Protein 2KC6 (pdb70)

Structure (mmCIF, N/CA/C/O backbone):
data_2KC6
#
_entry.id   2KC6
#
loop_
_atom_site.group_PDB
_atom_site.id
_atom_site.type_symbol
_atom_site.label_atom_id
_atom_site.label_alt_id
_atom_site.label_comp_id
_atom_site.label_asym_id
_atom_site.label_entity_id
_atom_site.label_seq_id
_atom_site.pdbx_PDB_ins_code
_atom_site.Cartn_x
_atom_site.Cartn_y
_atom_site.Cartn_z
_atom_site.occupancy
_atom_site.B_iso_or_equiv
_atom_site.auth_seq_id
_atom_site.auth_comp_id
_atom_site.auth_asym_id
_atom_site.auth_atom_id
_atom_site.pdbx_PDB_model_num
ATOM 1 N N . ASN A 1 1 ? -9.146 7.478 -4.459 1.00 0.00 1 ASN A N 1
ATOM 2 C CA . ASN A 1 1 ? -8.075 7.361 -5.473 1.00 0.00 1 ASN A CA 1
ATOM 3 C C . ASN A 1 1 ? -6.720 7.297 -4.774 1.00 0.00 1 ASN A C 1
ATOM 4 O O . ASN A 1 1 ? -6.550 7.967 -3.766 1.00 0.00 1 ASN A O 1
ATOM 15 N N . PRO A 1 2 ? -5.740 6.504 -5.244 1.00 0.00 2 PRO A N 1
ATOM 16 C CA . PRO A 1 2 ? -4.560 6.151 -4.454 1.00 0.00 2 PRO A CA 1
ATOM 17 C C . PRO A 1 2 ? -3.441 7.206 -4.372 1.00 0.00 2 PRO A C 1
ATOM 18 O O . PRO A 1 2 ? -2.332 6.860 -3.956 1.00 0.00 2 PRO A O 1
ATOM 29 N N . GLU A 1 3 ? -3.667 8.474 -4.718 1.00 0.00 3 GLU A N 1
ATOM 30 C CA . GLU A 1 3 ? -2.862 9.528 -4.097 1.00 0.00 3 GLU A CA 1
ATOM 31 C C . GLU A 1 3 ? -3.456 9.895 -2.732 1.00 0.00 3 GLU A C 1
ATOM 32 O O . GLU A 1 3 ? -2.722 10.080 -1.765 1.00 0.00 3 GLU A O 1
ATOM 44 N N . ASP A 1 4 ? -4.783 9.952 -2.658 1.00 0.00 4 ASP A N 1
ATOM 45 C CA . ASP A 1 4 ? -5.591 10.535 -1.591 1.00 0.00 4 ASP A CA 1
ATOM 46 C C . ASP A 1 4 ? -5.527 9.771 -0.286 1.00 0.00 4 ASP A C 1
ATOM 47 O O . ASP A 1 4 ? -5.613 10.367 0.783 1.00 0.00 4 ASP A O 1
ATOM 56 N N . TRP A 1 5 ? -5.431 8.442 -0.369 1.00 0.00 5 TRP A N 1
ATOM 57 C CA . TRP A 1 5 ? -5.575 7.592 0.802 1.00 0.00 5 TRP A CA 1
ATOM 58 C C . TRP A 1 5 ? -4.222 7.342 1.488 1.00 0.00 5 TRP A C 1
ATOM 59 O O . TRP A 1 5 ? -4.115 6.459 2.335 1.00 0.00 5 TRP A O 1
ATOM 80 N N . PHE A 1 6 ? -3.160 7.998 1.012 1.00 0.00 6 PHE A N 1
ATOM 81 C CA . PHE A 1 6 ? -1.777 7.704 1.364 1.00 0.00 6 PHE A CA 1
ATOM 82 C C . PHE A 1 6 ? -1.504 8.227 2.777 1.00 0.00 6 PHE A C 1
ATOM 83 O O . PHE A 1 6 ? -1.815 9.390 3.057 1.00 0.00 6 PHE A O 1
ATOM 100 N N . THR A 1 7 ? -0.900 7.409 3.640 1.00 0.00 7 THR A N 1
ATOM 101 C CA . THR A 1 7 ? -0.549 7.795 5.001 1.00 0.00 7 THR A CA 1
ATOM 102 C C . THR A 1 7 ? 0.971 7.671 5.213 1.00 0.00 7 THR A C 1
ATOM 103 O O . THR A 1 7 ? 1.463 6.728 5.846 1.00 0.00 7 THR A O 1
ATOM 114 N N . PRO A 1 8 ? 1.751 8.637 4.693 1.00 0.00 8 PRO A N 1
ATOM 115 C CA . PRO A 1 8 ? 3.207 8.674 4.823 1.00 0.00 8 PRO A CA 1
ATOM 116 C C . PRO A 1 8 ? 3.697 8.746 6.278 1.00 0.00 8 PRO A C 1
ATOM 117 O O . PRO A 1 8 ? 4.862 8.447 6.540 1.00 0.00 8 PRO A O 1
ATOM 128 N N . ASP A 1 9 ? 2.843 9.076 7.252 1.00 0.00 9 ASP A N 1
ATOM 129 C CA . ASP A 1 9 ? 3.198 9.051 8.677 1.00 0.00 9 ASP A CA 1
ATOM 130 C C . ASP A 1 9 ? 3.705 7.687 9.135 1.00 0.00 9 ASP A C 1
ATOM 131 O O . ASP A 1 9 ? 4.409 7.582 10.146 1.00 0.00 9 ASP A O 1
ATOM 140 N N . THR A 1 10 ? 3.359 6.627 8.405 1.00 0.00 10 THR A N 1
ATOM 141 C CA . THR A 1 10 ? 3.767 5.283 8.757 1.00 0.00 10 THR A CA 1
ATOM 142 C C . THR A 1 10 ? 4.315 4.509 7.549 1.00 0.00 10 THR A C 1
ATOM 143 O O . THR A 1 10 ? 4.901 3.440 7.717 1.00 0.00 10 THR A O 1
ATOM 154 N N . CYS A 1 11 ? 4.187 5.037 6.330 1.00 0.00 11 CYS A N 1
ATOM 155 C CA . CYS A 1 11 ? 4.769 4.432 5.145 1.00 0.00 11 CYS A CA 1
ATOM 156 C C . CYS A 1 11 ? 6.176 5.004 4.958 1.00 0.00 11 CYS A C 1
ATOM 157 O O . CYS A 1 11 ? 6.336 6.223 4.877 1.00 0.00 11 CYS A O 1
ATOM 164 N N . ALA A 1 12 ? 7.190 4.142 4.840 1.00 0.00 12 ALA A N 1
ATOM 165 C CA . ALA A 1 12 ? 8.594 4.514 4.652 1.00 0.00 12 ALA A CA 1
ATOM 166 C C . ALA A 1 12 ? 8.875 4.888 3.186 1.00 0.00 12 ALA A C 1
ATOM 167 O O . ALA A 1 12 ? 9.934 4.563 2.643 1.00 0.00 12 ALA A O 1
ATOM 174 N N . TYR A 1 13 ? 7.890 5.481 2.513 1.00 0.00 13 TYR A N 1
ATOM 175 C CA . TYR A 1 13 ? 7.880 5.817 1.102 1.00 0.00 13 TYR A CA 1
ATOM 176 C C . TYR A 1 13 ? 7.414 7.260 1.001 1.00 0.00 13 TYR A C 1
ATOM 177 O O . TYR A 1 13 ? 6.580 7.678 1.809 1.00 0.00 13 TYR A O 1
ATOM 195 N N . GLY A 1 14 ? 7.895 7.998 0.001 1.00 0.00 14 GLY A N 1
ATOM 196 C CA . GLY A 1 14 ? 7.513 9.397 -0.181 1.00 0.00 14 GLY A CA 1
ATOM 197 C C . GLY A 1 14 ? 6.489 9.595 -1.295 1.00 0.00 14 GLY A C 1
ATOM 198 O O . GLY A 1 14 ? 5.921 10.677 -1.444 1.00 0.00 14 GLY A O 1
ATOM 202 N N . ASP A 1 15 ? 6.213 8.545 -2.066 1.00 0.00 15 ASP A N 1
ATOM 203 C CA . ASP A 1 15 ? 5.336 8.585 -3.223 1.00 0.00 15 ASP A CA 1
ATOM 204 C C . ASP A 1 15 ? 4.225 7.599 -2.946 1.00 0.00 15 ASP A C 1
ATOM 205 O O . ASP A 1 15 ? 4.497 6.421 -2.707 1.00 0.00 15 ASP A O 1
ATOM 214 N N . SER A 1 16 ? 2.980 8.050 -3.051 1.00 0.00 16 SER A N 1
ATOM 215 C CA . SER A 1 16 ? 1.799 7.203 -2.998 1.00 0.00 16 SER A CA 1
ATOM 216 C C . SER A 1 16 ? 1.825 6.158 -4.126 1.00 0.00 16 SER A C 1
ATOM 217 O O . SER A 1 16 ? 1.249 5.079 -4.002 1.00 0.00 16 SER A O 1
ATOM 225 N N . ASN A 1 17 ? 2.510 6.480 -5.232 1.00 0.00 17 ASN A N 1
ATOM 226 C CA . ASN A 1 17 ? 2.723 5.627 -6.388 1.00 0.00 17 ASN A CA 1
ATOM 227 C C . ASN A 1 17 ? 3.655 4.514 -5.975 1.00 0.00 17 ASN A C 1
ATOM 228 O O . ASN A 1 17 ? 3.242 3.358 -5.984 1.00 0.00 17 ASN A O 1
ATOM 239 N N . THR A 1 18 ? 4.889 4.841 -5.597 1.00 0.00 18 THR A N 1
ATOM 240 C CA . THR A 1 18 ? 5.870 3.859 -5.175 1.00 0.00 18 THR A CA 1
ATOM 241 C C . THR A 1 18 ? 5.328 3.019 -4.010 1.00 0.00 18 THR A C 1
ATOM 242 O O . THR A 1 18 ? 5.577 1.812 -3.968 1.00 0.00 18 THR A O 1
ATOM 253 N N . ALA A 1 19 ? 4.552 3.631 -3.105 1.00 0.00 19 ALA A N 1
ATOM 254 C CA . ALA A 1 19 ? 3.879 2.952 -2.014 1.00 0.00 19 ALA A CA 1
ATOM 255 C C . ALA A 1 19 ? 2.889 1.918 -2.554 1.00 0.00 19 ALA A C 1
ATOM 256 O O . ALA A 1 19 ? 3.123 0.723 -2.385 1.00 0.00 19 ALA A O 1
ATOM 263 N N . TRP A 1 20 ? 1.826 2.343 -3.260 1.00 0.00 20 TRP A N 1
ATOM 264 C CA . TRP A 1 20 ? 0.818 1.446 -3.818 1.00 0.00 20 TRP A CA 1
ATOM 265 C C . TRP A 1 20 ? 1.480 0.311 -4.594 1.00 0.00 20 TRP A C 1
ATOM 266 O O . TRP A 1 20 ? 1.133 -0.848 -4.413 1.00 0.00 20 TRP A O 1
ATOM 287 N N . THR A 1 21 ? 2.435 0.646 -5.458 1.00 0.00 21 THR A N 1
ATOM 288 C CA . THR A 1 21 ? 3.095 -0.292 -6.337 1.00 0.00 21 THR A CA 1
ATOM 289 C C . THR A 1 21 ? 3.928 -1.286 -5.523 1.00 0.00 21 THR A C 1
ATOM 290 O O . THR 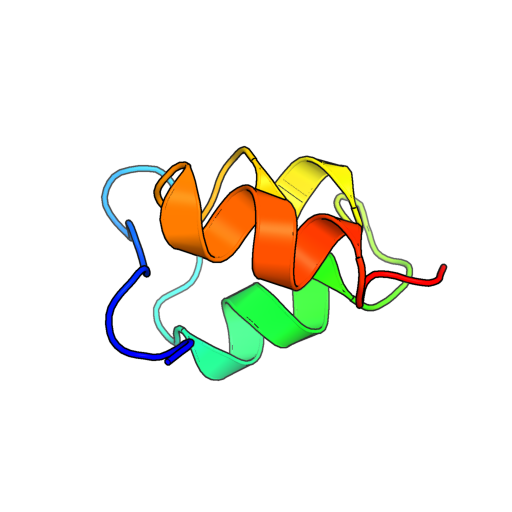A 1 21 ? 3.882 -2.472 -5.834 1.00 0.00 21 THR A O 1
ATOM 301 N N . THR A 1 22 ? 4.600 -0.872 -4.442 1.00 0.00 22 THR A N 1
ATOM 302 C CA . THR A 1 22 ? 5.194 -1.809 -3.491 1.00 0.00 22 THR A CA 1
ATOM 303 C C . THR A 1 22 ? 4.097 -2.740 -2.967 1.00 0.00 22 THR A C 1
ATOM 304 O O . THR A 1 22 ? 4.208 -3.954 -3.106 1.00 0.00 22 THR A O 1
ATOM 315 N N . CYS A 1 23 ? 3.007 -2.188 -2.435 1.00 0.00 23 CYS A N 1
ATOM 316 C CA . CYS A 1 23 ? 1.926 -2.981 -1.877 1.00 0.00 23 CYS A CA 1
ATOM 317 C C . CYS A 1 23 ? 1.245 -3.913 -2.888 1.00 0.00 23 CYS A C 1
ATOM 318 O O . CYS A 1 23 ? 0.586 -4.857 -2.455 1.00 0.00 23 CYS A O 1
ATOM 325 N N . THR A 1 24 ? 1.384 -3.697 -4.196 1.00 0.00 24 THR A N 1
ATOM 326 C CA . THR A 1 24 ? 0.792 -4.545 -5.221 1.00 0.00 24 THR A CA 1
ATOM 327 C C . THR A 1 24 ? 1.844 -5.370 -5.975 1.00 0.00 24 THR A C 1
ATOM 328 O O . THR A 1 24 ? 1.517 -5.965 -7.007 1.00 0.00 24 THR A O 1
ATOM 339 N N . THR A 1 25 ? 3.088 -5.443 -5.488 1.00 0.00 25 THR A N 1
ATOM 340 C CA . THR A 1 25 ? 4.135 -6.262 -6.086 1.00 0.00 25 THR A CA 1
ATOM 341 C C . THR A 1 25 ? 4.837 -7.083 -4.996 1.00 0.00 25 THR A C 1
ATOM 342 O O . THR A 1 25 ? 4.831 -6.685 -3.832 1.00 0.00 25 THR A O 1
ATOM 353 N N . PRO A 1 26 ? 5.469 -8.221 -5.326 1.00 0.00 26 PRO A N 1
ATOM 354 C CA . PRO A 1 26 ? 6.250 -8.973 -4.362 1.00 0.00 26 PRO A CA 1
ATOM 355 C C . PRO A 1 26 ? 7.476 -8.147 -3.960 1.00 0.00 26 PRO A C 1
ATOM 356 O O . PRO A 1 26 ? 8.299 -7.770 -4.800 1.00 0.00 26 PRO A O 1
ATOM 367 N N . GLY A 1 27 ? 7.612 -7.869 -2.671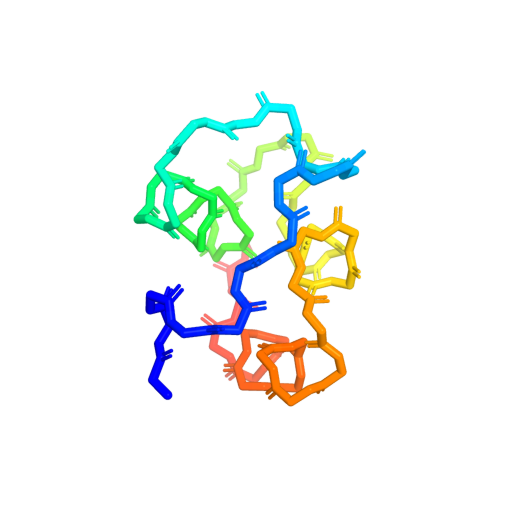 1.00 0.00 27 GLY A N 1
ATOM 368 C CA . GLY A 1 27 ? 8.746 -7.196 -2.066 1.00 0.00 27 GLY A CA 1
ATOM 369 C C . GLY A 1 27 ? 8.971 -7.825 -0.711 1.00 0.00 27 GLY A C 1
ATOM 370 O O . GLY A 1 27 ? 8.895 -9.048 -0.574 1.00 0.00 27 GLY A O 1
ATOM 374 N N . GLN A 1 28 ? 9.246 -6.988 0.283 1.00 0.00 28 GLN A N 1
ATOM 375 C CA . GLN A 1 28 ? 9.108 -7.379 1.678 1.00 0.00 28 GLN A CA 1
ATOM 376 C C . GLN A 1 28 ? 7.676 -7.165 2.194 1.00 0.00 28 GLN A C 1
ATOM 377 O O . GLN A 1 28 ? 7.333 -7.661 3.266 1.00 0.00 28 GLN A O 1
ATOM 391 N N . THR A 1 29 ? 6.851 -6.399 1.474 1.00 0.00 29 THR A N 1
ATOM 392 C CA . THR A 1 29 ? 5.585 -5.872 1.957 1.00 0.00 29 THR A CA 1
ATOM 393 C C . THR A 1 29 ? 4.666 -5.653 0.742 1.00 0.00 29 THR A C 1
ATOM 394 O O . THR A 1 29 ? 4.591 -4.535 0.240 1.00 0.00 29 THR A O 1
ATOM 405 N N . CYS A 1 30 ? 4.002 -6.702 0.251 1.00 0.00 30 CYS A N 1
ATOM 406 C CA . CYS A 1 30 ? 2.980 -6.617 -0.791 1.00 0.00 30 CYS A CA 1
ATOM 407 C C . CYS A 1 30 ? 1.659 -6.264 -0.105 1.00 0.00 30 CYS A C 1
ATOM 408 O O . CYS A 1 30 ? 1.598 -5.266 0.599 1.00 0.00 30 CYS A O 1
ATOM 415 N N . TYR A 1 31 ? 0.609 -7.056 -0.273 1.00 0.00 31 TYR A N 1
ATOM 416 C CA . TYR A 1 31 ? -0.715 -6.953 0.335 1.00 0.00 31 TYR A CA 1
ATOM 417 C C . TYR A 1 31 ? -0.730 -6.302 1.728 1.00 0.00 31 TYR A C 1
ATOM 418 O O . TYR A 1 31 ? -1.584 -5.471 2.019 1.00 0.00 31 TYR A O 1
ATOM 436 N N . THR A 1 32 ? 0.190 -6.662 2.616 1.00 0.00 32 THR A N 1
ATOM 437 C CA . THR A 1 32 ? 0.245 -6.094 3.958 1.00 0.00 32 THR A CA 1
ATOM 438 C C . THR A 1 32 ? 0.571 -4.589 3.957 1.00 0.00 32 THR A C 1
ATOM 439 O O . THR A 1 32 ? 0.015 -3.837 4.754 1.00 0.00 32 THR A O 1
ATOM 450 N N . CYS A 1 33 ? 1.422 -4.112 3.045 1.00 0.00 33 CYS A N 1
ATOM 451 C CA . CYS A 1 33 ? 1.716 -2.695 2.849 1.00 0.00 33 CYS A CA 1
ATOM 452 C C . CYS A 1 33 ? 0.431 -1.918 2.578 1.00 0.00 33 CYS A C 1
ATOM 453 O O . CYS A 1 33 ? 0.303 -0.815 3.095 1.00 0.00 33 CYS A O 1
ATOM 460 N N . CYS A 1 34 ? -0.566 -2.495 1.893 1.00 0.00 34 CYS A N 1
ATOM 461 C CA . CYS A 1 34 ? -1.875 -1.865 1.713 1.00 0.00 34 CYS A CA 1
ATOM 462 C C . CYS A 1 34 ? -2.446 -1.388 3.053 1.00 0.00 34 CYS A C 1
ATOM 463 O O . CYS A 1 34 ? -3.075 -0.341 3.133 1.00 0.00 34 CYS A O 1
ATOM 470 N N . SER A 1 35 ? -2.219 -2.167 4.108 1.00 0.00 35 SER A N 1
ATOM 471 C CA . SER A 1 35 ? -2.675 -1.903 5.456 1.00 0.00 35 SER A CA 1
ATOM 472 C C . SER A 1 35 ? -1.761 -0.869 6.113 1.00 0.00 35 SER A C 1
ATOM 473 O O . SER A 1 35 ? -2.241 0.043 6.784 1.00 0.00 35 SER A O 1
ATOM 481 N N . SER A 1 36 ? -0.448 -0.994 5.928 1.00 0.00 36 SER A N 1
ATOM 482 C CA . SER A 1 36 ? 0.569 -0.260 6.669 1.00 0.00 36 SER A CA 1
ATOM 483 C C . SER A 1 36 ? 1.080 0.993 5.923 1.00 0.00 36 SER A C 1
ATOM 484 O O . SER A 1 36 ? 2.151 1.493 6.268 1.00 0.00 36 SER A O 1
ATOM 492 N N . CYS A 1 37 ? 0.391 1.473 4.881 1.00 0.00 37 CYS A N 1
ATOM 493 C CA . CYS A 1 37 ? 0.791 2.631 4.069 1.00 0.00 37 CYS A CA 1
ATOM 494 C C . CYS A 1 37 ? -0.390 3.491 3.595 1.00 0.00 37 CYS A C 1
ATOM 495 O O . CYS A 1 37 ? -0.166 4.527 2.959 1.00 0.00 37 CYS A O 1
ATOM 502 N N . PHE A 1 38 ? -1.628 3.052 3.826 1.00 0.00 38 PHE A N 1
ATOM 503 C CA . PHE A 1 38 ? -2.834 3.702 3.335 1.00 0.00 38 PHE A CA 1
ATOM 504 C C . PHE A 1 38 ? -3.868 3.660 4.446 1.00 0.00 38 PHE A C 1
ATOM 505 O O . PHE A 1 38 ? -3.866 2.721 5.251 1.00 0.00 38 PHE A O 1
ATOM 522 N N . ASP A 1 39 ? -4.792 4.623 4.454 1.00 0.00 39 ASP A N 1
ATOM 523 C CA . ASP A 1 39 ? -5.998 4.503 5.266 1.00 0.00 39 ASP A CA 1
ATOM 524 C C . ASP A 1 39 ? -6.758 3.275 4.829 1.00 0.00 39 ASP A C 1
ATOM 525 O O . ASP A 1 39 ? -6.654 2.841 3.688 1.00 0.00 39 ASP A O 1
ATOM 534 N N . VAL A 1 40 ? -7.653 2.833 5.693 1.00 0.00 40 VAL A N 1
ATOM 535 C CA . VAL A 1 40 ? -8.623 1.778 5.490 1.00 0.00 40 VAL A CA 1
ATOM 536 C C . VAL A 1 40 ? -9.344 1.826 4.122 1.00 0.00 40 VAL A C 1
ATOM 537 O O . VAL A 1 40 ? -9.681 0.783 3.551 1.00 0.00 40 VAL A O 1
ATOM 550 N N . VAL A 1 41 ? -9.602 3.016 3.572 1.00 0.00 41 VAL A N 1
ATOM 551 C CA . VAL A 1 41 ? -10.244 3.165 2.269 1.00 0.00 41 VAL A CA 1
ATOM 552 C C . VAL A 1 41 ? -9.284 2.691 1.168 1.00 0.00 41 VAL A C 1
ATOM 553 O O . VAL A 1 41 ? -9.662 1.912 0.288 1.00 0.00 41 VAL A O 1
ATOM 566 N N . GLY A 1 42 ? -8.026 3.132 1.236 1.00 0.00 42 GLY A N 1
ATOM 567 C CA . GLY A 1 42 ? -6.984 2.723 0.316 1.00 0.00 42 GLY A CA 1
ATOM 568 C C . GLY A 1 42 ? -6.544 1.292 0.581 1.00 0.00 42 GLY A C 1
ATOM 569 O O . GLY A 1 42 ? -6.208 0.604 -0.379 1.00 0.00 42 GLY A O 1
ATOM 573 N N . GLU A 1 43 ? -6.583 0.827 1.835 1.00 0.00 43 GLU A N 1
ATOM 574 C CA . GLU A 1 43 ? -6.248 -0.532 2.223 1.00 0.00 43 GLU A CA 1
ATOM 575 C C . GLU A 1 43 ? -7.079 -1.499 1.407 1.00 0.00 43 GLU A C 1
ATOM 576 O O . GLU A 1 43 ? -6.490 -2.288 0.681 1.00 0.00 43 GLU A O 1
ATOM 588 N N . GLN A 1 44 ? -8.411 -1.467 1.501 1.00 0.00 44 GLN A N 1
ATOM 589 C CA . GLN A 1 44 ? -9.242 -2.445 0.838 1.00 0.00 44 GLN A CA 1
ATOM 590 C C . GLN A 1 44 ? -9.040 -2.339 -0.669 1.00 0.00 44 GLN A C 1
ATOM 591 O O . GLN A 1 44 ? -8.989 -3.350 -1.372 1.00 0.00 44 GLN A O 1
ATOM 605 N N . ALA A 1 45 ? -8.929 -1.114 -1.186 1.00 0.00 45 ALA A N 1
ATOM 606 C CA . ALA A 1 45 ? -8.760 -0.917 -2.609 1.00 0.00 45 ALA A CA 1
ATOM 607 C C . ALA A 1 45 ? -7.422 -1.481 -3.107 1.00 0.00 45 ALA A C 1
ATOM 608 O O . ALA A 1 45 ? -7.326 -1.945 -4.243 1.00 0.00 45 ALA A O 1
ATOM 615 N N . CYS A 1 46 ? -6.391 -1.450 -2.270 1.00 0.00 46 CYS A N 1
ATOM 616 C CA . CYS A 1 46 ? -5.077 -1.993 -2.542 1.00 0.00 46 CYS A CA 1
ATOM 617 C C . CYS A 1 46 ? -5.095 -3.504 -2.325 1.00 0.00 46 CYS A C 1
ATOM 618 O O . CYS A 1 46 ? -4.743 -4.235 -3.240 1.00 0.00 46 CYS A O 1
ATOM 625 N N . GLN A 1 47 ? -5.548 -4.006 -1.173 1.00 0.00 47 GLN A N 1
ATOM 626 C CA . GLN A 1 47 ? -5.692 -5.428 -0.860 1.00 0.00 47 GLN A CA 1
ATOM 627 C C . GLN A 1 47 ? -6.571 -6.176 -1.872 1.00 0.00 47 GLN A C 1
ATOM 628 O O . GLN A 1 47 ? -6.456 -7.398 -1.963 1.00 0.00 47 GLN A O 1
ATOM 642 N N . MET A 1 48 ? -7.432 -5.511 -2.652 1.00 0.00 48 MET A N 1
ATOM 643 C CA . MET A 1 48 ? -8.176 -6.148 -3.752 1.00 0.00 48 MET A CA 1
ATOM 644 C C . MET A 1 48 ? -7.444 -6.084 -5.097 1.00 0.00 48 MET A C 1
ATOM 645 O O . MET A 1 48 ? -7.808 -6.771 -6.050 1.00 0.00 48 MET A O 1
ATOM 659 N N . SER A 1 49 ? -6.384 -5.290 -5.160 1.00 0.00 49 SER A N 1
ATOM 660 C CA . SER A 1 49 ? -5.526 -5.040 -6.312 1.00 0.00 49 SER A CA 1
ATOM 661 C C . SER A 1 49 ? -4.100 -5.611 -6.124 1.00 0.00 49 SER A C 1
ATOM 662 O O . SER A 1 49 ? -3.261 -5.439 -7.015 1.00 0.00 49 SER A O 1
ATOM 670 N N . ALA A 1 50 ? -3.790 -6.245 -4.988 1.00 0.00 50 ALA A N 1
ATOM 671 C CA . ALA A 1 50 ? -2.441 -6.590 -4.558 1.00 0.00 50 ALA A CA 1
ATOM 672 C C . ALA A 1 50 ? -2.165 -8.066 -4.819 1.00 0.00 50 ALA A C 1
ATOM 673 O O . ALA A 1 50 ? -2.702 -8.923 -4.116 1.00 0.00 50 ALA A O 1
ATOM 680 N N . GLN A 1 51 ? -1.321 -8.359 -5.812 1.00 0.00 51 GLN A N 1
ATOM 681 C CA . GLN A 1 51 ? -1.037 -9.707 -6.282 1.00 0.00 51 GLN A CA 1
ATOM 682 C C . GLN A 1 51 ? 0.478 -9.878 -6.388 1.00 0.00 51 GLN A C 1
ATOM 683 O O . GLN A 1 51 ? 1.087 -9.493 -7.388 1.00 0.00 51 GLN A O 1
ATOM 697 N N . CYS A 1 52 ? 1.089 -10.403 -5.328 1.00 0.00 52 CYS A N 1
ATOM 698 C CA . CYS A 1 52 ? 2.327 -11.144 -5.389 1.00 0.00 52 CYS A CA 1
ATOM 699 C C . CYS A 1 52 ? 1.978 -12.594 -5.719 1.00 0.00 52 CYS A C 1
ATOM 700 O O . CYS A 1 52 ? 0.841 -13.029 -5.427 1.00 0.00 52 CYS A O 1
ATOM 707 N N . ASN A 1 1 ? -9.239 7.364 -4.302 1.00 0.00 1 ASN A N 2
ATOM 708 C CA . ASN A 1 1 ? -8.205 7.133 -5.331 1.00 0.00 1 ASN A CA 2
ATOM 709 C C . ASN A 1 1 ? -6.842 7.126 -4.648 1.00 0.00 1 ASN A C 2
ATOM 710 O O . ASN A 1 1 ? -6.694 7.765 -3.609 1.00 0.00 1 ASN A O 2
ATOM 721 N N . PRO A 1 2 ? -5.839 6.395 -5.162 1.00 0.00 2 PRO A N 2
ATOM 722 C CA . PRO A 1 2 ? -4.692 5.992 -4.352 1.00 0.00 2 PRO A CA 2
ATOM 723 C C . PRO A 1 2 ? -3.736 7.114 -3.950 1.00 0.00 2 PRO A C 2
ATOM 724 O O . PRO A 1 2 ? -2.964 6.919 -3.019 1.00 0.00 2 PRO A O 2
ATOM 735 N N . GLU A 1 3 ? -3.783 8.281 -4.586 1.00 0.00 3 GLU A N 2
ATOM 736 C CA . GLU A 1 3 ? -2.947 9.392 -4.150 1.00 0.00 3 GLU A CA 2
ATOM 737 C C . GLU A 1 3 ? -3.583 10.092 -2.940 1.00 0.00 3 GLU A C 2
ATOM 738 O O . GLU A 1 3 ? -2.871 10.671 -2.122 1.00 0.00 3 GLU A O 2
ATOM 750 N N . ASP A 1 4 ? -4.906 9.980 -2.788 1.00 0.00 4 ASP A N 2
ATOM 751 C CA . ASP A 1 4 ? -5.696 10.571 -1.705 1.00 0.00 4 ASP A CA 2
ATOM 752 C C . ASP A 1 4 ? -5.572 9.759 -0.422 1.00 0.00 4 ASP A C 2
ATOM 753 O O . ASP A 1 4 ? -5.668 10.301 0.676 1.00 0.00 4 ASP A O 2
ATOM 762 N N . TRP A 1 5 ? -5.389 8.442 -0.559 1.00 0.00 5 TRP A N 2
ATOM 763 C CA . TRP A 1 5 ? -5.334 7.510 0.564 1.00 0.00 5 TRP A CA 2
ATOM 764 C C . TRP A 1 5 ? -3.930 7.401 1.171 1.00 0.00 5 TRP A C 2
ATOM 765 O O . TRP A 1 5 ? -3.683 6.539 2.016 1.00 0.00 5 TRP A O 2
ATOM 786 N N . PHE A 1 6 ? -2.990 8.203 0.666 1.00 0.00 6 PHE A N 2
ATOM 787 C CA . PHE A 1 6 ? -1.591 8.171 1.041 1.00 0.00 6 PHE A CA 2
ATOM 788 C C . PHE A 1 6 ? -1.444 8.563 2.511 1.00 0.00 6 PHE A C 2
ATOM 789 O O . PHE A 1 6 ? -2.018 9.571 2.937 1.00 0.00 6 PHE A O 2
ATOM 806 N N . THR A 1 7 ? -0.625 7.831 3.267 1.00 0.00 7 THR A N 2
ATOM 807 C CA . THR A 1 7 ? -0.270 8.195 4.633 1.00 0.00 7 THR A CA 2
ATOM 808 C C . THR A 1 7 ? 1.253 8.033 4.777 1.00 0.00 7 THR A C 2
ATOM 809 O O . THR A 1 7 ? 1.761 6.934 4.533 1.00 0.00 7 THR A O 2
ATOM 820 N N . PRO A 1 8 ? 2.023 9.103 5.049 1.00 0.00 8 PRO A N 2
ATOM 821 C CA . PRO A 1 8 ? 3.469 9.002 5.214 1.00 0.00 8 PRO A CA 2
ATOM 822 C C . PRO A 1 8 ? 3.862 8.542 6.623 1.00 0.00 8 PRO A C 2
ATOM 823 O O . PRO A 1 8 ? 4.947 7.995 6.806 1.00 0.00 8 PRO A O 2
ATOM 834 N N . ASP A 1 9 ? 2.992 8.735 7.622 1.00 0.00 9 ASP A N 2
ATOM 835 C CA . ASP A 1 9 ? 3.313 8.579 9.047 1.00 0.00 9 ASP A CA 2
ATOM 836 C C . ASP A 1 9 ? 3.760 7.167 9.397 1.00 0.00 9 ASP A C 2
ATOM 837 O O . ASP A 1 9 ? 4.463 6.952 10.386 1.00 0.00 9 ASP A O 2
ATOM 846 N N . THR A 1 10 ? 3.347 6.192 8.595 1.00 0.00 10 THR A N 2
ATOM 847 C CA . THR A 1 10 ? 3.567 4.774 8.798 1.00 0.00 10 THR A CA 2
ATOM 848 C C . THR A 1 10 ? 4.393 4.169 7.649 1.00 0.00 10 THR A C 2
ATOM 849 O O . THR A 1 10 ? 4.754 2.991 7.706 1.00 0.00 10 THR A O 2
ATOM 860 N N . CYS A 1 11 ? 4.673 4.942 6.594 1.00 0.00 11 CYS A N 2
ATOM 861 C CA . CYS A 1 11 ? 5.099 4.452 5.292 1.00 0.00 11 CYS A CA 2
ATOM 862 C C . CYS A 1 11 ? 6.363 5.208 4.912 1.00 0.00 11 CYS A C 2
ATOM 863 O O . CYS A 1 11 ? 6.306 6.414 4.688 1.00 0.00 11 CYS A O 2
ATOM 870 N N . ALA A 1 12 ? 7.508 4.530 4.818 1.00 0.00 12 ALA A N 2
ATOM 871 C CA . ALA A 1 12 ? 8.756 5.189 4.452 1.00 0.00 12 ALA A CA 2
ATOM 872 C C . ALA A 1 12 ? 8.679 5.735 3.022 1.00 0.00 12 ALA A C 2
ATOM 873 O O . ALA A 1 12 ? 9.366 6.699 2.690 1.00 0.00 12 ALA A O 2
ATOM 880 N N . TYR A 1 13 ? 7.852 5.125 2.169 1.00 0.00 13 TYR A N 2
ATOM 881 C CA . TYR A 1 13 ? 7.701 5.541 0.789 1.00 0.00 13 TYR A CA 2
ATOM 882 C C . TYR A 1 13 ? 7.094 6.932 0.744 1.00 0.00 13 TYR A C 2
ATOM 883 O O . TYR A 1 13 ? 5.931 7.117 1.100 1.00 0.00 13 TYR A O 2
ATOM 901 N N . GLY A 1 14 ? 7.889 7.913 0.326 1.00 0.00 14 GLY A N 2
ATOM 902 C CA . GLY A 1 14 ? 7.476 9.297 0.178 1.00 0.00 14 GLY A CA 2
ATOM 903 C C . GLY A 1 14 ? 6.824 9.523 -1.180 1.00 0.00 14 GLY A C 2
ATOM 904 O O . GLY A 1 14 ? 7.087 10.544 -1.809 1.00 0.00 14 GLY A O 2
ATOM 908 N N . ASP A 1 15 ? 6.118 8.530 -1.720 1.00 0.00 15 ASP A N 2
ATOM 909 C CA . ASP A 1 15 ? 5.360 8.671 -2.952 1.00 0.00 15 ASP A CA 2
ATOM 910 C C . ASP A 1 15 ? 4.223 7.668 -2.906 1.00 0.00 15 ASP A C 2
ATOM 911 O O . ASP A 1 15 ? 4.446 6.488 -2.631 1.00 0.00 15 ASP A O 2
ATOM 920 N N . SER A 1 16 ? 3.017 8.135 -3.194 1.00 0.00 16 SER A N 2
ATOM 921 C CA . SER A 1 16 ? 1.793 7.355 -3.174 1.00 0.00 16 SER A CA 2
ATOM 922 C C . SER A 1 16 ? 1.808 6.236 -4.219 1.00 0.00 16 SER A C 2
ATOM 923 O O . SER A 1 16 ? 1.332 5.131 -3.955 1.00 0.00 16 SER A O 2
ATOM 931 N N . ASN A 1 17 ? 2.381 6.499 -5.398 1.00 0.00 17 ASN A N 2
ATOM 932 C CA . ASN A 1 17 ? 2.498 5.514 -6.463 1.00 0.00 17 ASN A CA 2
ATOM 933 C C . ASN A 1 17 ? 3.546 4.506 -6.052 1.00 0.00 17 ASN A C 2
ATOM 934 O O . ASN A 1 17 ? 3.250 3.319 -6.122 1.00 0.00 17 ASN A O 2
ATOM 945 N N . THR A 1 18 ? 4.715 4.922 -5.565 1.00 0.00 18 THR A N 2
ATOM 946 C CA . THR A 1 18 ? 5.743 4.000 -5.097 1.00 0.00 18 THR A CA 2
ATOM 947 C C . THR A 1 18 ? 5.189 3.088 -3.988 1.00 0.00 18 THR A C 2
ATOM 948 O O . THR A 1 18 ? 5.416 1.873 -4.014 1.00 0.00 18 THR A O 2
ATOM 959 N N . ALA A 1 19 ? 4.408 3.655 -3.059 1.00 0.00 19 ALA A N 2
ATOM 960 C CA . ALA A 1 19 ? 3.692 2.924 -2.028 1.00 0.00 19 ALA A CA 2
ATOM 961 C C . ALA A 1 19 ? 2.752 1.893 -2.658 1.00 0.00 19 ALA A C 2
ATOM 962 O O . ALA A 1 19 ? 3.013 0.702 -2.507 1.00 0.00 19 ALA A O 2
ATOM 969 N N . TRP A 1 20 ? 1.711 2.319 -3.388 1.00 0.00 20 TRP A N 2
ATOM 970 C CA . TRP A 1 20 ? 0.736 1.429 -4.024 1.00 0.00 20 TRP A CA 2
ATOM 971 C C . TRP A 1 20 ? 1.433 0.339 -4.831 1.00 0.00 20 TRP A C 2
ATOM 972 O O . TRP A 1 20 ? 1.109 -0.839 -4.697 1.00 0.00 20 TRP A O 2
ATOM 993 N N . THR A 1 21 ? 2.391 0.715 -5.674 1.00 0.00 21 THR A N 2
ATOM 994 C CA . THR A 1 21 ? 3.133 -0.182 -6.529 1.00 0.00 21 THR A CA 2
ATOM 995 C C . THR A 1 21 ? 3.825 -1.235 -5.658 1.00 0.00 21 THR A C 2
ATOM 996 O O . THR A 1 21 ? 3.625 -2.421 -5.907 1.00 0.00 21 THR A O 2
ATOM 1007 N N . THR A 1 22 ? 4.563 -0.862 -4.605 1.00 0.00 22 THR A N 2
ATOM 1008 C CA . THR A 1 22 ? 5.153 -1.843 -3.696 1.00 0.00 22 THR A CA 2
ATOM 1009 C C . THR A 1 22 ? 4.068 -2.706 -3.043 1.00 0.00 22 THR A C 2
ATOM 1010 O O . THR A 1 22 ? 4.175 -3.929 -3.086 1.00 0.00 22 THR A O 2
ATOM 1021 N N . CYS A 1 23 ? 2.994 -2.111 -2.515 1.00 0.00 23 CYS A N 2
ATOM 1022 C CA . CYS A 1 23 ? 1.893 -2.855 -1.917 1.00 0.00 23 CYS A CA 2
ATOM 1023 C C . CYS A 1 23 ? 1.174 -3.781 -2.915 1.00 0.00 23 CYS A C 2
ATOM 1024 O O . CYS A 1 23 ? 0.364 -4.600 -2.487 1.00 0.00 23 CYS A O 2
ATOM 1031 N N . THR A 1 24 ? 1.457 -3.704 -4.219 1.00 0.00 24 THR A N 2
ATOM 1032 C CA . THR A 1 24 ? 0.814 -4.512 -5.249 1.00 0.00 24 THR A CA 2
ATOM 1033 C C . THR A 1 24 ? 1.819 -5.327 -6.079 1.00 0.00 24 THR A C 2
ATOM 1034 O O . THR A 1 24 ? 1.435 -5.913 -7.091 1.00 0.00 24 THR A O 2
ATOM 1045 N N . THR A 1 25 ? 3.089 -5.410 -5.669 1.00 0.00 25 THR A N 2
ATOM 1046 C CA . THR A 1 25 ? 4.112 -6.190 -6.364 1.00 0.00 25 THR A CA 2
ATOM 1047 C C . THR A 1 25 ? 4.881 -7.042 -5.336 1.00 0.00 25 THR A C 2
ATOM 1048 O O . THR A 1 25 ? 4.875 -6.722 -4.145 1.00 0.00 25 THR A O 2
ATOM 1059 N N . PRO A 1 26 ? 5.520 -8.155 -5.735 1.00 0.00 26 PRO A N 2
ATOM 1060 C CA . PRO A 1 26 ? 6.154 -9.059 -4.786 1.00 0.00 26 PRO A CA 2
ATOM 1061 C C . PRO A 1 26 ? 7.422 -8.463 -4.169 1.00 0.00 26 PRO A C 2
ATOM 1062 O O . PRO A 1 26 ? 8.495 -8.459 -4.777 1.00 0.00 26 PRO A O 2
ATOM 1073 N N . GLY A 1 27 ? 7.308 -8.049 -2.915 1.00 0.00 27 GLY A N 2
ATOM 1074 C CA . GLY A 1 27 ? 8.396 -7.672 -2.030 1.00 0.00 27 GLY A CA 2
ATOM 1075 C C . GLY A 1 27 ? 7.961 -7.883 -0.584 1.00 0.00 27 GLY A C 2
ATOM 1076 O O . GLY A 1 27 ? 6.882 -8.418 -0.300 1.00 0.00 27 GLY A O 2
ATOM 1080 N N . GLN A 1 28 ? 8.813 -7.413 0.320 1.00 0.00 28 GLN A N 2
ATOM 1081 C CA . GLN A 1 28 ? 8.687 -7.293 1.770 1.00 0.00 28 GLN A CA 2
ATOM 1082 C C . GLN A 1 28 ? 7.259 -7.041 2.278 1.00 0.00 28 GLN A C 2
ATOM 1083 O O . GLN A 1 28 ? 6.832 -7.648 3.264 1.00 0.00 28 GLN A O 2
ATOM 1097 N N . THR A 1 29 ? 6.527 -6.140 1.628 1.00 0.00 29 THR A N 2
ATOM 1098 C CA . THR A 1 29 ? 5.270 -5.588 2.088 1.00 0.00 29 THR A CA 2
ATOM 1099 C C . THR A 1 29 ? 4.450 -5.354 0.806 1.00 0.00 29 THR A C 2
ATOM 1100 O O . THR A 1 29 ? 4.480 -4.251 0.263 1.00 0.00 29 THR A O 2
ATOM 1111 N N . CYS A 1 30 ? 3.810 -6.399 0.277 1.00 0.00 30 CYS A N 2
ATOM 1112 C CA . CYS A 1 30 ? 2.825 -6.347 -0.803 1.00 0.00 30 CYS A CA 2
ATOM 1113 C C . CYS A 1 30 ? 1.467 -6.089 -0.146 1.00 0.00 30 CYS A C 2
ATOM 1114 O O . CYS A 1 30 ? 1.329 -5.112 0.566 1.00 0.00 30 CYS A O 2
ATOM 1121 N N . TYR A 1 31 ? 0.461 -6.929 -0.348 1.00 0.00 31 TYR A N 2
ATOM 1122 C CA . TYR A 1 31 ? -0.861 -6.909 0.285 1.00 0.00 31 TYR A CA 2
ATOM 1123 C C . TYR A 1 31 ? -0.890 -6.358 1.709 1.00 0.00 31 TYR A C 2
ATOM 1124 O O . TYR A 1 31 ? -1.781 -5.595 2.073 1.00 0.00 31 TYR A O 2
ATOM 1142 N N . THR A 1 32 ? 0.065 -6.737 2.545 1.00 0.00 32 THR A N 2
ATOM 1143 C CA . THR A 1 32 ? 0.104 -6.245 3.907 1.00 0.00 32 THR A CA 2
ATOM 1144 C C . THR A 1 32 ? 0.435 -4.731 3.979 1.00 0.00 32 THR A C 2
ATOM 1145 O O . THR A 1 32 ? -0.162 -4.025 4.790 1.00 0.00 32 THR A O 2
ATOM 1156 N N . CYS A 1 33 ? 1.273 -4.189 3.085 1.00 0.00 33 CYS A N 2
ATOM 1157 C CA . CYS A 1 33 ? 1.544 -2.756 2.903 1.00 0.00 33 CYS A CA 2
ATOM 1158 C C . CYS A 1 33 ? 0.272 -1.967 2.665 1.00 0.00 33 CYS A C 2
ATOM 1159 O O . CYS A 1 33 ? 0.175 -0.861 3.178 1.00 0.00 33 CYS A O 2
ATOM 1166 N N . CYS A 1 34 ? -0.738 -2.534 1.999 1.00 0.00 34 CYS A N 2
ATOM 1167 C CA . CYS A 1 34 ? -2.053 -1.914 1.867 1.00 0.00 34 CYS A CA 2
ATOM 1168 C C . CYS A 1 34 ? -2.545 -1.380 3.228 1.00 0.00 34 CYS A C 2
ATOM 1169 O O . CYS A 1 34 ? -3.066 -0.273 3.306 1.00 0.00 34 CYS A O 2
ATOM 1176 N N . SER A 1 35 ? -2.303 -2.141 4.299 1.00 0.00 35 SER A N 2
ATOM 1177 C CA . SER A 1 35 ? -2.747 -1.880 5.674 1.00 0.00 35 SER A CA 2
ATOM 1178 C C . SER A 1 35 ? -1.695 -1.177 6.536 1.00 0.00 35 SER A C 2
ATOM 1179 O O . SER A 1 35 ? -1.915 -0.906 7.714 1.00 0.00 35 SER A O 2
ATOM 1187 N N . SER A 1 36 ? -0.535 -0.906 5.958 1.00 0.00 36 SER A N 2
ATOM 1188 C CA . SER A 1 36 ? 0.663 -0.428 6.636 1.00 0.00 36 SER A CA 2
ATOM 1189 C C . SER A 1 36 ? 1.290 0.721 5.843 1.00 0.00 36 SER A C 2
ATOM 1190 O O . SER A 1 36 ? 2.511 0.903 5.881 1.00 0.00 36 SER A O 2
ATOM 1198 N N . CYS A 1 37 ? 0.471 1.431 5.064 1.00 0.00 37 CYS A N 2
ATOM 1199 C CA . CYS A 1 37 ? 0.831 2.557 4.225 1.00 0.00 37 CYS A CA 2
ATOM 1200 C C . CYS A 1 37 ? -0.393 3.415 3.898 1.00 0.00 37 CYS A C 2
ATOM 1201 O O . CYS A 1 37 ? -0.237 4.633 3.829 1.00 0.00 37 CYS A O 2
ATOM 1208 N N . PHE A 1 38 ? -1.576 2.843 3.644 1.00 0.00 38 PHE A N 2
ATOM 1209 C CA . PHE A 1 38 ? -2.760 3.606 3.234 1.00 0.00 38 PHE A CA 2
ATOM 1210 C C . PHE A 1 38 ? -3.825 3.546 4.323 1.00 0.00 38 PHE A C 2
ATOM 1211 O O . PHE A 1 38 ? -3.859 2.594 5.112 1.00 0.00 38 PHE A O 2
ATOM 1228 N N . ASP A 1 39 ? -4.722 4.535 4.338 1.00 0.00 39 ASP A N 2
ATOM 1229 C CA . ASP A 1 39 ? -5.904 4.518 5.202 1.00 0.00 39 ASP A CA 2
ATOM 1230 C C . ASP A 1 39 ? -6.745 3.309 4.861 1.00 0.00 39 ASP A C 2
ATOM 1231 O O . ASP A 1 39 ? -6.657 2.786 3.753 1.00 0.00 39 ASP A O 2
ATOM 1240 N N . VAL A 1 40 ? -7.668 2.958 5.747 1.00 0.00 40 VAL A N 2
ATOM 1241 C CA . VAL A 1 40 ? -8.671 1.930 5.551 1.00 0.00 40 VAL A CA 2
ATOM 1242 C C . VAL A 1 40 ? -9.318 1.980 4.146 1.00 0.00 40 VAL A C 2
ATOM 1243 O O . VAL A 1 40 ? -9.499 0.948 3.499 1.00 0.00 40 VAL A O 2
ATOM 1256 N N . VAL A 1 41 ? -9.638 3.176 3.641 1.00 0.00 41 VAL A N 2
ATOM 1257 C CA . VAL A 1 41 ? -10.326 3.362 2.363 1.00 0.00 41 VAL A CA 2
ATOM 1258 C C . VAL A 1 41 ? -9.435 2.940 1.183 1.00 0.00 41 VAL A C 2
ATOM 1259 O O . VAL A 1 41 ? -9.944 2.467 0.163 1.00 0.00 41 VAL A O 2
ATOM 1272 N N . GLY A 1 42 ? -8.114 3.073 1.313 1.00 0.00 42 GLY A N 2
ATOM 1273 C CA . GLY A 1 42 ? -7.166 2.710 0.275 1.00 0.00 42 GLY A CA 2
ATOM 1274 C C . GLY A 1 42 ? -6.544 1.348 0.512 1.00 0.00 42 GLY A C 2
ATOM 1275 O O . GLY A 1 42 ? -6.174 0.688 -0.454 1.00 0.00 42 GLY A O 2
ATOM 1279 N N . GLU A 1 43 ? -6.475 0.906 1.763 1.00 0.00 43 GLU A N 2
ATOM 1280 C CA . GLU A 1 43 ? -6.103 -0.428 2.187 1.00 0.00 43 GLU A CA 2
ATOM 1281 C C . GLU A 1 43 ? -6.990 -1.427 1.469 1.00 0.00 43 GLU A C 2
ATOM 1282 O O . GLU A 1 43 ? -6.482 -2.281 0.744 1.00 0.00 43 GLU A O 2
ATOM 1294 N N . GLN A 1 44 ? -8.308 -1.297 1.626 1.00 0.00 44 GLN A N 2
ATOM 1295 C CA . GLN A 1 44 ? -9.222 -2.319 1.162 1.00 0.00 44 GLN A CA 2
ATOM 1296 C C . GLN A 1 44 ? -9.243 -2.350 -0.365 1.00 0.00 44 GLN A C 2
ATOM 1297 O O . GLN A 1 44 ? -9.526 -3.394 -0.959 1.00 0.00 44 GLN A O 2
ATOM 1311 N N . ALA A 1 45 ? -8.942 -1.212 -1.000 1.00 0.00 45 ALA A N 2
ATOM 1312 C CA . ALA A 1 45 ? -8.797 -1.124 -2.435 1.00 0.00 45 ALA A CA 2
ATOM 1313 C C . ALA A 1 45 ? -7.513 -1.835 -2.874 1.00 0.00 45 ALA A C 2
ATOM 1314 O O . ALA A 1 45 ? -7.535 -2.716 -3.730 1.00 0.00 45 ALA A O 2
ATOM 1321 N N . CYS A 1 46 ? -6.385 -1.457 -2.275 1.00 0.00 46 CYS A N 2
ATOM 1322 C CA . CYS A 1 46 ? -5.062 -1.993 -2.546 1.00 0.00 46 CYS A CA 2
ATOM 1323 C C . CYS A 1 46 ? -5.045 -3.504 -2.380 1.00 0.00 46 CYS A C 2
ATOM 1324 O O . CYS A 1 46 ? -4.552 -4.188 -3.266 1.00 0.00 46 CYS A O 2
ATOM 1331 N N . GLN A 1 47 ? -5.606 -4.048 -1.299 1.00 0.00 47 GLN A N 2
ATOM 1332 C CA . GLN A 1 47 ? -5.675 -5.494 -1.092 1.00 0.00 47 GLN A CA 2
ATOM 1333 C C . GLN A 1 47 ? -6.358 -6.241 -2.261 1.00 0.00 47 GLN A C 2
ATOM 1334 O O . GLN A 1 47 ? -5.986 -7.376 -2.552 1.00 0.00 47 GLN A O 2
ATOM 1348 N N . MET A 1 48 ? -7.288 -5.612 -2.990 1.00 0.00 48 MET A N 2
ATOM 1349 C CA . MET A 1 48 ? -7.946 -6.154 -4.197 1.00 0.00 48 MET A CA 2
ATOM 1350 C C . MET A 1 48 ? -7.132 -5.949 -5.478 1.00 0.00 48 MET A C 2
ATOM 1351 O O . MET A 1 48 ? -7.569 -6.342 -6.564 1.00 0.00 48 MET A O 2
ATOM 1365 N N . SER A 1 49 ? -5.988 -5.288 -5.378 1.00 0.00 49 SER A N 2
ATOM 1366 C CA . SER A 1 49 ? -4.983 -5.097 -6.406 1.00 0.00 49 SER A CA 2
ATOM 1367 C C . SER A 1 49 ? -3.681 -5.806 -6.015 1.00 0.00 49 SER A C 2
ATOM 1368 O O . SER A 1 49 ? -2.726 -5.785 -6.792 1.00 0.00 49 SER A O 2
ATOM 1376 N N . ALA A 1 50 ? -3.598 -6.378 -4.807 1.00 0.00 50 ALA A N 2
ATOM 1377 C CA . ALA A 1 50 ? -2.314 -6.791 -4.267 1.00 0.00 50 ALA A CA 2
ATOM 1378 C C . ALA A 1 50 ? -2.015 -8.247 -4.624 1.00 0.00 50 ALA A C 2
ATOM 1379 O O . ALA A 1 50 ? -2.721 -9.160 -4.175 1.00 0.00 50 ALA A O 2
ATOM 1386 N N . GLN A 1 51 ? -0.972 -8.454 -5.436 1.00 0.00 51 GLN A N 2
ATOM 1387 C CA . GLN A 1 51 ? -0.630 -9.704 -6.106 1.00 0.00 51 GLN A CA 2
ATOM 1388 C C . GLN A 1 51 ? 0.898 -9.909 -6.084 1.00 0.00 51 GLN A C 2
ATOM 1389 O O . GLN A 1 51 ? 1.653 -9.415 -6.924 1.00 0.00 51 GLN A O 2
ATOM 1403 N N . CYS A 1 52 ? 1.383 -10.613 -5.071 1.00 0.00 52 CYS A N 2
ATOM 1404 C CA . CYS A 1 52 ? 2.775 -10.957 -4.866 1.00 0.00 52 CYS A CA 2
ATOM 1405 C C . CYS A 1 52 ? 3.013 -12.378 -5.342 1.00 0.00 52 CYS A C 2
ATOM 1406 O O . CYS A 1 52 ? 3.700 -12.559 -6.369 1.00 0.00 52 CYS A O 2
ATOM 1413 N N . ASN A 1 1 ? -8.998 7.169 -4.627 1.00 0.00 1 ASN A N 3
ATOM 1414 C CA . ASN A 1 1 ? -7.869 7.205 -5.575 1.00 0.00 1 ASN A CA 3
ATOM 1415 C C . ASN A 1 1 ? -6.578 7.247 -4.771 1.00 0.00 1 ASN A C 3
ATOM 1416 O O . ASN A 1 1 ? -6.554 7.864 -3.709 1.00 0.00 1 ASN A O 3
ATOM 1427 N N . PRO A 1 2 ? -5.504 6.570 -5.208 1.00 0.00 2 PRO A N 3
ATOM 1428 C CA . PRO A 1 2 ? -4.427 6.193 -4.303 1.00 0.00 2 PRO A CA 3
ATOM 1429 C C . PRO A 1 2 ? -3.509 7.338 -3.854 1.00 0.00 2 PRO A C 3
ATOM 1430 O O . PRO A 1 2 ? -2.685 7.109 -2.971 1.00 0.00 2 PRO A O 3
ATOM 1441 N N . GLU A 1 3 ? -3.627 8.560 -4.387 1.00 0.00 3 GLU A N 3
ATOM 1442 C CA . GLU A 1 3 ? -2.911 9.704 -3.816 1.00 0.00 3 GLU A CA 3
ATOM 1443 C C . GLU A 1 3 ? -3.618 10.233 -2.571 1.00 0.00 3 GLU A C 3
ATOM 1444 O O . GLU A 1 3 ? -2.942 10.763 -1.691 1.00 0.00 3 GLU A O 3
ATOM 1456 N N . ASP A 1 4 ? -4.937 10.049 -2.477 1.00 0.00 4 ASP A N 3
ATOM 1457 C CA . ASP A 1 4 ? -5.776 10.580 -1.399 1.00 0.00 4 ASP A CA 3
ATOM 1458 C C . ASP A 1 4 ? -5.694 9.702 -0.157 1.00 0.00 4 ASP A C 3
ATOM 1459 O O . ASP A 1 4 ? -5.973 10.164 0.945 1.00 0.00 4 ASP A O 3
ATOM 1468 N N . TRP A 1 5 ? -5.370 8.419 -0.340 1.00 0.00 5 TRP A N 3
ATOM 1469 C CA . TRP A 1 5 ? -5.399 7.421 0.722 1.00 0.00 5 TRP A CA 3
ATOM 1470 C C . TRP A 1 5 ? -4.022 7.179 1.339 1.00 0.00 5 TRP A C 3
ATOM 1471 O O . TRP A 1 5 ? -3.920 6.455 2.326 1.00 0.00 5 TRP A O 3
ATOM 1492 N N . PHE A 1 6 ? -2.977 7.729 0.724 1.00 0.00 6 PHE A N 3
ATOM 1493 C CA . PHE A 1 6 ? -1.594 7.639 1.163 1.00 0.00 6 PHE A CA 3
ATOM 1494 C C . PHE A 1 6 ? -1.445 8.374 2.496 1.00 0.00 6 PHE A C 3
ATOM 1495 O O . PHE A 1 6 ? -1.972 9.478 2.639 1.00 0.00 6 PHE A O 3
ATOM 1512 N N . THR A 1 7 ? -0.699 7.797 3.440 1.00 0.00 7 THR A N 3
ATOM 1513 C CA . THR A 1 7 ? -0.324 8.458 4.683 1.00 0.00 7 THR A CA 3
ATOM 1514 C C . THR A 1 7 ? 1.193 8.292 4.837 1.00 0.00 7 THR A C 3
ATOM 1515 O O . THR A 1 7 ? 1.670 7.165 5.016 1.00 0.00 7 THR A O 3
ATOM 1526 N N . PRO A 1 8 ? 1.986 9.378 4.750 1.00 0.00 8 PRO A N 3
ATOM 1527 C CA . PRO A 1 8 ? 3.426 9.304 4.960 1.00 0.00 8 PRO A CA 3
ATOM 1528 C C . PRO A 1 8 ? 3.759 8.961 6.421 1.00 0.00 8 PRO A C 3
ATOM 1529 O O . PRO A 1 8 ? 4.871 8.527 6.717 1.00 0.00 8 PRO A O 3
ATOM 1540 N N . ASP A 1 9 ? 2.792 9.114 7.334 1.00 0.00 9 ASP A N 3
ATOM 1541 C CA . ASP A 1 9 ? 2.939 8.819 8.753 1.00 0.00 9 ASP A CA 3
ATOM 1542 C C . ASP A 1 9 ? 3.270 7.354 8.964 1.00 0.00 9 ASP A C 3
ATOM 1543 O O . ASP A 1 9 ? 4.146 7.013 9.764 1.00 0.00 9 ASP A O 3
ATOM 1552 N N . THR A 1 10 ? 2.562 6.482 8.245 1.00 0.00 10 THR A N 3
ATOM 1553 C CA . THR A 1 10 ? 2.679 5.043 8.401 1.00 0.00 10 THR A CA 3
ATOM 1554 C C . THR A 1 10 ? 3.555 4.444 7.286 1.00 0.00 10 THR A C 3
ATOM 1555 O O . THR A 1 10 ? 4.163 3.389 7.490 1.00 0.00 10 THR A O 3
ATOM 1566 N N . CYS A 1 11 ? 3.661 5.097 6.122 1.00 0.00 11 CYS A N 3
ATOM 1567 C CA . CYS A 1 11 ? 4.319 4.544 4.944 1.00 0.00 11 CYS A CA 3
ATOM 1568 C C . CYS A 1 11 ? 5.807 4.897 4.922 1.00 0.00 11 CYS A C 3
ATOM 1569 O O . CYS A 1 11 ? 6.163 6.063 5.080 1.00 0.00 11 CYS A O 3
ATOM 1576 N N . ALA A 1 12 ? 6.684 3.923 4.640 1.00 0.00 12 ALA A N 3
ATOM 1577 C CA . ALA A 1 12 ? 8.123 4.144 4.456 1.00 0.00 12 ALA A CA 3
ATOM 1578 C C . ALA A 1 12 ? 8.441 4.453 2.986 1.00 0.00 12 ALA A C 3
ATOM 1579 O O . ALA A 1 12 ? 9.482 4.048 2.461 1.00 0.00 12 ALA A O 3
ATOM 1586 N N . TYR A 1 13 ? 7.521 5.140 2.314 1.00 0.00 13 TYR A N 3
ATOM 1587 C CA . TYR A 1 13 ? 7.721 5.756 1.018 1.00 0.00 13 TYR A CA 3
ATOM 1588 C C . TYR A 1 13 ? 7.132 7.148 1.111 1.00 0.00 13 TYR A C 3
ATOM 1589 O O . TYR A 1 13 ? 6.149 7.365 1.825 1.00 0.00 13 TYR A O 3
ATOM 1607 N N . GLY A 1 14 ? 7.711 8.075 0.361 1.00 0.00 14 GLY A N 3
ATOM 1608 C CA . GLY A 1 14 ? 7.264 9.449 0.257 1.00 0.00 14 GLY A CA 3
ATOM 1609 C C . GLY A 1 14 ? 6.478 9.679 -1.034 1.00 0.00 14 GLY A C 3
ATOM 1610 O O . GLY A 1 14 ? 6.282 10.828 -1.411 1.00 0.00 14 GLY A O 3
ATOM 1614 N N . ASP A 1 15 ? 6.093 8.621 -1.757 1.00 0.00 15 ASP A N 3
ATOM 1615 C CA . ASP A 1 15 ? 5.395 8.695 -3.034 1.00 0.00 15 ASP A CA 3
ATOM 1616 C C . ASP A 1 15 ? 4.268 7.680 -3.014 1.00 0.00 15 ASP A C 3
ATOM 1617 O O . ASP A 1 15 ? 4.513 6.502 -2.757 1.00 0.00 15 ASP A O 3
ATOM 1626 N N . SER A 1 16 ? 3.047 8.123 -3.311 1.00 0.00 16 SER A N 3
ATOM 1627 C CA . SER A 1 16 ? 1.861 7.277 -3.316 1.00 0.00 16 SER A CA 3
ATOM 1628 C C . SER A 1 16 ? 1.946 6.172 -4.377 1.00 0.00 16 SER A C 3
ATOM 1629 O O . SER A 1 16 ? 1.548 5.042 -4.096 1.00 0.00 16 SER A O 3
ATOM 1637 N N . ASN A 1 17 ? 2.472 6.469 -5.574 1.00 0.00 17 ASN A N 3
ATOM 1638 C CA . ASN A 1 17 ? 2.640 5.481 -6.638 1.00 0.00 17 ASN A CA 3
ATOM 1639 C C . ASN A 1 17 ? 3.643 4.469 -6.151 1.00 0.00 17 ASN A C 3
ATOM 1640 O O . ASN A 1 17 ? 3.300 3.300 -6.058 1.00 0.00 17 ASN A O 3
ATOM 1651 N N . THR A 1 18 ? 4.837 4.906 -5.755 1.00 0.00 18 THR A N 3
ATOM 1652 C CA . THR A 1 18 ? 5.879 4.006 -5.297 1.00 0.00 18 THR A CA 3
ATOM 1653 C C . THR A 1 18 ? 5.369 3.112 -4.154 1.00 0.00 18 THR A C 3
ATOM 1654 O O . THR A 1 18 ? 5.602 1.900 -4.180 1.00 0.00 18 THR A O 3
ATOM 1665 N N . ALA A 1 19 ? 4.610 3.689 -3.214 1.00 0.00 19 ALA A N 3
ATOM 1666 C CA . ALA A 1 19 ? 3.965 2.976 -2.127 1.00 0.00 19 ALA A CA 3
ATOM 1667 C C . ALA A 1 19 ? 3.026 1.889 -2.660 1.00 0.00 19 ALA A C 3
ATOM 1668 O O . ALA A 1 19 ? 3.274 0.712 -2.397 1.00 0.00 19 ALA A O 3
ATOM 1675 N N . TRP A 1 20 ? 1.971 2.272 -3.395 1.00 0.00 20 TRP A N 3
ATOM 1676 C CA . TRP A 1 20 ? 0.977 1.389 -4.001 1.00 0.00 20 TRP A CA 3
ATOM 1677 C C . TRP A 1 20 ? 1.658 0.287 -4.802 1.00 0.00 20 TRP A C 3
ATOM 1678 O O . TRP A 1 20 ? 1.359 -0.887 -4.604 1.00 0.00 20 TRP A O 3
ATOM 1699 N N . THR A 1 21 ? 2.571 0.638 -5.705 1.00 0.00 21 THR A N 3
ATOM 1700 C CA . THR A 1 21 ? 3.292 -0.292 -6.550 1.00 0.00 21 THR A CA 3
ATOM 1701 C C . THR A 1 21 ? 4.036 -1.322 -5.681 1.00 0.00 21 THR A C 3
ATOM 1702 O O . THR A 1 21 ? 3.886 -2.520 -5.925 1.00 0.00 21 THR A O 3
ATOM 1713 N N . THR A 1 22 ? 4.747 -0.916 -4.623 1.00 0.00 22 THR A N 3
ATOM 1714 C CA . THR A 1 22 ? 5.343 -1.859 -3.679 1.00 0.00 22 THR A CA 3
ATOM 1715 C C . THR A 1 22 ? 4.260 -2.713 -2.997 1.00 0.00 22 THR A C 3
ATOM 1716 O O . THR A 1 22 ? 4.383 -3.937 -2.992 1.00 0.00 22 THR A O 3
ATOM 1727 N N . CYS A 1 23 ? 3.163 -2.120 -2.506 1.00 0.00 23 CYS A N 3
ATOM 1728 C CA . CYS A 1 23 ? 2.044 -2.854 -1.914 1.00 0.00 23 CYS A CA 3
ATOM 1729 C C . CYS A 1 23 ? 1.329 -3.796 -2.890 1.00 0.00 23 CYS A C 3
ATOM 1730 O O . CYS A 1 23 ? 0.460 -4.547 -2.453 1.00 0.00 23 CYS A O 3
ATOM 1737 N N . THR A 1 24 ? 1.644 -3.789 -4.184 1.00 0.00 24 THR A N 3
ATOM 1738 C CA . THR A 1 24 ? 0.924 -4.570 -5.178 1.00 0.00 24 THR A CA 3
ATOM 1739 C C . THR A 1 24 ? 1.867 -5.468 -5.994 1.00 0.00 24 THR A C 3
ATOM 1740 O O . THR A 1 24 ? 1.392 -6.128 -6.920 1.00 0.00 24 THR A O 3
ATOM 1751 N N . THR A 1 25 ? 3.165 -5.538 -5.664 1.00 0.00 25 THR A N 3
ATOM 1752 C CA . THR A 1 25 ? 4.149 -6.351 -6.383 1.00 0.00 25 THR A CA 3
ATOM 1753 C C . THR A 1 25 ? 4.978 -7.176 -5.377 1.00 0.00 25 THR A C 3
ATOM 1754 O O . THR A 1 25 ? 4.998 -6.844 -4.188 1.00 0.00 25 THR A O 3
ATOM 1765 N N . PRO A 1 26 ? 5.630 -8.283 -5.784 1.00 0.00 26 PRO A N 3
ATOM 1766 C CA . PRO A 1 26 ? 6.173 -9.252 -4.841 1.00 0.00 26 PRO A CA 3
ATOM 1767 C C . PRO A 1 26 ? 7.419 -8.742 -4.124 1.00 0.00 26 PRO A C 3
ATOM 1768 O O . PRO A 1 26 ? 8.526 -8.741 -4.667 1.00 0.00 26 PRO A O 3
ATOM 1779 N N . GLY A 1 27 ? 7.245 -8.385 -2.861 1.00 0.00 27 GLY A N 3
ATOM 1780 C CA . GLY A 1 27 ? 8.288 -7.942 -1.960 1.00 0.00 27 GLY A CA 3
ATOM 1781 C C . GLY A 1 27 ? 7.838 -8.151 -0.522 1.00 0.00 27 GLY A C 3
ATOM 1782 O O . GLY A 1 27 ? 6.715 -8.599 -0.264 1.00 0.00 27 GLY A O 3
ATOM 1786 N N . GLN A 1 28 ? 8.717 -7.762 0.400 1.00 0.00 28 GLN A N 3
ATOM 1787 C CA . GLN A 1 28 ? 8.578 -7.759 1.853 1.00 0.00 28 GLN A CA 3
ATOM 1788 C C . GLN A 1 28 ? 7.148 -7.464 2.330 1.00 0.00 28 GLN A C 3
ATOM 1789 O O . GLN A 1 28 ? 6.596 -8.199 3.154 1.00 0.00 28 GLN A O 3
ATOM 1803 N N . THR A 1 29 ? 6.541 -6.406 1.799 1.00 0.00 29 THR A N 3
ATOM 1804 C CA . THR A 1 29 ? 5.266 -5.859 2.205 1.00 0.00 29 THR A CA 3
ATOM 1805 C C . THR A 1 29 ? 4.542 -5.501 0.905 1.00 0.00 29 THR A C 3
ATOM 1806 O O . THR A 1 29 ? 4.723 -4.397 0.393 1.00 0.00 29 THR A O 3
ATOM 1817 N N . CYS A 1 30 ? 3.804 -6.456 0.343 1.00 0.00 30 CYS A N 3
ATOM 1818 C CA . CYS A 1 30 ? 2.887 -6.259 -0.762 1.00 0.00 30 CYS A CA 3
ATOM 1819 C C . CYS A 1 30 ? 1.514 -5.971 -0.140 1.00 0.00 30 CYS A C 3
ATOM 1820 O O . CYS A 1 30 ? 1.313 -4.937 0.480 1.00 0.00 30 CYS A O 3
ATOM 1827 N N . TYR A 1 31 ? 0.593 -6.915 -0.207 1.00 0.00 31 TYR A N 3
ATOM 1828 C CA . TYR A 1 31 ? -0.727 -6.904 0.411 1.00 0.00 31 TYR A CA 3
ATOM 1829 C C . TYR A 1 31 ? -0.755 -6.298 1.816 1.00 0.00 31 TYR A C 3
ATOM 1830 O O . TYR A 1 31 ? -1.663 -5.542 2.152 1.00 0.00 31 TYR A O 3
ATOM 1848 N N . THR A 1 32 ? 0.217 -6.608 2.664 1.00 0.00 32 THR A N 3
ATOM 1849 C CA . THR A 1 32 ? 0.210 -6.084 4.021 1.00 0.00 32 THR A CA 3
ATOM 1850 C C . THR A 1 32 ? 0.576 -4.588 4.045 1.00 0.00 32 THR A C 3
ATOM 1851 O O . THR A 1 32 ? 0.028 -3.848 4.864 1.00 0.00 32 THR A O 3
ATOM 1862 N N . CYS A 1 33 ? 1.402 -4.113 3.103 1.00 0.00 33 CYS A N 3
ATOM 1863 C CA . CYS A 1 33 ? 1.690 -2.695 2.877 1.00 0.00 33 CYS A CA 3
ATOM 1864 C C . CYS A 1 33 ? 0.421 -1.907 2.607 1.00 0.00 33 CYS A C 3
ATOM 1865 O O . CYS A 1 33 ? 0.319 -0.783 3.081 1.00 0.00 33 CYS A O 3
ATOM 1872 N N . CYS A 1 34 ? -0.588 -2.496 1.962 1.00 0.00 34 CYS A N 3
ATOM 1873 C CA . CYS A 1 34 ? -1.898 -1.871 1.813 1.00 0.00 34 CYS A CA 3
ATOM 1874 C C . CYS A 1 34 ? -2.403 -1.307 3.149 1.00 0.00 34 CYS A C 3
ATOM 1875 O O . CYS A 1 34 ? -3.014 -0.243 3.160 1.00 0.00 34 CYS A O 3
ATOM 1882 N N . SER A 1 35 ? -2.111 -1.986 4.264 1.00 0.00 35 SER A N 3
ATOM 1883 C CA . SER A 1 35 ? -2.408 -1.468 5.600 1.00 0.00 35 SER A CA 3
ATOM 1884 C C . SER A 1 35 ? -1.321 -0.496 6.082 1.00 0.00 35 SER A C 3
ATOM 1885 O O . SER A 1 35 ? -1.618 0.627 6.482 1.00 0.00 35 SER A O 3
ATOM 1893 N N . SER A 1 36 ? -0.046 -0.886 6.040 1.00 0.00 36 SER A N 3
ATOM 1894 C CA . SER A 1 36 ? 1.079 -0.161 6.628 1.00 0.00 36 SER A CA 3
ATOM 1895 C C . SER A 1 36 ? 1.590 0.961 5.708 1.00 0.00 36 SER A C 3
ATOM 1896 O O . SER A 1 36 ? 2.788 1.252 5.694 1.00 0.00 36 SER A O 3
ATOM 1904 N N . CYS A 1 37 ? 0.712 1.566 4.904 1.00 0.00 37 CYS A N 3
ATOM 1905 C CA . CYS A 1 37 ? 1.015 2.695 4.033 1.00 0.00 37 CYS A CA 3
ATOM 1906 C C . CYS A 1 37 ? -0.202 3.590 3.769 1.00 0.00 37 CYS A C 3
ATOM 1907 O O . CYS A 1 37 ? -0.005 4.765 3.457 1.00 0.00 37 CYS A O 3
ATOM 1914 N N . PHE A 1 38 ? -1.434 3.068 3.824 1.00 0.00 38 PHE A N 3
ATOM 1915 C CA . PHE A 1 38 ? -2.645 3.766 3.397 1.00 0.00 38 PHE A CA 3
ATOM 1916 C C . PHE A 1 38 ? -3.727 3.617 4.471 1.00 0.00 38 PHE A C 3
ATOM 1917 O O . PHE A 1 38 ? -3.734 2.630 5.211 1.00 0.00 38 PHE A O 3
ATOM 1934 N N . ASP A 1 39 ? -4.683 4.555 4.481 1.00 0.00 39 ASP A N 3
ATOM 1935 C CA . ASP A 1 39 ? -5.897 4.497 5.303 1.00 0.00 39 ASP A CA 3
ATOM 1936 C C . ASP A 1 39 ? -6.652 3.215 5.005 1.00 0.00 39 ASP A C 3
ATOM 1937 O O . ASP A 1 39 ? -6.531 2.658 3.916 1.00 0.00 39 ASP A O 3
ATOM 1946 N N . VAL A 1 40 ? -7.589 2.864 5.876 1.00 0.00 40 VAL A N 3
ATOM 1947 C CA . VAL A 1 40 ? -8.536 1.780 5.703 1.00 0.00 40 VAL A CA 3
ATOM 1948 C C . VAL A 1 40 ? -9.234 1.779 4.324 1.00 0.00 40 VAL A C 3
ATOM 1949 O O . VAL A 1 40 ? -9.438 0.723 3.718 1.00 0.00 40 VAL A O 3
ATOM 1962 N N . VAL A 1 41 ? -9.612 2.955 3.807 1.00 0.00 41 VAL A N 3
ATOM 1963 C CA . VAL A 1 41 ? -10.285 3.094 2.516 1.00 0.00 41 VAL A CA 3
ATOM 1964 C C . VAL A 1 41 ? -9.327 2.650 1.408 1.00 0.00 41 VAL A C 3
ATOM 1965 O O . VAL A 1 41 ? -9.703 1.912 0.487 1.00 0.00 41 VAL A O 3
ATOM 1978 N N . GLY A 1 42 ? -8.076 3.090 1.545 1.00 0.00 42 GLY A N 3
ATOM 1979 C CA . GLY A 1 42 ? -6.934 2.706 0.771 1.00 0.00 42 GLY A CA 3
ATOM 1980 C C . GLY A 1 42 ? -6.711 1.203 0.812 1.00 0.00 42 GLY A C 3
ATOM 1981 O O . GLY A 1 42 ? -6.798 0.539 -0.219 1.00 0.00 42 GLY A O 3
ATOM 1985 N N . GLU A 1 43 ? -6.438 0.687 2.003 1.00 0.00 43 GLU A N 3
ATOM 1986 C CA . GLU A 1 43 ? -6.109 -0.684 2.338 1.00 0.00 43 GLU A CA 3
ATOM 1987 C C . GLU A 1 43 ? -6.964 -1.660 1.561 1.00 0.00 43 GLU A C 3
ATOM 1988 O O . GLU A 1 43 ? -6.412 -2.386 0.745 1.00 0.00 43 GLU A O 3
ATOM 2000 N N . GLN A 1 44 ? -8.284 -1.656 1.749 1.00 0.00 44 GLN A N 3
ATOM 2001 C CA . GLN A 1 44 ? -9.156 -2.649 1.164 1.00 0.00 44 GLN A CA 3
ATOM 2002 C C . GLN A 1 44 ? -9.058 -2.575 -0.360 1.00 0.00 44 GLN A C 3
ATOM 2003 O O . GLN A 1 44 ? -9.165 -3.596 -1.031 1.00 0.00 44 GLN A O 3
ATOM 2017 N N . ALA A 1 45 ? -8.882 -1.376 -0.934 1.00 0.00 45 ALA A N 3
ATOM 2018 C CA . ALA A 1 45 ? -8.771 -1.272 -2.380 1.00 0.00 45 ALA A CA 3
ATOM 2019 C C . ALA A 1 45 ? -7.447 -1.865 -2.861 1.00 0.00 45 ALA A C 3
ATOM 2020 O O . ALA A 1 45 ? -7.429 -2.653 -3.802 1.00 0.00 45 ALA A O 3
ATOM 2027 N N . CYS A 1 46 ? -6.345 -1.495 -2.211 1.00 0.00 46 CYS A N 3
ATOM 2028 C CA . CYS A 1 46 ? -5.020 -2.014 -2.504 1.00 0.00 46 CYS A CA 3
ATOM 2029 C C . CYS A 1 46 ? -5.015 -3.530 -2.351 1.00 0.00 46 CYS A C 3
ATOM 2030 O O . CYS A 1 46 ? -4.631 -4.208 -3.287 1.00 0.00 46 CYS A O 3
ATOM 2037 N N . GLN A 1 47 ? -5.501 -4.072 -1.235 1.00 0.00 47 GLN A N 3
ATOM 2038 C CA . GLN A 1 47 ? -5.653 -5.507 -0.975 1.00 0.00 47 GLN A CA 3
ATOM 2039 C C . GLN A 1 47 ? -6.478 -6.251 -2.043 1.00 0.00 47 GLN A C 3
ATOM 2040 O O . GLN A 1 47 ? -6.412 -7.478 -2.104 1.00 0.00 47 GLN A O 3
ATOM 2054 N N . MET A 1 48 ? -7.213 -5.549 -2.909 1.00 0.00 48 MET A N 3
ATOM 2055 C CA . MET A 1 48 ? -8.004 -6.108 -4.011 1.00 0.00 48 MET A CA 3
ATOM 2056 C C . MET A 1 48 ? -7.371 -5.823 -5.381 1.00 0.00 48 MET A C 3
ATOM 2057 O O . MET A 1 48 ? -7.889 -6.268 -6.411 1.00 0.00 48 MET A O 3
ATOM 2071 N N . SER A 1 49 ? -6.245 -5.112 -5.390 1.00 0.00 49 SER A N 3
ATOM 2072 C CA . SER A 1 49 ? -5.373 -4.839 -6.515 1.00 0.00 49 SER A CA 3
ATOM 2073 C C . SER A 1 49 ? -3.942 -5.362 -6.252 1.00 0.00 49 SER A C 3
ATOM 2074 O O . SER A 1 49 ? -3.051 -5.110 -7.073 1.00 0.00 49 SER A O 3
ATOM 2082 N N . ALA A 1 50 ? -3.698 -6.055 -5.131 1.00 0.00 50 ALA A N 3
ATOM 2083 C CA . ALA A 1 50 ? -2.386 -6.454 -4.628 1.00 0.00 50 ALA A CA 3
ATOM 2084 C C . ALA A 1 50 ? -2.159 -7.937 -4.871 1.00 0.00 50 ALA A C 3
ATOM 2085 O O . ALA A 1 50 ? -2.870 -8.776 -4.309 1.00 0.00 50 ALA A O 3
ATOM 2092 N N . GLN A 1 51 ? -1.183 -8.254 -5.720 1.00 0.00 51 GLN A N 3
ATOM 2093 C CA . GLN A 1 51 ? -0.881 -9.611 -6.135 1.00 0.00 51 GLN A CA 3
ATOM 2094 C C . GLN A 1 51 ? 0.631 -9.751 -6.203 1.00 0.00 51 GLN A C 3
ATOM 2095 O O . GLN A 1 51 ? 1.254 -9.431 -7.218 1.00 0.00 51 GLN A O 3
ATOM 2109 N N . CYS A 1 52 ? 1.231 -10.169 -5.091 1.00 0.00 52 CYS A N 3
ATOM 2110 C CA . CYS A 1 52 ? 2.592 -10.644 -5.071 1.00 0.00 52 CYS A CA 3
ATOM 2111 C C . CYS A 1 52 ? 2.586 -12.032 -5.683 1.00 0.00 52 CYS A C 3
ATOM 2112 O O . CYS A 1 52 ? 3.460 -12.330 -6.524 1.00 0.00 52 CYS A O 3
ATOM 2119 N N . ASN A 1 1 ? -9.169 7.294 -4.677 1.00 0.00 1 ASN A N 4
ATOM 2120 C CA . ASN A 1 1 ? -7.913 7.361 -5.439 1.00 0.00 1 ASN A CA 4
ATOM 2121 C C . ASN A 1 1 ? -6.725 7.163 -4.514 1.00 0.00 1 ASN A C 4
ATOM 2122 O O . ASN A 1 1 ? -6.737 7.705 -3.412 1.00 0.00 1 ASN A O 4
ATOM 2133 N N . PRO A 1 2 ? -5.674 6.438 -4.929 1.00 0.00 2 PRO A N 4
ATOM 2134 C CA . PRO A 1 2 ? -4.539 6.129 -4.062 1.00 0.00 2 PRO A CA 4
ATOM 2135 C C . PRO A 1 2 ? -3.726 7.363 -3.652 1.00 0.00 2 PRO A C 4
ATOM 2136 O O . PRO A 1 2 ? -3.189 7.364 -2.547 1.00 0.00 2 PRO A O 4
ATOM 2147 N N . GLU A 1 3 ? -3.732 8.454 -4.431 1.00 0.00 3 GLU A N 4
ATOM 2148 C CA . GLU A 1 3 ? -3.005 9.672 -4.067 1.00 0.00 3 GLU A CA 4
ATOM 2149 C C . GLU A 1 3 ? -3.647 10.353 -2.855 1.00 0.00 3 GLU A C 4
ATOM 2150 O O . GLU A 1 3 ? -3.043 11.217 -2.217 1.00 0.00 3 GLU A O 4
ATOM 2162 N N . ASP A 1 4 ? -4.894 9.978 -2.579 1.00 0.00 4 ASP A N 4
ATOM 2163 C CA . ASP A 1 4 ? -5.782 10.582 -1.607 1.00 0.00 4 ASP A CA 4
ATOM 2164 C C . ASP A 1 4 ? -5.710 9.839 -0.278 1.00 0.00 4 ASP A C 4
ATOM 2165 O O . ASP A 1 4 ? -5.895 10.431 0.780 1.00 0.00 4 ASP A O 4
ATOM 2174 N N . TRP A 1 5 ? -5.509 8.518 -0.346 1.00 0.00 5 TRP A N 4
ATOM 2175 C CA . TRP A 1 5 ? -5.636 7.611 0.787 1.00 0.00 5 TRP A CA 4
ATOM 2176 C C . TRP A 1 5 ? -4.292 7.328 1.470 1.00 0.00 5 TRP A C 4
ATOM 2177 O O . TRP A 1 5 ? -4.246 6.599 2.456 1.00 0.00 5 TRP A O 4
ATOM 2198 N N . PHE A 1 6 ? -3.198 7.818 0.894 1.00 0.00 6 PHE A N 4
ATOM 2199 C CA . PHE A 1 6 ? -1.823 7.569 1.309 1.00 0.00 6 PHE A CA 4
ATOM 2200 C C . PHE A 1 6 ? -1.597 8.062 2.743 1.00 0.00 6 PHE A C 4
ATOM 2201 O O . PHE A 1 6 ? -2.080 9.146 3.091 1.00 0.00 6 PHE A O 4
ATOM 2218 N N . THR A 1 7 ? -0.848 7.316 3.558 1.00 0.00 7 THR A N 4
ATOM 2219 C CA . THR A 1 7 ? -0.504 7.683 4.930 1.00 0.00 7 THR A CA 4
ATOM 2220 C C . THR A 1 7 ? 1.018 7.534 5.145 1.00 0.00 7 THR A C 4
ATOM 2221 O O . THR A 1 7 ? 1.512 6.482 5.561 1.00 0.00 7 THR A O 4
ATOM 2232 N N . PRO A 1 8 ? 1.807 8.587 4.863 1.00 0.00 8 PRO A N 4
ATOM 2233 C CA . PRO A 1 8 ? 3.267 8.551 4.948 1.00 0.00 8 PRO A CA 4
ATOM 2234 C C . PRO A 1 8 ? 3.783 8.423 6.389 1.00 0.00 8 PRO A C 4
ATOM 2235 O O . PRO A 1 8 ? 4.957 8.125 6.595 1.00 0.00 8 PRO A O 4
ATOM 2246 N N . ASP A 1 9 ? 2.936 8.646 7.400 1.00 0.00 9 ASP A N 4
ATOM 2247 C CA . ASP A 1 9 ? 3.202 8.281 8.799 1.00 0.00 9 ASP A CA 4
ATOM 2248 C C . ASP A 1 9 ? 3.709 6.851 8.900 1.00 0.00 9 ASP A C 4
ATOM 2249 O O . ASP A 1 9 ? 4.706 6.547 9.565 1.00 0.00 9 ASP A O 4
ATOM 2258 N N . THR A 1 10 ? 2.965 5.957 8.266 1.00 0.00 10 THR A N 4
ATOM 2259 C CA . THR A 1 10 ? 3.088 4.542 8.500 1.00 0.00 10 THR A CA 4
ATOM 2260 C C . THR A 1 10 ? 3.935 3.908 7.384 1.00 0.00 10 THR A C 4
ATOM 2261 O O . THR A 1 10 ? 4.552 2.860 7.579 1.00 0.00 10 THR A O 4
ATOM 2272 N N . CYS A 1 11 ? 4.025 4.566 6.226 1.00 0.00 11 CYS A N 4
ATOM 2273 C CA . CYS A 1 11 ? 4.711 4.078 5.043 1.00 0.00 11 CYS A CA 4
ATOM 2274 C C . CYS A 1 11 ? 6.182 4.518 5.030 1.00 0.00 11 CYS A C 4
ATOM 2275 O O . CYS A 1 11 ? 6.516 5.581 5.551 1.00 0.00 11 CYS A O 4
ATOM 2282 N N . ALA A 1 12 ? 7.060 3.748 4.377 1.00 0.00 12 ALA A N 4
ATOM 2283 C CA . ALA A 1 12 ? 8.477 4.070 4.164 1.00 0.00 12 ALA A CA 4
ATOM 2284 C C . ALA A 1 12 ? 8.707 4.752 2.801 1.00 0.00 12 ALA A C 4
ATOM 2285 O O . ALA A 1 12 ? 9.761 4.570 2.178 1.00 0.00 12 ALA A O 4
ATOM 2292 N N . TYR A 1 13 ? 7.707 5.476 2.296 1.00 0.00 13 TYR A N 4
ATOM 2293 C CA . TYR A 1 13 ? 7.714 6.114 0.987 1.00 0.00 13 TYR A CA 4
ATOM 2294 C C . TYR A 1 13 ? 7.136 7.512 1.095 1.00 0.00 13 TYR A C 4
ATOM 2295 O O . TYR A 1 13 ? 6.320 7.771 1.980 1.00 0.00 13 TYR A O 4
ATOM 2313 N N . GLY A 1 14 ? 7.512 8.367 0.143 1.00 0.00 14 GLY A N 4
ATOM 2314 C CA . GLY A 1 14 ? 7.015 9.721 0.002 1.00 0.00 14 GLY A CA 4
ATOM 2315 C C . GLY A 1 14 ? 6.159 9.906 -1.249 1.00 0.00 14 GLY A C 4
ATOM 2316 O O . GLY A 1 14 ? 5.713 11.024 -1.493 1.00 0.00 14 GLY A O 4
ATOM 2320 N N . ASP A 1 15 ? 5.899 8.851 -2.034 1.00 0.00 15 ASP A N 4
ATOM 2321 C CA . ASP A 1 15 ? 5.047 8.920 -3.219 1.00 0.00 15 ASP A CA 4
ATOM 2322 C C . ASP A 1 15 ? 3.995 7.830 -3.079 1.00 0.00 15 ASP A C 4
ATOM 2323 O O . ASP A 1 15 ? 4.345 6.672 -2.830 1.00 0.00 15 ASP A O 4
ATOM 2332 N N . SER A 1 16 ? 2.726 8.180 -3.296 1.00 0.00 16 SER A N 4
ATOM 2333 C CA . SER A 1 16 ? 1.609 7.244 -3.343 1.00 0.00 16 SER A CA 4
ATOM 2334 C C . SER A 1 16 ? 1.874 6.147 -4.381 1.00 0.00 16 SER A C 4
ATOM 2335 O O . SER A 1 16 ? 1.534 4.990 -4.144 1.00 0.00 16 SER A O 4
ATOM 2343 N N . ASN A 1 17 ? 2.508 6.484 -5.512 1.00 0.00 17 ASN A N 4
ATOM 2344 C CA . ASN A 1 17 ? 2.796 5.546 -6.589 1.00 0.00 17 ASN A CA 4
ATOM 2345 C C . ASN A 1 17 ? 3.754 4.493 -6.082 1.00 0.00 17 ASN A C 4
ATOM 2346 O O . ASN A 1 17 ? 3.483 3.300 -6.203 1.00 0.00 17 ASN A O 4
ATOM 2357 N N . THR A 1 18 ? 4.867 4.944 -5.508 1.00 0.00 18 THR A N 4
ATOM 2358 C CA . THR A 1 18 ? 5.916 4.072 -5.047 1.00 0.00 18 THR A CA 4
ATOM 2359 C C . THR A 1 18 ? 5.389 3.188 -3.912 1.00 0.00 18 THR A C 4
ATOM 2360 O O . THR A 1 18 ? 5.661 1.985 -3.899 1.00 0.00 18 THR A O 4
ATOM 2371 N N . ALA A 1 19 ? 4.593 3.762 -3.001 1.00 0.00 19 ALA A N 4
ATOM 2372 C CA . ALA A 1 19 ? 3.917 3.046 -1.933 1.00 0.00 19 ALA A CA 4
ATOM 2373 C C . ALA A 1 19 ? 3.010 1.961 -2.519 1.00 0.00 19 ALA A C 4
ATOM 2374 O O . ALA A 1 19 ? 3.284 0.775 -2.355 1.00 0.00 19 ALA A O 4
ATOM 2381 N N . TRP A 1 20 ? 1.958 2.365 -3.235 1.00 0.00 20 TRP A N 4
ATOM 2382 C CA . TRP A 1 20 ? 0.941 1.500 -3.814 1.00 0.00 20 TRP A CA 4
ATOM 2383 C C . TRP A 1 20 ? 1.585 0.384 -4.629 1.00 0.00 20 TRP A C 4
ATOM 2384 O O . TRP A 1 20 ? 1.312 -0.788 -4.385 1.00 0.00 20 TRP A O 4
ATOM 2405 N N . THR A 1 21 ? 2.446 0.731 -5.585 1.00 0.00 21 THR A N 4
ATOM 2406 C CA . THR A 1 21 ? 3.081 -0.235 -6.460 1.00 0.00 21 THR A CA 4
ATOM 2407 C C . THR A 1 21 ? 3.962 -1.197 -5.652 1.00 0.00 21 THR A C 4
ATOM 2408 O O . THR A 1 21 ? 3.982 -2.380 -5.977 1.00 0.00 21 THR A O 4
ATOM 2419 N N . THR A 1 22 ? 4.619 -0.775 -4.564 1.00 0.00 22 THR A N 4
ATOM 2420 C CA . THR A 1 22 ? 5.280 -1.721 -3.662 1.00 0.00 22 THR A CA 4
ATOM 2421 C C . THR A 1 22 ? 4.248 -2.700 -3.095 1.00 0.00 22 THR A C 4
ATOM 2422 O O . THR A 1 22 ? 4.434 -3.910 -3.197 1.00 0.00 22 THR A O 4
ATOM 2433 N N . CYS A 1 23 ? 3.144 -2.198 -2.540 1.00 0.00 23 CYS A N 4
ATOM 2434 C CA . CYS A 1 23 ? 2.124 -3.038 -1.938 1.00 0.00 23 CYS A CA 4
ATOM 2435 C C . CYS A 1 23 ? 1.486 -4.017 -2.925 1.00 0.00 23 CYS A C 4
ATOM 2436 O O . CYS A 1 23 ? 0.982 -5.052 -2.498 1.00 0.00 23 CYS A O 4
ATOM 2443 N N . THR A 1 24 ? 1.476 -3.726 -4.224 1.00 0.00 24 THR A N 4
ATOM 2444 C CA . THR A 1 24 ? 0.868 -4.615 -5.198 1.00 0.00 24 THR A CA 4
ATOM 2445 C C . THR A 1 24 ? 1.883 -5.586 -5.817 1.00 0.00 24 THR A C 4
ATOM 2446 O O . THR A 1 24 ? 1.500 -6.353 -6.709 1.00 0.00 24 THR A O 4
ATOM 2457 N N . THR A 1 25 ? 3.155 -5.577 -5.396 1.00 0.00 25 THR A N 4
ATOM 2458 C CA . THR A 1 25 ? 4.226 -6.335 -6.039 1.00 0.00 25 THR A CA 4
ATOM 2459 C C . THR A 1 25 ? 5.061 -7.100 -4.995 1.00 0.00 25 THR A C 4
ATOM 2460 O O . THR A 1 25 ? 5.101 -6.694 -3.830 1.00 0.00 25 THR A O 4
ATOM 2471 N N . PRO A 1 26 ? 5.750 -8.193 -5.373 1.00 0.00 26 PRO A N 4
ATOM 2472 C CA . PRO A 1 26 ? 6.552 -8.974 -4.441 1.00 0.00 26 PRO A CA 4
ATOM 2473 C C . PRO A 1 26 ? 7.687 -8.115 -3.877 1.00 0.00 26 PRO A C 4
ATOM 2474 O O . PRO A 1 26 ? 8.448 -7.482 -4.619 1.00 0.00 26 PRO A O 4
ATOM 2485 N N . GLY A 1 27 ? 7.800 -8.075 -2.556 1.00 0.00 27 GLY A N 4
ATOM 2486 C CA . GLY A 1 27 ? 8.678 -7.198 -1.812 1.00 0.00 27 GLY A CA 4
ATOM 2487 C C . GLY A 1 27 ? 8.681 -7.604 -0.352 1.00 0.00 27 GLY A C 4
ATOM 2488 O O . GLY A 1 27 ? 8.024 -8.567 0.038 1.00 0.00 27 GLY A O 4
ATOM 2492 N N . GLN A 1 28 ? 9.387 -6.831 0.472 1.00 0.00 28 GLN A N 4
ATOM 2493 C CA . GLN A 1 28 ? 9.323 -6.972 1.926 1.00 0.00 28 GLN A CA 4
ATOM 2494 C C . GLN A 1 28 ? 7.906 -6.762 2.482 1.00 0.00 28 GLN A C 4
ATOM 2495 O O . GLN A 1 28 ? 7.636 -7.142 3.621 1.00 0.00 28 GLN A O 4
ATOM 2509 N N . THR A 1 29 ? 7.024 -6.134 1.704 1.00 0.00 29 THR A N 4
ATOM 2510 C CA . THR A 1 29 ? 5.708 -5.672 2.092 1.00 0.00 29 THR A CA 4
ATOM 2511 C C . THR A 1 29 ? 4.904 -5.594 0.782 1.00 0.00 29 THR A C 4
ATOM 2512 O O . THR A 1 29 ? 4.873 -4.536 0.150 1.00 0.00 29 THR A O 4
ATOM 2523 N N . CYS A 1 30 ? 4.345 -6.709 0.312 1.00 0.00 30 CYS A N 4
ATOM 2524 C CA . CYS A 1 30 ? 3.352 -6.711 -0.760 1.00 0.00 30 CYS A CA 4
ATOM 2525 C C . CYS A 1 30 ? 2.011 -6.312 -0.134 1.00 0.00 30 CYS A C 4
ATOM 2526 O O . CYS A 1 30 ? 1.935 -5.284 0.522 1.00 0.00 30 CYS A O 4
ATOM 2533 N N . TYR A 1 31 ? 0.961 -7.107 -0.293 1.00 0.00 31 TYR A N 4
ATOM 2534 C CA . TYR A 1 31 ? -0.387 -6.946 0.244 1.00 0.00 31 TYR A CA 4
ATOM 2535 C C . TYR A 1 31 ? -0.464 -6.295 1.628 1.00 0.00 31 TYR A C 4
ATOM 2536 O O . TYR A 1 31 ? -1.342 -5.471 1.882 1.00 0.00 31 TYR A O 4
ATOM 2554 N N . THR A 1 32 ? 0.418 -6.648 2.557 1.00 0.00 32 THR A N 4
ATOM 2555 C CA . THR A 1 32 ? 0.383 -6.047 3.883 1.00 0.00 32 THR A CA 4
ATOM 2556 C C . THR A 1 32 ? 0.741 -4.549 3.854 1.00 0.00 32 THR A C 4
ATOM 2557 O O . THR A 1 32 ? 0.184 -3.786 4.638 1.00 0.00 32 THR A O 4
ATOM 2568 N N . CYS A 1 33 ? 1.588 -4.085 2.930 1.00 0.00 33 CYS A N 4
ATOM 2569 C CA . CYS A 1 33 ? 1.862 -2.664 2.718 1.00 0.00 33 CYS A CA 4
ATOM 2570 C C . CYS A 1 33 ? 0.569 -1.902 2.450 1.00 0.00 33 CYS A C 4
ATOM 2571 O O . CYS A 1 33 ? 0.449 -0.789 2.947 1.00 0.00 33 CYS A O 4
ATOM 2578 N N . CYS A 1 34 ? -0.437 -2.499 1.793 1.00 0.00 34 CYS A N 4
ATOM 2579 C CA . CYS A 1 34 ? -1.759 -1.886 1.635 1.00 0.00 34 CYS A CA 4
ATOM 2580 C C . CYS A 1 34 ? -2.302 -1.379 2.978 1.00 0.00 34 CYS A C 4
ATOM 2581 O O . CYS A 1 34 ? -2.911 -0.320 3.055 1.00 0.00 34 CYS A O 4
ATOM 2588 N N . SER A 1 35 ? -2.057 -2.158 4.029 1.00 0.00 35 SER A N 4
ATOM 2589 C CA . SER A 1 35 ? -2.540 -1.972 5.388 1.00 0.00 35 SER A CA 4
ATOM 2590 C C . SER A 1 35 ? -1.630 -1.031 6.182 1.00 0.00 35 SER A C 4
ATOM 2591 O O . SER A 1 35 ? -2.093 -0.408 7.136 1.00 0.00 35 SER A O 4
ATOM 2599 N N . SER A 1 36 ? -0.364 -0.878 5.777 1.00 0.00 36 SER A N 4
ATOM 2600 C CA . SER A 1 36 ? 0.676 -0.142 6.492 1.00 0.00 36 SER A CA 4
ATOM 2601 C C . SER A 1 36 ? 1.093 1.161 5.780 1.00 0.00 36 SER A C 4
ATOM 2602 O O . SER A 1 36 ? 2.023 1.822 6.240 1.00 0.00 36 SER A O 4
ATOM 2610 N N . CYS A 1 37 ? 0.461 1.534 4.663 1.00 0.00 37 CYS A N 4
ATOM 2611 C CA . CYS A 1 37 ? 0.816 2.687 3.829 1.00 0.00 37 CYS A CA 4
ATOM 2612 C C . CYS A 1 37 ? -0.390 3.536 3.416 1.00 0.00 37 CYS A C 4
ATOM 2613 O O . CYS A 1 37 ? -0.194 4.567 2.764 1.00 0.00 37 CYS A O 4
ATOM 2620 N N . PHE A 1 38 ? -1.613 3.102 3.725 1.00 0.00 38 PHE A N 4
ATOM 2621 C CA . PHE A 1 38 ? -2.832 3.772 3.307 1.00 0.00 38 PHE A CA 4
ATOM 2622 C C . PHE A 1 38 ? -3.852 3.674 4.432 1.00 0.00 38 PHE A C 4
ATOM 2623 O O . PHE A 1 38 ? -3.866 2.689 5.180 1.00 0.00 38 PHE A O 4
ATOM 2640 N N . ASP A 1 39 ? -4.752 4.657 4.509 1.00 0.00 39 ASP A N 4
ATOM 2641 C CA . ASP A 1 39 ? -5.946 4.545 5.338 1.00 0.00 39 ASP A CA 4
ATOM 2642 C C . ASP A 1 39 ? -6.746 3.349 4.862 1.00 0.00 39 ASP A C 4
ATOM 2643 O O . ASP A 1 39 ? -6.656 2.948 3.704 1.00 0.00 39 ASP A O 4
ATOM 2652 N N . VAL A 1 40 ? -7.657 2.894 5.708 1.00 0.00 40 VAL A N 4
ATOM 2653 C CA . VAL A 1 40 ? -8.605 1.820 5.479 1.00 0.00 40 VAL A CA 4
ATOM 2654 C C . VAL A 1 40 ? -9.232 1.816 4.071 1.00 0.00 40 VAL A C 4
ATOM 2655 O O . VAL A 1 40 ? -9.401 0.755 3.470 1.00 0.00 40 VAL A O 4
ATOM 2668 N N . VAL A 1 41 ? -9.597 2.979 3.521 1.00 0.00 41 VAL A N 4
ATOM 2669 C CA . VAL A 1 41 ? -10.200 3.060 2.195 1.00 0.00 41 VAL A CA 4
ATOM 2670 C C . VAL A 1 41 ? -9.176 2.627 1.131 1.00 0.00 41 VAL A C 4
ATOM 2671 O O . VAL A 1 41 ? -9.486 1.819 0.253 1.00 0.00 41 VAL A O 4
ATOM 2684 N N . GLY A 1 42 ? -7.943 3.128 1.227 1.00 0.00 42 GLY A N 4
ATOM 2685 C CA . GLY A 1 42 ? -6.868 2.777 0.320 1.00 0.00 42 GLY A CA 4
ATOM 2686 C C . GLY A 1 42 ? -6.326 1.387 0.605 1.00 0.00 42 GLY A C 4
ATOM 2687 O O . GLY A 1 42 ? -5.903 0.728 -0.342 1.00 0.00 42 GLY A O 4
ATOM 2691 N N . GLU A 1 43 ? -6.385 0.909 1.852 1.00 0.00 43 GLU A N 4
ATOM 2692 C CA . GLU A 1 43 ? -6.064 -0.464 2.198 1.00 0.00 43 GLU A CA 4
ATOM 2693 C C . GLU A 1 43 ? -6.948 -1.373 1.373 1.00 0.00 43 GLU A C 4
ATOM 2694 O O . GLU A 1 43 ? -6.417 -2.182 0.626 1.00 0.00 43 GLU A O 4
ATOM 2706 N N . GLN A 1 44 ? -8.271 -1.268 1.495 1.00 0.00 44 GLN A N 4
ATOM 2707 C CA . GLN A 1 44 ? -9.180 -2.238 0.919 1.00 0.00 44 GLN A CA 4
ATOM 2708 C C . GLN A 1 44 ? -9.089 -2.183 -0.606 1.00 0.00 44 GLN A C 4
ATOM 2709 O O . GLN A 1 44 ? -9.282 -3.191 -1.293 1.00 0.00 44 GLN A O 4
ATOM 2723 N N . ALA A 1 45 ? -8.808 -0.999 -1.157 1.00 0.00 45 ALA A N 4
ATOM 2724 C CA . ALA A 1 45 ? -8.608 -0.836 -2.581 1.00 0.00 45 ALA A CA 4
ATOM 2725 C C . ALA A 1 45 ? -7.283 -1.461 -3.034 1.00 0.00 45 ALA A C 4
ATOM 2726 O O . ALA A 1 45 ? -7.202 -2.062 -4.103 1.00 0.00 45 ALA A O 4
ATOM 2733 N N . CYS A 1 46 ? -6.226 -1.327 -2.243 1.00 0.00 46 CYS A N 4
ATOM 2734 C CA . CYS A 1 46 ? -4.938 -1.920 -2.538 1.00 0.00 46 CYS A CA 4
ATOM 2735 C C . CYS A 1 46 ? -5.021 -3.431 -2.348 1.00 0.00 46 CYS A C 4
ATOM 2736 O O . CYS A 1 46 ? -4.675 -4.162 -3.260 1.00 0.00 46 CYS A O 4
ATOM 2743 N N . GLN A 1 47 ? -5.531 -3.931 -1.224 1.00 0.00 47 GLN A N 4
ATOM 2744 C CA . GLN A 1 47 ? -5.731 -5.352 -0.954 1.00 0.00 47 GLN A CA 4
ATOM 2745 C C . GLN A 1 47 ? -6.652 -6.049 -1.974 1.00 0.00 47 GLN A C 4
ATOM 2746 O O . GLN A 1 47 ? -6.671 -7.279 -1.994 1.00 0.00 47 GLN A O 4
ATOM 2760 N N . MET A 1 48 ? -7.390 -5.337 -2.837 1.00 0.00 48 MET A N 4
ATOM 2761 C CA . MET A 1 48 ? -8.033 -5.943 -4.010 1.00 0.00 48 MET A CA 4
ATOM 2762 C C . MET A 1 48 ? -7.119 -5.907 -5.249 1.00 0.00 48 MET A C 4
ATOM 2763 O O . MET A 1 48 ? -7.116 -6.863 -6.022 1.00 0.00 48 MET A O 4
ATOM 2777 N N . SER A 1 49 ? -6.311 -4.858 -5.439 1.00 0.00 49 SER A N 4
ATOM 2778 C CA . SER A 1 49 ? -5.423 -4.698 -6.593 1.00 0.00 49 SER A CA 4
ATOM 2779 C C . SER A 1 49 ? -4.023 -5.304 -6.417 1.00 0.00 49 SER A C 4
ATOM 2780 O O . SER A 1 49 ? -3.264 -5.364 -7.388 1.00 0.00 49 SER A O 4
ATOM 2788 N N . ALA A 1 50 ? -3.666 -5.721 -5.204 1.00 0.00 50 ALA A N 4
ATOM 2789 C CA . ALA A 1 50 ? -2.421 -6.373 -4.857 1.00 0.00 50 ALA A CA 4
ATOM 2790 C C . ALA A 1 50 ? -2.567 -7.858 -5.150 1.00 0.00 50 ALA A C 4
ATOM 2791 O O . ALA A 1 50 ? -3.615 -8.443 -4.843 1.00 0.00 50 ALA A O 4
ATOM 2798 N N . GLN A 1 51 ? -1.525 -8.472 -5.712 1.00 0.00 51 GLN A N 4
ATOM 2799 C CA . GLN A 1 51 ? -1.524 -9.889 -6.036 1.00 0.00 51 GLN A CA 4
ATOM 2800 C C . GLN A 1 51 ? -0.151 -10.471 -5.708 1.00 0.00 51 GLN A C 4
ATOM 2801 O O . GLN A 1 51 ? 0.726 -10.550 -6.570 1.00 0.00 51 GLN A O 4
ATOM 2815 N N . CYS A 1 52 ? 0.037 -10.848 -4.449 1.00 0.00 52 CYS A N 4
ATOM 2816 C CA . CYS A 1 52 ? 1.140 -11.690 -4.013 1.00 0.00 52 CYS A CA 4
ATOM 2817 C C . CYS A 1 52 ? 0.753 -13.131 -4.306 1.00 0.00 52 CYS A C 4
ATOM 2818 O O . CYS A 1 52 ? 1.598 -13.921 -4.775 1.00 0.00 52 CYS A O 4
ATOM 2825 N N . ASN A 1 1 ? -9.174 7.598 -4.446 1.00 0.00 1 ASN A N 5
ATOM 2826 C CA . ASN A 1 1 ? -8.058 7.174 -5.319 1.00 0.00 1 ASN A CA 5
ATOM 2827 C C . ASN A 1 1 ? -6.800 7.013 -4.455 1.00 0.00 1 ASN A C 5
ATOM 2828 O O . ASN A 1 1 ? -6.791 7.522 -3.342 1.00 0.00 1 ASN A O 5
ATOM 2839 N N . PRO A 1 2 ? -5.739 6.315 -4.889 1.00 0.00 2 PRO A N 5
ATOM 2840 C CA . PRO A 1 2 ? -4.603 6.003 -4.022 1.00 0.00 2 PRO A CA 5
ATOM 2841 C C . PRO A 1 2 ? -3.874 7.222 -3.442 1.00 0.00 2 PRO A C 5
ATOM 2842 O O . PRO A 1 2 ? -3.447 7.154 -2.290 1.00 0.00 2 PRO A O 5
ATOM 2853 N N . GLU A 1 3 ? -3.781 8.343 -4.155 1.00 0.00 3 GLU A N 5
ATOM 2854 C CA . GLU A 1 3 ? -3.116 9.556 -3.681 1.00 0.00 3 GLU A CA 5
ATOM 2855 C C . GLU A 1 3 ? -3.954 10.190 -2.561 1.00 0.00 3 GLU A C 5
ATOM 2856 O O . GLU A 1 3 ? -3.416 10.736 -1.594 1.00 0.00 3 GLU A O 5
ATOM 2868 N N . ASP A 1 4 ? -5.277 10.021 -2.662 1.00 0.00 4 ASP A N 5
ATOM 2869 C CA . ASP A 1 4 ? -6.296 10.424 -1.690 1.00 0.00 4 ASP A CA 5
ATOM 2870 C C . ASP A 1 4 ? -6.206 9.629 -0.392 1.00 0.00 4 ASP A C 5
ATOM 2871 O O . ASP A 1 4 ? -6.812 10.012 0.609 1.00 0.00 4 ASP A O 5
ATOM 2880 N N . TRP A 1 5 ? -5.527 8.481 -0.432 1.00 0.00 5 TRP A N 5
ATOM 2881 C CA . TRP A 1 5 ? -5.454 7.538 0.671 1.00 0.00 5 TRP A CA 5
ATOM 2882 C C . TRP A 1 5 ? -4.028 7.410 1.214 1.00 0.00 5 TRP A C 5
ATOM 2883 O O . TRP A 1 5 ? -3.783 6.569 2.072 1.00 0.00 5 TRP A O 5
ATOM 2904 N N . PHE A 1 6 ? -3.080 8.173 0.668 1.00 0.00 6 PHE A N 5
ATOM 2905 C CA . PHE A 1 6 ? -1.667 8.155 1.022 1.00 0.00 6 PHE A CA 5
ATOM 2906 C C . PHE A 1 6 ? -1.500 8.558 2.491 1.00 0.00 6 PHE A C 5
ATOM 2907 O O . PHE A 1 6 ? -1.878 9.678 2.834 1.00 0.00 6 PHE A O 5
ATOM 2924 N N . THR A 1 7 ? -0.935 7.701 3.351 1.00 0.00 7 THR A N 5
ATOM 2925 C CA . THR A 1 7 ? -0.633 8.073 4.733 1.00 0.00 7 THR A CA 5
ATOM 2926 C C . THR A 1 7 ? 0.880 7.859 4.971 1.00 0.00 7 THR A C 5
ATOM 2927 O O . THR A 1 7 ? 1.343 6.718 5.065 1.00 0.00 7 THR A O 5
ATOM 2938 N N . PRO A 1 8 ? 1.718 8.915 4.913 1.00 0.00 8 PRO A N 5
ATOM 2939 C CA . PRO A 1 8 ? 3.172 8.771 4.932 1.00 0.00 8 PRO A CA 5
ATOM 2940 C C . PRO A 1 8 ? 3.697 8.383 6.312 1.00 0.00 8 PRO A C 5
ATOM 2941 O O . PRO A 1 8 ? 4.686 7.660 6.403 1.00 0.00 8 PRO A O 5
ATOM 2952 N N . ASP A 1 9 ? 3.019 8.806 7.383 1.00 0.00 9 ASP A N 5
ATOM 2953 C CA . ASP A 1 9 ? 3.479 8.697 8.772 1.00 0.00 9 ASP A CA 5
ATOM 2954 C C . ASP A 1 9 ? 3.756 7.256 9.185 1.00 0.00 9 ASP A C 5
ATOM 2955 O O . ASP A 1 9 ? 4.486 7.013 10.145 1.00 0.00 9 ASP A O 5
ATOM 2964 N N . THR A 1 10 ? 3.151 6.295 8.492 1.00 0.00 10 THR A N 5
ATOM 2965 C CA . THR A 1 10 ? 3.234 4.878 8.788 1.00 0.00 10 THR A CA 5
ATOM 2966 C C . THR A 1 10 ? 4.005 4.121 7.693 1.00 0.00 10 THR A C 5
ATOM 2967 O O . THR A 1 10 ? 4.325 2.941 7.875 1.00 0.00 10 THR A O 5
ATOM 2978 N N . CYS A 1 11 ? 4.366 4.769 6.577 1.00 0.00 11 CYS A N 5
ATOM 2979 C CA . CYS A 1 11 ? 4.840 4.113 5.363 1.00 0.00 11 CYS A CA 5
ATOM 2980 C C . CYS A 1 11 ? 6.263 4.555 5.032 1.00 0.00 11 CYS A C 5
ATOM 2981 O O . CYS A 1 11 ? 6.579 5.743 5.027 1.00 0.00 11 CYS A O 5
ATOM 2988 N N . ALA A 1 12 ? 7.126 3.592 4.707 1.00 0.00 12 ALA A N 5
ATOM 2989 C CA . ALA A 1 12 ? 8.523 3.828 4.377 1.00 0.00 12 ALA A CA 5
ATOM 2990 C C . ALA A 1 12 ? 8.647 3.977 2.854 1.00 0.00 12 ALA A C 5
ATOM 2991 O O . ALA A 1 12 ? 9.445 3.276 2.220 1.00 0.00 12 ALA A O 5
ATOM 2998 N N . TYR A 1 13 ? 7.815 4.849 2.283 1.00 0.00 13 TYR A N 5
ATOM 2999 C CA . TYR A 1 13 ? 7.882 5.340 0.920 1.00 0.00 13 TYR A CA 5
ATOM 3000 C C . TYR A 1 13 ? 7.665 6.842 0.939 1.00 0.00 13 TYR A C 5
ATOM 3001 O O . TYR A 1 13 ? 7.254 7.410 1.952 1.00 0.00 13 TYR A O 5
ATOM 3019 N N . GLY A 1 14 ? 7.920 7.487 -0.192 1.00 0.00 14 GLY A N 5
ATOM 3020 C CA . GLY A 1 14 ? 7.787 8.915 -0.356 1.00 0.00 14 GLY A CA 5
ATOM 3021 C C . GLY A 1 14 ? 7.085 9.312 -1.642 1.00 0.00 14 GLY A C 5
ATOM 3022 O O . GLY A 1 14 ? 7.321 10.419 -2.126 1.00 0.00 14 GLY A O 5
ATOM 3026 N N . ASP A 1 15 ? 6.295 8.412 -2.238 1.00 0.00 15 ASP A N 5
ATOM 3027 C CA . ASP A 1 15 ? 5.390 8.744 -3.333 1.00 0.00 15 ASP A CA 5
ATOM 3028 C C . ASP A 1 15 ? 4.232 7.766 -3.295 1.00 0.00 15 ASP A C 5
ATOM 3029 O O . ASP A 1 15 ? 4.457 6.582 -3.030 1.00 0.00 15 ASP A O 5
ATOM 3038 N N . SER A 1 16 ? 3.019 8.235 -3.598 1.00 0.00 16 SER A N 5
ATOM 3039 C CA . SER A 1 16 ? 1.827 7.399 -3.599 1.00 0.00 16 SER A CA 5
ATOM 3040 C C . SER A 1 16 ? 1.946 6.229 -4.581 1.00 0.00 16 SER A C 5
ATOM 3041 O O . SER A 1 16 ? 1.561 5.115 -4.224 1.00 0.00 16 SER A O 5
ATOM 3049 N N . ASN A 1 17 ? 2.524 6.431 -5.773 1.00 0.00 17 ASN A N 5
ATOM 3050 C CA . ASN A 1 17 ? 2.714 5.334 -6.712 1.00 0.00 17 ASN A CA 5
ATOM 3051 C C . ASN A 1 17 ? 3.728 4.373 -6.130 1.00 0.00 17 ASN A C 5
ATOM 3052 O O . ASN A 1 17 ? 3.404 3.207 -5.987 1.00 0.00 17 ASN A O 5
ATOM 3063 N N . THR A 1 18 ? 4.913 4.832 -5.727 1.00 0.00 18 THR A N 5
ATOM 3064 C CA . THR A 1 18 ? 5.949 3.929 -5.244 1.00 0.00 18 THR A CA 5
ATOM 3065 C C . THR A 1 18 ? 5.465 3.085 -4.046 1.00 0.00 18 THR A C 5
ATOM 3066 O O . THR A 1 18 ? 5.777 1.890 -3.972 1.00 0.00 18 THR A O 5
ATOM 3077 N N . ALA A 1 19 ? 4.659 3.677 -3.153 1.00 0.00 19 ALA A N 5
ATOM 3078 C CA . ALA A 1 19 ? 3.960 2.967 -2.093 1.00 0.00 19 ALA A CA 5
ATOM 3079 C C . ALA A 1 19 ? 3.012 1.927 -2.697 1.00 0.00 19 ALA A C 5
ATOM 3080 O O . ALA A 1 19 ? 3.241 0.733 -2.521 1.00 0.00 19 ALA A O 5
ATOM 3087 N N . TRP A 1 20 ? 1.964 2.357 -3.414 1.00 0.00 20 TRP A N 5
ATOM 3088 C CA . TRP A 1 20 ? 0.926 1.498 -3.979 1.00 0.00 20 TRP A CA 5
ATOM 3089 C C . TRP A 1 20 ? 1.527 0.355 -4.794 1.00 0.00 20 TRP A C 5
ATOM 3090 O O . TRP A 1 20 ? 1.171 -0.802 -4.570 1.00 0.00 20 TRP A O 5
ATOM 3111 N N . THR A 1 21 ? 2.439 0.655 -5.718 1.00 0.00 21 THR A N 5
ATOM 3112 C CA . THR A 1 21 ? 3.144 -0.320 -6.526 1.00 0.00 21 THR A CA 5
ATOM 3113 C C . THR A 1 21 ? 3.808 -1.346 -5.611 1.00 0.00 21 THR A C 5
ATOM 3114 O O . THR A 1 21 ? 3.535 -2.532 -5.769 1.00 0.00 21 THR A O 5
ATOM 3125 N N . THR A 1 22 ? 4.611 -0.936 -4.623 1.00 0.00 22 THR A N 5
ATOM 3126 C CA . THR A 1 22 ? 5.229 -1.889 -3.706 1.00 0.00 22 THR A CA 5
ATOM 3127 C C . THR A 1 22 ? 4.164 -2.734 -3.003 1.00 0.00 22 THR A C 5
ATOM 3128 O O . THR A 1 22 ? 4.255 -3.957 -3.010 1.00 0.00 22 THR A O 5
ATOM 3139 N N . CYS A 1 23 ? 3.111 -2.115 -2.467 1.00 0.00 23 CYS A N 5
ATOM 3140 C CA . CYS A 1 23 ? 2.036 -2.840 -1.809 1.00 0.00 23 CYS A CA 5
ATOM 3141 C C . CYS A 1 23 ? 1.274 -3.795 -2.744 1.00 0.00 23 CYS A C 5
ATOM 3142 O O . CYS A 1 23 ? 0.470 -4.591 -2.262 1.00 0.00 23 CYS A O 5
ATOM 3149 N N . THR A 1 24 ? 1.498 -3.746 -4.056 1.00 0.00 24 THR A N 5
ATOM 3150 C CA . THR A 1 24 ? 0.817 -4.567 -5.044 1.00 0.00 24 THR A CA 5
ATOM 3151 C C . THR A 1 24 ? 1.807 -5.427 -5.855 1.00 0.00 24 THR A C 5
ATOM 3152 O O . THR A 1 24 ? 1.391 -6.064 -6.825 1.00 0.00 24 THR A O 5
ATOM 3163 N N . THR A 1 25 ? 3.094 -5.479 -5.485 1.00 0.00 25 THR A N 5
ATOM 3164 C CA . THR A 1 25 ? 4.138 -6.227 -6.187 1.00 0.00 25 THR A CA 5
ATOM 3165 C C . THR A 1 25 ? 5.010 -6.979 -5.158 1.00 0.00 25 THR A C 5
ATOM 3166 O O . THR A 1 25 ? 5.001 -6.630 -3.977 1.00 0.00 25 THR A O 5
ATOM 3177 N N . PRO A 1 26 ? 5.750 -8.036 -5.539 1.00 0.00 26 PRO A N 5
ATOM 3178 C CA . PRO A 1 26 ? 6.511 -8.840 -4.589 1.00 0.00 26 PRO A CA 5
ATOM 3179 C C . PRO A 1 26 ? 7.674 -8.034 -3.999 1.00 0.00 26 PRO A C 5
ATOM 3180 O O . PRO A 1 26 ? 8.653 -7.745 -4.687 1.00 0.00 26 PRO A O 5
ATOM 3191 N N . GLY A 1 27 ? 7.584 -7.704 -2.715 1.00 0.00 27 GLY A N 5
ATOM 3192 C CA . GLY A 1 27 ? 8.593 -7.013 -1.925 1.00 0.00 27 GLY A CA 5
ATOM 3193 C C . GLY A 1 27 ? 8.334 -7.313 -0.450 1.00 0.00 27 GLY A C 5
ATOM 3194 O O . GLY A 1 27 ? 7.417 -8.071 -0.124 1.00 0.00 27 GLY A O 5
ATOM 3198 N N . GLN A 1 28 ? 9.128 -6.732 0.457 1.00 0.00 28 GLN A N 5
ATOM 3199 C CA . GLN A 1 28 ? 9.083 -7.076 1.883 1.00 0.00 28 GLN A CA 5
ATOM 3200 C C . GLN A 1 28 ? 7.715 -6.810 2.535 1.00 0.00 28 GLN A C 5
ATOM 3201 O O . GLN A 1 28 ? 7.414 -7.380 3.586 1.00 0.00 28 GLN A O 5
ATOM 3215 N N . THR A 1 29 ? 6.895 -5.951 1.926 1.00 0.00 29 THR A N 5
ATOM 3216 C CA . THR A 1 29 ? 5.536 -5.650 2.329 1.00 0.00 29 THR A CA 5
ATOM 3217 C C . THR A 1 29 ? 4.773 -5.450 1.008 1.00 0.00 29 THR A C 5
ATOM 3218 O O . THR A 1 29 ? 4.828 -4.368 0.429 1.00 0.00 29 THR A O 5
ATOM 3229 N N . CYS A 1 30 ? 4.155 -6.510 0.481 1.00 0.00 30 CYS A N 5
ATOM 3230 C CA . CYS A 1 30 ? 3.217 -6.454 -0.641 1.00 0.00 30 CYS A CA 5
ATOM 3231 C C . CYS A 1 30 ? 1.843 -6.148 -0.044 1.00 0.00 30 CYS A C 5
ATOM 3232 O O . CYS A 1 30 ? 1.724 -5.175 0.678 1.00 0.00 30 CYS A O 5
ATOM 3239 N N . TYR A 1 31 ? 0.817 -6.960 -0.282 1.00 0.00 31 TYR A N 5
ATOM 3240 C CA . TYR A 1 31 ? -0.535 -6.905 0.278 1.00 0.00 31 TYR A CA 5
ATOM 3241 C C . TYR A 1 31 ? -0.634 -6.272 1.680 1.00 0.00 31 TYR A C 5
ATOM 3242 O O . TYR A 1 31 ? -1.528 -5.477 1.959 1.00 0.00 31 TYR A O 5
ATOM 3260 N N . THR A 1 32 ? 0.261 -6.607 2.603 1.00 0.00 32 THR A N 5
ATOM 3261 C CA . THR A 1 32 ? 0.258 -6.048 3.950 1.00 0.00 32 THR A CA 5
ATOM 3262 C C . THR A 1 32 ? 0.583 -4.533 3.990 1.00 0.00 32 THR A C 5
ATOM 3263 O O . THR A 1 32 ? 0.001 -3.792 4.794 1.00 0.00 32 THR A O 5
ATOM 3274 N N . CYS A 1 33 ? 1.460 -4.044 3.105 1.00 0.00 33 CYS A N 5
ATOM 3275 C CA . CYS A 1 33 ? 1.774 -2.630 2.895 1.00 0.00 33 CYS A CA 5
ATOM 3276 C C . CYS A 1 33 ? 0.495 -1.858 2.616 1.00 0.00 33 CYS A C 5
ATOM 3277 O O . CYS A 1 33 ? 0.358 -0.771 3.158 1.00 0.00 33 CYS A O 5
ATOM 3284 N N . CYS A 1 34 ? -0.480 -2.433 1.900 1.00 0.00 34 CYS A N 5
ATOM 3285 C CA . CYS A 1 34 ? -1.758 -1.784 1.616 1.00 0.00 34 CYS A CA 5
ATOM 3286 C C . CYS A 1 34 ? -2.385 -1.188 2.884 1.00 0.00 34 CYS A C 5
ATOM 3287 O O . CYS A 1 34 ? -2.860 -0.059 2.893 1.00 0.00 34 CYS A O 5
ATOM 3294 N N . SER A 1 35 ? -2.384 -1.976 3.959 1.00 0.00 35 SER A N 5
ATOM 3295 C CA . SER A 1 35 ? -2.917 -1.610 5.266 1.00 0.00 35 SER A CA 5
ATOM 3296 C C . SER A 1 35 ? -1.928 -0.697 5.992 1.00 0.00 35 SER A C 5
ATOM 3297 O O . SER A 1 35 ? -2.314 0.267 6.645 1.00 0.00 35 SER A O 5
ATOM 3305 N N . SER A 1 36 ? -0.638 -0.982 5.853 1.00 0.00 36 SER A N 5
ATOM 3306 C CA . SER A 1 36 ? 0.446 -0.355 6.594 1.00 0.00 36 SER A CA 5
ATOM 3307 C C . SER A 1 36 ? 0.941 0.946 5.937 1.00 0.00 36 SER A C 5
ATOM 3308 O O . SER A 1 36 ? 2.050 1.384 6.243 1.00 0.00 36 SER A O 5
ATOM 3316 N N . CYS A 1 37 ? 0.187 1.522 4.994 1.00 0.00 37 CYS A N 5
ATOM 3317 C CA . CYS A 1 37 ? 0.574 2.691 4.204 1.00 0.00 37 CYS A CA 5
ATOM 3318 C C . CYS A 1 37 ? -0.605 3.580 3.811 1.00 0.00 37 CYS A C 5
ATOM 3319 O O . CYS A 1 37 ? -0.365 4.690 3.330 1.00 0.00 37 CYS A O 5
ATOM 3326 N N . PHE A 1 38 ? -1.845 3.112 3.965 1.00 0.00 38 PHE A N 5
ATOM 3327 C CA . PHE A 1 38 ? -3.050 3.827 3.580 1.00 0.00 38 PHE A CA 5
ATOM 3328 C C . PHE A 1 38 ? -4.034 3.738 4.734 1.00 0.00 38 PHE A C 5
ATOM 3329 O O . PHE A 1 38 ? -3.889 2.890 5.622 1.00 0.00 38 PHE A O 5
ATOM 3346 N N . ASP A 1 39 ? -5.050 4.598 4.721 1.00 0.00 39 ASP A N 5
ATOM 3347 C CA . ASP A 1 39 ? -6.186 4.405 5.613 1.00 0.00 39 ASP A CA 5
ATOM 3348 C C . ASP A 1 39 ? -6.950 3.184 5.143 1.00 0.00 39 ASP A C 5
ATOM 3349 O O . ASP A 1 39 ? -6.787 2.726 4.010 1.00 0.00 39 ASP A O 5
ATOM 3358 N N . VAL A 1 40 ? -7.900 2.746 5.956 1.00 0.00 40 VAL A N 5
ATOM 3359 C CA . VAL A 1 40 ? -8.844 1.689 5.659 1.00 0.00 40 VAL A CA 5
ATOM 3360 C C . VAL A 1 40 ? -9.489 1.781 4.253 1.00 0.00 40 VAL A C 5
ATOM 3361 O O . VAL A 1 40 ? -9.823 0.754 3.655 1.00 0.00 40 VAL A O 5
ATOM 3374 N N . VAL A 1 41 ? -9.678 2.987 3.703 1.00 0.00 41 VAL A N 5
ATOM 3375 C CA . VAL A 1 41 ? -10.298 3.188 2.397 1.00 0.00 41 VAL A CA 5
ATOM 3376 C C . VAL A 1 41 ? -9.322 2.816 1.271 1.00 0.00 41 VAL A C 5
ATOM 3377 O O . VAL A 1 41 ? -9.735 2.245 0.258 1.00 0.00 41 VAL A O 5
ATOM 3390 N N . GLY A 1 42 ? -8.031 3.112 1.432 1.00 0.00 42 GLY A N 5
ATOM 3391 C CA . GLY A 1 42 ? -7.017 2.748 0.454 1.00 0.00 42 GLY A CA 5
ATOM 3392 C C . GLY A 1 42 ? -6.481 1.349 0.693 1.00 0.00 42 GLY A C 5
ATOM 3393 O O . GLY A 1 42 ? -6.057 0.707 -0.263 1.00 0.00 42 GLY A O 5
ATOM 3397 N N . GLU A 1 43 ? -6.547 0.868 1.935 1.00 0.00 43 GLU A N 5
ATOM 3398 C CA . GLU A 1 43 ? -6.207 -0.480 2.343 1.00 0.00 43 GLU A CA 5
ATOM 3399 C C . GLU A 1 43 ? -6.930 -1.470 1.448 1.00 0.00 43 GLU A C 5
ATOM 3400 O O . GLU A 1 43 ? -6.250 -2.174 0.710 1.00 0.00 43 GLU A O 5
ATOM 3412 N N . GLN A 1 44 ? -8.266 -1.534 1.483 1.00 0.00 44 GLN A N 5
ATOM 3413 C CA . GLN A 1 44 ? -8.962 -2.610 0.800 1.00 0.00 44 GLN A CA 5
ATOM 3414 C C . GLN A 1 44 ? -8.795 -2.447 -0.702 1.00 0.00 44 GLN A C 5
ATOM 3415 O O . GLN A 1 44 ? -8.673 -3.438 -1.417 1.00 0.00 44 GLN A O 5
ATOM 3429 N N . ALA A 1 45 ? -8.780 -1.204 -1.195 1.00 0.00 45 ALA A N 5
ATOM 3430 C CA . ALA A 1 45 ? -8.621 -0.967 -2.614 1.00 0.00 45 ALA A CA 5
ATOM 3431 C C . ALA A 1 45 ? -7.268 -1.492 -3.088 1.00 0.00 45 ALA A C 5
ATOM 3432 O O . ALA A 1 45 ? -7.180 -2.127 -4.135 1.00 0.00 45 ALA A O 5
ATOM 3439 N N . CYS A 1 46 ? -6.218 -1.240 -2.309 1.00 0.00 46 CYS A N 5
ATOM 3440 C CA . CYS A 1 46 ? -4.899 -1.769 -2.566 1.00 0.00 46 CYS A CA 5
ATOM 3441 C C . CYS A 1 46 ? -4.916 -3.282 -2.424 1.00 0.00 46 CYS A C 5
ATOM 3442 O O . CYS A 1 46 ? -4.518 -3.942 -3.366 1.00 0.00 46 CYS A O 5
ATOM 3449 N N . GLN A 1 47 ? -5.376 -3.851 -1.307 1.00 0.00 47 GLN A N 5
ATOM 3450 C CA . GLN A 1 47 ? -5.390 -5.296 -1.079 1.00 0.00 47 GLN A CA 5
ATOM 3451 C C . GLN A 1 47 ? -6.128 -6.037 -2.199 1.00 0.00 47 GLN A C 5
ATOM 3452 O O . GLN A 1 47 ? -5.670 -7.092 -2.630 1.00 0.00 47 GLN A O 5
ATOM 3466 N N . MET A 1 48 ? -7.211 -5.470 -2.738 1.00 0.00 48 MET A N 5
ATOM 3467 C CA . MET A 1 48 ? -7.927 -6.066 -3.859 1.00 0.00 48 MET A CA 5
ATOM 3468 C C . MET A 1 48 ? -7.218 -5.864 -5.202 1.00 0.00 48 MET A C 5
ATOM 3469 O O . MET A 1 48 ? -7.503 -6.576 -6.164 1.00 0.00 48 MET A O 5
ATOM 3483 N N . SER A 1 49 ? -6.302 -4.905 -5.297 1.00 0.00 49 SER A N 5
ATOM 3484 C CA . SER A 1 49 ? -5.432 -4.687 -6.450 1.00 0.00 49 SER A CA 5
ATOM 3485 C C . SER A 1 49 ? -4.098 -5.439 -6.307 1.00 0.00 49 SER A C 5
ATOM 3486 O O . SER A 1 49 ? -3.410 -5.642 -7.313 1.00 0.00 49 SER A O 5
ATOM 3494 N N . ALA A 1 50 ? -3.729 -5.830 -5.086 1.00 0.00 50 ALA A N 5
ATOM 3495 C CA . ALA A 1 50 ? -2.469 -6.448 -4.732 1.00 0.00 50 ALA A CA 5
ATOM 3496 C C . ALA A 1 50 ? -2.482 -7.897 -5.198 1.00 0.00 50 ALA A C 5
ATOM 3497 O O . ALA A 1 50 ? -3.543 -8.520 -5.304 1.00 0.00 50 ALA A O 5
ATOM 3504 N N . GLN A 1 51 ? -1.295 -8.391 -5.537 1.00 0.00 51 GLN A N 5
ATOM 3505 C CA . GLN A 1 51 ? -1.046 -9.677 -6.146 1.00 0.00 51 GLN A CA 5
ATOM 3506 C C . GLN A 1 51 ? 0.452 -9.954 -6.001 1.00 0.00 51 GLN A C 5
ATOM 3507 O O . GLN A 1 51 ? 1.296 -9.218 -6.516 1.00 0.00 51 GLN A O 5
ATOM 3521 N N . CYS A 1 52 ? 0.781 -10.976 -5.223 1.00 0.00 52 CYS A N 5
ATOM 3522 C CA . CYS A 1 52 ? 2.111 -11.477 -4.944 1.00 0.00 52 CYS A CA 5
ATOM 3523 C C . CYS A 1 52 ? 2.135 -12.961 -5.288 1.00 0.00 52 CYS A C 5
ATOM 3524 O O . CYS A 1 52 ? 1.159 -13.462 -5.885 1.00 0.00 52 CYS A O 5
ATOM 3531 N N . ASN A 1 1 ? -8.827 7.741 -5.439 1.00 0.00 1 ASN A N 6
ATOM 3532 C CA . ASN A 1 1 ? -7.558 7.395 -6.102 1.00 0.00 1 ASN A CA 6
ATOM 3533 C C . ASN A 1 1 ? -6.507 7.145 -5.029 1.00 0.00 1 ASN A C 6
ATOM 3534 O O . ASN A 1 1 ? -6.690 7.603 -3.902 1.00 0.00 1 ASN A O 6
ATOM 3545 N N . PRO A 1 2 ? -5.415 6.428 -5.325 1.00 0.00 2 PRO A N 6
ATOM 3546 C CA . PRO A 1 2 ? -4.406 6.145 -4.321 1.00 0.00 2 PRO A CA 6
ATOM 3547 C C . PRO A 1 2 ? -3.493 7.323 -3.934 1.00 0.00 2 PRO A C 6
ATOM 3548 O O . PRO A 1 2 ? -2.563 7.112 -3.161 1.00 0.00 2 PRO A O 6
ATOM 3559 N N . GLU A 1 3 ? -3.740 8.553 -4.397 1.00 0.00 3 GLU A N 6
ATOM 3560 C CA . GLU A 1 3 ? -3.075 9.734 -3.840 1.00 0.00 3 GLU A CA 6
ATOM 3561 C C . GLU A 1 3 ? -3.857 10.148 -2.585 1.00 0.00 3 GLU A C 6
ATOM 3562 O O . GLU A 1 3 ? -3.292 10.336 -1.508 1.00 0.00 3 GLU A O 6
ATOM 3574 N N . ASP A 1 4 ? -5.186 10.193 -2.697 1.00 0.00 4 ASP A N 6
ATOM 3575 C CA . ASP A 1 4 ? -6.116 10.635 -1.660 1.00 0.00 4 ASP A CA 6
ATOM 3576 C C . ASP A 1 4 ? -6.037 9.807 -0.378 1.00 0.00 4 ASP A C 6
ATOM 3577 O O . ASP A 1 4 ? -6.417 10.291 0.687 1.00 0.00 4 ASP A O 6
ATOM 3586 N N . TRP A 1 5 ? -5.538 8.571 -0.446 1.00 0.00 5 TRP A N 6
ATOM 3587 C CA . TRP A 1 5 ? -5.566 7.624 0.671 1.00 0.00 5 TRP A CA 6
ATOM 3588 C C . TRP A 1 5 ? -4.177 7.376 1.278 1.00 0.00 5 TRP A C 6
ATOM 3589 O O . TRP A 1 5 ? -4.020 6.479 2.105 1.00 0.00 5 TRP A O 6
ATOM 3610 N N . PHE A 1 6 ? -3.166 8.107 0.813 1.00 0.00 6 PHE A N 6
ATOM 3611 C CA . PHE A 1 6 ? -1.771 7.984 1.202 1.00 0.00 6 PHE A CA 6
ATOM 3612 C C . PHE A 1 6 ? -1.548 8.497 2.638 1.00 0.00 6 PHE A C 6
ATOM 3613 O O . PHE A 1 6 ? -1.842 9.661 2.927 1.00 0.00 6 PHE A O 6
ATOM 3630 N N . THR A 1 7 ? -1.004 7.656 3.525 1.00 0.00 7 THR A N 6
ATOM 3631 C CA . THR A 1 7 ? -0.767 7.981 4.934 1.00 0.00 7 THR A CA 6
ATOM 3632 C C . THR A 1 7 ? 0.715 7.725 5.276 1.00 0.00 7 THR A C 6
ATOM 3633 O O . THR A 1 7 ? 1.102 6.560 5.453 1.00 0.00 7 THR A O 6
ATOM 3644 N N . PRO A 1 8 ? 1.594 8.742 5.262 1.00 0.00 8 PRO A N 6
ATOM 3645 C CA . PRO A 1 8 ? 3.046 8.562 5.335 1.00 0.00 8 PRO A CA 6
ATOM 3646 C C . PRO A 1 8 ? 3.565 8.157 6.715 1.00 0.00 8 PRO A C 6
ATOM 3647 O O . PRO A 1 8 ? 4.654 7.587 6.793 1.00 0.00 8 PRO A O 6
ATOM 3658 N N . ASP A 1 9 ? 2.816 8.373 7.801 1.00 0.00 9 ASP A N 6
ATOM 3659 C CA . ASP A 1 9 ? 3.266 8.073 9.160 1.00 0.00 9 ASP A CA 6
ATOM 3660 C C . ASP A 1 9 ? 3.690 6.616 9.310 1.00 0.00 9 ASP A C 6
ATOM 3661 O O . ASP A 1 9 ? 4.610 6.311 10.066 1.00 0.00 9 ASP A O 6
ATOM 3670 N N . THR A 1 10 ? 3.053 5.715 8.569 1.00 0.00 10 THR A N 6
ATOM 3671 C CA . THR A 1 10 ? 3.264 4.278 8.657 1.00 0.00 10 THR A CA 6
ATOM 3672 C C . THR A 1 10 ? 4.166 3.758 7.517 1.00 0.00 10 THR A C 6
ATOM 3673 O O . THR A 1 10 ? 4.617 2.608 7.558 1.00 0.00 10 THR A O 6
ATOM 3684 N N . CYS A 1 11 ? 4.480 4.582 6.512 1.00 0.00 11 CYS A N 6
ATOM 3685 C CA . CYS A 1 11 ? 4.997 4.112 5.235 1.00 0.00 11 CYS A CA 6
ATOM 3686 C C . CYS A 1 11 ? 6.415 4.623 4.975 1.00 0.00 11 CYS A C 6
ATOM 3687 O O . CYS A 1 11 ? 6.782 5.727 5.380 1.00 0.00 11 CYS A O 6
ATOM 3694 N N . ALA A 1 12 ? 7.223 3.825 4.271 1.00 0.00 12 ALA A N 6
ATOM 3695 C CA . ALA A 1 12 ? 8.649 4.085 4.087 1.00 0.00 12 ALA A CA 6
ATOM 3696 C C . ALA A 1 12 ? 8.949 4.928 2.841 1.00 0.00 12 ALA A C 6
ATOM 3697 O O . ALA A 1 12 ? 10.119 5.228 2.582 1.00 0.00 12 ALA A O 6
ATOM 3704 N N . TYR A 1 13 ? 7.933 5.295 2.061 1.00 0.00 13 TYR A N 6
ATOM 3705 C CA . TYR A 1 13 ? 8.067 6.039 0.815 1.00 0.00 13 TYR A CA 6
ATOM 3706 C C . TYR A 1 13 ? 7.241 7.308 0.915 1.00 0.00 13 TYR A C 6
ATOM 3707 O O . TYR A 1 13 ? 6.376 7.416 1.789 1.00 0.00 13 TYR A O 6
ATOM 3725 N N . GLY A 1 14 ? 7.526 8.263 0.036 1.00 0.00 14 GLY A N 6
ATOM 3726 C CA . GLY A 1 14 ? 6.857 9.549 -0.025 1.00 0.00 14 GLY A CA 6
ATOM 3727 C C . GLY A 1 14 ? 5.960 9.665 -1.254 1.00 0.00 14 GLY A C 6
ATOM 3728 O O . GLY A 1 14 ? 5.214 10.642 -1.338 1.00 0.00 14 GLY A O 6
ATOM 3732 N N . ASP A 1 15 ? 5.976 8.694 -2.183 1.00 0.00 15 ASP A N 6
ATOM 3733 C CA . ASP A 1 15 ? 5.108 8.721 -3.359 1.00 0.00 15 ASP A CA 6
ATOM 3734 C C . ASP A 1 15 ? 4.040 7.668 -3.195 1.00 0.00 15 ASP A C 6
ATOM 3735 O O . ASP A 1 15 ? 4.338 6.507 -2.908 1.00 0.00 15 ASP A O 6
ATOM 3744 N N . SER A 1 16 ? 2.805 8.070 -3.461 1.00 0.00 16 SER A N 6
ATOM 3745 C CA . SER A 1 16 ? 1.644 7.210 -3.559 1.00 0.00 16 SER A CA 6
ATOM 3746 C C . SER A 1 16 ? 1.830 6.129 -4.623 1.00 0.00 16 SER A C 6
ATOM 3747 O O . SER A 1 16 ? 1.442 4.984 -4.385 1.00 0.00 16 SER A O 6
ATOM 3755 N N . ASN A 1 17 ? 2.503 6.449 -5.739 1.00 0.00 17 ASN A N 6
ATOM 3756 C CA . ASN A 1 17 ? 2.777 5.492 -6.798 1.00 0.00 17 ASN A CA 6
ATOM 3757 C C . ASN A 1 17 ? 3.710 4.453 -6.211 1.00 0.00 17 ASN A C 6
ATOM 3758 O O . ASN A 1 17 ? 3.336 3.286 -6.142 1.00 0.00 17 ASN A O 6
ATOM 3769 N N . THR A 1 18 ? 4.894 4.860 -5.757 1.00 0.00 18 THR A N 6
ATOM 3770 C CA . THR A 1 18 ? 5.904 3.962 -5.222 1.00 0.00 18 THR A CA 6
ATOM 3771 C C . THR A 1 18 ? 5.331 3.079 -4.112 1.00 0.00 18 THR A C 6
ATOM 3772 O O . THR A 1 18 ? 5.476 1.854 -4.170 1.00 0.00 18 THR A O 6
ATOM 3783 N N . ALA A 1 19 ? 4.643 3.682 -3.139 1.00 0.00 19 ALA A N 6
ATOM 3784 C CA . ALA A 1 19 ? 4.103 2.968 -2.000 1.00 0.00 19 ALA A CA 6
ATOM 3785 C C . ALA A 1 19 ? 3.086 1.910 -2.460 1.00 0.00 19 ALA A C 6
ATOM 3786 O O . ALA A 1 19 ? 3.274 0.722 -2.200 1.00 0.00 19 ALA A O 6
ATOM 3793 N N . TRP A 1 20 ? 2.040 2.321 -3.193 1.00 0.00 20 TRP A N 6
ATOM 3794 C CA . TRP A 1 20 ? 1.012 1.430 -3.732 1.00 0.00 20 TRP A CA 6
ATOM 3795 C C . TRP A 1 20 ? 1.643 0.302 -4.543 1.00 0.00 20 TRP A C 6
ATOM 3796 O O . TRP A 1 20 ? 1.262 -0.857 -4.389 1.00 0.00 20 TRP A O 6
ATOM 3817 N N . THR A 1 21 ? 2.587 0.629 -5.427 1.00 0.00 21 THR A N 6
ATOM 3818 C CA . THR A 1 21 ? 3.253 -0.338 -6.291 1.00 0.00 21 THR A CA 6
ATOM 3819 C C . THR A 1 21 ? 3.963 -1.374 -5.419 1.00 0.00 21 THR A C 6
ATOM 3820 O O . THR A 1 21 ? 3.771 -2.573 -5.634 1.00 0.00 21 THR A O 6
ATOM 3831 N N . THR A 1 22 ? 4.684 -0.939 -4.381 1.00 0.00 22 THR A N 6
ATOM 3832 C CA . THR A 1 22 ? 5.297 -1.835 -3.414 1.00 0.00 22 THR A CA 6
ATOM 3833 C C . THR A 1 22 ? 4.217 -2.746 -2.812 1.00 0.00 22 THR A C 6
ATOM 3834 O O . THR A 1 22 ? 4.352 -3.969 -2.864 1.00 0.00 22 THR A O 6
ATOM 3845 N N . CYS A 1 23 ? 3.106 -2.191 -2.321 1.00 0.00 23 CYS A N 6
ATOM 3846 C CA . CYS A 1 23 ? 2.025 -2.969 -1.728 1.00 0.00 23 CYS A CA 6
ATOM 3847 C C . CYS A 1 23 ? 1.321 -3.924 -2.702 1.00 0.00 23 CYS A C 6
ATOM 3848 O O . CYS A 1 23 ? 0.640 -4.837 -2.241 1.00 0.00 23 CYS A O 6
ATOM 3855 N N . THR A 1 24 ? 1.452 -3.761 -4.019 1.00 0.00 24 THR A N 6
ATOM 3856 C CA . THR A 1 24 ? 0.663 -4.520 -4.990 1.00 0.00 24 THR A CA 6
ATOM 3857 C C . THR A 1 24 ? 1.510 -5.480 -5.831 1.00 0.00 24 THR A C 6
ATOM 3858 O O . THR A 1 24 ? 0.960 -6.169 -6.697 1.00 0.00 24 THR A O 6
ATOM 3869 N N . THR A 1 25 ? 2.817 -5.576 -5.560 1.00 0.00 25 THR A N 6
ATOM 3870 C CA . THR A 1 25 ? 3.768 -6.403 -6.297 1.00 0.00 25 THR A CA 6
ATOM 3871 C C . THR A 1 25 ? 4.638 -7.206 -5.309 1.00 0.00 25 THR A C 6
ATOM 3872 O O . THR A 1 25 ? 4.730 -6.819 -4.137 1.00 0.00 25 THR A O 6
ATOM 3883 N N . PRO A 1 26 ? 5.327 -8.285 -5.725 1.00 0.00 26 PRO A N 6
ATOM 3884 C CA . PRO A 1 26 ? 6.186 -9.050 -4.827 1.00 0.00 26 PRO A CA 6
ATOM 3885 C C . PRO A 1 26 ? 7.362 -8.193 -4.349 1.00 0.00 26 PRO A C 6
ATOM 3886 O O . PRO A 1 26 ? 8.001 -7.492 -5.142 1.00 0.00 26 PRO A O 6
ATOM 3897 N N . GLY A 1 27 ? 7.633 -8.252 -3.047 1.00 0.00 27 GLY A N 6
ATOM 3898 C CA . GLY A 1 27 ? 8.626 -7.453 -2.346 1.00 0.00 27 GLY A CA 6
ATOM 3899 C C . GLY A 1 27 ? 8.495 -7.663 -0.835 1.00 0.00 27 GLY A C 6
ATOM 3900 O O . GLY A 1 27 ? 7.813 -8.589 -0.380 1.00 0.00 27 GLY A O 6
ATOM 3904 N N . GLN A 1 28 ? 9.151 -6.825 -0.029 1.00 0.00 28 GLN A N 6
ATOM 3905 C CA . GLN A 1 28 ? 9.219 -7.010 1.420 1.00 0.00 28 GLN A CA 6
ATOM 3906 C C . GLN A 1 28 ? 7.875 -6.817 2.119 1.00 0.00 28 GLN A C 6
ATOM 3907 O O . GLN A 1 28 ? 7.686 -7.357 3.210 1.00 0.00 28 GLN A O 6
ATOM 3921 N N . THR A 1 29 ? 6.942 -6.088 1.517 1.00 0.00 29 THR A N 6
ATOM 3922 C CA . THR A 1 29 ? 5.618 -5.824 2.042 1.00 0.00 29 THR A CA 6
ATOM 3923 C C . THR A 1 29 ? 4.752 -5.615 0.800 1.00 0.00 29 THR A C 6
ATOM 3924 O O . THR A 1 29 ? 4.712 -4.498 0.279 1.00 0.00 29 THR A O 6
ATOM 3935 N N . CYS A 1 30 ? 4.147 -6.677 0.273 1.00 0.00 30 CYS A N 6
ATOM 3936 C CA . CYS A 1 30 ? 3.092 -6.577 -0.726 1.00 0.00 30 CYS A CA 6
ATOM 3937 C C . CYS A 1 30 ? 1.809 -6.255 0.040 1.00 0.00 30 CYS A C 6
ATOM 3938 O O . CYS A 1 30 ? 1.781 -5.293 0.787 1.00 0.00 30 CYS A O 6
ATOM 3945 N N . TYR A 1 31 ? 0.767 -7.057 -0.100 1.00 0.00 31 TYR A N 6
ATOM 3946 C CA . TYR A 1 31 ? -0.499 -7.045 0.623 1.00 0.00 31 TYR A CA 6
ATOM 3947 C C . TYR A 1 31 ? -0.417 -6.389 2.016 1.00 0.00 31 TYR A C 6
ATOM 3948 O O . TYR A 1 31 ? -1.165 -5.476 2.346 1.00 0.00 31 TYR A O 6
ATOM 3966 N N . THR A 1 32 ? 0.537 -6.766 2.859 1.00 0.00 32 THR A N 6
ATOM 3967 C CA . THR A 1 32 ? 0.595 -6.220 4.209 1.00 0.00 32 THR A CA 6
ATOM 3968 C C . THR A 1 32 ? 0.911 -4.704 4.244 1.00 0.00 32 THR A C 6
ATOM 3969 O O . THR A 1 32 ? 0.421 -3.981 5.120 1.00 0.00 32 THR A O 6
ATOM 3980 N N . CYS A 1 33 ? 1.660 -4.190 3.268 1.00 0.00 33 CYS A N 6
ATOM 3981 C CA . CYS A 1 33 ? 1.842 -2.766 3.021 1.00 0.00 33 CYS A CA 6
ATOM 3982 C C . CYS A 1 33 ? 0.498 -2.099 2.772 1.00 0.00 33 CYS A C 6
ATOM 3983 O O . CYS A 1 33 ? 0.314 -1.030 3.334 1.00 0.00 33 CYS A O 6
ATOM 3990 N N . CYS A 1 34 ? -0.469 -2.722 2.073 1.00 0.00 34 CYS A N 6
ATOM 3991 C CA . CYS A 1 34 ? -1.769 -2.093 1.803 1.00 0.00 34 CYS A CA 6
ATOM 3992 C C . CYS A 1 34 ? -2.392 -1.515 3.072 1.00 0.00 34 CYS A C 6
ATOM 3993 O O . CYS A 1 34 ? -2.954 -0.419 3.047 1.00 0.00 34 CYS A O 6
ATOM 4000 N N . SER A 1 35 ? -2.243 -2.240 4.178 1.00 0.00 35 SER A N 6
ATOM 4001 C CA . SER A 1 35 ? -2.679 -1.817 5.487 1.00 0.00 35 SER A CA 6
ATOM 4002 C C . SER A 1 35 ? -1.678 -0.819 6.084 1.00 0.00 35 SER A C 6
ATOM 4003 O O . SER A 1 35 ? -2.073 0.284 6.466 1.00 0.00 35 SER A O 6
ATOM 4011 N N . SER A 1 36 ? -0.385 -1.149 6.135 1.00 0.00 36 SER A N 6
ATOM 4012 C CA . SER A 1 36 ? 0.637 -0.351 6.812 1.00 0.00 36 SER A CA 6
ATOM 4013 C C . SER A 1 36 ? 1.262 0.721 5.893 1.00 0.00 36 SER A C 6
ATOM 4014 O O . SER A 1 36 ? 2.481 0.904 5.895 1.00 0.00 36 SER A O 6
ATOM 4022 N N . CYS A 1 37 ? 0.443 1.404 5.079 1.00 0.00 37 CYS A N 6
ATOM 4023 C CA . CYS A 1 37 ? 0.851 2.509 4.205 1.00 0.00 37 CYS A CA 6
ATOM 4024 C C . CYS A 1 37 ? -0.313 3.445 3.803 1.00 0.00 37 CYS A C 6
ATOM 4025 O O . CYS A 1 37 ? -0.017 4.560 3.361 1.00 0.00 37 CYS A O 6
ATOM 4032 N N . PHE A 1 38 ? -1.593 3.056 3.934 1.00 0.00 38 PHE A N 6
ATOM 4033 C CA . PHE A 1 38 ? -2.754 3.823 3.450 1.00 0.00 38 PHE A CA 6
ATOM 4034 C C . PHE A 1 38 ? -3.860 3.894 4.513 1.00 0.00 38 PHE A C 6
ATOM 4035 O O . PHE A 1 38 ? -3.876 3.081 5.446 1.00 0.00 38 PHE A O 6
ATOM 4052 N N . ASP A 1 39 ? -4.825 4.807 4.329 1.00 0.00 39 ASP A N 6
ATOM 4053 C CA . ASP A 1 39 ? -6.100 4.833 5.056 1.00 0.00 39 ASP A CA 6
ATOM 4054 C C . ASP A 1 39 ? -6.925 3.625 4.672 1.00 0.00 39 ASP A C 6
ATOM 4055 O O . ASP A 1 39 ? -6.757 3.084 3.586 1.00 0.00 39 ASP A O 6
ATOM 4064 N N . VAL A 1 40 ? -7.944 3.334 5.472 1.00 0.00 40 VAL A N 6
ATOM 4065 C CA . VAL A 1 40 ? -8.964 2.322 5.273 1.00 0.00 40 VAL A CA 6
ATOM 4066 C C . VAL A 1 40 ? -9.474 2.244 3.823 1.00 0.00 40 VAL A C 6
ATOM 4067 O O . VAL A 1 40 ? -9.494 1.165 3.225 1.00 0.00 40 VAL A O 6
ATOM 4080 N N . VAL A 1 41 ? -9.880 3.378 3.243 1.00 0.00 41 VAL A N 6
ATOM 4081 C CA . VAL A 1 41 ? -10.491 3.423 1.917 1.00 0.00 41 VAL A CA 6
ATOM 4082 C C . VAL A 1 41 ? -9.506 2.893 0.868 1.00 0.00 41 VAL A C 6
ATOM 4083 O O . VAL A 1 41 ? -9.897 2.164 -0.052 1.00 0.00 41 VAL A O 6
ATOM 4096 N N . GLY A 1 42 ? -8.223 3.209 1.032 1.00 0.00 42 GLY A N 6
ATOM 4097 C CA . GLY A 1 42 ? -7.184 2.828 0.103 1.00 0.00 42 GLY A CA 6
ATOM 4098 C C . GLY A 1 42 ? -6.568 1.482 0.447 1.00 0.00 42 GLY A C 6
ATOM 4099 O O . GLY A 1 42 ? -6.190 0.762 -0.467 1.00 0.00 42 GLY A O 6
ATOM 4103 N N . GLU A 1 43 ? -6.511 1.109 1.723 1.00 0.00 43 GLU A N 6
ATOM 4104 C CA . GLU A 1 43 ? -6.159 -0.213 2.216 1.00 0.00 43 GLU A CA 6
ATOM 4105 C C . GLU A 1 43 ? -7.022 -1.248 1.509 1.00 0.00 43 GLU A C 6
ATOM 4106 O O . GLU A 1 43 ? -6.484 -2.107 0.817 1.00 0.00 43 GLU A O 6
ATOM 4118 N N . GLN A 1 44 ? -8.347 -1.126 1.602 1.00 0.00 44 GLN A N 6
ATOM 4119 C CA . GLN A 1 44 ? -9.290 -2.065 1.024 1.00 0.00 44 GLN A CA 6
ATOM 4120 C C . GLN A 1 44 ? -9.118 -2.102 -0.495 1.00 0.00 44 GLN A C 6
ATOM 4121 O O . GLN A 1 44 ? -9.179 -3.176 -1.104 1.00 0.00 44 GLN A O 6
ATOM 4135 N N . ALA A 1 45 ? -8.912 -0.927 -1.103 1.00 0.00 45 ALA A N 6
ATOM 4136 C CA . ALA A 1 45 ? -8.705 -0.817 -2.533 1.00 0.00 45 ALA A CA 6
ATOM 4137 C C . ALA A 1 45 ? -7.357 -1.403 -2.968 1.00 0.00 45 ALA A C 6
ATOM 4138 O O . ALA A 1 45 ? -7.220 -1.812 -4.115 1.00 0.00 45 ALA A O 6
ATOM 4145 N N . CYS A 1 46 ? -6.366 -1.449 -2.085 1.00 0.00 46 CYS A N 6
ATOM 4146 C CA . CYS A 1 46 ? -5.046 -1.981 -2.349 1.00 0.00 46 CYS A CA 6
ATOM 4147 C C . CYS A 1 46 ? -5.073 -3.487 -2.152 1.00 0.00 46 CYS A C 6
ATOM 4148 O O . CYS A 1 46 ? -4.680 -4.194 -3.070 1.00 0.00 46 CYS A O 6
ATOM 4155 N N . GLN A 1 47 ? -5.571 -3.999 -1.019 1.00 0.00 47 GLN A N 6
ATOM 4156 C CA . GLN A 1 47 ? -5.697 -5.431 -0.759 1.00 0.00 47 GLN A CA 6
ATOM 4157 C C . GLN A 1 47 ? -6.357 -6.159 -1.941 1.00 0.00 47 GLN A C 6
ATOM 4158 O O . GLN A 1 47 ? -5.842 -7.163 -2.428 1.00 0.00 47 GLN A O 6
ATOM 4172 N N . MET A 1 48 ? -7.463 -5.619 -2.450 1.00 0.00 48 MET A N 6
ATOM 4173 C CA . MET A 1 48 ? -8.211 -6.132 -3.610 1.00 0.00 48 MET A CA 6
ATOM 4174 C C . MET A 1 48 ? -7.493 -6.002 -4.959 1.00 0.00 48 MET A C 6
ATOM 4175 O O . MET A 1 48 ? -8.009 -6.433 -5.991 1.00 0.00 48 MET A O 6
ATOM 4189 N N . SER A 1 49 ? -6.340 -5.356 -4.951 1.00 0.00 49 SER A N 6
ATOM 4190 C CA . SER A 1 49 ? -5.413 -5.158 -6.057 1.00 0.00 49 SER A CA 6
ATOM 4191 C C . SER A 1 49 ? -4.060 -5.846 -5.800 1.00 0.00 49 SER A C 6
ATOM 4192 O O . SER A 1 49 ? -3.182 -5.791 -6.657 1.00 0.00 49 SER A O 6
ATOM 4200 N N . ALA A 1 50 ? -3.835 -6.456 -4.635 1.00 0.00 50 ALA A N 6
ATOM 4201 C CA . ALA A 1 50 ? -2.498 -6.801 -4.178 1.00 0.00 50 ALA A CA 6
ATOM 4202 C C . ALA A 1 50 ? -2.105 -8.194 -4.659 1.00 0.00 50 ALA A C 6
ATOM 4203 O O . ALA A 1 50 ? -2.624 -9.190 -4.150 1.00 0.00 50 ALA A O 6
ATOM 4210 N N . GLN A 1 51 ? -1.181 -8.287 -5.616 1.00 0.00 51 GLN A N 6
ATOM 4211 C CA . GLN A 1 51 ? -0.739 -9.556 -6.184 1.00 0.00 51 GLN A CA 6
ATOM 4212 C C . GLN A 1 51 ? 0.784 -9.600 -6.202 1.00 0.00 51 GLN A C 6
ATOM 4213 O O . GLN A 1 51 ? 1.435 -9.145 -7.145 1.00 0.00 51 GLN A O 6
ATOM 4227 N N . CYS A 1 52 ? 1.348 -10.133 -5.123 1.00 0.00 52 CYS A N 6
ATOM 4228 C CA . CYS A 1 52 ? 2.660 -10.736 -5.101 1.00 0.00 52 CYS A CA 6
ATOM 4229 C C . CYS A 1 52 ? 2.586 -12.106 -5.763 1.00 0.00 52 CYS A C 6
ATOM 4230 O O . CYS A 1 52 ? 1.502 -12.515 -6.232 1.00 0.00 52 CYS A O 6
ATOM 4237 N N . ASN A 1 1 ? -8.900 7.897 -4.691 1.00 0.00 1 ASN A N 7
ATOM 4238 C CA . ASN A 1 1 ? -7.789 7.351 -5.501 1.00 0.00 1 ASN A CA 7
ATOM 4239 C C . ASN A 1 1 ? -6.535 7.223 -4.630 1.00 0.00 1 ASN A C 7
ATOM 4240 O O . ASN A 1 1 ? -6.522 7.784 -3.539 1.00 0.00 1 ASN A O 7
ATOM 4251 N N . PRO A 1 2 ? -5.487 6.480 -5.029 1.00 0.00 2 PRO A N 7
ATOM 4252 C CA . PRO A 1 2 ? -4.379 6.159 -4.128 1.00 0.00 2 PRO A CA 7
ATOM 4253 C C . PRO A 1 2 ? -3.480 7.329 -3.711 1.00 0.00 2 PRO A C 7
ATOM 4254 O O . PRO A 1 2 ? -2.804 7.202 -2.694 1.00 0.00 2 PRO A O 7
ATOM 4265 N N . GLU A 1 3 ? -3.463 8.468 -4.409 1.00 0.00 3 GLU A N 7
ATOM 4266 C CA . GLU A 1 3 ? -2.788 9.650 -3.865 1.00 0.00 3 GLU A CA 7
ATOM 4267 C C . GLU A 1 3 ? -3.586 10.197 -2.672 1.00 0.00 3 GLU A C 7
ATOM 4268 O O . GLU A 1 3 ? -3.001 10.754 -1.742 1.00 0.00 3 GLU A O 7
ATOM 4280 N N . ASP A 1 4 ? -4.907 10.014 -2.683 1.00 0.00 4 ASP A N 7
ATOM 4281 C CA . ASP A 1 4 ? -5.851 10.507 -1.680 1.00 0.00 4 ASP A CA 7
ATOM 4282 C C . ASP A 1 4 ? -5.801 9.699 -0.393 1.00 0.00 4 ASP A C 7
ATOM 4283 O O . ASP A 1 4 ? -6.208 10.186 0.660 1.00 0.00 4 ASP A O 7
ATOM 4292 N N . TRP A 1 5 ? -5.352 8.447 -0.476 1.00 0.00 5 TRP A N 7
ATOM 4293 C CA . TRP A 1 5 ? -5.380 7.532 0.654 1.00 0.00 5 TRP A CA 7
ATOM 4294 C C . TRP A 1 5 ? -4.014 7.419 1.341 1.00 0.00 5 TRP A C 7
ATOM 4295 O O . TRP A 1 5 ? -3.866 6.639 2.278 1.00 0.00 5 TRP A O 7
ATOM 4316 N N . PHE A 1 6 ? -3.006 8.113 0.808 1.00 0.00 6 PHE A N 7
ATOM 4317 C CA . PHE A 1 6 ? -1.596 8.003 1.151 1.00 0.00 6 PHE A CA 7
ATOM 4318 C C . PHE A 1 6 ? -1.338 8.554 2.557 1.00 0.00 6 PHE A C 7
ATOM 4319 O O . PHE A 1 6 ? -1.437 9.767 2.749 1.00 0.00 6 PHE A O 7
ATOM 4336 N N . THR A 1 7 ? -0.958 7.702 3.515 1.00 0.00 7 THR A N 7
ATOM 4337 C CA . THR A 1 7 ? -0.686 8.112 4.891 1.00 0.00 7 THR A CA 7
ATOM 4338 C C . THR A 1 7 ? 0.802 7.882 5.220 1.00 0.00 7 THR A C 7
ATOM 4339 O O . THR A 1 7 ? 1.195 6.813 5.695 1.00 0.00 7 THR A O 7
ATOM 4350 N N . PRO A 1 8 ? 1.678 8.866 4.950 1.00 0.00 8 PRO A N 7
ATOM 4351 C CA . PRO A 1 8 ? 3.116 8.708 5.132 1.00 0.00 8 PRO A CA 7
ATOM 4352 C C . PRO A 1 8 ? 3.498 8.556 6.609 1.00 0.00 8 PRO A C 7
ATOM 4353 O O . PRO A 1 8 ? 4.522 7.945 6.911 1.00 0.00 8 PRO A O 7
ATOM 4364 N N . ASP A 1 9 ? 2.660 9.019 7.544 1.00 0.00 9 ASP A N 7
ATOM 4365 C CA . ASP A 1 9 ? 2.906 8.906 8.987 1.00 0.00 9 ASP A CA 7
ATOM 4366 C C . ASP A 1 9 ? 3.044 7.450 9.441 1.00 0.00 9 ASP A C 7
ATOM 4367 O O . ASP A 1 9 ? 3.621 7.205 10.499 1.00 0.00 9 ASP A O 7
ATOM 4376 N N . THR A 1 10 ? 2.553 6.483 8.656 1.00 0.00 10 THR A N 7
ATOM 4377 C CA . THR A 1 10 ? 2.641 5.053 8.939 1.00 0.00 10 THR A CA 7
ATOM 4378 C C . THR A 1 10 ? 3.523 4.324 7.904 1.00 0.00 10 THR A C 7
ATOM 4379 O O . THR A 1 10 ? 3.853 3.149 8.093 1.00 0.00 10 THR A O 7
ATOM 4390 N N . CYS A 1 11 ? 3.950 4.984 6.824 1.00 0.00 11 CYS A N 7
ATOM 4391 C CA . CYS A 1 11 ? 4.606 4.358 5.680 1.00 0.00 11 CYS A CA 7
ATOM 4392 C C . CYS A 1 11 ? 6.083 4.774 5.605 1.00 0.00 11 CYS A C 7
ATOM 4393 O O . CYS A 1 11 ? 6.593 5.431 6.508 1.00 0.00 11 CYS A O 7
ATOM 4400 N N . ALA A 1 12 ? 6.782 4.323 4.560 1.00 0.00 12 ALA A N 7
ATOM 4401 C CA . ALA A 1 12 ? 8.210 4.515 4.335 1.00 0.00 12 ALA A CA 7
ATOM 4402 C C . ALA A 1 12 ? 8.517 4.700 2.835 1.00 0.00 12 ALA A C 7
ATOM 4403 O O . ALA A 1 12 ? 9.627 4.394 2.387 1.00 0.00 12 ALA A O 7
ATOM 4410 N N . TYR A 1 13 ? 7.533 5.129 2.031 1.00 0.00 13 TYR A N 7
ATOM 4411 C CA . TYR A 1 13 ? 7.675 5.324 0.591 1.00 0.00 13 TYR A CA 7
ATOM 4412 C C . TYR A 1 13 ? 7.236 6.720 0.196 1.00 0.00 13 TYR A C 7
ATOM 4413 O O . TYR A 1 13 ? 6.038 6.993 0.132 1.00 0.00 13 TYR A O 7
ATOM 4431 N N . GLY A 1 14 ? 8.183 7.598 -0.099 1.00 0.00 14 GLY A N 7
ATOM 4432 C CA . GLY A 1 14 ? 7.927 8.998 -0.377 1.00 0.00 14 GLY A CA 7
ATOM 4433 C C . GLY A 1 14 ? 7.195 9.277 -1.687 1.00 0.00 14 GLY A C 7
ATOM 4434 O O . GLY A 1 14 ? 7.217 10.428 -2.120 1.00 0.00 14 GLY A O 7
ATOM 4438 N N . ASP A 1 15 ? 6.557 8.285 -2.328 1.00 0.00 15 ASP A N 7
ATOM 4439 C CA . ASP A 1 15 ? 5.542 8.565 -3.337 1.00 0.00 15 ASP A CA 7
ATOM 4440 C C . ASP A 1 15 ? 4.372 7.624 -3.185 1.00 0.00 15 ASP A C 7
ATOM 4441 O O . ASP A 1 15 ? 4.558 6.445 -2.886 1.00 0.00 15 ASP A O 7
ATOM 4450 N N . SER A 1 16 ? 3.169 8.117 -3.478 1.00 0.00 16 SER A N 7
ATOM 4451 C CA . SER A 1 16 ? 1.957 7.325 -3.364 1.00 0.00 16 SER A CA 7
ATOM 4452 C C . SER A 1 16 ? 1.924 6.172 -4.370 1.00 0.00 16 SER A C 7
ATOM 4453 O O . SER A 1 16 ? 1.414 5.106 -4.032 1.00 0.00 16 SER A O 7
ATOM 4461 N N . ASN A 1 17 ? 2.497 6.335 -5.572 1.00 0.00 17 ASN A N 7
ATOM 4462 C CA . ASN A 1 17 ? 2.610 5.222 -6.515 1.00 0.00 17 ASN A CA 7
ATOM 4463 C C . ASN A 1 17 ? 3.721 4.276 -6.109 1.00 0.00 17 ASN A C 7
ATOM 4464 O O . ASN A 1 17 ? 3.511 3.073 -6.180 1.00 0.00 17 ASN A O 7
ATOM 4475 N N . THR A 1 18 ? 4.867 4.783 -5.650 1.00 0.00 18 THR A N 7
ATOM 4476 C CA . THR A 1 18 ? 5.940 3.938 -5.140 1.00 0.00 18 THR A CA 7
ATOM 4477 C C . THR A 1 18 ? 5.413 3.073 -3.982 1.00 0.00 18 THR A C 7
ATOM 4478 O O . THR A 1 18 ? 5.645 1.862 -3.976 1.00 0.00 18 THR A O 7
ATOM 4489 N N . ALA A 1 19 ? 4.637 3.657 -3.062 1.00 0.00 19 ALA A N 7
ATOM 4490 C CA . ALA A 1 19 ? 3.929 2.961 -1.998 1.00 0.00 19 ALA A CA 7
ATOM 4491 C C . ALA A 1 19 ? 2.986 1.915 -2.585 1.00 0.00 19 ALA A C 7
ATOM 4492 O O . ALA A 1 19 ? 3.238 0.726 -2.413 1.00 0.00 19 ALA A O 7
ATOM 4499 N N . TRP A 1 20 ? 1.932 2.348 -3.285 1.00 0.00 20 TRP A N 7
ATOM 4500 C CA . TRP A 1 20 ? 0.881 1.500 -3.834 1.00 0.00 20 TRP A CA 7
ATOM 4501 C C . TRP A 1 20 ? 1.475 0.325 -4.603 1.00 0.00 20 TRP A C 7
ATOM 4502 O O . TRP A 1 20 ? 1.214 -0.824 -4.267 1.00 0.00 20 TRP A O 7
ATOM 4523 N N . THR A 1 21 ? 2.308 0.601 -5.602 1.00 0.00 21 THR A N 7
ATOM 4524 C CA . THR A 1 21 ? 2.934 -0.415 -6.421 1.00 0.00 21 THR A CA 7
ATOM 4525 C C . THR A 1 21 ? 3.806 -1.352 -5.576 1.00 0.00 21 THR A C 7
ATOM 4526 O O . THR A 1 21 ? 3.789 -2.552 -5.842 1.00 0.00 21 THR A O 7
ATOM 4537 N N . THR A 1 22 ? 4.515 -0.881 -4.543 1.00 0.00 22 THR A N 7
ATOM 4538 C CA . THR A 1 22 ? 5.189 -1.799 -3.625 1.00 0.00 22 THR A CA 7
ATOM 4539 C C . THR A 1 22 ? 4.159 -2.719 -2.971 1.00 0.00 22 THR A C 7
ATOM 4540 O O . THR A 1 22 ? 4.310 -3.939 -3.006 1.00 0.00 22 THR A O 7
ATOM 4551 N N . CYS A 1 23 ? 3.069 -2.157 -2.453 1.00 0.00 23 CYS A N 7
ATOM 4552 C CA . CYS A 1 23 ? 2.012 -2.932 -1.841 1.00 0.00 23 CYS A CA 7
ATOM 4553 C C . CYS A 1 23 ? 1.307 -3.896 -2.811 1.00 0.00 23 CYS A C 7
ATOM 4554 O O . CYS A 1 23 ? 0.666 -4.839 -2.348 1.00 0.00 23 CYS A O 7
ATOM 4561 N N . THR A 1 24 ? 1.408 -3.711 -4.130 1.00 0.00 24 THR A N 7
ATOM 4562 C CA . THR A 1 24 ? 0.754 -4.568 -5.112 1.00 0.00 24 THR A CA 7
ATOM 4563 C C . THR A 1 24 ? 1.759 -5.371 -5.950 1.00 0.00 24 THR A C 7
ATOM 4564 O O . THR A 1 24 ? 1.358 -5.896 -6.991 1.00 0.00 24 THR A O 7
ATOM 4575 N N . THR A 1 25 ? 3.033 -5.484 -5.547 1.00 0.00 25 THR A N 7
ATOM 4576 C CA . THR A 1 25 ? 4.020 -6.300 -6.257 1.00 0.00 25 THR A CA 7
ATOM 4577 C C . THR A 1 25 ? 4.865 -7.113 -5.265 1.00 0.00 25 THR A C 7
ATOM 4578 O O . THR A 1 25 ? 4.978 -6.720 -4.104 1.00 0.00 25 THR A O 7
ATOM 4589 N N . PRO A 1 26 ? 5.484 -8.233 -5.680 1.00 0.00 26 PRO A N 7
ATOM 4590 C CA . PRO A 1 26 ? 6.205 -9.098 -4.758 1.00 0.00 26 PRO A CA 7
ATOM 4591 C C . PRO A 1 26 ? 7.458 -8.396 -4.212 1.00 0.00 26 PRO A C 7
ATOM 4592 O O . PRO A 1 26 ? 8.433 -8.165 -4.931 1.00 0.00 26 PRO A O 7
ATOM 4603 N N . GLY A 1 27 ? 7.425 -8.060 -2.926 1.00 0.00 27 GLY A N 7
ATOM 4604 C CA . GLY A 1 27 ? 8.462 -7.368 -2.182 1.00 0.00 27 GLY A CA 7
ATOM 4605 C C . GLY A 1 27 ? 8.274 -7.630 -0.689 1.00 0.00 27 GLY A C 7
ATOM 4606 O O . GLY A 1 27 ? 7.310 -8.292 -0.288 1.00 0.00 27 GLY A O 7
ATOM 4610 N N . GLN A 1 28 ? 9.176 -7.093 0.139 1.00 0.00 28 GLN A N 7
ATOM 4611 C CA . GLN A 1 28 ? 9.213 -7.335 1.589 1.00 0.00 28 GLN A CA 7
ATOM 4612 C C . GLN A 1 28 ? 7.936 -6.896 2.325 1.00 0.00 28 GLN A C 7
ATOM 4613 O O . GLN A 1 28 ? 7.675 -7.355 3.439 1.00 0.00 28 GLN A O 7
ATOM 4627 N N . THR A 1 29 ? 7.140 -6.018 1.716 1.00 0.00 29 THR A N 7
ATOM 4628 C CA . THR A 1 29 ? 5.833 -5.603 2.191 1.00 0.00 29 THR A CA 7
ATOM 4629 C C . THR A 1 29 ? 4.971 -5.434 0.930 1.00 0.00 29 THR A C 7
ATOM 4630 O O . THR A 1 29 ? 4.938 -4.336 0.377 1.00 0.00 29 THR A O 7
ATOM 4641 N N . CYS A 1 30 ? 4.354 -6.510 0.427 1.00 0.00 30 CYS A N 7
ATOM 4642 C CA . CYS A 1 30 ? 3.396 -6.452 -0.675 1.00 0.00 30 CYS A CA 7
ATOM 4643 C C . CYS A 1 30 ? 2.028 -6.142 -0.082 1.00 0.00 30 CYS A C 7
ATOM 4644 O O . CYS A 1 30 ? 1.878 -5.120 0.565 1.00 0.00 30 CYS A O 7
ATOM 4651 N N . TYR A 1 31 ? 1.061 -7.045 -0.189 1.00 0.00 31 TYR A N 7
ATOM 4652 C CA . TYR A 1 31 ? -0.297 -6.959 0.320 1.00 0.00 31 TYR A CA 7
ATOM 4653 C C . TYR A 1 31 ? -0.381 -6.238 1.665 1.00 0.00 31 TYR A C 7
ATOM 4654 O O . TYR A 1 31 ? -1.206 -5.353 1.860 1.00 0.00 31 TYR A O 7
ATOM 4672 N N . THR A 1 32 ? 0.484 -6.585 2.605 1.00 0.00 32 THR A N 7
ATOM 4673 C CA . THR A 1 32 ? 0.458 -6.050 3.959 1.00 0.00 32 THR A CA 7
ATOM 4674 C C . THR A 1 32 ? 0.774 -4.539 3.976 1.00 0.00 32 THR A C 7
ATOM 4675 O O . THR A 1 32 ? 0.192 -3.802 4.771 1.00 0.00 32 THR A O 7
ATOM 4686 N N . CYS A 1 33 ? 1.602 -4.033 3.054 1.00 0.00 33 CYS A N 7
ATOM 4687 C CA . CYS A 1 33 ? 1.851 -2.606 2.854 1.00 0.00 33 CYS A CA 7
ATOM 4688 C C . CYS A 1 33 ? 0.544 -1.870 2.567 1.00 0.00 33 CYS A C 7
ATOM 4689 O O . CYS A 1 33 ? 0.383 -0.770 3.080 1.00 0.00 33 CYS A O 7
ATOM 4696 N N . CYS A 1 34 ? -0.424 -2.472 1.861 1.00 0.00 34 CYS A N 7
ATOM 4697 C CA . CYS A 1 34 ? -1.728 -1.854 1.589 1.00 0.00 34 CYS A CA 7
ATOM 4698 C C . CYS A 1 34 ? -2.339 -1.291 2.874 1.00 0.00 34 CYS A C 7
ATOM 4699 O O . CYS A 1 34 ? -2.874 -0.184 2.896 1.00 0.00 34 CYS A O 7
ATOM 4706 N N . SER A 1 35 ? -2.224 -2.082 3.935 1.00 0.00 35 SER A N 7
ATOM 4707 C CA . SER A 1 35 ? -2.683 -1.805 5.275 1.00 0.00 35 SER A CA 7
ATOM 4708 C C . SER A 1 35 ? -1.706 -0.826 5.941 1.00 0.00 35 SER A C 7
ATOM 4709 O O . SER A 1 35 ? -2.129 0.179 6.504 1.00 0.00 35 SER A O 7
ATOM 4717 N N . SER A 1 36 ? -0.396 -1.077 5.883 1.00 0.00 36 SER A N 7
ATOM 4718 C CA . SER A 1 36 ? 0.585 -0.325 6.659 1.00 0.00 36 SER A CA 7
ATOM 4719 C C . SER A 1 36 ? 0.813 1.107 6.154 1.00 0.00 36 SER A C 7
ATOM 4720 O O . SER A 1 36 ? 1.436 1.891 6.869 1.00 0.00 36 SER A O 7
ATOM 4728 N N . CYS A 1 37 ? 0.340 1.453 4.952 1.00 0.00 37 CYS A N 7
ATOM 4729 C CA . CYS A 1 37 ? 0.748 2.651 4.221 1.00 0.00 37 CYS A CA 7
ATOM 4730 C C . CYS A 1 37 ? -0.396 3.588 3.822 1.00 0.00 37 CYS A C 7
ATOM 4731 O O . CYS A 1 37 ? -0.123 4.649 3.246 1.00 0.00 37 CYS A O 7
ATOM 4738 N N . PHE A 1 38 ? -1.648 3.187 4.054 1.00 0.00 38 PHE A N 7
ATOM 4739 C CA . PHE A 1 38 ? -2.832 3.920 3.625 1.00 0.00 38 PHE A CA 7
ATOM 4740 C C . PHE A 1 38 ? -3.909 3.811 4.699 1.00 0.00 38 PHE A C 7
ATOM 4741 O O . PHE A 1 38 ? -3.892 2.881 5.517 1.00 0.00 38 PHE A O 7
ATOM 4758 N N . ASP A 1 39 ? -4.880 4.730 4.670 1.00 0.00 39 ASP A N 7
ATOM 4759 C CA . ASP A 1 39 ? -6.101 4.561 5.459 1.00 0.00 39 ASP A CA 7
ATOM 4760 C C . ASP A 1 39 ? -6.839 3.334 4.956 1.00 0.00 39 ASP A C 7
ATOM 4761 O O . ASP A 1 39 ? -6.607 2.856 3.846 1.00 0.00 39 ASP A O 7
ATOM 4770 N N . VAL A 1 40 ? -7.844 2.923 5.714 1.00 0.00 40 VAL A N 7
ATOM 4771 C CA . VAL A 1 40 ? -8.764 1.853 5.403 1.00 0.00 40 VAL A CA 7
ATOM 4772 C C . VAL A 1 40 ? -9.332 1.900 3.966 1.00 0.00 40 VAL A C 7
ATOM 4773 O O . VAL A 1 40 ? -9.524 0.853 3.344 1.00 0.00 40 VAL A O 7
ATOM 4786 N N . VAL A 1 41 ? -9.624 3.087 3.417 1.00 0.00 41 VAL A N 7
ATOM 4787 C CA . VAL A 1 41 ? -10.194 3.204 2.074 1.00 0.00 41 VAL A CA 7
ATOM 4788 C C . VAL A 1 41 ? -9.146 2.827 1.023 1.00 0.00 41 VAL A C 7
ATOM 4789 O O . VAL A 1 41 ? -9.489 2.219 0.008 1.00 0.00 41 VAL A O 7
ATOM 4802 N N . GLY A 1 42 ? -7.874 3.146 1.280 1.00 0.00 42 GLY A N 7
ATOM 4803 C CA . GLY A 1 42 ? -6.770 2.692 0.466 1.00 0.00 42 GLY A CA 7
ATOM 4804 C C . GLY A 1 42 ? -6.570 1.204 0.685 1.00 0.00 42 GLY A C 7
ATOM 4805 O O . GLY A 1 42 ? -6.550 0.474 -0.301 1.00 0.00 42 GLY A O 7
ATOM 4809 N N . GLU A 1 43 ? -6.480 0.761 1.946 1.00 0.00 43 GLU A N 7
ATOM 4810 C CA . GLU A 1 43 ? -6.227 -0.627 2.335 1.00 0.00 43 GLU A CA 7
ATOM 4811 C C . GLU A 1 43 ? -7.060 -1.584 1.497 1.00 0.00 43 GLU A C 7
ATOM 4812 O O . GLU A 1 43 ? -6.489 -2.337 0.707 1.00 0.00 43 GLU A O 7
ATOM 4824 N N . GLN A 1 44 ? -8.390 -1.537 1.613 1.00 0.00 44 GLN A N 7
ATOM 4825 C CA . GLN A 1 44 ? -9.216 -2.569 1.020 1.00 0.00 44 GLN A CA 7
ATOM 4826 C C . GLN A 1 44 ? -9.278 -2.396 -0.498 1.00 0.00 44 GLN A C 7
ATOM 4827 O O . GLN A 1 44 ? -9.643 -3.331 -1.216 1.00 0.00 44 GLN A O 7
ATOM 4841 N N . ALA A 1 45 ? -8.951 -1.212 -1.023 1.00 0.00 45 ALA A N 7
ATOM 4842 C CA . ALA A 1 45 ? -8.822 -1.027 -2.454 1.00 0.00 45 ALA A CA 7
ATOM 4843 C C . ALA A 1 45 ? -7.487 -1.541 -2.979 1.00 0.00 45 ALA A C 7
ATOM 4844 O O . ALA A 1 45 ? -7.398 -1.879 -4.156 1.00 0.00 45 ALA A O 7
ATOM 4851 N N . CYS A 1 46 ? -6.458 -1.586 -2.142 1.00 0.00 46 CYS A N 7
ATOM 4852 C CA . CYS A 1 46 ? -5.138 -2.058 -2.486 1.00 0.00 46 CYS A CA 7
ATOM 4853 C C . CYS A 1 46 ? -5.080 -3.556 -2.289 1.00 0.00 46 CYS A C 7
ATOM 4854 O O . CYS A 1 46 ? -4.757 -4.231 -3.246 1.00 0.00 46 CYS A O 7
ATOM 4861 N N . GLN A 1 47 ? -5.410 -4.111 -1.121 1.00 0.00 47 GLN A N 7
ATOM 4862 C CA . GLN A 1 47 ? -5.385 -5.554 -0.870 1.00 0.00 47 GLN A CA 7
ATOM 4863 C C . GLN A 1 47 ? -6.173 -6.337 -1.930 1.00 0.00 47 GLN A C 7
ATOM 4864 O O . GLN A 1 47 ? -5.697 -7.362 -2.427 1.00 0.00 47 GLN A O 7
ATOM 4878 N N . MET A 1 48 ? -7.325 -5.815 -2.352 1.00 0.00 48 MET A N 7
ATOM 4879 C CA . MET A 1 48 ? -8.106 -6.416 -3.431 1.00 0.00 48 MET A CA 7
ATOM 4880 C C . MET A 1 48 ? -7.387 -6.348 -4.793 1.00 0.00 48 MET A C 7
ATOM 4881 O O . MET A 1 48 ? -7.577 -7.235 -5.628 1.00 0.00 48 MET A O 7
ATOM 4895 N N . SER A 1 49 ? -6.560 -5.327 -5.033 1.00 0.00 49 SER A N 7
ATOM 4896 C CA . SER A 1 49 ? -5.734 -5.123 -6.213 1.00 0.00 49 SER A CA 7
ATOM 4897 C C . SER A 1 49 ? -4.304 -5.676 -6.051 1.00 0.00 49 SER A C 7
ATOM 4898 O O . SER A 1 49 ? -3.525 -5.617 -7.000 1.00 0.00 49 SER A O 7
ATOM 4906 N N . ALA A 1 50 ? -3.926 -6.181 -4.872 1.00 0.00 50 ALA A N 7
ATOM 4907 C CA . ALA A 1 50 ? -2.554 -6.532 -4.550 1.00 0.00 50 ALA A CA 7
ATOM 4908 C C . ALA A 1 50 ? -2.258 -7.883 -5.187 1.00 0.00 50 ALA A C 7
ATOM 4909 O O . ALA A 1 50 ? -3.073 -8.805 -5.093 1.00 0.00 50 ALA A O 7
ATOM 4916 N N . GLN A 1 51 ? -1.127 -7.971 -5.879 1.00 0.00 51 GLN A N 7
ATOM 4917 C CA . GLN A 1 51 ? -0.799 -8.992 -6.852 1.00 0.00 51 GLN A CA 7
ATOM 4918 C C . GLN A 1 51 ? 0.603 -9.453 -6.471 1.00 0.00 51 GLN A C 7
ATOM 4919 O O . GLN A 1 51 ? 1.597 -8.773 -6.722 1.00 0.00 51 GLN A O 7
ATOM 4933 N N . CYS A 1 52 ? 0.636 -10.538 -5.706 1.00 0.00 52 CYS A N 7
ATOM 4934 C CA . CYS A 1 52 ? 1.806 -11.127 -5.069 1.00 0.00 52 CYS A CA 7
ATOM 4935 C C . CYS A 1 52 ? 1.978 -12.554 -5.597 1.00 0.00 52 CYS A C 7
ATOM 4936 O O . CYS A 1 52 ? 1.492 -12.880 -6.706 1.00 0.00 52 CYS A O 7
ATOM 4943 N N . ASN A 1 1 ? -8.947 7.606 -5.079 1.00 0.00 1 ASN A N 8
ATOM 4944 C CA . ASN A 1 1 ? -7.754 7.182 -5.843 1.00 0.00 1 ASN A CA 8
ATOM 4945 C C . ASN A 1 1 ? -6.560 7.107 -4.888 1.00 0.00 1 ASN A C 8
ATOM 4946 O O . ASN A 1 1 ? -6.616 7.722 -3.828 1.00 0.00 1 ASN A O 8
ATOM 4957 N N . PRO A 1 2 ? -5.488 6.361 -5.203 1.00 0.00 2 PRO A N 8
ATOM 4958 C CA . PRO A 1 2 ? -4.441 6.044 -4.235 1.00 0.00 2 PRO A CA 8
ATOM 4959 C C . PRO A 1 2 ? -3.600 7.221 -3.725 1.00 0.00 2 PRO A C 8
ATOM 4960 O O . PRO A 1 2 ? -3.006 7.083 -2.660 1.00 0.00 2 PRO A O 8
ATOM 4971 N N . GLU A 1 3 ? -3.558 8.379 -4.388 1.00 0.00 3 GLU A N 8
ATOM 4972 C CA . GLU A 1 3 ? -2.863 9.533 -3.814 1.00 0.00 3 GLU A CA 8
ATOM 4973 C C . GLU A 1 3 ? -3.715 10.171 -2.710 1.00 0.00 3 GLU A C 8
ATOM 4974 O O . GLU A 1 3 ? -3.178 10.804 -1.806 1.00 0.00 3 GLU A O 8
ATOM 4986 N N . ASP A 1 4 ? -5.032 9.969 -2.739 1.00 0.00 4 ASP A N 8
ATOM 4987 C CA . ASP A 1 4 ? -5.982 10.510 -1.759 1.00 0.00 4 ASP A CA 8
ATOM 4988 C C . ASP A 1 4 ? -5.958 9.757 -0.441 1.00 0.00 4 ASP A C 8
ATOM 4989 O O . ASP A 1 4 ? -6.554 10.209 0.537 1.00 0.00 4 ASP A O 8
ATOM 4998 N N . TRP A 1 5 ? -5.361 8.564 -0.452 1.00 0.00 5 TRP A N 8
ATOM 4999 C CA . TRP A 1 5 ? -5.380 7.632 0.658 1.00 0.00 5 TRP A CA 8
ATOM 5000 C C . TRP A 1 5 ? -4.008 7.542 1.340 1.00 0.00 5 TRP A C 8
ATOM 5001 O O . TRP A 1 5 ? -3.818 6.729 2.243 1.00 0.00 5 TRP A O 8
ATOM 5022 N N . PHE A 1 6 ? -3.046 8.326 0.852 1.00 0.00 6 PHE A N 8
ATOM 5023 C CA . PHE A 1 6 ? -1.631 8.259 1.179 1.00 0.00 6 PHE A CA 8
ATOM 5024 C C . PHE A 1 6 ? -1.375 8.693 2.633 1.00 0.00 6 PHE A C 8
ATOM 5025 O O . PHE A 1 6 ? -1.483 9.881 2.945 1.00 0.00 6 PHE A O 8
ATOM 5042 N N . THR A 1 7 ? -0.987 7.765 3.516 1.00 0.00 7 THR A N 8
ATOM 5043 C CA . THR A 1 7 ? -0.650 8.070 4.907 1.00 0.00 7 THR A CA 8
ATOM 5044 C C . THR A 1 7 ? 0.834 7.719 5.163 1.00 0.00 7 THR A C 8
ATOM 5045 O O . THR A 1 7 ? 1.161 6.558 5.417 1.00 0.00 7 THR A O 8
ATOM 5056 N N . PRO A 1 8 ? 1.774 8.672 5.027 1.00 0.00 8 PRO A N 8
ATOM 5057 C CA . PRO A 1 8 ? 3.204 8.377 4.999 1.00 0.00 8 PRO A CA 8
ATOM 5058 C C . PRO A 1 8 ? 3.760 7.945 6.359 1.00 0.00 8 PRO A C 8
ATOM 5059 O O . PRO A 1 8 ? 4.800 7.299 6.400 1.00 0.00 8 PRO A O 8
ATOM 5070 N N . ASP A 1 9 ? 3.074 8.226 7.472 1.00 0.00 9 ASP A N 8
ATOM 5071 C CA . ASP A 1 9 ? 3.567 7.978 8.827 1.00 0.00 9 ASP A CA 8
ATOM 5072 C C . ASP A 1 9 ? 3.964 6.524 9.048 1.00 0.00 9 ASP A C 8
ATOM 5073 O O . ASP A 1 9 ? 4.924 6.224 9.767 1.00 0.00 9 ASP A O 8
ATOM 5082 N N . THR A 1 10 ? 3.236 5.620 8.400 1.00 0.00 10 THR A N 8
ATOM 5083 C CA . THR A 1 10 ? 3.418 4.185 8.523 1.00 0.00 10 THR A CA 8
ATOM 5084 C C . THR A 1 10 ? 4.190 3.617 7.312 1.00 0.00 10 THR A C 8
ATOM 5085 O O . THR A 1 10 ? 4.651 2.474 7.339 1.00 0.00 10 THR A O 8
ATOM 5096 N N . CYS A 1 11 ? 4.426 4.416 6.267 1.00 0.00 11 CYS A N 8
ATOM 5097 C CA . CYS A 1 11 ? 4.898 3.968 4.965 1.00 0.00 11 CYS A CA 8
ATOM 5098 C C . CYS A 1 11 ? 6.306 4.517 4.735 1.00 0.00 11 CYS A C 8
ATOM 5099 O O . CYS A 1 11 ? 6.490 5.730 4.678 1.00 0.00 11 CYS A O 8
ATOM 5106 N N . ALA A 1 12 ? 7.314 3.660 4.562 1.00 0.00 12 ALA A N 8
ATOM 5107 C CA . ALA A 1 12 ? 8.689 4.056 4.271 1.00 0.00 12 ALA A CA 8
ATOM 5108 C C . ALA A 1 12 ? 8.832 4.408 2.781 1.00 0.00 12 ALA A C 8
ATOM 5109 O O . ALA A 1 12 ? 9.858 4.112 2.156 1.00 0.00 12 ALA A O 8
ATOM 5116 N N . TYR A 1 13 ? 7.782 4.992 2.198 1.00 0.00 13 TYR A N 8
ATOM 5117 C CA . TYR A 1 13 ? 7.749 5.517 0.853 1.00 0.00 13 TYR A CA 8
ATOM 5118 C C . TYR A 1 13 ? 7.179 6.922 0.919 1.00 0.00 13 TYR A C 8
ATOM 5119 O O . TYR A 1 13 ? 6.195 7.162 1.622 1.00 0.00 13 TYR A O 8
ATOM 5137 N N . GLY A 1 14 ? 7.788 7.841 0.180 1.00 0.00 14 GLY A N 8
ATOM 5138 C CA . GLY A 1 14 ? 7.394 9.235 0.122 1.00 0.00 14 GLY A CA 8
ATOM 5139 C C . GLY A 1 14 ? 6.611 9.533 -1.152 1.00 0.00 14 GLY A C 8
ATOM 5140 O O . GLY A 1 14 ? 6.641 10.668 -1.627 1.00 0.00 14 GLY A O 8
ATOM 5144 N N . ASP A 1 15 ? 6.009 8.520 -1.783 1.00 0.00 15 ASP A N 8
ATOM 5145 C CA . ASP A 1 15 ? 5.294 8.655 -3.042 1.00 0.00 15 ASP A CA 8
ATOM 5146 C C . ASP A 1 15 ? 4.167 7.637 -3.068 1.00 0.00 15 ASP A C 8
ATOM 5147 O O . ASP A 1 15 ? 4.403 6.454 -2.807 1.00 0.00 15 ASP A O 8
ATOM 5156 N N . SER A 1 16 ? 2.951 8.071 -3.398 1.00 0.00 16 SER A N 8
ATOM 5157 C CA . SER A 1 16 ? 1.774 7.209 -3.335 1.00 0.00 16 SER A CA 8
ATOM 5158 C C . SER A 1 16 ? 1.818 6.109 -4.400 1.00 0.00 16 SER A C 8
ATOM 5159 O O . SER A 1 16 ? 1.306 5.014 -4.180 1.00 0.00 16 SER A O 8
ATOM 5167 N N . ASN A 1 17 ? 2.449 6.398 -5.541 1.00 0.00 17 ASN A N 8
ATOM 5168 C CA . ASN A 1 17 ? 2.725 5.492 -6.646 1.00 0.00 17 ASN A CA 8
ATOM 5169 C C . ASN A 1 17 ? 3.667 4.416 -6.160 1.00 0.00 17 ASN A C 8
ATOM 5170 O O . ASN A 1 17 ? 3.302 3.245 -6.221 1.00 0.00 17 ASN A O 8
ATOM 5181 N N . THR A 1 18 ? 4.860 4.779 -5.692 1.00 0.00 18 THR A N 8
ATOM 5182 C CA . THR A 1 18 ? 5.842 3.804 -5.273 1.00 0.00 18 THR A CA 8
ATOM 5183 C C . THR A 1 18 ? 5.303 2.983 -4.088 1.00 0.00 18 THR A C 8
ATOM 5184 O O . THR A 1 18 ? 5.542 1.775 -4.045 1.00 0.00 18 THR A O 8
ATOM 5195 N N . ALA A 1 19 ? 4.530 3.592 -3.176 1.00 0.00 19 ALA A N 8
ATOM 5196 C CA . ALA A 1 19 ? 3.848 2.894 -2.094 1.00 0.00 19 ALA A CA 8
ATOM 5197 C C . ALA A 1 19 ? 2.881 1.849 -2.660 1.00 0.00 19 ALA A C 8
ATOM 5198 O O . ALA A 1 19 ? 3.148 0.660 -2.510 1.00 0.00 19 ALA A O 8
ATOM 5205 N N . TRP A 1 20 ? 1.806 2.267 -3.344 1.00 0.00 20 TRP A N 8
ATOM 5206 C CA . TRP A 1 20 ? 0.796 1.382 -3.935 1.00 0.00 20 TRP A CA 8
ATOM 5207 C C . TRP A 1 20 ? 1.449 0.275 -4.759 1.00 0.00 20 TRP A C 8
ATOM 5208 O O . TRP A 1 20 ? 1.136 -0.905 -4.607 1.00 0.00 20 TRP A O 8
ATOM 5229 N N . THR A 1 21 ? 2.371 0.649 -5.641 1.00 0.00 21 THR A N 8
ATOM 5230 C CA . THR A 1 21 ? 3.073 -0.284 -6.489 1.00 0.00 21 THR A CA 8
ATOM 5231 C C . THR A 1 21 ? 3.780 -1.321 -5.613 1.00 0.00 21 THR A C 8
ATOM 5232 O O . THR A 1 21 ? 3.523 -2.508 -5.800 1.00 0.00 21 THR A O 8
ATOM 5243 N N . THR A 1 22 ? 4.573 -0.919 -4.613 1.00 0.00 22 THR A N 8
ATOM 5244 C CA . THR A 1 22 ? 5.177 -1.853 -3.665 1.00 0.00 22 THR A CA 8
ATOM 5245 C C . THR A 1 22 ? 4.110 -2.744 -3.027 1.00 0.00 22 THR A C 8
ATOM 5246 O O . THR A 1 22 ? 4.269 -3.959 -3.038 1.00 0.00 22 THR A O 8
ATOM 5257 N N . CYS A 1 23 ? 2.996 -2.182 -2.552 1.00 0.00 23 CYS A N 8
ATOM 5258 C CA . CYS A 1 23 ? 1.931 -2.962 -1.939 1.00 0.00 23 CYS A CA 8
ATOM 5259 C C . CYS A 1 23 ? 1.274 -3.971 -2.897 1.00 0.00 23 CYS A C 8
ATOM 5260 O O . CYS A 1 23 ? 0.614 -4.899 -2.436 1.00 0.00 23 CYS A O 8
ATOM 5267 N N . THR A 1 24 ? 1.438 -3.817 -4.212 1.00 0.00 24 THR A N 8
ATOM 5268 C CA . THR A 1 24 ? 0.826 -4.671 -5.227 1.00 0.00 24 THR A CA 8
ATOM 5269 C C . THR A 1 24 ? 1.872 -5.463 -6.029 1.00 0.00 24 THR A C 8
ATOM 5270 O O . THR A 1 24 ? 1.539 -6.020 -7.082 1.00 0.00 24 THR A O 8
ATOM 5281 N N . THR A 1 25 ? 3.126 -5.518 -5.562 1.00 0.00 25 THR A N 8
ATOM 5282 C CA . THR A 1 25 ? 4.203 -6.251 -6.214 1.00 0.00 25 THR A CA 8
ATOM 5283 C C . THR A 1 25 ? 5.066 -6.959 -5.150 1.00 0.00 25 THR A C 8
ATOM 5284 O O . THR A 1 25 ? 5.062 -6.562 -3.984 1.00 0.00 25 THR A O 8
ATOM 5295 N N . PRO A 1 26 ? 5.825 -8.010 -5.503 1.00 0.00 26 PRO A N 8
ATOM 5296 C CA . PRO A 1 26 ? 6.648 -8.728 -4.539 1.00 0.00 26 PRO A CA 8
ATOM 5297 C C 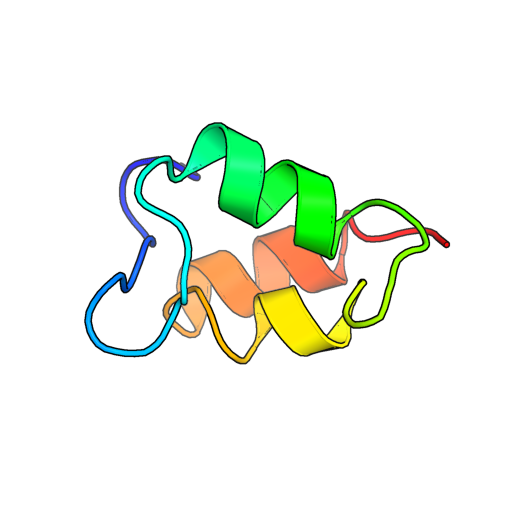. PRO A 1 26 ? 7.793 -7.859 -3.999 1.00 0.00 26 PRO A C 8
ATOM 5298 O O . PRO A 1 26 ? 8.762 -7.563 -4.702 1.00 0.00 26 PRO A O 8
ATOM 5309 N N . GLY A 1 27 ? 7.709 -7.493 -2.721 1.00 0.00 27 GLY A N 8
ATOM 5310 C CA . GLY A 1 27 ? 8.756 -6.844 -1.945 1.00 0.00 27 GLY A CA 8
ATOM 5311 C C . GLY A 1 27 ? 8.496 -7.084 -0.463 1.00 0.00 27 GLY A C 8
ATOM 5312 O O . GLY A 1 27 ? 7.570 -7.811 -0.092 1.00 0.00 27 GLY A O 8
ATOM 5316 N N . GLN A 1 28 ? 9.290 -6.436 0.394 1.00 0.00 28 GLN A N 8
ATOM 5317 C CA . GLN A 1 28 ? 9.256 -6.532 1.858 1.00 0.00 28 GLN A CA 8
ATOM 5318 C C . GLN A 1 28 ? 7.848 -6.412 2.458 1.00 0.00 28 GLN A C 8
ATOM 5319 O O . GLN A 1 28 ? 7.564 -6.977 3.519 1.00 0.00 28 GLN A O 8
ATOM 5333 N N . THR A 1 29 ? 6.974 -5.658 1.791 1.00 0.00 29 THR A N 8
ATOM 5334 C CA . THR A 1 29 ? 5.609 -5.392 2.183 1.00 0.00 29 THR A CA 8
ATOM 5335 C C . THR A 1 29 ? 4.826 -5.266 0.868 1.00 0.00 29 THR A C 8
ATOM 5336 O O . THR A 1 29 ? 4.734 -4.181 0.309 1.00 0.00 29 THR A O 8
ATOM 5347 N N . CYS A 1 30 ? 4.339 -6.386 0.337 1.00 0.00 30 CYS A N 8
ATOM 5348 C CA . CYS A 1 30 ? 3.332 -6.443 -0.714 1.00 0.00 30 CYS A CA 8
ATOM 5349 C C . CYS A 1 30 ? 1.987 -6.197 -0.038 1.00 0.00 30 CYS A C 8
ATOM 5350 O O . CYS A 1 30 ? 1.862 -5.195 0.645 1.00 0.00 30 CYS A O 8
ATOM 5357 N N . TYR A 1 31 ? 1.005 -7.079 -0.170 1.00 0.00 31 TYR A N 8
ATOM 5358 C CA . TYR A 1 31 ? -0.290 -7.070 0.503 1.00 0.00 31 TYR A CA 8
ATOM 5359 C C . TYR A 1 31 ? -0.294 -6.316 1.851 1.00 0.00 31 TYR A C 8
ATOM 5360 O O . TYR A 1 31 ? -1.050 -5.371 2.045 1.00 0.00 31 TYR A O 8
ATOM 5378 N N . THR A 1 32 ? 0.594 -6.640 2.795 1.00 0.00 32 THR A N 8
ATOM 5379 C CA . THR A 1 32 ? 0.571 -5.959 4.098 1.00 0.00 32 THR A CA 8
ATOM 5380 C C . THR A 1 32 ? 0.831 -4.433 4.019 1.00 0.00 32 THR A C 8
ATOM 5381 O O . THR A 1 32 ? 0.307 -3.683 4.843 1.00 0.00 32 THR A O 8
ATOM 5392 N N . CYS A 1 33 ? 1.585 -3.940 3.034 1.00 0.00 33 CYS A N 8
ATOM 5393 C CA . CYS A 1 33 ? 1.764 -2.516 2.754 1.00 0.00 33 CYS A CA 8
ATOM 5394 C C . CYS A 1 33 ? 0.410 -1.846 2.520 1.00 0.00 33 CYS A C 8
ATOM 5395 O O . CYS A 1 33 ? 0.211 -0.768 3.064 1.00 0.00 33 CYS A O 8
ATOM 5402 N N . CYS A 1 34 ? -0.563 -2.481 1.851 1.00 0.00 34 CYS A N 8
ATOM 5403 C CA . CYS A 1 34 ? -1.921 -1.938 1.718 1.00 0.00 34 CYS A CA 8
ATOM 5404 C C . CYS A 1 34 ? -2.488 -1.539 3.089 1.00 0.00 34 CYS A C 8
ATOM 5405 O O . CYS A 1 34 ? -3.107 -0.488 3.243 1.00 0.00 34 CYS A O 8
ATOM 5412 N N . SER A 1 35 ? -2.215 -2.379 4.088 1.00 0.00 35 SER A N 8
ATOM 5413 C CA . SER A 1 35 ? -2.659 -2.296 5.469 1.00 0.00 35 SER A CA 8
ATOM 5414 C C . SER A 1 35 ? -1.736 -1.451 6.352 1.00 0.00 35 SER A C 8
ATOM 5415 O O . SER A 1 35 ? -1.984 -1.341 7.552 1.00 0.00 35 SER A O 8
ATOM 5423 N N . SER A 1 36 ? -0.635 -0.908 5.839 1.00 0.00 36 SER A N 8
ATOM 5424 C CA . SER A 1 36 ? 0.370 -0.206 6.631 1.00 0.00 36 SER A CA 8
ATOM 5425 C C . SER A 1 36 ? 1.049 0.858 5.765 1.00 0.00 36 SER A C 8
ATOM 5426 O O . SER A 1 36 ? 2.270 1.006 5.785 1.00 0.00 36 SER A O 8
ATOM 5434 N N . CYS A 1 37 ? 0.239 1.564 4.977 1.00 0.00 37 CYS A N 8
ATOM 5435 C CA . CYS A 1 37 ? 0.624 2.686 4.140 1.00 0.00 37 CYS A CA 8
ATOM 5436 C C . CYS A 1 37 ? -0.560 3.625 3.933 1.00 0.00 37 CYS A C 8
ATOM 5437 O O . CYS A 1 37 ? -0.326 4.828 3.836 1.00 0.00 37 CYS A O 8
ATOM 5444 N N . PHE A 1 38 ? -1.799 3.129 3.832 1.00 0.00 38 PHE A N 8
ATOM 5445 C CA . PHE A 1 38 ? -2.981 3.922 3.474 1.00 0.00 38 PHE A CA 8
ATOM 5446 C C . PHE A 1 38 ? -4.039 3.842 4.580 1.00 0.00 38 PHE A C 8
ATOM 5447 O O . PHE A 1 38 ? -4.015 2.908 5.390 1.00 0.00 38 PHE A O 8
ATOM 5464 N N . ASP A 1 39 ? -4.999 4.779 4.583 1.00 0.00 39 ASP A N 8
ATOM 5465 C CA . ASP A 1 39 ? -6.233 4.629 5.372 1.00 0.00 39 ASP A CA 8
ATOM 5466 C C . ASP A 1 39 ? -6.977 3.405 4.886 1.00 0.00 39 ASP A C 8
ATOM 5467 O O . ASP A 1 39 ? -6.787 2.970 3.752 1.00 0.00 39 ASP A O 8
ATOM 5476 N N . VAL A 1 40 ? -7.961 2.972 5.668 1.00 0.00 40 VAL A N 8
ATOM 5477 C CA . VAL A 1 40 ? -8.934 1.963 5.317 1.00 0.00 40 VAL A CA 8
ATOM 5478 C C . VAL A 1 40 ? -9.465 2.082 3.876 1.00 0.00 40 VAL A C 8
ATOM 5479 O O . VAL A 1 40 ? -9.549 1.080 3.165 1.00 0.00 40 VAL A O 8
ATOM 5492 N N . VAL A 1 41 ? -9.804 3.293 3.420 1.00 0.00 41 VAL A N 8
ATOM 5493 C CA . VAL A 1 41 ? -10.449 3.490 2.129 1.00 0.00 41 VAL A CA 8
ATOM 5494 C C . VAL A 1 41 ? -9.505 3.087 0.991 1.00 0.00 41 VAL A C 8
ATOM 5495 O O . VAL A 1 41 ? -9.970 2.628 -0.054 1.00 0.00 41 VAL A O 8
ATOM 5508 N N . GLY A 1 42 ? -8.193 3.207 1.207 1.00 0.00 42 GLY A N 8
ATOM 5509 C CA . GLY A 1 42 ? -7.183 2.833 0.243 1.00 0.00 42 GLY A CA 8
ATOM 5510 C C . GLY A 1 42 ? -6.581 1.468 0.533 1.00 0.00 42 GLY A C 8
ATOM 5511 O O . GLY A 1 42 ? -6.206 0.789 -0.417 1.00 0.00 42 GLY A O 8
ATOM 5515 N N . GLU A 1 43 ? -6.534 1.042 1.797 1.00 0.00 43 GLU A N 8
ATOM 5516 C CA . GLU A 1 43 ? -6.209 -0.313 2.215 1.00 0.00 43 GLU A CA 8
ATOM 5517 C C . GLU A 1 43 ? -7.100 -1.261 1.448 1.00 0.00 43 GLU A C 8
ATOM 5518 O O . GLU A 1 43 ? -6.583 -2.105 0.726 1.00 0.00 43 GLU A O 8
ATOM 5530 N N . GLN A 1 44 ? -8.418 -1.081 1.527 1.00 0.00 44 GLN A N 8
ATOM 5531 C CA . GLN A 1 44 ? -9.339 -2.054 0.987 1.00 0.00 44 GLN A CA 8
ATOM 5532 C C . GLN A 1 44 ? -9.250 -2.079 -0.525 1.00 0.00 44 GLN A C 8
ATOM 5533 O O . GLN A 1 44 ? -9.372 -3.149 -1.123 1.00 0.00 44 GLN A O 8
ATOM 5547 N N . ALA A 1 45 ? -9.010 -0.914 -1.139 1.00 0.00 45 ALA A N 8
ATOM 5548 C CA . ALA A 1 45 ? -8.818 -0.815 -2.569 1.00 0.00 45 ALA A CA 8
ATOM 5549 C C . ALA A 1 45 ? -7.485 -1.432 -3.003 1.00 0.00 45 ALA A C 8
ATOM 5550 O O . ALA A 1 45 ? -7.367 -1.897 -4.135 1.00 0.00 45 ALA A O 8
ATOM 5557 N N . CYS A 1 46 ? -6.485 -1.438 -2.129 1.00 0.00 46 CYS A N 8
ATOM 5558 C CA . CYS A 1 46 ? -5.180 -2.006 -2.384 1.00 0.00 46 CYS A CA 8
ATOM 5559 C C . CYS A 1 46 ? -5.218 -3.509 -2.147 1.00 0.00 46 CYS A C 8
ATOM 5560 O O . CYS A 1 46 ? -4.863 -4.222 -3.071 1.00 0.00 46 CYS A O 8
ATOM 5567 N N . GLN A 1 47 ? -5.697 -4.033 -1.011 1.00 0.00 47 GLN A N 8
ATOM 5568 C CA . GLN A 1 47 ? -5.795 -5.474 -0.772 1.00 0.00 47 GLN A CA 8
ATOM 5569 C C . GLN A 1 47 ? -6.542 -6.202 -1.896 1.00 0.00 47 GLN A C 8
ATOM 5570 O O . GLN A 1 47 ? -6.211 -7.336 -2.232 1.00 0.00 47 GLN A O 8
ATOM 5584 N N . MET A 1 48 ? -7.551 -5.575 -2.502 1.00 0.00 48 MET A N 8
ATOM 5585 C CA . MET A 1 48 ? -8.290 -6.154 -3.628 1.00 0.00 48 MET A CA 8
ATOM 5586 C C . MET A 1 48 ? -7.510 -6.125 -4.950 1.00 0.00 48 MET A C 8
ATOM 5587 O O . MET A 1 48 ? -7.885 -6.813 -5.899 1.00 0.00 48 MET A O 8
ATOM 5601 N N . SER A 1 49 ? -6.463 -5.311 -5.040 1.00 0.00 49 SER A N 8
ATOM 5602 C CA . SER A 1 49 ? -5.614 -5.122 -6.211 1.00 0.00 49 SER A CA 8
ATOM 5603 C C . SER A 1 49 ? -4.238 -5.777 -6.012 1.00 0.00 49 SER A C 8
ATOM 5604 O O . SER A 1 49 ? -3.542 -6.041 -6.992 1.00 0.00 49 SER A O 8
ATOM 5612 N N . ALA A 1 50 ? -3.841 -6.051 -4.769 1.00 0.00 50 ALA A N 8
ATOM 5613 C CA . ALA A 1 50 ? -2.566 -6.616 -4.378 1.00 0.00 50 ALA A CA 8
ATOM 5614 C C . ALA A 1 50 ? -2.495 -8.058 -4.859 1.00 0.00 50 ALA A C 8
ATOM 5615 O O . ALA A 1 50 ? -3.480 -8.794 -4.769 1.00 0.00 50 ALA A O 8
ATOM 5622 N N . GLN A 1 51 ? -1.350 -8.438 -5.420 1.00 0.00 51 GLN A N 8
ATOM 5623 C CA . GLN A 1 51 ? -1.046 -9.696 -6.068 1.00 0.00 51 GLN A CA 8
ATOM 5624 C C . GLN A 1 51 ? 0.481 -9.761 -5.976 1.00 0.00 51 GLN A C 8
ATOM 5625 O O . GLN A 1 51 ? 1.158 -8.761 -6.219 1.00 0.00 51 GLN A O 8
ATOM 5639 N N . CYS A 1 52 ? 0.990 -10.875 -5.469 1.00 0.00 52 CYS A N 8
ATOM 5640 C CA . CYS A 1 52 ? 2.306 -10.981 -4.855 1.00 0.00 52 CYS A CA 8
ATOM 5641 C C . CYS A 1 52 ? 3.036 -12.170 -5.446 1.00 0.00 52 CYS A C 8
ATOM 5642 O O . CYS A 1 52 ? 2.425 -13.261 -5.503 1.00 0.00 52 CYS A O 8
ATOM 5649 N N . ASN A 1 1 ? -8.908 6.538 -4.792 1.00 0.00 1 ASN A N 9
ATOM 5650 C CA . ASN A 1 1 ? -7.754 7.159 -5.448 1.00 0.00 1 ASN A CA 9
ATOM 5651 C C . ASN A 1 1 ? -6.539 7.072 -4.551 1.00 0.00 1 ASN A C 9
ATOM 5652 O O . ASN A 1 1 ? -6.646 7.369 -3.368 1.00 0.00 1 ASN A O 9
ATOM 5663 N N . PRO A 1 2 ? -5.409 6.603 -5.083 1.00 0.00 2 PRO A N 9
ATOM 5664 C CA . PRO A 1 2 ? -4.279 6.206 -4.271 1.00 0.00 2 PRO A CA 9
ATOM 5665 C C . PRO A 1 2 ? -3.398 7.353 -3.755 1.00 0.00 2 PRO A C 9
ATOM 5666 O O . PRO A 1 2 ? -2.679 7.137 -2.780 1.00 0.00 2 PRO A O 9
ATOM 5677 N N . GLU A 1 3 ? -3.471 8.559 -4.328 1.00 0.00 3 GLU A N 9
ATOM 5678 C CA . GLU A 1 3 ? -2.890 9.758 -3.716 1.00 0.00 3 GLU A CA 9
ATOM 5679 C C . GLU A 1 3 ? -3.738 10.122 -2.502 1.00 0.00 3 GLU A C 9
ATOM 5680 O O . GLU A 1 3 ? -3.212 10.393 -1.430 1.00 0.00 3 GLU A O 9
ATOM 5692 N N . ASP A 1 4 ? -5.061 10.049 -2.645 1.00 0.00 4 ASP A N 9
ATOM 5693 C CA . ASP A 1 4 ? -6.035 10.412 -1.616 1.00 0.00 4 ASP A CA 9
ATOM 5694 C C . ASP A 1 4 ? -5.847 9.631 -0.314 1.00 0.00 4 ASP A C 9
ATOM 5695 O O . ASP A 1 4 ? -6.192 10.121 0.766 1.00 0.00 4 ASP A O 9
ATOM 5704 N N . TRP A 1 5 ? -5.344 8.397 -0.413 1.00 0.00 5 TRP A N 9
ATOM 5705 C CA . TRP A 1 5 ? -5.199 7.482 0.711 1.00 0.00 5 TRP A CA 9
ATOM 5706 C C . TRP A 1 5 ? -3.754 7.337 1.185 1.00 0.00 5 TRP A C 9
ATOM 5707 O O . TRP A 1 5 ? -3.488 6.556 2.101 1.00 0.00 5 TRP A O 9
ATOM 5728 N N . PHE A 1 6 ? -2.825 8.048 0.545 1.00 0.00 6 PHE A N 9
ATOM 5729 C CA . PHE A 1 6 ? -1.422 8.054 0.896 1.00 0.00 6 PHE A CA 9
ATOM 5730 C C . PHE A 1 6 ? -1.247 8.740 2.254 1.00 0.00 6 PHE A C 9
ATOM 5731 O O . PHE A 1 6 ? -1.504 9.944 2.383 1.00 0.00 6 PHE A O 9
ATOM 5748 N N . THR A 1 7 ? -0.780 7.988 3.248 1.00 0.00 7 THR A N 9
ATOM 5749 C CA . THR A 1 7 ? -0.323 8.497 4.531 1.00 0.00 7 THR A CA 9
ATOM 5750 C C . THR A 1 7 ? 1.161 8.147 4.641 1.00 0.00 7 THR A C 9
ATOM 5751 O O . THR A 1 7 ? 1.500 6.963 4.622 1.00 0.00 7 THR A O 9
ATOM 5762 N N . PRO A 1 8 ? 2.075 9.128 4.723 1.00 0.00 8 PRO A N 9
ATOM 5763 C CA . PRO A 1 8 ? 3.453 8.856 5.089 1.00 0.00 8 PRO A CA 9
ATOM 5764 C C . PRO A 1 8 ? 3.558 8.544 6.588 1.00 0.00 8 PRO A C 9
ATOM 5765 O O . PRO A 1 8 ? 4.520 7.910 7.016 1.00 0.00 8 PRO A O 9
ATOM 5776 N N . ASP A 1 9 ? 2.559 8.921 7.396 1.00 0.00 9 ASP A N 9
ATOM 5777 C CA . ASP A 1 9 ? 2.546 8.765 8.846 1.00 0.00 9 ASP A CA 9
ATOM 5778 C C . ASP A 1 9 ? 2.677 7.301 9.252 1.00 0.00 9 ASP A C 9
ATOM 5779 O O . ASP A 1 9 ? 3.190 6.991 10.330 1.00 0.00 9 ASP A O 9
ATOM 5788 N N . THR A 1 10 ? 2.241 6.395 8.374 1.00 0.00 10 THR A N 9
ATOM 5789 C CA . THR A 1 10 ? 2.407 4.962 8.554 1.00 0.00 10 THR A CA 9
ATOM 5790 C C . THR A 1 10 ? 2.945 4.291 7.284 1.00 0.00 10 THR A C 9
ATOM 5791 O O . THR A 1 10 ? 2.696 3.099 7.094 1.00 0.00 10 THR A O 9
ATOM 5802 N N . CYS A 1 11 ? 3.704 4.995 6.430 1.00 0.00 11 CYS A N 9
ATOM 5803 C CA . CYS A 1 11 ? 4.313 4.395 5.245 1.00 0.00 11 CYS A CA 9
ATOM 5804 C C . CYS A 1 11 ? 5.777 4.796 5.099 1.00 0.00 11 CYS A C 9
ATOM 5805 O O . CYS A 1 11 ? 6.136 5.956 5.299 1.00 0.00 11 CYS A O 9
ATOM 5812 N N . ALA A 1 12 ? 6.619 3.856 4.666 1.00 0.00 12 ALA A N 9
ATOM 5813 C CA . ALA A 1 12 ? 8.054 4.057 4.504 1.00 0.00 12 ALA A CA 9
ATOM 5814 C C . ALA A 1 12 ? 8.399 4.757 3.184 1.00 0.00 12 ALA A C 9
ATOM 5815 O O . ALA A 1 12 ? 9.569 5.065 2.947 1.00 0.00 12 ALA A O 9
ATOM 5822 N N . TYR A 1 13 ? 7.423 5.001 2.302 1.00 0.00 13 TYR A N 9
ATOM 5823 C CA . TYR A 1 13 ? 7.638 5.669 1.020 1.00 0.00 13 TYR A CA 9
ATOM 5824 C C . TYR A 1 13 ? 7.196 7.128 1.102 1.00 0.00 13 TYR A C 9
ATOM 5825 O O . TYR A 1 13 ? 6.399 7.484 1.972 1.00 0.00 13 TYR A O 9
ATOM 5843 N N . GLY A 1 14 ? 7.705 7.952 0.188 1.00 0.00 14 GLY A N 9
ATOM 5844 C CA . GLY A 1 14 ? 7.345 9.351 0.017 1.00 0.00 14 GLY A CA 9
ATOM 5845 C C . GLY A 1 14 ? 6.404 9.550 -1.170 1.00 0.00 14 GLY A C 9
ATOM 5846 O O . GLY A 1 14 ? 5.710 10.562 -1.206 1.00 0.00 14 GLY A O 9
ATOM 5850 N N . ASP A 1 15 ? 6.324 8.597 -2.104 1.00 0.00 15 ASP A N 9
ATOM 5851 C CA . ASP A 1 15 ? 5.475 8.699 -3.285 1.00 0.00 15 ASP A CA 9
ATOM 5852 C C . ASP A 1 15 ? 4.360 7.694 -3.198 1.00 0.00 15 ASP A C 9
ATOM 5853 O O . ASP A 1 15 ? 4.576 6.531 -2.857 1.00 0.00 15 ASP A O 9
ATOM 5862 N N . SER A 1 16 ? 3.183 8.132 -3.599 1.00 0.00 16 SER A N 9
ATOM 5863 C CA . SER A 1 16 ? 1.967 7.349 -3.635 1.00 0.00 16 SER A CA 9
ATOM 5864 C C . SER A 1 16 ? 2.034 6.248 -4.699 1.00 0.00 16 SER A C 9
ATOM 5865 O O . SER A 1 16 ? 1.662 5.106 -4.422 1.00 0.00 16 SER A O 9
ATOM 5873 N N . ASN A 1 17 ? 2.595 6.548 -5.880 1.00 0.00 17 ASN A N 9
ATOM 5874 C CA . ASN A 1 17 ? 2.766 5.570 -6.954 1.00 0.00 17 ASN A CA 9
ATOM 5875 C C . ASN A 1 17 ? 3.714 4.499 -6.481 1.00 0.00 17 ASN A C 9
ATOM 5876 O O . ASN A 1 17 ? 3.424 3.318 -6.641 1.00 0.00 17 ASN A O 9
ATOM 5887 N N . THR A 1 18 ? 4.858 4.905 -5.938 1.00 0.00 18 THR A N 9
ATOM 5888 C CA . THR A 1 18 ? 5.862 3.970 -5.501 1.00 0.00 18 THR A CA 9
ATOM 5889 C C . THR A 1 18 ? 5.313 3.140 -4.333 1.00 0.00 18 THR A C 9
ATOM 5890 O O . THR A 1 18 ? 5.438 1.913 -4.351 1.00 0.00 18 THR A O 9
ATOM 5901 N N . ALA A 1 19 ? 4.659 3.780 -3.355 1.00 0.00 19 ALA A N 9
ATOM 5902 C CA . ALA A 1 19 ? 4.033 3.100 -2.224 1.00 0.00 19 ALA A CA 9
ATOM 5903 C C . ALA A 1 19 ? 3.058 2.017 -2.702 1.00 0.00 19 ALA A C 9
ATOM 5904 O O . ALA A 1 19 ? 3.310 0.839 -2.437 1.00 0.00 19 ALA A O 9
ATOM 5911 N N . TRP A 1 20 ? 2.001 2.404 -3.433 1.00 0.00 20 TRP A N 9
ATOM 5912 C CA . TRP A 1 20 ? 0.963 1.526 -3.975 1.00 0.00 20 TRP A CA 9
ATOM 5913 C C . TRP A 1 20 ? 1.590 0.369 -4.739 1.00 0.00 20 TRP A C 9
ATOM 5914 O O . TRP A 1 20 ? 1.368 -0.784 -4.392 1.00 0.00 20 TRP A O 9
ATOM 5935 N N . THR A 1 21 ? 2.397 0.670 -5.756 1.00 0.00 21 THR A N 9
ATOM 5936 C CA . THR A 1 21 ? 3.034 -0.316 -6.604 1.00 0.00 21 THR A CA 9
ATOM 5937 C C . THR A 1 21 ? 3.891 -1.299 -5.791 1.00 0.00 21 THR A C 9
ATOM 5938 O O . THR A 1 21 ? 3.914 -2.487 -6.109 1.00 0.00 21 THR A O 9
ATOM 5949 N N . THR A 1 22 ? 4.561 -0.860 -4.724 1.00 0.00 22 THR A N 9
ATOM 5950 C CA . THR A 1 22 ? 5.268 -1.782 -3.842 1.00 0.00 22 THR A CA 9
ATOM 5951 C C . THR A 1 22 ? 4.255 -2.676 -3.105 1.00 0.00 22 THR A C 9
ATOM 5952 O O . THR A 1 22 ? 4.431 -3.890 -3.071 1.00 0.00 22 THR A O 9
ATOM 5963 N N . CYS A 1 23 ? 3.166 -2.117 -2.560 1.00 0.00 23 CYS A N 9
ATOM 5964 C CA . CYS A 1 23 ? 2.121 -2.923 -1.936 1.00 0.00 23 CYS A CA 9
ATOM 5965 C C . CYS A 1 23 ? 1.451 -3.896 -2.918 1.00 0.00 23 CYS A C 9
ATOM 5966 O O . CYS A 1 23 ? 0.826 -4.847 -2.456 1.00 0.00 23 CYS A O 9
ATOM 5973 N N . THR A 1 24 ? 1.537 -3.695 -4.237 1.00 0.00 24 THR A N 9
ATOM 5974 C CA . THR A 1 24 ? 0.827 -4.524 -5.204 1.00 0.00 24 THR A CA 9
ATOM 5975 C C . THR A 1 24 ? 1.748 -5.428 -6.033 1.00 0.00 24 THR A C 9
ATOM 5976 O O . THR A 1 24 ? 1.262 -6.146 -6.915 1.00 0.00 24 THR A O 9
ATOM 5987 N N . THR A 1 25 ? 3.050 -5.459 -5.738 1.00 0.00 25 THR A N 9
ATOM 5988 C CA . THR A 1 25 ? 4.012 -6.327 -6.408 1.00 0.00 25 THR A CA 9
ATOM 5989 C C . THR A 1 25 ? 4.779 -7.136 -5.353 1.00 0.00 25 THR A C 9
ATOM 5990 O O . THR A 1 25 ? 4.965 -6.641 -4.237 1.00 0.00 25 THR A O 9
ATOM 6001 N N . PRO A 1 26 ? 5.254 -8.355 -5.667 1.00 0.00 26 PRO A N 9
ATOM 6002 C CA . PRO A 1 26 ? 5.875 -9.212 -4.669 1.00 0.00 26 PRO A CA 9
ATOM 6003 C C . PRO A 1 26 ? 7.153 -8.567 -4.133 1.00 0.00 26 PRO A C 9
ATOM 6004 O O . PRO A 1 26 ? 7.942 -7.992 -4.893 1.00 0.00 26 PRO A O 9
ATOM 6015 N N . GLY A 1 27 ? 7.348 -8.655 -2.820 1.00 0.00 27 GLY A N 9
ATOM 6016 C CA . GLY A 1 27 ? 8.411 -7.963 -2.118 1.00 0.00 27 GLY A CA 9
ATOM 6017 C C . GLY A 1 27 ? 8.305 -8.193 -0.616 1.00 0.00 27 GLY A C 9
ATOM 6018 O O . GLY A 1 27 ? 7.649 -9.136 -0.158 1.00 0.00 27 GLY A O 9
ATOM 6022 N N . GLN A 1 28 ? 8.984 -7.348 0.156 1.00 0.00 28 GLN A N 9
ATOM 6023 C CA . GLN A 1 28 ? 8.999 -7.357 1.613 1.00 0.00 28 GLN A CA 9
ATOM 6024 C C . GLN A 1 28 ? 7.633 -7.074 2.232 1.00 0.00 28 GLN A C 9
ATOM 6025 O O . GLN A 1 28 ? 7.294 -7.644 3.276 1.00 0.00 28 GLN A O 9
ATOM 6039 N N . THR A 1 29 ? 6.879 -6.174 1.620 1.00 0.00 29 THR A N 9
ATOM 6040 C CA . THR A 1 29 ? 5.676 -5.555 2.136 1.00 0.00 29 THR A CA 9
ATOM 6041 C C . THR A 1 29 ? 4.806 -5.298 0.893 1.00 0.00 29 THR A C 9
ATOM 6042 O O . THR A 1 29 ? 4.753 -4.183 0.370 1.00 0.00 29 THR A O 9
ATOM 6053 N N . CYS A 1 30 ? 4.214 -6.376 0.359 1.00 0.00 30 CYS A N 9
ATOM 6054 C CA . CYS A 1 30 ? 3.221 -6.379 -0.717 1.00 0.00 30 CYS A CA 9
ATOM 6055 C C . CYS A 1 30 ? 1.847 -6.145 -0.084 1.00 0.00 30 CYS A C 9
ATOM 6056 O O . CYS A 1 30 ? 1.673 -5.154 0.597 1.00 0.00 30 CYS A O 9
ATOM 6063 N N . TYR A 1 31 ? 0.863 -7.014 -0.278 1.00 0.00 31 TYR A N 9
ATOM 6064 C CA . TYR A 1 31 ? -0.494 -6.954 0.273 1.00 0.00 31 TYR A CA 9
ATOM 6065 C C . TYR A 1 31 ? -0.597 -6.356 1.688 1.00 0.00 31 TYR A C 9
ATOM 6066 O O . TYR A 1 31 ? -1.502 -5.582 1.984 1.00 0.00 31 TYR A O 9
ATOM 6084 N N . THR A 1 32 ? 0.317 -6.702 2.585 1.00 0.00 32 THR A N 9
ATOM 6085 C CA . THR A 1 32 ? 0.317 -6.183 3.952 1.00 0.00 32 THR A CA 9
ATOM 6086 C C . THR A 1 32 ? 0.715 -4.693 4.045 1.00 0.00 32 THR A C 9
ATOM 6087 O O . THR A 1 32 ? 0.289 -3.992 4.967 1.00 0.00 32 THR A O 9
ATOM 6098 N N . CYS A 1 33 ? 1.471 -4.161 3.083 1.00 0.00 33 CYS A N 9
ATOM 6099 C CA . CYS A 1 33 ? 1.736 -2.735 2.941 1.00 0.00 33 CYS A CA 9
ATOM 6100 C C . CYS A 1 33 ? 0.419 -2.012 2.794 1.00 0.00 33 CYS A C 9
ATOM 6101 O O . CYS A 1 33 ? 0.238 -1.040 3.508 1.00 0.00 33 CYS A O 9
ATOM 6108 N N . CYS A 1 34 ? -0.547 -2.552 2.036 1.00 0.00 34 CYS A N 9
ATOM 6109 C CA . CYS A 1 34 ? -1.868 -1.947 1.901 1.00 0.00 34 CYS A CA 9
ATOM 6110 C C . CYS A 1 34 ? -2.411 -1.497 3.264 1.00 0.00 34 CYS A C 9
ATOM 6111 O O . CYS A 1 34 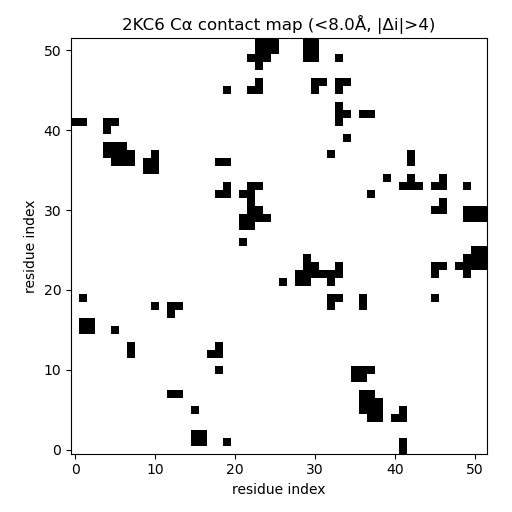? -2.932 -0.388 3.384 1.00 0.00 34 CYS A O 9
ATOM 6118 N N . SER A 1 35 ? -2.223 -2.338 4.285 1.00 0.00 35 SER A N 9
ATOM 6119 C CA . SER A 1 35 ? -2.725 -2.151 5.634 1.00 0.00 35 SER A CA 9
ATOM 6120 C C . SER A 1 35 ? -1.828 -1.293 6.528 1.00 0.00 35 SER A C 9
ATOM 6121 O O . SER A 1 35 ? -2.355 -0.619 7.410 1.00 0.00 35 SER A O 9
ATOM 6129 N N . SER A 1 36 ? -0.521 -1.242 6.270 1.00 0.00 36 SER A N 9
ATOM 6130 C CA . SER A 1 36 ? 0.436 -0.353 6.935 1.00 0.00 36 SER A CA 9
ATOM 6131 C C . SER A 1 36 ? 1.175 0.470 5.873 1.00 0.00 36 SER A C 9
ATOM 6132 O O . SER A 1 36 ? 2.358 0.251 5.587 1.00 0.00 36 SER A O 9
ATOM 6140 N N . CYS A 1 37 ? 0.412 1.381 5.259 1.00 0.00 37 CYS A N 9
ATOM 6141 C CA . CYS A 1 37 ? 0.841 2.456 4.365 1.00 0.00 37 CYS A CA 9
ATOM 6142 C C . CYS A 1 37 ? -0.360 3.327 3.948 1.00 0.00 37 CYS A C 9
ATOM 6143 O O . CYS A 1 37 ? -0.122 4.470 3.575 1.00 0.00 37 CYS A O 9
ATOM 6150 N N . PHE A 1 38 ? -1.626 2.878 4.015 1.00 0.00 38 PHE A N 9
ATOM 6151 C CA . PHE A 1 38 ? -2.794 3.691 3.629 1.00 0.00 38 PHE A CA 9
ATOM 6152 C C . PHE A 1 38 ? -3.818 3.747 4.750 1.00 0.00 38 PHE A C 9
ATOM 6153 O O . PHE A 1 38 ? -3.826 2.894 5.646 1.00 0.00 38 PHE A O 9
ATOM 6170 N N . ASP A 1 39 ? -4.735 4.715 4.655 1.00 0.00 39 ASP A N 9
ATOM 6171 C CA . ASP A 1 39 ? -5.975 4.696 5.422 1.00 0.00 39 ASP A CA 9
ATOM 6172 C C . ASP A 1 39 ? -6.737 3.428 5.088 1.00 0.00 39 ASP A C 9
ATOM 6173 O O . ASP A 1 39 ? -6.569 2.851 4.015 1.00 0.00 39 ASP A O 9
ATOM 6182 N N . VAL A 1 40 ? -7.700 3.098 5.938 1.00 0.00 40 VAL A N 9
ATOM 6183 C CA . VAL A 1 40 ? -8.651 2.021 5.765 1.00 0.00 40 VAL A CA 9
ATOM 6184 C C . VAL A 1 40 ? -9.285 1.995 4.363 1.00 0.00 40 VAL A C 9
ATOM 6185 O O . VAL A 1 40 ? -9.554 0.928 3.807 1.00 0.00 40 VAL A O 9
ATOM 6198 N N . VAL A 1 41 ? -9.528 3.172 3.781 1.00 0.00 41 VAL A N 9
ATOM 6199 C CA . VAL A 1 41 ? -10.134 3.305 2.468 1.00 0.00 41 VAL A CA 9
ATOM 6200 C C . VAL A 1 41 ? -9.166 2.752 1.410 1.00 0.00 41 VAL A C 9
ATOM 6201 O O . VAL A 1 41 ? -9.560 1.904 0.604 1.00 0.00 41 VAL A O 9
ATOM 6214 N N . GLY A 1 42 ? -7.901 3.178 1.428 1.00 0.00 42 GLY A N 9
ATOM 6215 C CA . GLY A 1 42 ? -6.914 2.721 0.463 1.00 0.00 42 GLY A CA 9
ATOM 6216 C C . GLY A 1 42 ? -6.412 1.323 0.772 1.00 0.00 42 GLY A C 9
ATOM 6217 O O . GLY A 1 42 ? -6.038 0.609 -0.150 1.00 0.00 42 GLY A O 9
ATOM 6221 N N . GLU A 1 43 ? -6.438 0.910 2.035 1.00 0.00 43 GLU A N 9
ATOM 6222 C CA . GLU A 1 43 ? -6.089 -0.415 2.514 1.00 0.00 43 GLU A CA 9
ATOM 6223 C C . GLU A 1 43 ? -6.876 -1.467 1.741 1.00 0.00 43 GLU A C 9
ATOM 6224 O O . GLU A 1 43 ? -6.270 -2.269 1.034 1.00 0.00 43 GLU A O 9
ATOM 6236 N N . GLN A 1 44 ? -8.209 -1.435 1.808 1.00 0.00 44 GLN A N 9
ATOM 6237 C CA . GLN A 1 44 ? -9.046 -2.411 1.145 1.00 0.00 44 GLN A CA 9
ATOM 6238 C C . GLN A 1 44 ? -8.849 -2.332 -0.372 1.00 0.00 44 GLN A C 9
ATOM 6239 O O . GLN A 1 44 ? -8.751 -3.365 -1.037 1.00 0.00 44 GLN A O 9
ATOM 6253 N N . ALA A 1 45 ? -8.789 -1.113 -0.923 1.00 0.00 45 ALA A N 9
ATOM 6254 C CA . ALA A 1 45 ? -8.679 -0.924 -2.361 1.00 0.00 45 ALA A CA 9
ATOM 6255 C C . ALA A 1 45 ? -7.353 -1.473 -2.903 1.00 0.00 45 ALA A C 9
ATOM 6256 O O . ALA A 1 45 ? -7.309 -2.033 -3.996 1.00 0.00 45 ALA A O 9
ATOM 6263 N N . CYS A 1 46 ? -6.276 -1.321 -2.139 1.00 0.00 46 CYS A N 9
ATOM 6264 C CA . CYS A 1 46 ? -4.965 -1.850 -2.446 1.00 0.00 46 CYS A CA 9
ATOM 6265 C C . CYS A 1 46 ? -4.972 -3.362 -2.299 1.00 0.00 46 CYS A C 9
ATOM 6266 O O . CYS A 1 46 ? -4.544 -4.030 -3.230 1.00 0.00 46 CYS A O 9
ATOM 6273 N N . GLN A 1 47 ? -5.465 -3.922 -1.189 1.00 0.00 47 GLN A N 9
ATOM 6274 C CA . GLN A 1 47 ? -5.498 -5.371 -0.993 1.00 0.00 47 GLN A CA 9
ATOM 6275 C C . GLN A 1 47 ? -6.217 -6.100 -2.136 1.00 0.00 47 GLN A C 9
ATOM 6276 O O . GLN A 1 47 ? -5.730 -7.139 -2.578 1.00 0.00 47 GLN A O 9
ATOM 6290 N N . MET A 1 48 ? -7.307 -5.542 -2.675 1.00 0.00 48 MET A N 9
ATOM 6291 C CA . MET A 1 48 ? -8.015 -6.121 -3.826 1.00 0.00 48 MET A CA 9
ATOM 6292 C C . MET A 1 48 ? -7.264 -5.984 -5.161 1.00 0.00 48 MET A C 9
ATOM 6293 O O . MET A 1 48 ? -7.705 -6.485 -6.195 1.00 0.00 48 MET A O 9
ATOM 6307 N N . SER A 1 49 ? -6.165 -5.243 -5.139 1.00 0.00 49 SER A N 9
ATOM 6308 C CA . SER A 1 49 ? -5.248 -4.960 -6.234 1.00 0.00 49 SER A CA 9
ATOM 6309 C C . SER A 1 49 ? -3.864 -5.592 -5.977 1.00 0.00 49 SER A C 9
ATOM 6310 O O . SER A 1 49 ? -2.957 -5.420 -6.798 1.00 0.00 49 SER A O 9
ATOM 6318 N N . ALA A 1 50 ? -3.647 -6.254 -4.836 1.00 0.00 50 ALA A N 9
ATOM 6319 C CA . ALA A 1 50 ? -2.322 -6.587 -4.352 1.00 0.00 50 ALA A CA 9
ATOM 6320 C C . ALA A 1 50 ? -1.972 -8.032 -4.676 1.00 0.00 50 ALA A C 9
ATOM 6321 O O . ALA A 1 50 ? -2.311 -8.955 -3.929 1.00 0.00 50 ALA A O 9
ATOM 6328 N N . GLN A 1 51 ? -1.278 -8.220 -5.797 1.00 0.00 51 GLN A N 9
ATOM 6329 C CA . GLN A 1 51 ? -0.914 -9.514 -6.353 1.00 0.00 51 GLN A CA 9
ATOM 6330 C C . GLN A 1 51 ? 0.602 -9.685 -6.329 1.00 0.00 51 GLN A C 9
ATOM 6331 O O . GLN A 1 51 ? 1.308 -9.392 -7.298 1.00 0.00 51 GLN A O 9
ATOM 6345 N N . CYS A 1 52 ? 1.078 -10.165 -5.185 1.00 0.00 52 CYS A N 9
ATOM 6346 C CA . CYS A 1 52 ? 2.317 -10.907 -5.074 1.00 0.00 52 CYS A CA 9
ATOM 6347 C C . CYS A 1 52 ? 2.211 -12.225 -5.839 1.00 0.00 52 CYS A C 9
ATOM 6348 O O . CYS A 1 52 ? 1.072 -12.676 -6.101 1.00 0.00 52 CYS A O 9
ATOM 6355 N N . ASN A 1 1 ? -8.757 7.679 -5.597 1.00 0.00 1 ASN A N 10
ATOM 6356 C CA . ASN A 1 1 ? -7.362 7.737 -6.084 1.00 0.00 1 ASN A CA 10
ATOM 6357 C C . ASN A 1 1 ? -6.406 7.363 -4.962 1.00 0.00 1 ASN A C 10
ATOM 6358 O O . ASN A 1 1 ? -6.647 7.756 -3.827 1.00 0.00 1 ASN A O 10
ATOM 6369 N N . PRO A 1 2 ? -5.300 6.658 -5.240 1.00 0.00 2 PRO A N 10
ATOM 6370 C CA . PRO A 1 2 ? -4.337 6.279 -4.214 1.00 0.00 2 PRO A CA 10
ATOM 6371 C C . PRO A 1 2 ? -3.576 7.446 -3.562 1.00 0.00 2 PRO A C 10
ATOM 6372 O O . PRO A 1 2 ? -2.941 7.232 -2.536 1.00 0.00 2 PRO A O 10
ATOM 6383 N N . GLU A 1 3 ? -3.659 8.673 -4.080 1.00 0.00 3 GLU A N 10
ATOM 6384 C CA . GLU A 1 3 ? -3.006 9.838 -3.476 1.00 0.00 3 GLU A CA 10
ATOM 6385 C C . GLU A 1 3 ? -3.833 10.335 -2.289 1.00 0.00 3 GLU A C 10
ATOM 6386 O O . GLU A 1 3 ? -3.287 10.645 -1.233 1.00 0.00 3 GLU A O 10
ATOM 6398 N N . ASP A 1 4 ? -5.159 10.301 -2.437 1.00 0.00 4 ASP A N 10
ATOM 6399 C CA . ASP A 1 4 ? -6.153 10.662 -1.429 1.00 0.00 4 ASP A CA 10
ATOM 6400 C C . ASP A 1 4 ? -6.055 9.767 -0.195 1.00 0.00 4 ASP A C 10
ATOM 6401 O O . ASP A 1 4 ? -6.506 10.159 0.882 1.00 0.00 4 ASP A O 10
ATOM 6410 N N . TRP A 1 5 ? -5.536 8.549 -0.352 1.00 0.00 5 TRP A N 10
ATOM 6411 C CA . TRP A 1 5 ? -5.551 7.502 0.664 1.00 0.00 5 TRP A CA 10
ATOM 6412 C C . TRP A 1 5 ? -4.172 7.249 1.264 1.00 0.00 5 TRP A C 10
ATOM 6413 O O . TRP A 1 5 ? -4.045 6.411 2.152 1.00 0.00 5 TRP A O 10
ATOM 6434 N N . PHE A 1 6 ? -3.143 7.929 0.765 1.00 0.00 6 PHE A N 10
ATOM 6435 C CA . PHE A 1 6 ? -1.769 7.802 1.214 1.00 0.00 6 PHE A CA 10
ATOM 6436 C C . PHE A 1 6 ? -1.668 8.257 2.671 1.00 0.00 6 PHE A C 10
ATOM 6437 O O . PHE A 1 6 ? -2.270 9.283 3.006 1.00 0.00 6 PHE A O 10
ATOM 6454 N N . THR A 1 7 ? -0.897 7.563 3.516 1.00 0.00 7 THR A N 10
ATOM 6455 C CA . THR A 1 7 ? -0.566 8.012 4.867 1.00 0.00 7 THR A CA 10
ATOM 6456 C C . THR A 1 7 ? 0.932 7.717 5.135 1.00 0.00 7 THR A C 10
ATOM 6457 O O . THR A 1 7 ? 1.318 6.560 5.314 1.00 0.00 7 THR A O 10
ATOM 6468 N N . PRO A 1 8 ? 1.841 8.707 5.079 1.00 0.00 8 PRO A N 10
ATOM 6469 C CA . PRO A 1 8 ? 3.287 8.464 5.116 1.00 0.00 8 PRO A CA 10
ATOM 6470 C C . PRO A 1 8 ? 3.803 8.052 6.501 1.00 0.00 8 PRO A C 10
ATOM 6471 O O . PRO A 1 8 ? 4.916 7.543 6.625 1.00 0.00 8 PRO A O 10
ATOM 6482 N N . ASP A 1 9 ? 3.015 8.245 7.557 1.00 0.00 9 ASP A N 10
ATOM 6483 C CA . ASP A 1 9 ? 3.437 8.016 8.931 1.00 0.00 9 ASP A CA 10
ATOM 6484 C C . ASP A 1 9 ? 3.872 6.569 9.127 1.00 0.00 9 ASP A C 10
ATOM 6485 O O . ASP A 1 9 ? 4.954 6.325 9.668 1.00 0.00 9 ASP A O 10
ATOM 6494 N N . THR A 1 10 ? 3.096 5.599 8.637 1.00 0.00 10 THR A N 10
ATOM 6495 C CA . THR A 1 10 ? 3.401 4.186 8.843 1.00 0.00 10 THR A CA 10
ATOM 6496 C C . THR A 1 10 ? 4.362 3.642 7.781 1.00 0.00 10 THR A C 10
ATOM 6497 O O . THR A 1 10 ? 4.992 2.607 8.004 1.00 0.00 10 THR A O 10
ATOM 6508 N N . CYS A 1 11 ? 4.582 4.365 6.679 1.00 0.00 11 CYS A N 10
ATOM 6509 C CA . CYS A 1 11 ? 5.222 3.838 5.483 1.00 0.00 11 CYS A CA 10
ATOM 6510 C C . CYS A 1 11 ? 6.520 4.589 5.193 1.00 0.00 11 CYS A C 10
ATOM 6511 O O . CYS A 1 11 ? 6.560 5.816 5.252 1.00 0.00 11 CYS A O 10
ATOM 6518 N N . ALA A 1 12 ? 7.596 3.891 4.832 1.00 0.00 12 ALA A N 10
ATOM 6519 C CA . ALA A 1 12 ? 8.883 4.526 4.531 1.00 0.00 12 ALA A CA 10
ATOM 6520 C C . ALA A 1 12 ? 8.885 5.259 3.182 1.00 0.00 12 ALA A C 10
ATOM 6521 O O . ALA A 1 12 ? 9.929 5.730 2.726 1.00 0.00 12 ALA A O 10
ATOM 6528 N N . TYR A 1 13 ? 7.749 5.297 2.493 1.00 0.00 13 TYR A N 10
ATOM 6529 C CA . TYR A 1 13 ? 7.616 5.751 1.124 1.00 0.00 13 TYR A CA 10
ATOM 6530 C C . TYR A 1 13 ? 7.093 7.183 1.112 1.00 0.00 13 TYR A C 10
ATOM 6531 O O . TYR A 1 13 ? 6.349 7.575 2.012 1.00 0.00 13 TYR A O 10
ATOM 6549 N N . GLY A 1 14 ? 7.496 7.956 0.106 1.00 0.00 14 GLY A N 10
ATOM 6550 C CA . GLY A 1 14 ? 7.176 9.366 -0.047 1.00 0.00 14 GLY A CA 10
ATOM 6551 C C . GLY A 1 14 ? 6.215 9.622 -1.205 1.00 0.00 14 GLY A C 10
ATOM 6552 O O . GLY A 1 14 ? 5.659 10.719 -1.275 1.00 0.00 14 GLY A O 10
ATOM 6556 N N . ASP A 1 15 ? 5.967 8.632 -2.075 1.00 0.00 15 ASP A N 10
ATOM 6557 C CA . ASP A 1 15 ? 5.035 8.770 -3.193 1.00 0.00 15 ASP A CA 10
ATOM 6558 C C . ASP A 1 15 ? 3.965 7.708 -3.122 1.00 0.00 15 ASP A C 10
ATOM 6559 O O . ASP A 1 15 ? 4.260 6.546 -2.844 1.00 0.00 15 ASP A O 10
ATOM 6568 N N . SER A 1 16 ? 2.737 8.078 -3.460 1.00 0.00 16 SER A N 10
ATOM 6569 C CA . SER A 1 16 ? 1.590 7.198 -3.318 1.00 0.00 16 SER A CA 10
ATOM 6570 C C . SER A 1 16 ? 1.569 6.107 -4.387 1.00 0.00 16 SER A C 10
ATOM 6571 O O . SER A 1 16 ? 1.135 5.000 -4.098 1.00 0.00 16 SER A O 10
ATOM 6579 N N . ASN A 1 17 ? 2.069 6.369 -5.600 1.00 0.00 17 ASN A N 10
ATOM 6580 C CA . ASN A 1 17 ? 2.218 5.344 -6.638 1.00 0.00 17 ASN A CA 10
ATOM 6581 C C . ASN A 1 17 ? 3.347 4.412 -6.268 1.00 0.00 17 ASN A C 10
ATOM 6582 O O . ASN A 1 17 ? 3.161 3.204 -6.298 1.00 0.00 17 ASN A O 10
ATOM 6593 N N . THR A 1 18 ? 4.509 4.945 -5.903 1.00 0.00 18 THR A N 10
ATOM 6594 C CA . THR A 1 18 ? 5.633 4.119 -5.496 1.00 0.00 18 THR A CA 10
ATOM 6595 C C . THR A 1 18 ? 5.247 3.226 -4.309 1.00 0.00 18 THR A C 10
ATOM 6596 O O . THR A 1 18 ? 5.535 2.026 -4.326 1.00 0.00 18 THR A O 10
ATOM 6607 N N . ALA A 1 19 ? 4.542 3.789 -3.325 1.00 0.00 19 ALA A N 10
ATOM 6608 C CA . ALA A 1 19 ? 3.935 3.057 -2.222 1.00 0.00 19 ALA A CA 10
ATOM 6609 C C . ALA A 1 19 ? 2.965 1.982 -2.722 1.00 0.00 19 ALA A C 10
ATOM 6610 O O . ALA A 1 19 ? 3.215 0.798 -2.516 1.00 0.00 19 ALA A O 10
ATOM 6617 N N . TRP A 1 20 ? 1.871 2.376 -3.382 1.00 0.00 20 TRP A N 10
ATOM 6618 C CA . TRP A 1 20 ? 0.827 1.501 -3.912 1.00 0.00 20 TRP A CA 10
ATOM 6619 C C . TRP A 1 20 ? 1.443 0.339 -4.684 1.00 0.00 20 TRP A C 10
ATOM 6620 O O . TRP A 1 20 ? 1.207 -0.814 -4.347 1.00 0.00 20 TRP A O 10
ATOM 6641 N N . THR A 1 21 ? 2.265 0.624 -5.688 1.00 0.00 21 THR A N 10
ATOM 6642 C CA . THR A 1 21 ? 2.887 -0.373 -6.533 1.00 0.00 21 THR A CA 10
ATOM 6643 C C . THR A 1 21 ? 3.851 -1.273 -5.748 1.00 0.00 21 THR A C 10
ATOM 6644 O O . THR A 1 21 ? 3.989 -2.448 -6.088 1.00 0.00 21 THR A O 10
ATOM 6655 N N . THR A 1 22 ? 4.500 -0.787 -4.685 1.00 0.00 22 THR A N 10
ATOM 6656 C CA . THR A 1 22 ? 5.218 -1.672 -3.776 1.00 0.00 22 THR A CA 10
ATOM 6657 C C . THR A 1 22 ? 4.212 -2.598 -3.088 1.00 0.00 22 THR A C 10
ATOM 6658 O O . THR A 1 22 ? 4.394 -3.812 -3.132 1.00 0.00 22 THR A O 10
ATOM 6669 N N . CYS A 1 23 ? 3.143 -2.050 -2.500 1.00 0.00 23 CYS A N 10
ATOM 6670 C CA . CYS A 1 23 ? 2.126 -2.840 -1.829 1.00 0.00 23 CYS A CA 10
ATOM 6671 C C . CYS A 1 23 ? 1.489 -3.870 -2.766 1.00 0.00 23 CYS A C 10
ATOM 6672 O O . CYS A 1 23 ? 1.090 -4.930 -2.292 1.00 0.00 23 CYS A O 10
ATOM 6679 N N . THR A 1 24 ? 1.360 -3.605 -4.068 1.00 0.00 24 THR A N 10
ATOM 6680 C CA . THR A 1 24 ? 0.661 -4.526 -4.947 1.00 0.00 24 THR A CA 10
ATOM 6681 C C . THR A 1 24 ? 1.561 -5.621 -5.533 1.00 0.00 24 THR A C 10
ATOM 6682 O O . THR A 1 24 ? 1.024 -6.544 -6.157 1.00 0.00 24 THR A O 10
ATOM 6693 N N . THR A 1 25 ? 2.888 -5.566 -5.341 1.00 0.00 25 THR A N 10
ATOM 6694 C CA . THR A 1 25 ? 3.818 -6.441 -6.054 1.00 0.00 25 THR A CA 10
ATOM 6695 C C . THR A 1 25 ? 4.798 -7.134 -5.090 1.00 0.00 25 THR A C 10
ATOM 6696 O O . THR A 1 25 ? 5.095 -6.603 -4.018 1.00 0.00 25 THR A O 10
ATOM 6707 N N . PRO A 1 26 ? 5.361 -8.299 -5.465 1.00 0.00 26 PRO A N 10
ATOM 6708 C CA . PRO A 1 26 ? 6.266 -9.058 -4.613 1.00 0.00 26 PRO A CA 10
ATOM 6709 C C . PRO A 1 26 ? 7.467 -8.206 -4.211 1.00 0.00 26 PRO A C 10
ATOM 6710 O O . PRO A 1 26 ? 8.166 -7.651 -5.070 1.00 0.00 26 PRO A O 10
ATOM 6721 N N . GLY A 1 27 ? 7.661 -8.080 -2.900 1.00 0.00 27 GLY A N 10
ATOM 6722 C CA . GLY A 1 27 ? 8.591 -7.177 -2.252 1.00 0.00 27 GLY A CA 10
ATOM 6723 C C . GLY A 1 27 ? 8.436 -7.294 -0.740 1.00 0.00 27 GLY A C 10
ATOM 6724 O O . GLY A 1 27 ? 7.526 -7.973 -0.255 1.00 0.00 27 GLY A O 10
ATOM 6728 N N . GLN A 1 28 ? 9.288 -6.587 0.005 1.00 0.00 28 GLN A N 10
ATOM 6729 C CA . GLN A 1 28 ? 9.364 -6.614 1.467 1.00 0.00 28 GLN A CA 10
ATOM 6730 C C . GLN A 1 28 ? 8.022 -6.395 2.178 1.00 0.00 28 GLN A C 10
ATOM 6731 O O . GLN A 1 28 ? 7.818 -6.891 3.288 1.00 0.00 28 GLN A O 10
ATOM 6745 N N . THR A 1 29 ? 7.118 -5.651 1.547 1.00 0.00 29 THR A N 10
ATOM 6746 C CA . THR A 1 29 ? 5.792 -5.325 2.026 1.00 0.00 29 THR A CA 10
ATOM 6747 C C . THR A 1 29 ? 4.950 -5.244 0.746 1.00 0.00 29 THR A C 10
ATOM 6748 O O . THR A 1 29 ? 4.806 -4.160 0.180 1.00 0.00 29 THR A O 10
ATOM 6759 N N . CYS A 1 30 ? 4.477 -6.392 0.259 1.00 0.00 30 CYS A N 10
ATOM 6760 C CA . CYS A 1 30 ? 3.402 -6.503 -0.721 1.00 0.00 30 CYS A CA 10
ATOM 6761 C C . CYS A 1 30 ? 2.109 -6.246 0.041 1.00 0.00 30 CYS A C 10
ATOM 6762 O O . CYS A 1 30 ? 2.116 -5.378 0.897 1.00 0.00 30 CYS A O 10
ATOM 6769 N N . TYR A 1 31 ? 1.037 -6.990 -0.212 1.00 0.00 31 TYR A N 10
ATOM 6770 C CA . TYR A 1 31 ? -0.302 -6.901 0.367 1.00 0.00 31 TYR A CA 10
ATOM 6771 C C . TYR A 1 31 ? -0.334 -6.247 1.757 1.00 0.00 31 TYR A C 10
ATOM 6772 O O . TYR A 1 31 ? -1.004 -5.248 1.971 1.00 0.00 31 TYR A O 10
ATOM 6790 N N . THR A 1 32 ? 0.496 -6.696 2.692 1.00 0.00 32 THR A N 10
ATOM 6791 C CA . THR A 1 32 ? 0.597 -6.104 4.029 1.00 0.00 32 THR A CA 10
ATOM 6792 C C . THR A 1 32 ? 0.719 -4.566 4.059 1.00 0.00 32 THR A C 10
ATOM 6793 O O . THR A 1 32 ? 0.083 -3.890 4.871 1.00 0.00 32 THR A O 10
ATOM 6804 N N . CYS A 1 33 ? 1.525 -4.010 3.159 1.00 0.00 33 CYS A N 10
ATOM 6805 C CA . CYS A 1 33 ? 1.714 -2.591 2.927 1.00 0.00 33 CYS A CA 10
ATOM 6806 C C . CYS A 1 33 ? 0.382 -1.898 2.682 1.00 0.00 33 CYS A C 10
ATOM 6807 O O . CYS A 1 33 ? 0.212 -0.803 3.190 1.00 0.00 33 CYS A O 10
ATOM 6814 N N . CYS A 1 34 ? -0.603 -2.504 2.019 1.00 0.00 34 CYS A N 10
ATOM 6815 C CA . CYS A 1 34 ? -1.894 -1.852 1.830 1.00 0.00 34 CYS A CA 10
ATOM 6816 C C . CYS A 1 34 ? -2.481 -1.367 3.165 1.00 0.00 34 CYS A C 10
ATOM 6817 O O . CYS A 1 34 ? -3.063 -0.287 3.234 1.00 0.00 34 CYS A O 10
ATOM 6824 N N . SER A 1 35 ? -2.254 -2.140 4.228 1.00 0.00 35 SER A N 10
ATOM 6825 C CA . SER A 1 35 ? -2.547 -1.781 5.604 1.00 0.00 35 SER A CA 10
ATOM 6826 C C . SER A 1 35 ? -1.541 -0.739 6.102 1.00 0.00 35 SER A C 10
ATOM 6827 O O . SER A 1 35 ? -1.935 0.373 6.469 1.00 0.00 35 SER A O 10
ATOM 6835 N N . SER A 1 36 ? -0.249 -1.072 6.106 1.00 0.00 36 SER A N 10
ATOM 6836 C CA . SER A 1 36 ? 0.822 -0.298 6.731 1.00 0.00 36 SER A CA 10
ATOM 6837 C C . SER A 1 36 ? 1.248 0.936 5.919 1.00 0.00 36 SER A C 10
ATOM 6838 O O . SER A 1 36 ? 2.389 1.380 6.047 1.00 0.00 36 SER A O 10
ATOM 6846 N N . CYS A 1 37 ? 0.383 1.458 5.043 1.00 0.00 37 CYS A N 10
ATOM 6847 C CA . CYS A 1 37 ? 0.741 2.545 4.145 1.00 0.00 37 CYS A CA 10
ATOM 6848 C C . CYS A 1 37 ? -0.386 3.545 3.888 1.00 0.00 37 CYS A C 10
ATOM 6849 O O . CYS A 1 37 ? -0.095 4.676 3.498 1.00 0.00 37 CYS A O 10
ATOM 6856 N N . PHE A 1 38 ? -1.651 3.132 3.973 1.00 0.00 38 PHE A N 10
ATOM 6857 C CA . PHE A 1 38 ? -2.788 3.881 3.443 1.00 0.00 38 PHE A CA 10
ATOM 6858 C C . PHE A 1 38 ? -3.893 3.925 4.500 1.00 0.00 38 PHE A C 10
ATOM 6859 O O . PHE A 1 38 ? -3.869 3.164 5.474 1.00 0.00 38 PHE A O 10
ATOM 6876 N N . ASP A 1 39 ? -4.879 4.809 4.336 1.00 0.00 39 ASP A N 10
ATOM 6877 C CA . ASP A 1 39 ? -6.138 4.730 5.076 1.00 0.00 39 ASP A CA 10
ATOM 6878 C C . ASP A 1 39 ? -6.865 3.471 4.653 1.00 0.00 39 ASP A C 10
ATOM 6879 O O . ASP A 1 39 ? -6.649 2.956 3.560 1.00 0.00 39 ASP A O 10
ATOM 6888 N N . VAL A 1 40 ? -7.841 3.081 5.461 1.00 0.00 40 VAL A N 10
ATOM 6889 C CA . VAL A 1 40 ? -8.807 2.035 5.202 1.00 0.00 40 VAL A CA 10
ATOM 6890 C C . VAL A 1 40 ? -9.373 2.071 3.769 1.00 0.00 40 VAL A C 10
ATOM 6891 O O . VAL A 1 40 ? -9.400 1.038 3.101 1.00 0.00 40 VAL A O 10
ATOM 6904 N N . VAL A 1 41 ? -9.798 3.240 3.268 1.00 0.00 41 VAL A N 10
ATOM 6905 C CA . VAL A 1 41 ? -10.434 3.358 1.958 1.00 0.00 41 VAL A CA 10
ATOM 6906 C C . VAL A 1 41 ? -9.445 2.958 0.857 1.00 0.00 41 VAL A C 10
ATOM 6907 O O . VAL A 1 41 ? -9.848 2.416 -0.172 1.00 0.00 41 VAL A O 10
ATOM 6920 N N . GLY A 1 42 ? -8.150 3.177 1.072 1.00 0.00 42 GLY A N 10
ATOM 6921 C CA . GLY A 1 42 ? -7.119 2.803 0.132 1.00 0.00 42 GLY A CA 10
ATOM 6922 C C . GLY A 1 42 ? -6.638 1.387 0.368 1.00 0.00 42 GLY A C 10
ATOM 6923 O O . GLY A 1 42 ? -6.428 0.663 -0.598 1.00 0.00 42 GLY A O 10
ATOM 6927 N N . GLU A 1 43 ? -6.506 0.982 1.630 1.00 0.00 43 GLU A N 10
ATOM 6928 C CA . GLU A 1 43 ? -6.181 -0.366 2.063 1.00 0.00 43 GLU A CA 10
ATOM 6929 C C . GLU A 1 43 ? -7.065 -1.368 1.334 1.00 0.00 43 GLU A C 10
ATOM 6930 O O . GLU A 1 43 ? -6.537 -2.234 0.646 1.00 0.00 43 GLU A O 10
ATOM 6942 N N . GLN A 1 44 ? -8.390 -1.219 1.399 1.00 0.00 44 GLN A N 10
ATOM 6943 C CA . GLN A 1 44 ? -9.316 -2.205 0.864 1.00 0.00 44 GLN A CA 10
ATOM 6944 C C . GLN A 1 44 ? -9.228 -2.299 -0.654 1.00 0.00 44 GLN A C 10
ATOM 6945 O O . GLN A 1 44 ? -9.583 -3.325 -1.232 1.00 0.00 44 GLN A O 10
ATOM 6959 N N . ALA A 1 45 ? -8.824 -1.204 -1.299 1.00 0.00 45 ALA A N 10
ATOM 6960 C CA . ALA A 1 45 ? -8.666 -1.137 -2.738 1.00 0.00 45 ALA A CA 10
ATOM 6961 C C . ALA A 1 45 ? -7.345 -1.791 -3.147 1.00 0.00 45 ALA A C 10
ATOM 6962 O O . ALA A 1 45 ? -7.293 -2.581 -4.095 1.00 0.00 45 ALA A O 10
ATOM 6969 N N . CYS A 1 46 ? -6.286 -1.458 -2.413 1.00 0.00 46 CYS A N 10
ATOM 6970 C CA . CYS A 1 46 ? -4.941 -1.963 -2.569 1.00 0.00 46 CYS A CA 10
ATOM 6971 C C . CYS A 1 46 ? -4.938 -3.466 -2.328 1.00 0.00 46 CYS A C 10
ATOM 6972 O O . CYS A 1 46 ? -4.551 -4.179 -3.243 1.00 0.00 46 CYS A O 10
ATOM 6979 N N . GLN A 1 47 ? -5.420 -3.966 -1.179 1.00 0.00 47 GLN A N 10
ATOM 6980 C CA . GLN A 1 47 ? -5.515 -5.394 -0.876 1.00 0.00 47 GLN A CA 10
ATOM 6981 C C . GLN A 1 47 ? -6.126 -6.209 -2.023 1.00 0.00 47 GLN A C 10
ATOM 6982 O O . GLN A 1 47 ? -5.776 -7.373 -2.203 1.00 0.00 47 GLN A O 10
ATOM 6996 N N . MET A 1 48 ? -7.054 -5.635 -2.787 1.00 0.00 48 MET A N 10
ATOM 6997 C CA . MET A 1 48 ? -7.704 -6.298 -3.916 1.00 0.00 48 MET A CA 10
ATOM 6998 C C . MET A 1 48 ? -6.840 -6.234 -5.181 1.00 0.00 48 MET A C 10
ATOM 6999 O O . MET A 1 48 ? -6.825 -7.179 -5.969 1.00 0.00 48 MET A O 10
ATOM 7013 N N . SER A 1 49 ? -6.093 -5.147 -5.378 1.00 0.00 49 SER A N 10
ATOM 7014 C CA . SER A 1 49 ? -5.133 -4.991 -6.465 1.00 0.00 49 SER A CA 10
ATOM 7015 C C . SER A 1 49 ? -3.832 -5.769 -6.180 1.00 0.00 49 SER A C 10
ATOM 7016 O O . SER A 1 49 ? -3.041 -6.012 -7.098 1.00 0.00 49 SER A O 10
ATOM 7024 N N . ALA A 1 50 ? -3.587 -6.143 -4.919 1.00 0.00 50 ALA A N 10
ATOM 7025 C CA . ALA A 1 50 ? -2.285 -6.581 -4.442 1.00 0.00 50 ALA A CA 10
ATOM 7026 C C . ALA A 1 50 ? -2.127 -8.084 -4.630 1.00 0.00 50 ALA A C 10
ATOM 7027 O O . ALA A 1 50 ? -2.741 -8.862 -3.899 1.00 0.00 50 ALA A O 10
ATOM 7034 N N . GLN A 1 51 ? -1.317 -8.495 -5.612 1.00 0.00 51 GLN A N 10
ATOM 7035 C CA . GLN A 1 51 ? -1.254 -9.868 -6.093 1.00 0.00 51 GLN A CA 10
ATOM 7036 C C . GLN A 1 51 ? 0.144 -10.440 -5.884 1.00 0.00 51 GLN A C 10
ATOM 7037 O O . GLN A 1 51 ? 0.980 -10.468 -6.794 1.00 0.00 51 GLN A O 10
ATOM 7051 N N . CYS A 1 52 ? 0.359 -10.946 -4.674 1.00 0.00 52 CYS A N 10
ATOM 7052 C CA . CYS A 1 52 ? 1.408 -11.901 -4.352 1.00 0.00 52 CYS A CA 10
ATOM 7053 C C . CYS A 1 52 ? 0.761 -13.276 -4.238 1.00 0.00 52 CYS A C 10
ATOM 7054 O O . CYS A 1 52 ? -0.438 -13.412 -4.565 1.00 0.00 52 CYS A O 10
ATOM 7061 N N . ASN A 1 1 ? -9.088 7.873 -4.744 1.00 0.00 1 ASN A N 11
ATOM 7062 C CA . ASN A 1 1 ? -7.914 7.537 -5.581 1.00 0.00 1 ASN A CA 11
ATOM 7063 C C . ASN A 1 1 ? -6.696 7.349 -4.675 1.00 0.00 1 ASN A C 11
ATOM 7064 O O . ASN A 1 1 ? -6.688 7.871 -3.563 1.00 0.00 1 ASN A O 11
ATOM 7075 N N . PRO A 1 2 ? -5.658 6.606 -5.088 1.00 0.00 2 PRO A N 11
ATOM 7076 C CA . PRO A 1 2 ? -4.560 6.227 -4.203 1.00 0.00 2 PRO A CA 11
ATOM 7077 C C . PRO A 1 2 ? -3.658 7.377 -3.733 1.00 0.00 2 PRO A C 11
ATOM 7078 O O . PRO A 1 2 ? -2.975 7.216 -2.730 1.00 0.00 2 PRO A O 11
ATOM 7089 N N . GLU A 1 3 ? -3.696 8.556 -4.353 1.00 0.00 3 GLU A N 11
ATOM 7090 C CA . GLU A 1 3 ? -2.956 9.725 -3.865 1.00 0.00 3 GLU A CA 11
ATOM 7091 C C . GLU A 1 3 ? -3.763 10.480 -2.794 1.00 0.00 3 GLU A C 11
ATOM 7092 O O . GLU A 1 3 ? -3.275 11.422 -2.172 1.00 0.00 3 GLU A O 11
ATOM 7104 N N . ASP A 1 4 ? -5.009 10.063 -2.566 1.00 0.00 4 ASP A N 11
ATOM 7105 C CA . ASP A 1 4 ? -5.889 10.572 -1.524 1.00 0.00 4 ASP A CA 11
ATOM 7106 C C . ASP A 1 4 ? -5.736 9.763 -0.256 1.00 0.00 4 ASP A C 11
ATOM 7107 O O . ASP A 1 4 ? -5.833 10.313 0.835 1.00 0.00 4 ASP A O 11
ATOM 7116 N N . TRP A 1 5 ? -5.540 8.449 -0.404 1.00 0.00 5 TRP A N 11
ATOM 7117 C CA . TRP A 1 5 ? -5.466 7.526 0.720 1.00 0.00 5 TRP A CA 11
ATOM 7118 C C . TRP A 1 5 ? -4.042 7.410 1.275 1.00 0.00 5 TRP A C 11
ATOM 7119 O O . TRP A 1 5 ? -3.796 6.590 2.157 1.00 0.00 5 TRP A O 11
ATOM 7140 N N . PHE A 1 6 ? -3.103 8.158 0.696 1.00 0.00 6 PHE A N 11
ATOM 7141 C CA . PHE A 1 6 ? -1.689 8.155 1.007 1.00 0.00 6 PHE A CA 11
ATOM 7142 C C . PHE A 1 6 ? -1.485 8.645 2.444 1.00 0.00 6 PHE A C 11
ATOM 7143 O O . PHE A 1 6 ? -1.670 9.837 2.701 1.00 0.00 6 PHE A O 11
ATOM 7160 N N . THR A 1 7 ? -1.095 7.754 3.364 1.00 0.00 7 THR A N 11
ATOM 7161 C CA . THR A 1 7 ? -0.823 8.104 4.757 1.00 0.00 7 THR A CA 11
ATOM 7162 C C . THR A 1 7 ? 0.664 7.871 5.062 1.00 0.00 7 THR A C 11
ATOM 7163 O O . THR A 1 7 ? 1.056 6.750 5.396 1.00 0.00 7 THR A O 11
ATOM 7174 N N . PRO A 1 8 ? 1.532 8.886 4.938 1.00 0.00 8 PRO A N 11
ATOM 7175 C CA . PRO A 1 8 ? 2.972 8.713 5.101 1.00 0.00 8 PRO A CA 11
ATOM 7176 C C . PRO A 1 8 ? 3.363 8.335 6.537 1.00 0.00 8 PRO A C 11
ATOM 7177 O O . PRO A 1 8 ? 4.464 7.831 6.753 1.00 0.00 8 PRO A O 11
ATOM 7188 N N . ASP A 1 9 ? 2.456 8.502 7.504 1.00 0.00 9 ASP A N 11
ATOM 7189 C CA . ASP A 1 9 ? 2.618 8.213 8.924 1.00 0.00 9 ASP A CA 11
ATOM 7190 C C . ASP A 1 9 ? 3.256 6.855 9.165 1.00 0.00 9 ASP A C 11
ATOM 7191 O O . ASP A 1 9 ? 4.132 6.729 10.019 1.00 0.00 9 ASP A O 11
ATOM 7200 N N . THR A 1 10 ? 2.848 5.843 8.397 1.00 0.00 10 THR A N 11
ATOM 7201 C CA . THR A 1 10 ? 3.414 4.509 8.499 1.00 0.00 10 THR A CA 11
ATOM 7202 C C . THR A 1 10 ? 3.766 4.003 7.100 1.00 0.00 10 THR A C 11
ATOM 7203 O O . THR A 1 10 ? 3.449 2.865 6.749 1.00 0.00 10 THR A O 11
ATOM 7214 N N . CYS A 1 11 ? 4.350 4.873 6.271 1.00 0.00 11 CYS A N 11
ATOM 7215 C CA . CYS A 1 11 ? 4.825 4.521 4.948 1.00 0.00 11 CYS A CA 11
ATOM 7216 C C . CYS A 1 11 ? 6.130 5.259 4.691 1.00 0.00 11 CYS A C 11
ATOM 7217 O O . CYS A 1 11 ? 6.155 6.487 4.576 1.00 0.00 11 CYS A O 11
ATOM 7224 N N . ALA A 1 12 ? 7.240 4.527 4.602 1.00 0.00 12 ALA A N 11
ATOM 7225 C CA . ALA A 1 12 ? 8.559 5.098 4.340 1.00 0.00 12 ALA A CA 11
ATOM 7226 C C . ALA A 1 12 ? 8.694 5.631 2.906 1.00 0.00 12 ALA A C 11
ATOM 7227 O O . ALA A 1 12 ? 9.771 6.090 2.524 1.00 0.00 12 ALA A O 11
ATOM 7234 N N . TYR A 1 13 ? 7.644 5.533 2.090 1.00 0.00 13 TYR A N 11
ATOM 7235 C CA . TYR A 1 13 ? 7.662 5.869 0.683 1.00 0.00 13 TYR A CA 11
ATOM 7236 C C . TYR A 1 13 ? 6.986 7.207 0.516 1.00 0.00 13 TYR A C 11
ATOM 7237 O O . TYR A 1 13 ? 5.772 7.304 0.645 1.00 0.00 13 TYR A O 11
ATOM 7255 N N . GLY A 1 14 ? 7.781 8.227 0.221 1.00 0.00 14 GLY A N 11
ATOM 7256 C CA . GLY A 1 14 ? 7.304 9.567 -0.073 1.00 0.00 14 GLY A CA 11
ATOM 7257 C C . GLY A 1 14 ? 6.769 9.666 -1.499 1.00 0.00 14 GLY A C 11
ATOM 7258 O O . GLY A 1 14 ? 7.081 10.626 -2.203 1.00 0.00 14 GLY A O 11
ATOM 7262 N N . ASP A 1 15 ? 6.015 8.662 -1.950 1.00 0.00 15 ASP A N 11
ATOM 7263 C CA . ASP A 1 15 ? 5.257 8.726 -3.186 1.00 0.00 15 ASP A CA 11
ATOM 7264 C C . ASP A 1 15 ? 4.067 7.800 -3.078 1.00 0.00 15 ASP A C 11
ATOM 7265 O O . ASP A 1 15 ? 4.224 6.682 -2.578 1.00 0.00 15 ASP A O 11
ATOM 7274 N N . SER A 1 16 ? 2.923 8.196 -3.621 1.00 0.00 16 SER A N 11
ATOM 7275 C CA . SER A 1 16 ? 1.744 7.346 -3.589 1.00 0.00 16 SER A CA 11
ATOM 7276 C C . SER A 1 16 ? 1.899 6.201 -4.590 1.00 0.00 16 SER A C 11
ATOM 7277 O O . SER A 1 16 ? 1.354 5.120 -4.367 1.00 0.00 16 SER A O 11
ATOM 7285 N N . ASN A 1 17 ? 2.644 6.402 -5.686 1.00 0.00 17 ASN A N 11
ATOM 7286 C CA . ASN A 1 17 ? 2.910 5.361 -6.668 1.00 0.00 17 ASN A CA 11
ATOM 7287 C C . ASN A 1 17 ? 3.884 4.368 -6.067 1.00 0.00 17 ASN A C 11
ATOM 7288 O O . ASN A 1 17 ? 3.597 3.178 -6.051 1.00 0.00 17 ASN A O 11
ATOM 7299 N N . THR A 1 18 ? 5.027 4.847 -5.566 1.00 0.00 18 THR A N 11
ATOM 7300 C CA . THR A 1 18 ? 6.021 3.986 -4.945 1.00 0.00 18 THR A CA 11
ATOM 7301 C C . THR A 1 18 ? 5.381 3.213 -3.795 1.00 0.00 18 THR A C 11
ATOM 7302 O O . THR A 1 18 ? 5.589 2.004 -3.718 1.00 0.00 18 THR A O 11
ATOM 7313 N N . ALA A 1 19 ? 4.585 3.870 -2.944 1.00 0.00 19 ALA A N 11
ATOM 7314 C CA . ALA A 1 19 ? 3.832 3.202 -1.892 1.00 0.00 19 ALA A CA 11
ATOM 7315 C C . ALA A 1 19 ? 2.938 2.106 -2.466 1.00 0.00 19 ALA A C 11
ATOM 7316 O O . ALA A 1 19 ? 3.207 0.926 -2.240 1.00 0.00 19 ALA A O 11
ATOM 7323 N N . TRP A 1 20 ? 1.908 2.485 -3.229 1.00 0.00 20 TRP A N 11
ATOM 7324 C CA . TRP A 1 20 ? 0.915 1.578 -3.787 1.00 0.00 20 TRP A CA 11
ATOM 7325 C C . TRP A 1 20 ? 1.587 0.395 -4.484 1.00 0.00 20 TRP A C 11
ATOM 7326 O O . TRP A 1 20 ? 1.336 -0.750 -4.124 1.00 0.00 20 TRP A O 11
ATOM 7347 N N . THR A 1 21 ? 2.471 0.647 -5.446 1.00 0.00 21 THR A N 11
ATOM 7348 C CA . THR A 1 21 ? 3.120 -0.390 -6.223 1.00 0.00 21 THR A CA 11
ATOM 7349 C C . THR A 1 21 ? 4.040 -1.273 -5.358 1.00 0.00 21 THR A C 11
ATOM 7350 O O . THR A 1 21 ? 4.097 -2.478 -5.607 1.00 0.00 21 THR A O 11
ATOM 7361 N N . THR A 1 22 ? 4.704 -0.754 -4.314 1.00 0.00 22 THR A N 11
ATOM 7362 C CA . THR A 1 22 ? 5.421 -1.603 -3.352 1.00 0.00 22 THR A CA 11
ATOM 7363 C C . THR A 1 22 ? 4.438 -2.582 -2.698 1.00 0.00 22 THR A C 11
ATOM 7364 O O . THR A 1 22 ? 4.748 -3.766 -2.578 1.00 0.00 22 THR A O 11
ATOM 7375 N N . CYS A 1 23 ? 3.236 -2.123 -2.344 1.00 0.00 23 CYS A N 11
ATOM 7376 C CA . CYS A 1 23 ? 2.209 -2.978 -1.777 1.00 0.00 23 CYS A CA 11
ATOM 7377 C C . CYS A 1 23 ? 1.558 -3.919 -2.801 1.00 0.00 23 CYS A C 11
ATOM 7378 O O . CYS A 1 23 ? 1.034 -4.955 -2.401 1.00 0.00 23 CYS A O 11
ATOM 7385 N N . THR A 1 24 ? 1.551 -3.611 -4.101 1.00 0.00 24 THR A N 11
ATOM 7386 C CA . THR A 1 24 ? 0.880 -4.447 -5.095 1.00 0.00 24 THR A CA 11
ATOM 7387 C C . THR A 1 24 ? 1.866 -5.322 -5.882 1.00 0.00 24 THR A C 11
ATOM 7388 O O . THR A 1 24 ? 1.471 -5.881 -6.910 1.00 0.00 24 THR A O 11
ATOM 7399 N N . THR A 1 25 ? 3.123 -5.482 -5.445 1.00 0.00 25 THR A N 11
ATOM 7400 C CA . THR A 1 25 ? 4.098 -6.348 -6.113 1.00 0.00 25 THR A CA 11
ATOM 7401 C C . THR A 1 25 ? 4.971 -7.080 -5.073 1.00 0.00 25 THR A C 11
ATOM 7402 O O . THR A 1 25 ? 5.066 -6.623 -3.934 1.00 0.00 25 THR A O 11
ATOM 7413 N N . PRO A 1 26 ? 5.614 -8.213 -5.418 1.00 0.00 26 PRO A N 11
ATOM 7414 C CA . PRO A 1 26 ? 6.389 -8.999 -4.466 1.00 0.00 26 PRO A CA 11
ATOM 7415 C C . PRO A 1 26 ? 7.607 -8.232 -3.964 1.00 0.00 26 PRO A C 11
ATOM 7416 O O . PRO A 1 26 ? 8.336 -7.608 -4.744 1.00 0.00 26 PRO A O 11
ATOM 7427 N N . GLY A 1 27 ? 7.839 -8.348 -2.660 1.00 0.00 27 GLY A N 11
ATOM 7428 C CA . GLY A 1 27 ? 8.865 -7.668 -1.902 1.00 0.00 27 GLY A CA 11
ATOM 7429 C C . GLY A 1 27 ? 8.590 -7.867 -0.416 1.00 0.00 27 GLY A C 11
ATOM 7430 O O . GLY A 1 27 ? 7.770 -8.717 -0.027 1.00 0.00 27 GLY A O 11
ATOM 7434 N N . GLN A 1 28 ? 9.306 -7.122 0.425 1.00 0.00 28 GLN A N 11
ATOM 7435 C CA . GLN A 1 28 ? 9.259 -7.284 1.874 1.00 0.00 28 GLN A CA 11
ATOM 7436 C C . GLN A 1 28 ? 7.875 -6.984 2.450 1.00 0.00 28 GLN A C 11
ATOM 7437 O O . GLN A 1 28 ? 7.515 -7.580 3.467 1.00 0.00 28 GLN A O 11
ATOM 7451 N N . THR A 1 29 ? 7.065 -6.152 1.801 1.00 0.00 29 THR A N 11
ATOM 7452 C CA . THR A 1 29 ? 5.756 -5.731 2.268 1.00 0.00 29 THR A CA 11
ATOM 7453 C C . THR A 1 29 ? 4.910 -5.537 1.000 1.00 0.00 29 THR A C 11
ATOM 7454 O O . THR A 1 29 ? 4.803 -4.432 0.475 1.00 0.00 29 THR A O 11
ATOM 7465 N N . CYS A 1 30 ? 4.366 -6.637 0.459 1.00 0.00 30 CYS A N 11
ATOM 7466 C CA . CYS A 1 30 ? 3.414 -6.604 -0.652 1.00 0.00 30 CYS A CA 11
ATOM 7467 C C . CYS A 1 30 ? 2.034 -6.283 -0.072 1.00 0.00 30 CYS A C 11
ATOM 7468 O O . CYS A 1 30 ? 1.887 -5.286 0.613 1.00 0.00 30 CYS A O 11
ATOM 7475 N N . TYR A 1 31 ? 1.024 -7.109 -0.314 1.00 0.00 31 TYR A N 11
ATOM 7476 C CA . TYR A 1 31 ? -0.361 -7.014 0.135 1.00 0.00 31 TYR A CA 11
ATOM 7477 C C . TYR A 1 31 ? -0.516 -6.406 1.532 1.00 0.00 31 TYR A C 11
ATOM 7478 O O . TYR A 1 31 ? -1.395 -5.589 1.779 1.00 0.00 31 TYR A O 11
ATOM 7496 N N . THR A 1 32 ? 0.352 -6.771 2.460 1.00 0.00 32 THR A N 11
ATOM 7497 C CA . THR A 1 32 ? 0.348 -6.273 3.823 1.00 0.00 32 THR A CA 11
ATOM 7498 C C . THR A 1 32 ? 0.614 -4.759 3.915 1.00 0.00 32 THR A C 11
ATOM 7499 O O . THR A 1 32 ? 0.000 -4.078 4.731 1.00 0.00 32 THR A O 11
ATOM 7510 N N . CYS A 1 33 ? 1.478 -4.205 3.058 1.00 0.00 33 CYS A N 11
ATOM 7511 C CA . CYS A 1 33 ? 1.743 -2.775 2.922 1.00 0.00 33 CYS A CA 11
ATOM 7512 C C . CYS A 1 33 ? 0.475 -2.014 2.587 1.00 0.00 33 CYS A C 11
ATOM 7513 O O . CYS A 1 33 ? 0.319 -0.906 3.083 1.00 0.00 33 CYS A O 11
ATOM 7520 N N . CYS A 1 34 ? -0.484 -2.597 1.864 1.00 0.00 34 CYS A N 11
ATOM 7521 C CA . CYS A 1 34 ? -1.796 -1.982 1.672 1.00 0.00 34 CYS A CA 11
ATOM 7522 C C . CYS A 1 34 ? -2.348 -1.493 3.027 1.00 0.00 34 CYS A C 11
ATOM 7523 O O . CYS A 1 34 ? -2.826 -0.374 3.159 1.00 0.00 34 CYS A O 11
ATOM 7530 N N . SER A 1 35 ? -2.173 -2.320 4.055 1.00 0.00 35 SER A N 11
ATOM 7531 C CA . SER A 1 35 ? -2.715 -2.180 5.399 1.00 0.00 35 SER A CA 11
ATOM 7532 C C . SER A 1 35 ? -1.801 -1.388 6.343 1.00 0.00 35 SER A C 11
ATOM 7533 O O . SER A 1 35 ? -2.207 -1.073 7.461 1.00 0.00 35 SER A O 11
ATOM 7541 N N . SER A 1 36 ? -0.579 -1.052 5.935 1.00 0.00 36 SER A N 11
ATOM 7542 C CA . SER A 1 36 ? 0.306 -0.181 6.686 1.00 0.00 36 SER A CA 11
ATOM 7543 C C . SER A 1 36 ? 1.108 0.594 5.656 1.00 0.00 36 SER A C 11
ATOM 7544 O O . SER A 1 36 ? 2.294 0.326 5.450 1.00 0.00 36 SER A O 11
ATOM 7552 N N . CYS A 1 37 ? 0.404 1.508 4.994 1.00 0.00 37 CYS A N 11
ATOM 7553 C CA . CYS A 1 37 ? 0.923 2.592 4.177 1.00 0.00 37 CYS A CA 11
ATOM 7554 C C . CYS A 1 37 ? -0.227 3.556 3.854 1.00 0.00 37 CYS A C 11
ATOM 7555 O O . CYS A 1 37 ? 0.018 4.757 3.773 1.00 0.00 37 CYS A O 11
ATOM 7562 N N . PHE A 1 38 ? -1.464 3.072 3.681 1.00 0.00 38 PHE A N 11
ATOM 7563 C CA . PHE A 1 38 ? -2.638 3.867 3.306 1.00 0.00 38 PHE A CA 11
ATOM 7564 C C . PHE A 1 38 ? -3.704 3.797 4.407 1.00 0.00 38 PHE A C 11
ATOM 7565 O O . PHE A 1 38 ? -3.622 2.931 5.284 1.00 0.00 38 PHE A O 11
ATOM 7582 N N . ASP A 1 39 ? -4.716 4.675 4.354 1.00 0.00 39 ASP A N 11
ATOM 7583 C CA . ASP A 1 39 ? -5.930 4.556 5.177 1.00 0.00 39 ASP A CA 11
ATOM 7584 C C . ASP A 1 39 ? -6.625 3.249 4.863 1.00 0.00 39 ASP A C 11
ATOM 7585 O O . ASP A 1 39 ? -6.439 2.690 3.790 1.00 0.00 39 ASP A O 11
ATOM 7594 N N . VAL A 1 40 ? -7.572 2.882 5.718 1.00 0.00 40 VAL A N 11
ATOM 7595 C CA . VAL A 1 40 ? -8.532 1.810 5.550 1.00 0.00 40 VAL A CA 11
ATOM 7596 C C . VAL A 1 40 ? -9.119 1.723 4.124 1.00 0.00 40 VAL A C 11
ATOM 7597 O O . VAL A 1 40 ? -9.220 0.634 3.552 1.00 0.00 40 VAL A O 11
ATOM 7610 N N . VAL A 1 41 ? -9.504 2.856 3.523 1.00 0.00 41 VAL A N 11
ATOM 7611 C CA . VAL A 1 41 ? -10.098 2.878 2.191 1.00 0.00 41 VAL A CA 11
ATOM 7612 C C . VAL A 1 41 ? -9.083 2.351 1.177 1.00 0.00 41 VAL A C 11
ATOM 7613 O O . VAL A 1 41 ? -9.413 1.528 0.315 1.00 0.00 41 VAL A O 11
ATOM 7626 N N . GLY A 1 42 ? -7.852 2.848 1.292 1.00 0.00 42 GLY A N 11
ATOM 7627 C CA . GLY A 1 42 ? -6.755 2.558 0.406 1.00 0.00 42 GLY A CA 11
ATOM 7628 C C . GLY A 1 42 ? -6.200 1.173 0.663 1.00 0.00 42 GLY A C 11
ATOM 7629 O O . GLY A 1 42 ? -5.900 0.490 -0.300 1.00 0.00 42 GLY A O 11
ATOM 7633 N N . GLU A 1 43 ? -6.122 0.738 1.918 1.00 0.00 43 GLU A N 11
ATOM 7634 C CA . GLU A 1 43 ? -5.868 -0.617 2.378 1.00 0.00 43 GLU A CA 11
ATOM 7635 C C . GLU A 1 43 ? -6.753 -1.579 1.618 1.00 0.00 43 GLU A C 11
ATOM 7636 O O . GLU A 1 43 ? -6.214 -2.406 0.891 1.00 0.00 43 GLU A O 11
ATOM 7648 N N . GLN A 1 44 ? -8.076 -1.458 1.708 1.00 0.00 44 GLN A N 11
ATOM 7649 C CA . GLN A 1 44 ? -8.976 -2.374 1.056 1.00 0.00 44 GLN A CA 11
ATOM 7650 C C . GLN A 1 44 ? -8.752 -2.294 -0.453 1.00 0.00 44 GLN A C 11
ATOM 7651 O O . GLN A 1 44 ? -8.545 -3.318 -1.104 1.00 0.00 44 GLN A O 11
ATOM 7665 N N . ALA A 1 45 ? -8.756 -1.078 -1.014 1.00 0.00 45 ALA A N 11
ATOM 7666 C CA . ALA A 1 45 ? -8.682 -0.889 -2.452 1.00 0.00 45 ALA A CA 11
ATOM 7667 C C . ALA A 1 45 ? -7.338 -1.333 -3.047 1.00 0.00 45 ALA A C 11
ATOM 7668 O O . ALA A 1 45 ? -7.271 -1.640 -4.240 1.00 0.00 45 ALA A O 11
ATOM 7675 N N . CYS A 1 46 ? -6.276 -1.348 -2.246 1.00 0.00 46 CYS A N 11
ATOM 7676 C CA . CYS A 1 46 ? -4.956 -1.844 -2.581 1.00 0.00 46 CYS A CA 11
ATOM 7677 C C . CYS A 1 46 ? -4.964 -3.352 -2.437 1.00 0.00 46 CYS A C 11
ATOM 7678 O O . CYS A 1 46 ? -4.580 -4.015 -3.385 1.00 0.00 46 CYS A O 11
ATOM 7685 N N . GLN A 1 47 ? -5.417 -3.913 -1.313 1.00 0.00 47 GLN A N 11
ATOM 7686 C CA . GLN A 1 47 ? -5.471 -5.356 -1.092 1.00 0.00 47 GLN A CA 11
ATOM 7687 C C . GLN A 1 47 ? -6.240 -6.058 -2.212 1.00 0.00 47 GLN A C 11
ATOM 7688 O O . GLN A 1 47 ? -5.772 -7.064 -2.733 1.00 0.00 47 GLN A O 11
ATOM 7702 N N . MET A 1 48 ? -7.375 -5.503 -2.637 1.00 0.00 48 MET A N 11
ATOM 7703 C CA . MET A 1 48 ? -8.147 -6.051 -3.751 1.00 0.00 48 MET A CA 11
ATOM 7704 C C . MET A 1 48 ? -7.396 -5.939 -5.089 1.00 0.00 48 MET A C 11
ATOM 7705 O O . MET A 1 48 ? -7.629 -6.754 -5.981 1.00 0.00 48 MET A O 11
ATOM 7719 N N . SER A 1 49 ? -6.498 -4.964 -5.252 1.00 0.00 49 SER A N 11
ATOM 7720 C CA . SER A 1 49 ? -5.611 -4.856 -6.410 1.00 0.00 49 SER A CA 11
ATOM 7721 C C . SER A 1 49 ? -4.362 -5.743 -6.294 1.00 0.00 49 SER A C 11
ATOM 7722 O O . SER A 1 49 ? -3.809 -6.140 -7.322 1.00 0.00 49 SER A O 11
ATOM 7730 N N . ALA A 1 50 ? -3.876 -5.981 -5.078 1.00 0.00 50 ALA A N 11
ATOM 7731 C CA . ALA A 1 50 ? -2.577 -6.533 -4.749 1.00 0.00 50 ALA A CA 11
ATOM 7732 C C . ALA A 1 50 ? -2.562 -8.007 -5.138 1.00 0.00 50 ALA A C 11
ATOM 7733 O O . ALA A 1 50 ? -3.295 -8.809 -4.566 1.00 0.00 50 ALA A O 11
ATOM 7740 N N . GLN A 1 51 ? -1.732 -8.363 -6.118 1.00 0.00 51 GLN A N 11
ATOM 7741 C CA . GLN A 1 51 ? -1.613 -9.715 -6.616 1.00 0.00 51 GLN A CA 11
ATOM 7742 C C . GLN A 1 51 ? -0.203 -10.139 -6.261 1.00 0.00 51 GLN A C 11
ATOM 7743 O O . GLN A 1 51 ? 0.767 -9.725 -6.907 1.00 0.00 51 GLN A O 11
ATOM 7757 N N . CYS A 1 52 ? -0.116 -10.895 -5.177 1.00 0.00 52 CYS A N 11
ATOM 7758 C CA . CYS A 1 52 ? 0.978 -11.783 -4.865 1.00 0.00 52 CYS A CA 11
ATOM 7759 C C . CYS A 1 52 ? 0.351 -13.149 -4.605 1.00 0.00 52 CYS A C 11
ATOM 7760 O O . CYS A 1 52 ? 0.891 -14.160 -5.094 1.00 0.00 52 CYS A O 11
ATOM 7767 N N . ASN A 1 1 ? -8.948 7.967 -5.275 1.00 0.00 1 ASN A N 12
ATOM 7768 C CA . ASN A 1 1 ? -7.644 7.809 -5.949 1.00 0.00 1 ASN A CA 12
ATOM 7769 C C . ASN A 1 1 ? -6.586 7.482 -4.901 1.00 0.00 1 ASN A C 12
ATOM 7770 O O . ASN A 1 1 ? -6.739 7.895 -3.756 1.00 0.00 1 ASN A O 12
ATOM 7781 N N . PRO A 1 2 ? -5.519 6.753 -5.252 1.00 0.00 2 PRO A N 12
ATOM 7782 C CA . PRO A 1 2 ? -4.516 6.327 -4.287 1.00 0.00 2 PRO A CA 12
ATOM 7783 C C . PRO A 1 2 ? -3.592 7.436 -3.758 1.00 0.00 2 PRO A C 12
ATOM 7784 O O . PRO A 1 2 ? -2.793 7.169 -2.867 1.00 0.00 2 PRO A O 12
ATOM 7795 N N . GLU A 1 3 ? -3.696 8.684 -4.215 1.00 0.00 3 GLU A N 12
ATOM 7796 C CA . GLU A 1 3 ? -2.962 9.795 -3.599 1.00 0.00 3 GLU A CA 12
ATOM 7797 C C . GLU A 1 3 ? -3.727 10.304 -2.365 1.00 0.00 3 GLU A C 12
ATOM 7798 O O . GLU A 1 3 ? -3.140 10.558 -1.308 1.00 0.00 3 GLU A O 12
ATOM 7810 N N . ASP A 1 4 ? -5.059 10.337 -2.462 1.00 0.00 4 ASP A N 12
ATOM 7811 C CA . ASP A 1 4 ? -5.965 10.782 -1.397 1.00 0.00 4 ASP A CA 12
ATOM 7812 C C . ASP A 1 4 ? -5.931 9.849 -0.186 1.00 0.00 4 ASP A C 12
ATOM 7813 O O . ASP A 1 4 ? -6.398 10.225 0.892 1.00 0.00 4 ASP A O 12
ATOM 7822 N N . TRP A 1 5 ? -5.428 8.623 -0.340 1.00 0.00 5 TRP A N 12
ATOM 7823 C CA . TRP A 1 5 ? -5.405 7.617 0.719 1.00 0.00 5 TRP A CA 12
ATOM 7824 C C . TRP A 1 5 ? -4.015 7.385 1.303 1.00 0.00 5 TRP A C 12
ATOM 7825 O O . TRP A 1 5 ? -3.881 6.593 2.224 1.00 0.00 5 TRP A O 12
ATOM 7846 N N . PHE A 1 6 ? -2.994 8.045 0.769 1.00 0.00 6 PHE A N 12
ATOM 7847 C CA . PHE A 1 6 ? -1.608 7.962 1.188 1.00 0.00 6 PHE A CA 12
ATOM 7848 C C . PHE A 1 6 ? -1.472 8.491 2.627 1.00 0.00 6 PHE A C 12
ATOM 7849 O O . PHE A 1 6 ? -1.646 9.698 2.820 1.00 0.00 6 PHE A O 12
ATOM 7866 N N . THR A 1 7 ? -1.186 7.630 3.614 1.00 0.00 7 THR A N 12
ATOM 7867 C CA . THR A 1 7 ? -0.979 8.003 5.014 1.00 0.00 7 THR A CA 12
ATOM 7868 C C . THR A 1 7 ? 0.490 7.744 5.404 1.00 0.00 7 THR A C 12
ATOM 7869 O O . THR A 1 7 ? 0.856 6.606 5.710 1.00 0.00 7 THR A O 12
ATOM 7880 N N . PRO A 1 8 ? 1.367 8.759 5.412 1.00 0.00 8 PRO A N 12
ATOM 7881 C CA . PRO A 1 8 ? 2.820 8.579 5.450 1.00 0.00 8 PRO A CA 12
ATOM 7882 C C . PRO A 1 8 ? 3.342 8.058 6.796 1.00 0.00 8 PRO A C 12
ATOM 7883 O O . PRO A 1 8 ? 4.490 7.619 6.877 1.00 0.00 8 PRO A O 12
ATOM 7894 N N . ASP A 1 9 ? 2.526 8.092 7.856 1.00 0.00 9 ASP A N 12
ATOM 7895 C CA . ASP A 1 9 ? 2.858 7.698 9.222 1.00 0.00 9 ASP A CA 12
ATOM 7896 C C . ASP A 1 9 ? 3.478 6.309 9.236 1.00 0.00 9 ASP A C 12
ATOM 7897 O O . ASP A 1 9 ? 4.547 6.110 9.815 1.00 0.00 9 ASP A O 12
ATOM 7906 N N . THR A 1 10 ? 2.821 5.345 8.584 1.00 0.00 10 THR A N 12
ATOM 7907 C CA . THR A 1 10 ? 3.237 3.944 8.599 1.00 0.00 10 THR A CA 12
ATOM 7908 C C . THR A 1 10 ? 3.977 3.538 7.317 1.00 0.00 10 THR A C 12
ATOM 7909 O O . THR A 1 10 ? 4.628 2.484 7.274 1.00 0.00 10 THR A O 12
ATOM 7920 N N . CYS A 1 11 ? 3.897 4.384 6.282 1.00 0.00 11 CYS A N 12
ATOM 7921 C CA . CYS A 1 11 ? 4.535 4.145 5.006 1.00 0.00 11 CYS A CA 12
ATOM 7922 C C . CYS A 1 11 ? 5.982 4.625 5.060 1.00 0.00 11 CYS A C 12
ATOM 7923 O O . CYS A 1 11 ? 6.252 5.759 5.461 1.00 0.00 11 CYS A O 12
ATOM 7930 N N . ALA A 1 12 ? 6.922 3.790 4.626 1.00 0.00 12 ALA A N 12
ATOM 7931 C CA . ALA A 1 12 ? 8.326 4.151 4.467 1.00 0.00 12 ALA A CA 12
ATOM 7932 C C . ALA A 1 12 ? 8.594 4.852 3.127 1.00 0.00 12 ALA A C 12
ATOM 7933 O O . ALA A 1 12 ? 9.688 5.375 2.916 1.00 0.00 12 ALA A O 12
ATOM 7940 N N . TYR A 1 13 ? 7.636 4.840 2.202 1.00 0.00 13 TYR A N 12
ATOM 7941 C CA . TYR A 1 13 ? 7.739 5.452 0.883 1.00 0.00 13 TYR A CA 12
ATOM 7942 C C . TYR A 1 13 ? 7.116 6.846 0.928 1.00 0.00 13 TYR A C 12
ATOM 7943 O O . TYR A 1 13 ? 6.209 7.092 1.726 1.00 0.00 13 TYR A O 12
ATOM 7961 N N . GLY A 1 14 ? 7.583 7.747 0.060 1.00 0.00 14 GLY A N 12
ATOM 7962 C CA . GLY A 1 14 ? 7.125 9.130 -0.007 1.00 0.00 14 GLY A CA 12
ATOM 7963 C C . GLY A 1 14 ? 6.213 9.399 -1.204 1.00 0.00 14 GLY A C 12
ATOM 7964 O O . GLY A 1 14 ? 5.604 10.465 -1.266 1.00 0.00 14 GLY A O 12
ATOM 7968 N N . ASP A 1 15 ? 6.069 8.445 -2.130 1.00 0.00 15 ASP A N 12
ATOM 7969 C CA . ASP A 1 15 ? 5.223 8.577 -3.312 1.00 0.00 15 ASP A CA 12
ATOM 7970 C C . ASP A 1 15 ? 4.103 7.563 -3.250 1.00 0.00 15 ASP A C 12
ATOM 7971 O O . ASP A 1 15 ? 4.332 6.387 -2.976 1.00 0.00 15 ASP A O 12
ATOM 7980 N N . SER A 1 16 ? 2.906 8.017 -3.589 1.00 0.00 16 SER A N 12
ATOM 7981 C CA . SER A 1 16 ? 1.669 7.268 -3.608 1.00 0.00 16 SER A CA 12
ATOM 7982 C C . SER A 1 16 ? 1.655 6.142 -4.661 1.00 0.00 16 SER A C 12
ATOM 7983 O O . SER A 1 16 ? 1.422 4.993 -4.285 1.00 0.00 16 SER A O 12
ATOM 7991 N N . ASN A 1 17 ? 1.957 6.406 -5.946 1.00 0.00 17 ASN A N 12
ATOM 7992 C CA . ASN A 1 17 ? 2.001 5.369 -6.998 1.00 0.00 17 ASN A CA 12
ATOM 7993 C C . ASN A 1 17 ? 3.144 4.423 -6.726 1.00 0.00 17 ASN A C 12
ATOM 7994 O O . ASN A 1 17 ? 3.018 3.236 -7.006 1.00 0.00 17 ASN A O 12
ATOM 8005 N N . THR A 1 18 ? 4.258 4.923 -6.207 1.00 0.00 18 THR A N 12
ATOM 8006 C CA . THR A 1 18 ? 5.373 4.077 -5.850 1.00 0.00 18 THR A CA 12
ATOM 8007 C C . THR A 1 18 ? 4.924 3.125 -4.741 1.00 0.00 18 THR A C 12
ATOM 8008 O O . THR A 1 18 ? 4.936 1.916 -4.956 1.00 0.00 18 THR A O 12
ATOM 8019 N N . ALA A 1 19 ? 4.466 3.657 -3.603 1.00 0.00 19 ALA A N 12
ATOM 8020 C CA . ALA A 1 19 ? 4.105 2.865 -2.437 1.00 0.00 19 ALA A CA 12
ATOM 8021 C C . ALA A 1 19 ? 3.001 1.869 -2.775 1.00 0.00 19 ALA A C 12
ATOM 8022 O O . ALA A 1 19 ? 3.184 0.689 -2.508 1.00 0.00 19 ALA A O 12
ATOM 8029 N N . TRP A 1 20 ? 1.898 2.309 -3.398 1.00 0.00 20 TRP A N 12
ATOM 8030 C CA . TRP A 1 20 ? 0.827 1.448 -3.890 1.00 0.00 20 TRP A CA 12
ATOM 8031 C C . TRP A 1 20 ? 1.426 0.264 -4.645 1.00 0.00 20 TRP A C 12
ATOM 8032 O O . TRP A 1 20 ? 1.180 -0.880 -4.292 1.00 0.00 20 TRP A O 12
ATOM 8053 N N . THR A 1 21 ? 2.239 0.517 -5.668 1.00 0.00 21 THR A N 12
ATOM 8054 C CA . THR A 1 21 ? 2.811 -0.522 -6.509 1.00 0.00 21 THR A CA 12
ATOM 8055 C C . THR A 1 21 ? 3.816 -1.413 -5.751 1.00 0.00 21 THR A C 12
ATOM 8056 O O . THR A 1 21 ? 3.906 -2.612 -6.033 1.00 0.00 21 THR A O 12
ATOM 8067 N N . THR A 1 22 ? 4.523 -0.894 -4.745 1.00 0.00 22 THR A N 12
ATOM 8068 C CA . THR A 1 22 ? 5.284 -1.719 -3.815 1.00 0.00 22 THR A CA 12
ATOM 8069 C C . THR A 1 22 ? 4.327 -2.606 -3.012 1.00 0.00 22 THR A C 12
ATOM 8070 O O . THR A 1 22 ? 4.555 -3.809 -2.914 1.00 0.00 22 THR A O 12
ATOM 8081 N N . CYS A 1 23 ? 3.234 -2.058 -2.483 1.00 0.00 23 CYS A N 12
ATOM 8082 C CA . CYS A 1 23 ? 2.229 -2.821 -1.771 1.00 0.00 23 CYS A CA 12
ATOM 8083 C C . CYS A 1 23 ? 1.521 -3.832 -2.679 1.00 0.00 23 CYS A C 12
ATOM 8084 O O . CYS A 1 23 ? 0.976 -4.798 -2.156 1.00 0.00 23 CYS A O 12
ATOM 8091 N N . THR A 1 24 ? 1.496 -3.669 -4.006 1.00 0.00 24 THR A N 12
ATOM 8092 C CA . THR A 1 24 ? 0.729 -4.562 -4.863 1.00 0.00 24 THR A CA 12
ATOM 8093 C C . THR A 1 24 ? 1.574 -5.589 -5.615 1.00 0.00 24 THR A C 12
ATOM 8094 O O . THR A 1 24 ? 0.982 -6.496 -6.209 1.00 0.00 24 THR A O 12
ATOM 8105 N N . THR A 1 25 ? 2.909 -5.517 -5.560 1.00 0.00 25 THR A N 12
ATOM 8106 C CA . THR A 1 25 ? 3.794 -6.444 -6.264 1.00 0.00 25 THR A CA 12
ATOM 8107 C C . THR A 1 25 ? 4.725 -7.125 -5.245 1.00 0.00 25 THR A C 12
ATOM 8108 O O . THR A 1 25 ? 4.999 -6.539 -4.192 1.00 0.00 25 THR A O 12
ATOM 8119 N N . PRO A 1 26 ? 5.197 -8.364 -5.486 1.00 0.00 26 PRO A N 12
ATOM 8120 C CA . PRO A 1 26 ? 5.842 -9.167 -4.450 1.00 0.00 26 PRO A CA 12
ATOM 8121 C C . PRO A 1 26 ? 7.123 -8.502 -3.948 1.00 0.00 26 PRO A C 12
ATOM 8122 O O . PRO A 1 26 ? 7.855 -7.889 -4.730 1.00 0.00 26 PRO A O 12
ATOM 8133 N N . GLY A 1 27 ? 7.404 -8.627 -2.654 1.00 0.00 27 GLY A N 12
ATOM 8134 C CA . GLY A 1 27 ? 8.523 -7.960 -2.017 1.00 0.00 27 GLY A CA 12
ATOM 8135 C C . GLY A 1 27 ? 8.424 -8.039 -0.502 1.00 0.00 27 GLY A C 12
ATOM 8136 O O . GLY A 1 27 ? 7.603 -8.764 0.062 1.00 0.00 27 GLY A O 12
ATOM 8140 N N . GLN A 1 28 ? 9.286 -7.284 0.175 1.00 0.00 28 GLN A N 12
ATOM 8141 C CA . GLN A 1 28 ? 9.357 -7.211 1.630 1.00 0.00 28 GLN A CA 12
ATOM 8142 C C . GLN A 1 28 ? 8.052 -6.758 2.287 1.00 0.00 28 GLN A C 12
ATOM 8143 O O . GLN A 1 28 ? 7.740 -7.225 3.387 1.00 0.00 28 GLN A O 12
ATOM 8157 N N . THR A 1 29 ? 7.277 -5.901 1.621 1.00 0.00 29 THR A N 12
ATOM 8158 C CA . THR A 1 29 ? 5.943 -5.528 2.051 1.00 0.00 29 THR A CA 12
ATOM 8159 C C . THR A 1 29 ? 5.124 -5.376 0.764 1.00 0.00 29 THR A C 12
ATOM 8160 O O . THR A 1 29 ? 5.060 -4.281 0.200 1.00 0.00 29 THR A O 12
ATOM 8171 N N . CYS A 1 30 ? 4.564 -6.479 0.270 1.00 0.00 30 CYS A N 12
ATOM 8172 C CA . CYS A 1 30 ? 3.509 -6.455 -0.733 1.00 0.00 30 CYS A CA 12
ATOM 8173 C C . CYS A 1 30 ? 2.214 -6.138 0.007 1.00 0.00 30 CYS A C 12
ATOM 8174 O O . CYS A 1 30 ? 2.224 -5.210 0.800 1.00 0.00 30 CYS A O 12
ATOM 8181 N N . TYR A 1 31 ? 1.140 -6.896 -0.202 1.00 0.00 31 TYR A N 12
ATOM 8182 C CA . TYR A 1 31 ? -0.195 -6.782 0.375 1.00 0.00 31 TYR A CA 12
ATOM 8183 C C . TYR A 1 31 ? -0.192 -6.140 1.764 1.00 0.00 31 TYR A C 12
ATOM 8184 O O . TYR A 1 31 ? -0.895 -5.173 2.013 1.00 0.00 31 TYR A O 12
ATOM 8202 N N . THR A 1 32 ? 0.663 -6.589 2.675 1.00 0.00 32 THR A N 12
ATOM 8203 C CA . THR A 1 32 ? 0.703 -6.021 4.017 1.00 0.00 32 THR A CA 12
ATOM 8204 C C . THR A 1 32 ? 0.915 -4.488 4.046 1.00 0.00 32 THR A C 12
ATOM 8205 O O . THR A 1 32 ? 0.302 -3.795 4.856 1.00 0.00 32 THR A O 12
ATOM 8216 N N . CYS A 1 33 ? 1.733 -3.936 3.149 1.00 0.00 33 CYS A N 12
ATOM 8217 C CA . CYS A 1 33 ? 1.964 -2.505 2.971 1.00 0.00 33 CYS A CA 12
ATOM 8218 C C . CYS A 1 33 ? 0.664 -1.751 2.710 1.00 0.00 33 CYS A C 12
ATOM 8219 O O . CYS A 1 33 ? 0.543 -0.660 3.252 1.00 0.00 33 CYS A O 12
ATOM 8226 N N . CYS A 1 34 ? -0.325 -2.349 2.024 1.00 0.00 34 CYS A N 12
ATOM 8227 C CA . CYS A 1 34 ? -1.674 -1.791 1.852 1.00 0.00 34 CYS A CA 12
ATOM 8228 C C . CYS A 1 34 ? -2.244 -1.265 3.179 1.00 0.00 34 CYS A C 12
ATOM 8229 O O . CYS A 1 34 ? -2.854 -0.193 3.218 1.00 0.00 34 CYS A O 12
ATOM 8236 N N . SER A 1 35 ? -1.994 -2.022 4.250 1.00 0.00 35 SER A N 12
ATOM 8237 C CA . SER A 1 35 ? -2.473 -1.843 5.609 1.00 0.00 35 SER A CA 12
ATOM 8238 C C . SER A 1 35 ? -1.594 -0.919 6.459 1.00 0.00 35 SER A C 12
ATOM 8239 O O . SER A 1 35 ? -2.069 -0.333 7.435 1.00 0.00 35 SER A O 12
ATOM 8247 N N . SER A 1 36 ? -0.327 -0.758 6.099 1.00 0.00 36 SER A N 12
ATOM 8248 C CA . SER A 1 36 ? 0.664 0.035 6.813 1.00 0.00 36 SER A CA 12
ATOM 8249 C C . SER A 1 36 ? 1.309 0.995 5.805 1.00 0.00 36 SER A C 12
ATOM 8250 O O . SER A 1 36 ? 2.530 1.018 5.624 1.00 0.00 36 SER A O 12
ATOM 8258 N N . CYS A 1 37 ? 0.457 1.736 5.090 1.00 0.00 37 CYS A N 12
ATOM 8259 C CA . CYS A 1 37 ? 0.830 2.843 4.225 1.00 0.00 37 CYS A CA 12
ATOM 8260 C C . CYS A 1 37 ? -0.377 3.741 3.849 1.00 0.00 37 CYS A C 12
ATOM 8261 O O . CYS A 1 37 ? -0.151 4.894 3.464 1.00 0.00 37 CYS A O 12
ATOM 8268 N N . PHE A 1 38 ? -1.629 3.247 3.887 1.00 0.00 38 PHE A N 12
ATOM 8269 C CA . PHE A 1 38 ? -2.827 3.963 3.417 1.00 0.00 38 PHE A CA 12
ATOM 8270 C C . PHE A 1 38 ? -3.941 3.923 4.469 1.00 0.00 38 PHE A C 12
ATOM 8271 O O . PHE A 1 38 ? -3.998 3.023 5.314 1.00 0.00 38 PHE A O 12
ATOM 8288 N N . ASP A 1 39 ? -4.892 4.862 4.394 1.00 0.00 39 ASP A N 12
ATOM 8289 C CA . ASP A 1 39 ? -6.156 4.772 5.130 1.00 0.00 39 ASP A CA 12
ATOM 8290 C C . ASP A 1 39 ? -6.842 3.473 4.781 1.00 0.00 39 ASP A C 12
ATOM 8291 O O . ASP A 1 39 ? -6.693 2.969 3.673 1.00 0.00 39 ASP A O 12
ATOM 8300 N N . VAL A 1 40 ? -7.758 3.064 5.646 1.00 0.00 40 VAL A N 12
ATOM 8301 C CA . VAL A 1 40 ? -8.692 1.982 5.434 1.00 0.00 40 VAL A CA 12
ATOM 8302 C C . VAL A 1 40 ? -9.336 2.016 4.032 1.00 0.00 40 VAL A C 12
ATOM 8303 O O . VAL A 1 40 ? -9.476 0.981 3.379 1.00 0.00 40 VAL A O 12
ATOM 8316 N N . VAL A 1 41 ? -9.709 3.205 3.549 1.00 0.00 41 VAL A N 12
ATOM 8317 C CA . VAL A 1 41 ? -10.401 3.382 2.279 1.00 0.00 41 VAL A CA 12
ATOM 8318 C C . VAL A 1 41 ? -9.489 2.907 1.141 1.00 0.00 41 VAL A C 12
ATOM 8319 O O . VAL A 1 41 ? -9.953 2.248 0.207 1.00 0.00 41 VAL A O 12
ATOM 8332 N N . GLY A 1 42 ? -8.194 3.212 1.214 1.00 0.00 42 GLY A N 12
ATOM 8333 C CA . GLY A 1 42 ? -7.241 2.876 0.177 1.00 0.00 42 GLY A CA 12
ATOM 8334 C C . GLY A 1 42 ? -6.571 1.539 0.435 1.00 0.00 42 GLY A C 12
ATOM 8335 O O . GLY A 1 42 ? -6.176 0.869 -0.509 1.00 0.00 42 GLY A O 12
ATOM 8339 N N . GLU A 1 43 ? -6.467 1.127 1.692 1.00 0.00 43 GLU A N 12
ATOM 8340 C CA . GLU A 1 43 ? -6.024 -0.181 2.152 1.00 0.00 43 GLU A CA 12
ATOM 8341 C C . GLU A 1 43 ? -6.844 -1.242 1.437 1.00 0.00 43 GLU A C 12
ATOM 8342 O O . GLU A 1 43 ? -6.248 -2.045 0.729 1.00 0.00 43 GLU A O 12
ATOM 8354 N N . GLN A 1 44 ? -8.181 -1.189 1.514 1.00 0.00 44 GLN A N 12
ATOM 8355 C CA . GLN A 1 44 ? -9.064 -2.165 0.910 1.00 0.00 44 GLN A CA 12
ATOM 8356 C C . GLN A 1 44 ? -8.844 -2.153 -0.603 1.00 0.00 44 GLN A C 12
ATOM 8357 O O . GLN A 1 44 ? -8.779 -3.206 -1.236 1.00 0.00 44 GLN A O 12
ATOM 8371 N N . ALA A 1 45 ? -8.709 -0.957 -1.190 1.00 0.00 45 ALA A N 12
ATOM 8372 C CA . ALA A 1 45 ? -8.497 -0.806 -2.620 1.00 0.00 45 ALA A CA 12
ATOM 8373 C C . ALA A 1 45 ? -7.151 -1.393 -3.078 1.00 0.00 45 ALA A C 12
ATOM 8374 O O . ALA A 1 45 ? -7.038 -1.889 -4.200 1.00 0.00 45 ALA A O 12
ATOM 8381 N N . CYS A 1 46 ? -6.138 -1.347 -2.219 1.00 0.00 46 CYS A N 12
ATOM 8382 C CA . CYS A 1 46 ? -4.820 -1.893 -2.462 1.00 0.00 46 CYS A CA 12
ATOM 8383 C C . CYS A 1 46 ? -4.850 -3.402 -2.254 1.00 0.00 46 CYS A C 12
ATOM 8384 O O . CYS A 1 46 ? -4.437 -4.104 -3.172 1.00 0.00 46 CYS A O 12
ATOM 8391 N N . GLN A 1 47 ? -5.379 -3.921 -1.136 1.00 0.00 47 GLN A N 12
ATOM 8392 C CA . GLN A 1 47 ? -5.552 -5.355 -0.905 1.00 0.00 47 GLN A CA 12
ATOM 8393 C C . GLN A 1 47 ? -6.219 -6.044 -2.113 1.00 0.00 47 GLN A C 12
ATOM 8394 O O . GLN A 1 47 ? -5.803 -7.137 -2.492 1.00 0.00 47 GLN A O 12
ATOM 8408 N N . MET A 1 48 ? -7.196 -5.412 -2.779 1.00 0.00 48 MET A N 12
ATOM 8409 C CA . MET A 1 48 ? -7.861 -5.966 -3.971 1.00 0.00 48 MET A CA 12
ATOM 8410 C C . MET A 1 48 ? -7.077 -5.835 -5.287 1.00 0.00 48 MET A C 12
ATOM 8411 O O . MET A 1 48 ? -7.553 -6.230 -6.353 1.00 0.00 48 MET A O 12
ATOM 8425 N N . SER A 1 49 ? -5.946 -5.150 -5.248 1.00 0.00 49 SER A N 12
ATOM 8426 C CA . SER A 1 49 ? -4.994 -5.011 -6.349 1.00 0.00 49 SER A CA 12
ATOM 8427 C C . SER A 1 49 ? -3.723 -5.828 -6.072 1.00 0.00 49 SER A C 12
ATOM 8428 O O . SER A 1 49 ? -2.945 -6.091 -6.995 1.00 0.00 49 SER A O 12
ATOM 8436 N N . ALA A 1 50 ? -3.477 -6.181 -4.810 1.00 0.00 50 ALA A N 12
ATOM 8437 C CA . ALA A 1 50 ? -2.195 -6.636 -4.322 1.00 0.00 50 ALA A CA 12
ATOM 8438 C C . ALA A 1 50 ? -2.004 -8.118 -4.581 1.00 0.00 50 ALA A C 12
ATOM 8439 O O . ALA A 1 50 ? -2.635 -8.955 -3.933 1.00 0.00 50 ALA A O 12
ATOM 8446 N N . GLN A 1 51 ? -1.139 -8.441 -5.539 1.00 0.00 51 GLN A N 12
ATOM 8447 C CA . GLN A 1 51 ? -0.909 -9.795 -5.995 1.00 0.00 51 GLN A CA 12
ATOM 8448 C C . GLN A 1 51 ? 0.587 -10.051 -5.918 1.00 0.00 51 GLN A C 12
ATOM 8449 O O . GLN A 1 51 ? 1.337 -9.918 -6.888 1.00 0.00 51 GLN A O 12
ATOM 8463 N N . CYS A 1 52 ? 0.992 -10.436 -4.716 1.00 0.00 52 CYS A N 12
ATOM 8464 C CA . CYS A 1 52 ? 2.163 -11.241 -4.485 1.00 0.00 52 CYS A CA 12
ATOM 8465 C C . CYS A 1 52 ? 1.816 -12.603 -5.048 1.00 0.00 52 CYS A C 12
ATOM 8466 O O . CYS A 1 52 ? 0.879 -13.251 -4.527 1.00 0.00 52 CYS A O 12
ATOM 8473 N N . ASN A 1 1 ? -9.030 6.693 -5.505 1.00 0.00 1 ASN A N 13
ATOM 8474 C CA . ASN A 1 1 ? -7.693 6.782 -6.107 1.00 0.00 1 ASN A CA 13
ATOM 8475 C C . ASN A 1 1 ? -6.633 6.752 -5.012 1.00 0.00 1 ASN A C 13
ATOM 8476 O O . ASN A 1 1 ? -6.867 7.266 -3.921 1.00 0.00 1 ASN A O 13
ATOM 8487 N N . PRO A 1 2 ? -5.471 6.143 -5.279 1.00 0.00 2 PRO A N 13
ATOM 8488 C CA . PRO A 1 2 ? -4.421 5.952 -4.284 1.00 0.00 2 PRO A CA 13
ATOM 8489 C C . PRO A 1 2 ? -3.650 7.206 -3.860 1.00 0.00 2 PRO A C 13
ATOM 8490 O O . PRO A 1 2 ? -2.834 7.117 -2.947 1.00 0.00 2 PRO A O 13
ATOM 8501 N N . GLU A 1 3 ? -3.906 8.374 -4.449 1.00 0.00 3 GLU A N 13
ATOM 8502 C CA . GLU A 1 3 ? -3.143 9.583 -4.132 1.00 0.00 3 GLU A CA 13
ATOM 8503 C C . GLU A 1 3 ? -3.888 10.420 -3.078 1.00 0.00 3 GLU A C 13
ATOM 8504 O O . GLU A 1 3 ? -3.330 11.359 -2.511 1.00 0.00 3 GLU A O 13
ATOM 8516 N N . ASP A 1 4 ? -5.131 10.039 -2.774 1.00 0.00 4 ASP A N 13
ATOM 8517 C CA . ASP A 1 4 ? -5.971 10.537 -1.687 1.00 0.00 4 ASP A CA 13
ATOM 8518 C C . ASP A 1 4 ? -5.676 9.795 -0.377 1.00 0.00 4 ASP A C 13
ATOM 8519 O O . ASP A 1 4 ? -5.814 10.365 0.707 1.00 0.00 4 ASP A O 13
ATOM 8528 N N . TRP A 1 5 ? -5.321 8.507 -0.456 1.00 0.00 5 TRP A N 13
ATOM 8529 C CA . TRP A 1 5 ? -5.231 7.597 0.695 1.00 0.00 5 TRP A CA 13
ATOM 8530 C C . TRP A 1 5 ? -3.824 7.499 1.276 1.00 0.00 5 TRP A C 13
ATOM 8531 O O . TRP A 1 5 ? -3.560 6.646 2.124 1.00 0.00 5 TRP A O 13
ATOM 8552 N N . PHE A 1 6 ? -2.918 8.333 0.777 1.00 0.00 6 PHE A N 13
ATOM 8553 C CA . PHE A 1 6 ? -1.529 8.355 1.163 1.00 0.00 6 PHE A CA 13
ATOM 8554 C C . PHE A 1 6 ? -1.417 8.766 2.631 1.00 0.00 6 PHE A C 13
ATOM 8555 O O . PHE A 1 6 ? -1.889 9.851 2.992 1.00 0.00 6 PHE A O 13
ATOM 8572 N N . THR A 1 7 ? -0.781 7.926 3.452 1.00 0.00 7 THR A N 13
ATOM 8573 C CA . THR A 1 7 ? -0.452 8.233 4.837 1.00 0.00 7 THR A CA 13
ATOM 8574 C C . THR A 1 7 ? 1.059 7.976 5.034 1.00 0.00 7 THR A C 13
ATOM 8575 O O . THR A 1 7 ? 1.477 6.849 5.312 1.00 0.00 7 THR A O 13
ATOM 8586 N N . PRO A 1 8 ? 1.928 8.984 4.828 1.00 0.00 8 PRO A N 13
ATOM 8587 C CA . PRO A 1 8 ? 3.379 8.832 4.937 1.00 0.00 8 PRO A CA 13
ATOM 8588 C C . PRO A 1 8 ? 3.834 8.555 6.374 1.00 0.00 8 PRO A C 13
ATOM 8589 O O . PRO A 1 8 ? 4.954 8.092 6.582 1.00 0.00 8 PRO A O 13
ATOM 8600 N N . ASP A 1 9 ? 2.950 8.783 7.350 1.00 0.00 9 ASP A N 13
ATOM 8601 C CA . ASP A 1 9 ? 3.122 8.575 8.782 1.00 0.00 9 ASP A CA 13
ATOM 8602 C C . ASP A 1 9 ? 3.765 7.236 9.052 1.00 0.00 9 ASP A C 13
ATOM 8603 O O . ASP A 1 9 ? 4.772 7.138 9.752 1.00 0.00 9 ASP A O 13
ATOM 8612 N N . THR A 1 10 ? 3.173 6.204 8.466 1.00 0.00 10 THR A N 13
ATOM 8613 C CA . THR A 1 10 ? 3.520 4.824 8.714 1.00 0.00 10 THR A CA 13
ATOM 8614 C C . THR A 1 10 ? 4.234 4.229 7.492 1.00 0.00 10 THR A C 13
ATOM 8615 O O . THR A 1 10 ? 5.013 3.279 7.611 1.00 0.00 10 THR A O 13
ATOM 8626 N N . CYS A 1 11 ? 4.018 4.810 6.306 1.00 0.00 11 CYS A N 13
ATOM 8627 C CA . CYS A 1 11 ? 4.501 4.259 5.052 1.00 0.00 11 CYS A CA 13
ATOM 8628 C C . CYS A 1 11 ? 5.926 4.733 4.777 1.00 0.00 11 CYS A C 13
ATOM 8629 O O . CYS A 1 11 ? 6.196 5.931 4.841 1.00 0.00 11 CYS A O 13
ATOM 8636 N N . ALA A 1 12 ? 6.819 3.822 4.389 1.00 0.00 12 ALA A N 13
ATOM 8637 C CA . ALA A 1 12 ? 8.246 4.060 4.192 1.00 0.00 12 ALA A CA 13
ATOM 8638 C C . ALA A 1 12 ? 8.546 4.707 2.830 1.00 0.00 12 ALA A C 13
ATOM 8639 O O . ALA A 1 12 ? 9.671 4.609 2.335 1.00 0.00 12 ALA A O 13
ATOM 8646 N N . TYR A 1 13 ? 7.544 5.304 2.180 1.00 0.00 13 TYR A N 13
ATOM 8647 C CA . TYR A 1 13 ? 7.644 5.836 0.829 1.00 0.00 13 TYR A CA 13
ATOM 8648 C C . TYR A 1 13 ? 7.064 7.240 0.802 1.00 0.00 13 TYR A C 13
ATOM 8649 O O . TYR A 1 13 ? 6.091 7.505 1.515 1.00 0.00 13 TYR A O 13
ATOM 8667 N N . GLY A 1 14 ? 7.638 8.121 -0.017 1.00 0.00 14 GLY A N 13
ATOM 8668 C CA . GLY A 1 14 ? 7.214 9.511 -0.138 1.00 0.00 14 GLY A CA 13
ATOM 8669 C C . GLY A 1 14 ? 6.233 9.726 -1.292 1.00 0.00 14 GLY A C 13
ATOM 8670 O O . GLY A 1 14 ? 5.585 10.766 -1.352 1.00 0.00 14 GLY A O 13
ATOM 8674 N N . ASP A 1 15 ? 6.062 8.742 -2.180 1.00 0.00 15 ASP A N 13
ATOM 8675 C CA . ASP A 1 15 ? 5.150 8.820 -3.318 1.00 0.00 15 ASP A CA 13
ATOM 8676 C C . ASP A 1 15 ? 4.063 7.784 -3.129 1.00 0.00 15 ASP A C 13
ATOM 8677 O O . ASP A 1 15 ? 4.358 6.622 -2.836 1.00 0.00 15 ASP A O 13
ATOM 8686 N N . SER A 1 16 ? 2.817 8.172 -3.382 1.00 0.00 16 SER A N 13
ATOM 8687 C CA . SER A 1 16 ? 1.666 7.282 -3.359 1.00 0.00 16 SER A CA 13
ATOM 8688 C C . SER A 1 16 ? 1.787 6.177 -4.424 1.00 0.00 16 SER A C 13
ATOM 8689 O O . SER A 1 16 ? 1.430 5.029 -4.159 1.00 0.00 16 SER A O 13
ATOM 8697 N N . ASN A 1 17 ? 2.353 6.491 -5.602 1.00 0.00 17 ASN A N 13
ATOM 8698 C CA . ASN A 1 17 ? 2.596 5.538 -6.691 1.00 0.00 17 ASN A CA 13
ATOM 8699 C C . ASN A 1 17 ? 3.590 4.520 -6.200 1.00 0.00 17 ASN A C 13
ATOM 8700 O O . ASN A 1 17 ? 3.281 3.331 -6.258 1.00 0.00 17 ASN A O 13
ATOM 8711 N N . THR A 1 18 ? 4.748 4.943 -5.697 1.00 0.00 18 THR A N 13
ATOM 8712 C CA . THR A 1 18 ? 5.722 3.993 -5.206 1.00 0.00 18 THR A CA 13
ATOM 8713 C C . THR A 1 18 ? 5.121 3.151 -4.083 1.00 0.00 18 THR A C 13
ATOM 8714 O O . THR A 1 18 ? 5.162 1.927 -4.176 1.00 0.00 18 THR A O 13
ATOM 8725 N N . ALA A 1 19 ? 4.504 3.783 -3.080 1.00 0.00 19 ALA A N 13
ATOM 8726 C CA . ALA A 1 19 ? 3.928 3.108 -1.931 1.00 0.00 19 ALA A CA 13
ATOM 8727 C C . ALA A 1 19 ? 2.988 1.988 -2.373 1.00 0.00 19 ALA A C 13
ATOM 8728 O O . ALA A 1 19 ? 3.224 0.821 -2.054 1.00 0.00 19 ALA A O 13
ATOM 8735 N N . TRP A 1 20 ? 1.958 2.344 -3.142 1.00 0.00 20 TRP A N 13
ATOM 8736 C CA . TRP A 1 20 ? 0.984 1.425 -3.704 1.00 0.00 20 TRP A CA 13
ATOM 8737 C C . TRP A 1 20 ? 1.674 0.322 -4.498 1.00 0.00 20 TRP A C 13
ATOM 8738 O O . TRP A 1 20 ? 1.328 -0.845 -4.349 1.00 0.00 20 TRP A O 13
ATOM 8759 N N . THR A 1 21 ? 2.632 0.670 -5.356 1.00 0.00 21 THR A N 13
ATOM 8760 C CA . THR A 1 21 ? 3.327 -0.272 -6.216 1.00 0.00 21 THR A CA 13
ATOM 8761 C C . THR A 1 21 ? 4.080 -1.316 -5.384 1.00 0.00 21 THR A C 13
ATOM 8762 O O . THR A 1 21 ? 3.966 -2.510 -5.677 1.00 0.00 21 THR A O 13
ATOM 8773 N N . THR A 1 22 ? 4.791 -0.915 -4.326 1.00 0.00 22 THR A N 13
ATOM 8774 C CA . THR A 1 22 ? 5.394 -1.876 -3.418 1.00 0.00 22 THR A CA 13
ATOM 8775 C C . THR A 1 22 ? 4.285 -2.737 -2.793 1.00 0.00 22 THR A C 13
ATOM 8776 O O . THR A 1 22 ? 4.376 -3.962 -2.819 1.00 0.00 22 THR A O 13
ATOM 8787 N N . CYS A 1 23 ? 3.203 -2.119 -2.29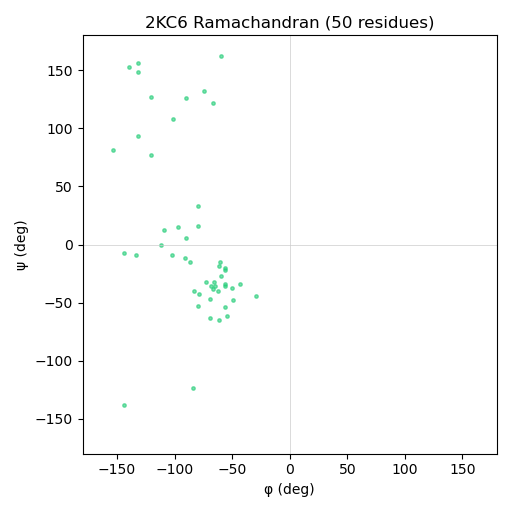4 1.00 0.00 23 CYS A N 13
ATOM 8788 C CA . CYS A 1 23 ? 2.112 -2.853 -1.665 1.00 0.00 23 CYS A CA 13
ATOM 8789 C C . CYS A 1 23 ? 1.440 -3.857 -2.602 1.00 0.00 23 CYS A C 13
ATOM 8790 O O . CYS A 1 23 ? 0.821 -4.800 -2.113 1.00 0.00 23 CYS A O 13
ATOM 8797 N N . THR A 1 24 ? 1.514 -3.664 -3.919 1.00 0.00 24 THR A N 13
ATOM 8798 C CA . THR A 1 24 ? 0.735 -4.436 -4.873 1.00 0.00 24 THR A CA 13
ATOM 8799 C C . THR A 1 24 ? 1.577 -5.438 -5.662 1.00 0.00 24 THR A C 13
ATOM 8800 O O . THR A 1 24 ? 1.000 -6.229 -6.406 1.00 0.00 24 THR A O 13
ATOM 8811 N N . THR A 1 25 ? 2.900 -5.480 -5.478 1.00 0.00 25 THR A N 13
ATOM 8812 C CA . THR A 1 25 ? 3.780 -6.372 -6.228 1.00 0.00 25 THR A CA 13
ATOM 8813 C C . THR A 1 25 ? 4.687 -7.147 -5.256 1.00 0.00 25 THR A C 13
ATOM 8814 O O . THR A 1 25 ? 4.895 -6.670 -4.136 1.00 0.00 25 THR A O 13
ATOM 8825 N N . PRO A 1 26 ? 5.246 -8.318 -5.619 1.00 0.00 26 PRO A N 13
ATOM 8826 C CA . PRO A 1 26 ? 5.969 -9.147 -4.659 1.00 0.00 26 PRO A CA 13
ATOM 8827 C C . PRO A 1 26 ? 7.225 -8.431 -4.156 1.00 0.00 26 PRO A C 13
ATOM 8828 O O . PRO A 1 26 ? 7.996 -7.886 -4.948 1.00 0.00 26 PRO A O 13
ATOM 8839 N N . GLY A 1 27 ? 7.417 -8.426 -2.838 1.00 0.00 27 GLY A N 13
ATOM 8840 C CA . GLY A 1 27 ? 8.412 -7.619 -2.148 1.00 0.00 27 GLY A CA 13
ATOM 8841 C C . GLY A 1 27 ? 8.324 -7.873 -0.643 1.00 0.00 27 GLY A C 13
ATOM 8842 O O . GLY A 1 27 ? 7.568 -8.746 -0.206 1.00 0.00 27 GLY A O 13
ATOM 8846 N N . GLN A 1 28 ? 9.059 -7.106 0.167 1.00 0.00 28 GLN A N 13
ATOM 8847 C CA . GLN A 1 28 ? 9.063 -7.254 1.625 1.00 0.00 28 GLN A CA 13
ATOM 8848 C C . GLN A 1 28 ? 7.703 -6.940 2.244 1.00 0.00 28 GLN A C 13
ATOM 8849 O O . GLN A 1 28 ? 7.357 -7.488 3.294 1.00 0.00 28 GLN A O 13
ATOM 8863 N N . THR A 1 29 ? 6.946 -6.064 1.595 1.00 0.00 29 THR A N 13
ATOM 8864 C CA . THR A 1 29 ? 5.705 -5.485 2.066 1.00 0.00 29 THR A CA 13
ATOM 8865 C C . THR A 1 29 ? 4.855 -5.253 0.807 1.00 0.00 29 THR A C 13
ATOM 8866 O O . THR A 1 29 ? 4.638 -4.119 0.379 1.00 0.00 29 THR A O 13
ATOM 8877 N N . CYS A 1 30 ? 4.416 -6.362 0.198 1.00 0.00 30 CYS A N 13
ATOM 8878 C CA . CYS A 1 30 ? 3.240 -6.454 -0.665 1.00 0.00 30 CYS A CA 13
ATOM 8879 C C . CYS A 1 30 ? 2.008 -6.449 0.242 1.00 0.00 30 CYS A C 13
ATOM 8880 O O . CYS A 1 30 ? 2.113 -5.917 1.339 1.00 0.00 30 CYS A O 13
ATOM 8887 N N . TYR A 1 31 ? 0.892 -7.062 -0.170 1.00 0.00 31 TYR A N 13
ATOM 8888 C CA . TYR A 1 31 ? -0.503 -6.958 0.282 1.00 0.00 31 TYR A CA 13
ATOM 8889 C C . TYR A 1 31 ? -0.663 -6.460 1.714 1.00 0.00 31 TYR A C 13
ATOM 8890 O O . TYR A 1 31 ? -1.356 -5.485 1.953 1.00 0.00 31 TYR A O 13
ATOM 8908 N N . THR A 1 32 ? 0.067 -7.011 2.668 1.00 0.00 32 THR A N 13
ATOM 8909 C CA . THR A 1 32 ? 0.121 -6.504 4.037 1.00 0.00 32 THR A CA 13
ATOM 8910 C C . THR A 1 32 ? 0.218 -4.959 4.133 1.00 0.00 32 THR A C 13
ATOM 8911 O O . THR A 1 32 ? -0.546 -4.318 4.851 1.00 0.00 32 THR A O 13
ATOM 8922 N N . CYS A 1 33 ? 1.101 -4.369 3.333 1.00 0.00 33 CYS A N 13
ATOM 8923 C CA . CYS A 1 33 ? 1.359 -2.956 3.108 1.00 0.00 33 CYS A CA 13
ATOM 8924 C C . CYS A 1 33 ? 0.109 -2.150 2.793 1.00 0.00 33 CYS A C 13
ATOM 8925 O O . CYS A 1 33 ? -0.007 -1.015 3.229 1.00 0.00 33 CYS A O 13
ATOM 8932 N N . CYS A 1 34 ? -0.866 -2.704 2.084 1.00 0.00 34 CYS A N 13
ATOM 8933 C CA . CYS A 1 34 ? -2.162 -2.072 1.885 1.00 0.00 34 CYS A CA 13
ATOM 8934 C C . CYS A 1 34 ? -2.731 -1.580 3.218 1.00 0.00 34 CYS A C 13
ATOM 8935 O O . CYS A 1 34 ? -3.305 -0.498 3.268 1.00 0.00 34 CYS A O 13
ATOM 8942 N N . SER A 1 35 ? -2.504 -2.327 4.299 1.00 0.00 35 SER A N 13
ATOM 8943 C CA . SER A 1 35 ? -2.786 -1.881 5.650 1.00 0.00 35 SER A CA 13
ATOM 8944 C C . SER A 1 35 ? -1.706 -0.898 6.116 1.00 0.00 35 SER A C 13
ATOM 8945 O O . SER A 1 35 ? -2.042 0.244 6.426 1.00 0.00 35 SER A O 13
ATOM 8953 N N . SER A 1 36 ? -0.429 -1.298 6.165 1.00 0.00 36 SER A N 13
ATOM 8954 C CA . SER A 1 36 ? 0.668 -0.614 6.858 1.00 0.00 36 SER A CA 13
ATOM 8955 C C . SER A 1 36 ? 1.264 0.564 6.060 1.00 0.00 36 SER A C 13
ATOM 8956 O O . SER A 1 36 ? 2.455 0.866 6.174 1.00 0.00 36 SER A O 13
ATOM 8964 N N . CYS A 1 37 ? 0.454 1.238 5.237 1.00 0.00 37 CYS A N 13
ATOM 8965 C CA . CYS A 1 37 ? 0.871 2.367 4.411 1.00 0.00 37 CYS A CA 13
ATOM 8966 C C . CYS A 1 37 ? -0.270 3.365 4.179 1.00 0.00 37 CYS A C 13
ATOM 8967 O O . CYS A 1 37 ? -0.006 4.568 4.213 1.00 0.00 37 CYS A O 13
ATOM 8974 N N . PHE A 1 38 ? -1.501 2.919 3.914 1.00 0.00 38 PHE A N 13
ATOM 8975 C CA . PHE A 1 38 ? -2.633 3.773 3.533 1.00 0.00 38 PHE A CA 13
ATOM 8976 C C . PHE A 1 38 ? -3.643 3.862 4.669 1.00 0.00 38 PHE A C 13
ATOM 8977 O O . PHE A 1 38 ? -3.531 3.171 5.689 1.00 0.00 38 PHE A O 13
ATOM 8994 N N . ASP A 1 39 ? -4.643 4.732 4.513 1.00 0.00 39 ASP A N 13
ATOM 8995 C CA . ASP A 1 39 ? -5.855 4.631 5.315 1.00 0.00 39 ASP A CA 13
ATOM 8996 C C . ASP A 1 39 ? -6.514 3.300 5.032 1.00 0.00 39 ASP A C 13
ATOM 8997 O O . ASP A 1 39 ? -6.335 2.707 3.972 1.00 0.00 39 ASP A O 13
ATOM 9006 N N . VAL A 1 40 ? -7.426 2.947 5.918 1.00 0.00 40 VAL A N 13
ATOM 9007 C CA . VAL A 1 40 ? -8.381 1.873 5.783 1.00 0.00 40 VAL A CA 13
ATOM 9008 C C . VAL A 1 40 ? -9.127 1.877 4.432 1.00 0.00 40 VAL A C 13
ATOM 9009 O O . VAL A 1 40 ? -9.440 0.809 3.898 1.00 0.00 40 VAL A O 13
ATOM 9022 N N . VAL A 1 41 ? -9.427 3.062 3.884 1.00 0.00 41 VAL A N 13
ATOM 9023 C CA . VAL A 1 41 ? -10.101 3.229 2.600 1.00 0.00 41 VAL A CA 13
ATOM 9024 C C . VAL A 1 41 ? -9.166 2.744 1.490 1.00 0.00 41 VAL A C 13
ATOM 9025 O O . VAL A 1 41 ? -9.573 1.984 0.606 1.00 0.00 41 VAL A O 13
ATOM 9038 N N . GLY A 1 42 ? -7.900 3.156 1.566 1.00 0.00 42 GLY A N 13
ATOM 9039 C CA . GLY A 1 42 ? -6.881 2.807 0.605 1.00 0.00 42 GLY A CA 13
ATOM 9040 C C . GLY A 1 42 ? -6.485 1.350 0.727 1.00 0.00 42 GLY A C 13
ATOM 9041 O O . GLY A 1 42 ? -6.278 0.714 -0.306 1.00 0.00 42 GLY A O 13
ATOM 9045 N N . GLU A 1 43 ? -6.441 0.806 1.947 1.00 0.00 43 GLU A N 13
ATOM 9046 C CA . GLU A 1 43 ? -6.282 -0.621 2.185 1.00 0.00 43 GLU A CA 13
ATOM 9047 C C . GLU A 1 43 ? -7.258 -1.415 1.320 1.00 0.00 43 GLU A C 13
ATOM 9048 O O . GLU A 1 43 ? -6.812 -2.234 0.524 1.00 0.00 43 GLU A O 13
ATOM 9060 N N . GLN A 1 44 ? -8.567 -1.181 1.422 1.00 0.00 44 GLN A N 13
ATOM 9061 C CA . GLN A 1 44 ? -9.559 -2.016 0.766 1.00 0.00 44 GLN A CA 13
ATOM 9062 C C . GLN A 1 44 ? -9.633 -1.735 -0.735 1.00 0.00 44 GLN A C 13
ATOM 9063 O O . GLN A 1 44 ? -10.303 -2.460 -1.471 1.00 0.00 44 GLN A O 13
ATOM 9077 N N . ALA A 1 45 ? -8.940 -0.712 -1.232 1.00 0.00 45 ALA A N 13
ATOM 9078 C CA . ALA A 1 45 ? -8.625 -0.651 -2.646 1.00 0.00 45 ALA A CA 13
ATOM 9079 C C . ALA A 1 45 ? -7.424 -1.555 -2.947 1.00 0.00 45 ALA A C 13
ATOM 9080 O O . ALA A 1 45 ? -7.508 -2.466 -3.771 1.00 0.00 45 ALA A O 13
ATOM 9087 N N . CYS A 1 46 ? -6.313 -1.312 -2.260 1.00 0.00 46 CYS A N 13
ATOM 9088 C CA . CYS A 1 46 ? -5.023 -1.946 -2.453 1.00 0.00 46 CYS A CA 13
ATOM 9089 C C . CYS A 1 46 ? -5.089 -3.467 -2.298 1.00 0.00 46 CYS A C 13
ATOM 9090 O O . CYS A 1 46 ? -4.633 -4.150 -3.209 1.00 0.00 46 CYS A O 13
ATOM 9097 N N . GLN A 1 47 ? -5.678 -4.030 -1.232 1.00 0.00 47 GLN A N 13
ATOM 9098 C CA . GLN A 1 47 ? -5.781 -5.479 -1.043 1.00 0.00 47 GLN A CA 13
ATOM 9099 C C . GLN A 1 47 ? -6.448 -6.191 -2.236 1.00 0.00 47 GLN A C 13
ATOM 9100 O O . GLN A 1 47 ? -6.218 -7.378 -2.452 1.00 0.00 47 GLN A O 13
ATOM 9114 N N . MET A 1 48 ? -7.291 -5.500 -3.008 1.00 0.00 48 MET A N 13
ATOM 9115 C CA . MET A 1 48 ? -7.973 -6.049 -4.192 1.00 0.00 48 MET A CA 13
ATOM 9116 C C . MET A 1 48 ? -7.096 -5.955 -5.450 1.00 0.00 48 MET A C 13
ATOM 9117 O O . MET A 1 48 ? -7.363 -6.599 -6.466 1.00 0.00 48 MET A O 13
ATOM 9131 N N . SER A 1 49 ? -6.072 -5.110 -5.406 1.00 0.00 49 SER A N 13
ATOM 9132 C CA . SER A 1 49 ? -5.089 -4.870 -6.445 1.00 0.00 49 SER A CA 13
ATOM 9133 C C . SER A 1 49 ? -3.749 -5.541 -6.122 1.00 0.00 49 SER A C 13
ATOM 9134 O O . SER A 1 49 ? -2.829 -5.476 -6.942 1.00 0.00 49 SER A O 13
ATOM 9142 N N . ALA A 1 50 ? -3.604 -6.145 -4.940 1.00 0.00 50 ALA A N 13
ATOM 9143 C CA . ALA A 1 50 ? -2.294 -6.563 -4.468 1.00 0.00 50 ALA A CA 13
ATOM 9144 C C . ALA A 1 50 ? -1.975 -7.997 -4.874 1.00 0.00 50 ALA A C 13
ATOM 9145 O O . ALA A 1 50 ? -2.504 -8.938 -4.284 1.00 0.00 50 ALA A O 13
ATOM 9152 N N . GLN A 1 51 ? -1.069 -8.154 -5.841 1.00 0.00 51 GLN A N 13
ATOM 9153 C CA . GLN A 1 51 ? -0.712 -9.401 -6.501 1.00 0.00 51 GLN A CA 13
ATOM 9154 C C . GLN A 1 51 ? 0.794 -9.663 -6.362 1.00 0.00 51 GLN A C 13
ATOM 9155 O O . GLN A 1 51 ? 1.604 -9.348 -7.243 1.00 0.00 51 GLN A O 13
ATOM 9169 N N . CYS A 1 52 ? 1.156 -10.262 -5.232 1.00 0.00 52 CYS A N 13
ATOM 9170 C CA . CYS A 1 52 ? 2.435 -10.910 -5.019 1.00 0.00 52 CYS A CA 13
ATOM 9171 C C . CYS A 1 52 ? 2.426 -12.271 -5.696 1.00 0.00 52 CYS A C 13
ATOM 9172 O O . CYS A 1 52 ? 1.323 -12.832 -5.891 1.00 0.00 52 CYS A O 13
ATOM 9179 N N . ASN A 1 1 ? -8.741 7.017 -4.980 1.00 0.00 1 ASN A N 14
ATOM 9180 C CA . ASN A 1 1 ? -7.486 6.725 -5.695 1.00 0.00 1 ASN A CA 14
ATOM 9181 C C . ASN A 1 1 ? -6.336 6.789 -4.692 1.00 0.00 1 ASN A C 14
ATOM 9182 O O . ASN A 1 1 ? -6.493 7.440 -3.661 1.00 0.00 1 ASN A O 14
ATOM 9193 N N . PRO A 1 2 ? -5.192 6.127 -4.933 1.00 0.00 2 PRO A N 14
ATOM 9194 C CA . PRO A 1 2 ? -4.101 6.029 -3.960 1.00 0.00 2 PRO A CA 14
ATOM 9195 C C . PRO A 1 2 ? -3.500 7.352 -3.466 1.00 0.00 2 PRO A C 14
ATOM 9196 O O . PRO A 1 2 ? -2.733 7.327 -2.509 1.00 0.00 2 PRO A O 14
ATOM 9207 N N . GLU A 1 3 ? -3.836 8.499 -4.052 1.00 0.00 3 GLU A N 14
ATOM 9208 C CA . GLU A 1 3 ? -3.261 9.783 -3.671 1.00 0.00 3 GLU A CA 14
ATOM 9209 C C . GLU A 1 3 ? -4.182 10.468 -2.646 1.00 0.00 3 GLU A C 14
ATOM 9210 O O . GLU A 1 3 ? -3.732 11.326 -1.887 1.00 0.00 3 GLU A O 14
ATOM 9222 N N . ASP A 1 4 ? -5.445 10.039 -2.554 1.00 0.00 4 ASP A N 14
ATOM 9223 C CA . ASP A 1 4 ? -6.425 10.395 -1.519 1.00 0.00 4 ASP A CA 14
ATOM 9224 C C . ASP A 1 4 ? -6.151 9.690 -0.180 1.00 0.00 4 ASP A C 14
ATOM 9225 O O . ASP A 1 4 ? -6.644 10.116 0.867 1.00 0.00 4 ASP A O 14
ATOM 9234 N N . TRP A 1 5 ? -5.367 8.604 -0.211 1.00 0.00 5 TRP A N 14
ATOM 9235 C CA . TRP A 1 5 ? -5.271 7.637 0.882 1.00 0.00 5 TRP A CA 14
ATOM 9236 C C . TRP A 1 5 ? -3.869 7.557 1.497 1.00 0.00 5 TRP A C 14
ATOM 9237 O O . TRP A 1 5 ? -3.604 6.671 2.305 1.00 0.00 5 TRP A O 14
ATOM 9258 N N . PHE A 1 6 ? -2.940 8.391 1.031 1.00 0.00 6 PHE A N 14
ATOM 9259 C CA . PHE A 1 6 ? -1.507 8.300 1.284 1.00 0.00 6 PHE A CA 14
ATOM 9260 C C . PHE A 1 6 ? -1.203 8.632 2.752 1.00 0.00 6 PHE A C 14
ATOM 9261 O O . PHE A 1 6 ? -1.425 9.775 3.157 1.00 0.00 6 PHE A O 14
ATOM 9278 N N . THR A 1 7 ? -0.675 7.685 3.540 1.00 0.00 7 THR A N 14
ATOM 9279 C CA . THR A 1 7 ? -0.312 7.933 4.939 1.00 0.00 7 THR A CA 14
ATOM 9280 C C . THR A 1 7 ? 1.187 7.665 5.160 1.00 0.00 7 THR A C 14
ATOM 9281 O O . THR A 1 7 ? 1.574 6.565 5.563 1.00 0.00 7 THR A O 14
ATOM 9292 N N . PRO A 1 8 ? 2.065 8.651 4.901 1.00 0.00 8 PRO A N 14
ATOM 9293 C CA . PRO A 1 8 ? 3.510 8.503 5.055 1.00 0.00 8 PRO A CA 14
ATOM 9294 C C . PRO A 1 8 ? 3.924 8.328 6.521 1.00 0.00 8 PRO A C 14
ATOM 9295 O O . PRO A 1 8 ? 5.014 7.822 6.783 1.00 0.00 8 PRO A O 14
ATOM 9306 N N . ASP A 1 9 ? 3.029 8.650 7.465 1.00 0.00 9 ASP A N 14
ATOM 9307 C CA . ASP A 1 9 ? 3.184 8.374 8.893 1.00 0.00 9 ASP A CA 14
ATOM 9308 C C . ASP A 1 9 ? 3.622 6.934 9.108 1.00 0.00 9 ASP A C 14
ATOM 9309 O O . ASP A 1 9 ? 4.565 6.672 9.855 1.00 0.00 9 ASP A O 14
ATOM 9318 N N . THR A 1 10 ? 2.998 6.005 8.379 1.00 0.00 10 THR A N 14
ATOM 9319 C CA . THR A 1 10 ? 3.291 4.589 8.479 1.00 0.00 10 THR A CA 14
ATOM 9320 C C . THR A 1 10 ? 3.915 4.033 7.188 1.00 0.00 10 THR A C 14
ATOM 9321 O O . THR A 1 10 ? 4.461 2.932 7.225 1.00 0.00 10 THR A O 14
ATOM 9332 N N . CYS A 1 11 ? 3.913 4.764 6.067 1.00 0.00 11 CYS A N 14
ATOM 9333 C CA . CYS A 1 11 ? 4.476 4.271 4.814 1.00 0.00 11 CYS A CA 14
ATOM 9334 C C . CYS A 1 11 ? 5.918 4.756 4.636 1.00 0.00 11 CYS A C 14
ATOM 9335 O O . CYS A 1 11 ? 6.217 5.927 4.866 1.00 0.00 11 CYS A O 14
ATOM 9342 N N . ALA A 1 12 ? 6.817 3.887 4.164 1.00 0.00 12 ALA A N 14
ATOM 9343 C CA . ALA A 1 12 ? 8.258 4.127 4.111 1.00 0.00 12 ALA A CA 14
ATOM 9344 C C . ALA A 1 12 ? 8.681 4.837 2.817 1.00 0.00 12 ALA A C 14
ATOM 9345 O O . ALA A 1 12 ? 9.831 4.696 2.394 1.00 0.00 12 ALA A O 14
ATOM 9352 N N . TYR A 1 13 ? 7.761 5.532 2.141 1.00 0.00 13 TYR A N 14
ATOM 9353 C CA . TYR A 1 13 ? 7.979 6.089 0.811 1.00 0.00 13 TYR A CA 14
ATOM 9354 C C . TYR A 1 13 ? 7.358 7.472 0.683 1.00 0.00 13 TYR A C 14
ATOM 9355 O O . TYR A 1 13 ? 6.406 7.782 1.403 1.00 0.00 13 TYR A O 14
ATOM 9373 N N . GLY A 1 14 ? 7.864 8.273 -0.257 1.00 0.00 14 GLY A N 14
ATOM 9374 C CA . GLY A 1 14 ? 7.443 9.649 -0.496 1.00 0.00 14 GLY A CA 14
ATOM 9375 C C . GLY A 1 14 ? 6.508 9.804 -1.699 1.00 0.00 14 GLY A C 14
ATOM 9376 O O . GLY A 1 14 ? 6.198 10.928 -2.089 1.00 0.00 14 GLY A O 14
ATOM 9380 N N . ASP A 1 15 ? 6.033 8.714 -2.307 1.00 0.00 15 ASP A N 14
ATOM 9381 C CA . ASP A 1 15 ? 5.148 8.774 -3.467 1.00 0.00 15 ASP A CA 14
ATOM 9382 C C . ASP A 1 15 ? 4.030 7.762 -3.271 1.00 0.00 15 ASP A C 14
ATOM 9383 O O . ASP A 1 15 ? 4.310 6.598 -2.973 1.00 0.00 15 ASP A O 14
ATOM 9392 N N . SER A 1 16 ? 2.785 8.187 -3.482 1.00 0.00 16 SER A N 14
ATOM 9393 C CA . SER A 1 16 ? 1.595 7.358 -3.356 1.00 0.00 16 SER A CA 14
ATOM 9394 C C . SER A 1 16 ? 1.599 6.232 -4.401 1.00 0.00 16 SER A C 14
ATOM 9395 O O . SER A 1 16 ? 1.238 5.097 -4.091 1.00 0.00 16 SER A O 14
ATOM 9403 N N . ASN A 1 17 ? 2.077 6.522 -5.621 1.00 0.00 17 ASN A N 14
ATOM 9404 C CA . ASN A 1 17 ? 2.308 5.564 -6.698 1.00 0.00 17 ASN A CA 14
ATOM 9405 C C . ASN A 1 17 ? 3.295 4.546 -6.196 1.00 0.00 17 ASN A C 14
ATOM 9406 O O . ASN A 1 17 ? 2.988 3.356 -6.184 1.00 0.00 17 ASN A O 14
ATOM 9417 N N . THR A 1 18 ? 4.482 4.997 -5.804 1.00 0.00 18 THR A N 14
ATOM 9418 C CA . THR A 1 18 ? 5.554 4.107 -5.426 1.00 0.00 18 THR A CA 14
ATOM 9419 C C . THR A 1 18 ? 5.083 3.186 -4.295 1.00 0.00 18 THR A C 14
ATOM 9420 O O . THR A 1 18 ? 5.087 1.966 -4.494 1.00 0.00 18 THR A O 14
ATOM 9431 N N . ALA A 1 19 ? 4.581 3.759 -3.193 1.00 0.00 19 ALA A N 14
ATOM 9432 C CA . ALA A 1 19 ? 4.047 3.052 -2.034 1.00 0.00 19 ALA A CA 14
ATOM 9433 C C . ALA A 1 19 ? 3.058 1.972 -2.452 1.00 0.00 19 ALA A C 14
ATOM 9434 O O . ALA A 1 19 ? 3.269 0.789 -2.187 1.00 0.00 19 ALA A O 14
ATOM 9441 N N . TRP A 1 20 ? 1.996 2.375 -3.153 1.00 0.00 20 TRP A N 14
ATOM 9442 C CA . TRP A 1 20 ? 0.968 1.485 -3.660 1.00 0.00 20 TRP A CA 14
ATOM 9443 C C . TRP A 1 20 ? 1.610 0.337 -4.432 1.00 0.00 20 TRP A C 14
ATOM 9444 O O . TRP A 1 20 ? 1.321 -0.818 -4.149 1.00 0.00 20 TRP A O 14
ATOM 9465 N N . THR A 1 21 ? 2.517 0.638 -5.362 1.00 0.00 21 THR A N 14
ATOM 9466 C CA . THR A 1 21 ? 3.143 -0.380 -6.187 1.00 0.00 21 THR A CA 14
ATOM 9467 C C . THR A 1 21 ? 3.958 -1.362 -5.336 1.00 0.00 21 THR A C 14
ATOM 9468 O O . THR A 1 21 ? 3.880 -2.567 -5.560 1.00 0.00 21 THR A O 14
ATOM 9479 N N . THR A 1 22 ? 4.718 -0.894 -4.343 1.00 0.00 22 THR A N 14
ATOM 9480 C CA . THR A 1 22 ? 5.419 -1.772 -3.411 1.00 0.00 22 THR A CA 14
ATOM 9481 C C . THR A 1 22 ? 4.409 -2.670 -2.688 1.00 0.00 22 THR A C 14
ATOM 9482 O O . THR A 1 22 ? 4.643 -3.872 -2.562 1.00 0.00 22 THR A O 14
ATOM 9493 N N . CYS A 1 23 ? 3.266 -2.122 -2.271 1.00 0.00 23 CYS A N 14
ATOM 9494 C CA . CYS A 1 23 ? 2.219 -2.886 -1.623 1.00 0.00 23 CYS A CA 14
ATOM 9495 C C . CYS A 1 23 ? 1.507 -3.869 -2.552 1.00 0.00 23 CYS A C 14
ATOM 9496 O O . CYS A 1 23 ? 0.944 -4.840 -2.041 1.00 0.00 23 CYS A O 14
ATOM 9503 N N . THR A 1 24 ? 1.513 -3.661 -3.872 1.00 0.00 24 THR A N 14
ATOM 9504 C CA . THR A 1 24 ? 0.808 -4.533 -4.798 1.00 0.00 24 THR A CA 14
ATOM 9505 C C . THR A 1 24 ? 1.718 -5.550 -5.492 1.00 0.00 24 THR A C 14
ATOM 9506 O O . THR A 1 24 ? 1.190 -6.435 -6.163 1.00 0.00 24 THR A O 14
ATOM 9517 N N . THR A 1 25 ? 3.042 -5.492 -5.317 1.00 0.00 25 THR A N 14
ATOM 9518 C CA . THR A 1 25 ? 3.993 -6.349 -6.026 1.00 0.00 25 THR A CA 14
ATOM 9519 C C . THR A 1 25 ? 4.795 -7.204 -5.029 1.00 0.00 25 THR A C 14
ATOM 9520 O O . THR A 1 25 ? 4.986 -6.779 -3.885 1.00 0.00 25 THR A O 14
ATOM 9531 N N . PRO A 1 26 ? 5.302 -8.390 -5.423 1.00 0.00 26 PRO A N 14
ATOM 9532 C CA . PRO A 1 26 ? 5.985 -9.293 -4.508 1.00 0.00 26 PRO A CA 14
ATOM 9533 C C . PRO A 1 26 ? 7.306 -8.676 -4.046 1.00 0.00 26 PRO A C 14
ATOM 9534 O O . PRO A 1 26 ? 8.242 -8.491 -4.831 1.00 0.00 26 PRO A O 14
ATOM 9545 N N . GLY A 1 27 ? 7.361 -8.341 -2.763 1.00 0.00 27 GLY A N 14
ATOM 9546 C CA . GLY A 1 27 ? 8.471 -7.693 -2.102 1.00 0.00 27 GLY A CA 14
ATOM 9547 C C . GLY A 1 27 ? 8.285 -7.833 -0.597 1.00 0.00 27 GLY A C 14
ATOM 9548 O O . GLY A 1 27 ? 7.418 -8.587 -0.150 1.00 0.00 27 GLY A O 14
ATOM 9552 N N . GLN A 1 28 ? 9.083 -7.104 0.186 1.00 0.00 28 GLN A N 14
ATOM 9553 C CA . GLN A 1 28 ? 9.096 -7.177 1.647 1.00 0.00 28 GLN A CA 14
ATOM 9554 C C . GLN A 1 28 ? 7.706 -7.044 2.296 1.00 0.00 28 GLN A C 14
ATOM 9555 O O . GLN A 1 28 ? 7.414 -7.654 3.334 1.00 0.00 28 GLN A O 14
ATOM 9569 N N . THR A 1 29 ? 6.860 -6.214 1.696 1.00 0.00 29 THR A N 14
ATOM 9570 C CA . THR A 1 29 ? 5.582 -5.761 2.198 1.00 0.00 29 THR A CA 14
ATOM 9571 C C . THR A 1 29 ? 4.750 -5.584 0.922 1.00 0.00 29 THR A C 14
ATOM 9572 O O . THR A 1 29 ? 4.630 -4.472 0.410 1.00 0.00 29 THR A O 14
ATOM 9583 N N . CYS A 1 30 ? 4.276 -6.690 0.342 1.00 0.00 30 CYS A N 14
ATOM 9584 C CA . CYS A 1 30 ? 3.109 -6.715 -0.532 1.00 0.00 30 CYS A CA 14
ATOM 9585 C C . CYS A 1 30 ? 1.895 -6.657 0.397 1.00 0.00 30 CYS A C 14
ATOM 9586 O O . CYS A 1 30 ? 2.035 -6.198 1.523 1.00 0.00 30 CYS A O 14
ATOM 9593 N N . TYR A 1 31 ? 0.739 -7.146 -0.040 1.00 0.00 31 TYR A N 14
ATOM 9594 C CA . TYR A 1 31 ? -0.647 -6.935 0.394 1.00 0.00 31 TYR A CA 14
ATOM 9595 C C . TYR A 1 31 ? -0.869 -6.454 1.831 1.00 0.00 31 TYR A C 14
ATOM 9596 O O . TYR A 1 31 ? -1.659 -5.536 2.025 1.00 0.00 31 TYR A O 14
ATOM 9614 N N . THR A 1 32 ? -0.160 -6.968 2.829 1.00 0.00 32 THR A N 14
ATOM 9615 C CA . THR A 1 32 ? -0.131 -6.388 4.180 1.00 0.00 32 THR A CA 14
ATOM 9616 C C . THR A 1 32 ? 0.093 -4.863 4.150 1.00 0.00 32 THR A C 14
ATOM 9617 O O . THR A 1 32 ? -0.581 -4.097 4.832 1.00 0.00 32 THR A O 14
ATOM 9628 N N . CYS A 1 33 ? 1.025 -4.425 3.314 1.00 0.00 33 CYS A N 14
ATOM 9629 C CA . CYS A 1 33 ? 1.477 -3.067 3.092 1.00 0.00 33 CYS A CA 14
ATOM 9630 C C . CYS A 1 33 ? 0.336 -2.123 2.790 1.00 0.00 33 CYS A C 14
ATOM 9631 O O . CYS A 1 33 ? 0.388 -0.988 3.235 1.00 0.00 33 CYS A O 14
ATOM 9638 N N . CYS A 1 34 ? -0.704 -2.586 2.100 1.00 0.00 34 CYS A N 14
ATOM 9639 C CA . CYS A 1 34 ? -1.933 -1.839 1.891 1.00 0.00 34 CYS A CA 14
ATOM 9640 C C . CYS A 1 34 ? -2.412 -1.201 3.202 1.00 0.00 34 CYS A C 14
ATOM 9641 O O . CYS A 1 34 ? -2.762 -0.024 3.234 1.00 0.00 34 CYS A O 14
ATOM 9648 N N . SER A 1 35 ? -2.364 -1.973 4.287 1.00 0.00 35 SER A N 14
ATOM 9649 C CA . SER A 1 35 ? -2.665 -1.523 5.638 1.00 0.00 35 SER A CA 14
ATOM 9650 C C . SER A 1 35 ? -1.529 -0.660 6.199 1.00 0.00 35 SER A C 14
ATOM 9651 O O . SER A 1 35 ? -1.802 0.427 6.706 1.00 0.00 35 SER A O 14
ATOM 9659 N N . SER A 1 36 ? -0.265 -1.071 6.074 1.00 0.00 36 SER A N 14
ATOM 9660 C CA . SER A 1 36 ? 0.894 -0.367 6.630 1.00 0.00 36 SER A CA 14
ATOM 9661 C C . SER A 1 36 ? 1.271 0.900 5.838 1.00 0.00 36 SER A C 14
ATOM 9662 O O . SER A 1 36 ? 2.406 1.359 5.946 1.00 0.00 36 SER A O 14
ATOM 9670 N N . CYS A 1 37 ? 0.383 1.450 5.003 1.00 0.00 37 CYS A N 14
ATOM 9671 C CA . CYS A 1 37 ? 0.685 2.586 4.139 1.00 0.00 37 CYS A CA 14
ATOM 9672 C C . CYS A 1 37 ? -0.510 3.495 3.864 1.00 0.00 37 CYS A C 14
ATOM 9673 O O . CYS A 1 37 ? -0.279 4.661 3.528 1.00 0.00 37 CYS A O 14
ATOM 9680 N N . PHE A 1 38 ? -1.756 3.025 3.965 1.00 0.00 38 PHE A N 14
ATOM 9681 C CA . PHE A 1 38 ? -2.918 3.789 3.515 1.00 0.00 38 PHE A CA 14
ATOM 9682 C C . PHE A 1 38 ? -4.000 3.824 4.589 1.00 0.00 38 PHE A C 14
ATOM 9683 O O . PHE A 1 38 ? -4.016 2.980 5.490 1.00 0.00 38 PHE A O 14
ATOM 9700 N N . ASP A 1 39 ? -4.940 4.766 4.463 1.00 0.00 39 ASP A N 14
ATOM 9701 C CA . ASP A 1 39 ? -6.211 4.699 5.193 1.00 0.00 39 ASP A CA 14
ATOM 9702 C C . ASP A 1 39 ? -6.934 3.431 4.805 1.00 0.00 39 ASP A C 14
ATOM 9703 O O . ASP A 1 39 ? -6.693 2.884 3.733 1.00 0.00 39 ASP A O 14
ATOM 9712 N N . VAL A 1 40 ? -7.937 3.068 5.596 1.00 0.00 40 VAL A N 14
ATOM 9713 C CA . VAL A 1 40 ? -8.879 1.999 5.329 1.00 0.00 40 VAL A CA 14
ATOM 9714 C C . VAL A 1 40 ? -9.379 1.997 3.870 1.00 0.00 40 VAL A C 14
ATOM 9715 O O . VAL A 1 40 ? -9.447 0.949 3.224 1.00 0.00 40 VAL A O 14
ATOM 9728 N N . VAL A 1 41 ? -9.695 3.176 3.324 1.00 0.00 41 VAL A N 14
ATOM 9729 C CA . VAL A 1 41 ? -10.254 3.314 1.990 1.00 0.00 41 VAL A CA 14
ATOM 9730 C C . VAL A 1 41 ? -9.231 2.888 0.932 1.00 0.00 41 VAL A C 14
ATOM 9731 O O . VAL A 1 41 ? -9.619 2.300 -0.081 1.00 0.00 41 VAL A O 14
ATOM 9744 N N . GLY A 1 42 ? -7.941 3.127 1.176 1.00 0.00 42 GLY A N 14
ATOM 9745 C CA . GLY A 1 42 ? -6.869 2.732 0.284 1.00 0.00 42 GLY A CA 14
ATOM 9746 C C . GLY A 1 42 ? -6.326 1.356 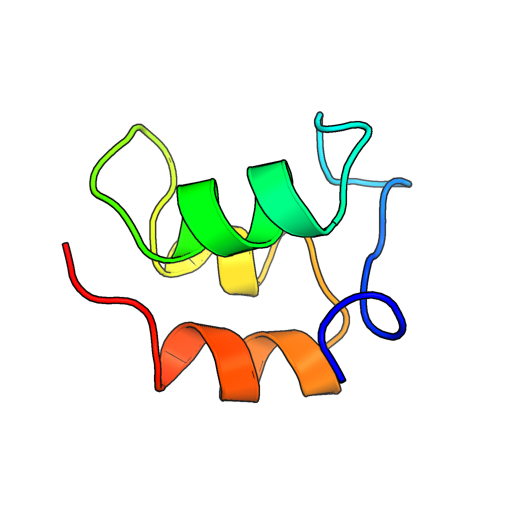0.613 1.00 0.00 42 GLY A C 14
ATOM 9747 O O . GLY A 1 42 ? -5.835 0.692 -0.292 1.00 0.00 42 GLY A O 14
ATOM 9751 N N . GLU A 1 43 ? -6.451 0.919 1.862 1.00 0.00 43 GLU A N 14
ATOM 9752 C CA . GLU A 1 43 ? -6.112 -0.407 2.330 1.00 0.00 43 GLU A CA 14
ATOM 9753 C C . GLU A 1 43 ? -6.865 -1.420 1.484 1.00 0.00 43 GLU A C 14
ATOM 9754 O O . GLU A 1 43 ? -6.214 -2.108 0.700 1.00 0.00 43 GLU A O 14
ATOM 9766 N N . GLN A 1 44 ? -8.201 -1.487 1.549 1.00 0.00 44 GLN A N 14
ATOM 9767 C CA . GLN A 1 44 ? -8.905 -2.554 0.854 1.00 0.00 44 GLN A CA 14
ATOM 9768 C C . GLN A 1 44 ? -8.746 -2.364 -0.657 1.00 0.00 44 GLN A C 14
ATOM 9769 O O . GLN A 1 44 ? -8.658 -3.348 -1.388 1.00 0.00 44 GLN A O 14
ATOM 9783 N N . ALA A 1 45 ? -8.666 -1.114 -1.136 1.00 0.00 45 ALA A N 14
ATOM 9784 C CA . ALA A 1 45 ? -8.477 -0.824 -2.551 1.00 0.00 45 ALA A CA 14
ATOM 9785 C C . ALA A 1 45 ? -7.142 -1.384 -3.067 1.00 0.00 45 ALA A C 14
ATOM 9786 O O . ALA A 1 45 ? -7.049 -1.876 -4.197 1.00 0.00 45 ALA A O 14
ATOM 9793 N N . CYS A 1 46 ? -6.106 -1.316 -2.238 1.00 0.00 46 CYS A N 14
ATOM 9794 C CA . CYS A 1 46 ? -4.810 -1.901 -2.493 1.00 0.00 46 CYS A CA 14
ATOM 9795 C C . CYS A 1 46 ? -4.916 -3.416 -2.349 1.00 0.00 46 CYS A C 14
ATOM 9796 O O . CYS A 1 46 ? -4.528 -4.103 -3.283 1.00 0.00 46 CYS A O 14
ATOM 9803 N N . GLN A 1 47 ? -5.467 -3.964 -1.259 1.00 0.00 47 GLN A N 14
ATOM 9804 C CA . GLN A 1 47 ? -5.604 -5.413 -1.062 1.00 0.00 47 GLN A CA 14
ATOM 9805 C C . GLN A 1 47 ? -6.305 -6.085 -2.261 1.00 0.00 47 GLN A C 14
ATOM 9806 O O . GLN A 1 47 ? -5.841 -7.122 -2.731 1.00 0.00 47 GLN A O 14
ATOM 9820 N N . MET A 1 48 ? -7.336 -5.456 -2.838 1.00 0.00 48 MET A N 14
ATOM 9821 C CA . MET A 1 48 ? -8.063 -5.945 -4.022 1.00 0.00 48 MET A CA 14
ATOM 9822 C C . MET A 1 48 ? -7.310 -5.781 -5.350 1.00 0.00 48 MET A C 14
ATOM 9823 O O . MET A 1 48 ? -7.805 -6.164 -6.411 1.00 0.00 48 MET A O 14
ATOM 9837 N N . SER A 1 49 ? -6.156 -5.135 -5.291 1.00 0.00 49 SER A N 14
ATOM 9838 C CA . SER A 1 49 ? -5.230 -4.853 -6.380 1.00 0.00 49 SER A CA 14
ATOM 9839 C C . SER A 1 49 ? -3.866 -5.532 -6.180 1.00 0.00 49 SER A C 14
ATOM 9840 O O . SER A 1 49 ? -3.041 -5.522 -7.096 1.00 0.00 49 SER A O 14
ATOM 9848 N N . ALA A 1 50 ? -3.611 -6.097 -4.997 1.00 0.00 50 ALA A N 14
ATOM 9849 C CA . ALA A 1 50 ? -2.291 -6.488 -4.541 1.00 0.00 50 ALA A CA 14
ATOM 9850 C C . ALA A 1 50 ? -2.038 -7.934 -4.927 1.00 0.00 50 ALA A C 14
ATOM 9851 O O . ALA A 1 50 ? -2.788 -8.811 -4.501 1.00 0.00 50 ALA A O 14
ATOM 9858 N N . GLN A 1 51 ? -1.031 -8.168 -5.771 1.00 0.00 51 GLN A N 14
ATOM 9859 C CA . GLN A 1 51 ? -0.797 -9.429 -6.456 1.00 0.00 51 GLN A CA 14
ATOM 9860 C C . GLN A 1 51 ? 0.704 -9.713 -6.459 1.00 0.00 51 GLN A C 14
ATOM 9861 O O . GLN A 1 51 ? 1.446 -9.358 -7.381 1.00 0.00 51 GLN A O 14
ATOM 9875 N N . CYS A 1 52 ? 1.140 -10.331 -5.369 1.00 0.00 52 CYS A N 14
ATOM 9876 C CA . CYS A 1 52 ? 2.383 -11.057 -5.305 1.00 0.00 52 CYS A CA 14
ATOM 9877 C C . CYS A 1 52 ? 2.266 -12.374 -6.067 1.00 0.00 52 CYS A C 14
ATOM 9878 O O . CYS A 1 52 ? 1.135 -12.713 -6.509 1.00 0.00 52 CYS A O 14
ATOM 9885 N N . ASN A 1 1 ? -8.850 7.588 -5.058 1.00 0.00 1 ASN A N 15
ATOM 9886 C CA . ASN A 1 1 ? -7.549 7.315 -5.707 1.00 0.00 1 ASN A CA 15
ATOM 9887 C C . ASN A 1 1 ? -6.492 7.154 -4.619 1.00 0.00 1 ASN A C 15
ATOM 9888 O O . ASN A 1 1 ? -6.629 7.771 -3.567 1.00 0.00 1 ASN A O 15
ATOM 9899 N N . PRO A 1 2 ? -5.429 6.361 -4.835 1.00 0.00 2 PRO A N 15
ATOM 9900 C CA . PRO A 1 2 ? -4.434 6.053 -3.805 1.00 0.00 2 PRO A CA 15
ATOM 9901 C C . PRO A 1 2 ? -3.717 7.278 -3.221 1.00 0.00 2 PRO A C 15
ATOM 9902 O O . PRO A 1 2 ? -3.278 7.232 -2.075 1.00 0.00 2 PRO A O 15
ATOM 9913 N N . GLU A 1 3 ? -3.698 8.410 -3.926 1.00 0.00 3 GLU A N 15
ATOM 9914 C CA . GLU A 1 3 ? -3.011 9.612 -3.475 1.00 0.00 3 GLU A CA 15
ATOM 9915 C C . GLU A 1 3 ? -3.875 10.376 -2.468 1.00 0.00 3 GLU A C 15
ATOM 9916 O O . GLU A 1 3 ? -3.363 11.166 -1.675 1.00 0.00 3 GLU A O 15
ATOM 9928 N N . ASP A 1 4 ? -5.187 10.132 -2.474 1.00 0.00 4 ASP A N 15
ATOM 9929 C CA . ASP A 1 4 ? -6.162 10.675 -1.529 1.00 0.00 4 ASP A CA 15
ATOM 9930 C C . ASP A 1 4 ? -6.109 9.921 -0.202 1.00 0.00 4 ASP A C 15
ATOM 9931 O O . ASP A 1 4 ? -6.541 10.433 0.833 1.00 0.00 4 ASP A O 15
ATOM 9940 N N . TRP A 1 5 ? -5.593 8.691 -0.234 1.00 0.00 5 TRP A N 15
ATOM 9941 C CA . TRP A 1 5 ? -5.549 7.771 0.893 1.00 0.00 5 TRP A CA 15
ATOM 9942 C C . TRP A 1 5 ? -4.149 7.722 1.512 1.00 0.00 5 TRP A C 15
ATOM 9943 O O . TRP A 1 5 ? -3.850 6.814 2.285 1.00 0.00 5 TRP A O 15
ATOM 9964 N N . PHE A 1 6 ? -3.280 8.651 1.110 1.00 0.00 6 PHE A N 15
ATOM 9965 C CA . PHE A 1 6 ? -1.859 8.627 1.356 1.00 0.00 6 PHE A CA 15
ATOM 9966 C C . PHE A 1 6 ? -1.506 8.954 2.822 1.00 0.00 6 PHE A C 15
ATOM 9967 O O . PHE A 1 6 ? -1.560 10.128 3.201 1.00 0.00 6 PHE A O 15
ATOM 9984 N N . THR A 1 7 ? -1.107 7.960 3.630 1.00 0.00 7 THR A N 15
ATOM 9985 C CA . THR A 1 7 ? -0.736 8.132 5.041 1.00 0.00 7 THR A CA 15
ATOM 9986 C C . THR A 1 7 ? 0.755 7.810 5.302 1.00 0.00 7 THR A C 15
ATOM 9987 O O . THR A 1 7 ? 1.092 6.703 5.733 1.00 0.00 7 THR A O 15
ATOM 9998 N N . PRO A 1 8 ? 1.684 8.760 5.074 1.00 0.00 8 PRO A N 15
ATOM 9999 C CA . PRO A 1 8 ? 3.126 8.563 5.244 1.00 0.00 8 PRO A CA 15
ATOM 10000 C C . PRO A 1 8 ? 3.536 8.284 6.692 1.00 0.00 8 PRO A C 15
ATOM 10001 O O . PRO A 1 8 ? 4.639 7.786 6.920 1.00 0.00 8 PRO A O 15
ATOM 10012 N N . ASP A 1 9 ? 2.647 8.535 7.660 1.00 0.00 9 ASP A N 15
ATOM 10013 C CA . ASP A 1 9 ? 2.752 8.099 9.052 1.00 0.00 9 ASP A CA 15
ATOM 10014 C C . ASP A 1 9 ? 3.285 6.678 9.118 1.00 0.00 9 ASP A C 15
ATOM 10015 O O . ASP A 1 9 ? 4.293 6.410 9.775 1.00 0.00 9 ASP A O 15
ATOM 10024 N N . THR A 1 10 ? 2.637 5.775 8.385 1.00 0.00 10 THR A N 15
ATOM 10025 C CA . THR A 1 10 ? 2.903 4.354 8.465 1.00 0.00 10 THR A CA 15
ATOM 10026 C C . THR A 1 10 ? 3.779 3.878 7.290 1.00 0.00 10 THR A C 15
ATOM 10027 O O . THR A 1 10 ? 4.468 2.862 7.423 1.00 0.00 10 THR A O 15
ATOM 10038 N N . CYS A 1 11 ? 3.831 4.625 6.177 1.00 0.00 11 CYS A N 15
ATOM 10039 C CA . CYS A 1 11 ? 4.508 4.179 4.962 1.00 0.00 11 CYS A CA 15
ATOM 10040 C C . CYS A 1 11 ? 5.956 4.673 4.891 1.00 0.00 11 CYS A C 15
ATOM 10041 O O . CYS A 1 11 ? 6.250 5.812 5.257 1.00 0.00 11 CYS A O 15
ATOM 10048 N N . ALA A 1 12 ? 6.848 3.867 4.307 1.00 0.00 12 ALA A N 15
ATOM 10049 C CA . ALA A 1 12 ? 8.277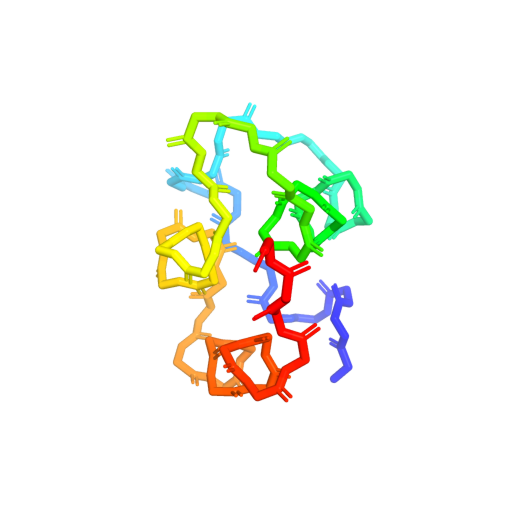 4.148 4.198 1.00 0.00 12 ALA A CA 15
ATOM 10050 C C . ALA A 1 12 ? 8.646 4.911 2.917 1.00 0.00 12 ALA A C 15
ATOM 10051 O O . ALA A 1 12 ? 9.830 5.116 2.644 1.00 0.00 12 ALA A O 15
ATOM 10058 N N . TYR A 1 13 ? 7.664 5.300 2.102 1.00 0.00 13 TYR A N 15
ATOM 10059 C CA . TYR A 1 13 ? 7.875 5.972 0.824 1.00 0.00 13 TYR A CA 15
ATOM 10060 C C . TYR A 1 13 ? 7.078 7.269 0.800 1.00 0.00 13 TYR A C 15
ATOM 10061 O O . TYR A 1 13 ? 6.119 7.427 1.563 1.00 0.00 13 TYR A O 15
ATOM 10079 N N . GLY A 1 14 ? 7.467 8.181 -0.088 1.00 0.00 14 GLY A N 15
ATOM 10080 C CA . GLY A 1 14 ? 6.894 9.511 -0.207 1.00 0.00 14 GLY A CA 15
ATOM 10081 C C . GLY A 1 14 ? 5.915 9.629 -1.373 1.00 0.00 14 GLY A C 15
ATOM 10082 O O . GLY A 1 14 ? 5.253 10.661 -1.493 1.00 0.00 14 GLY A O 15
ATOM 10086 N N . ASP A 1 15 ? 5.774 8.598 -2.208 1.00 0.00 15 ASP A N 15
ATOM 10087 C CA . ASP A 1 15 ? 4.976 8.642 -3.427 1.00 0.00 15 ASP A CA 15
ATOM 10088 C C . ASP A 1 15 ? 3.904 7.581 -3.325 1.00 0.00 15 ASP A C 15
ATOM 10089 O O . ASP A 1 15 ? 4.228 6.406 -3.148 1.00 0.00 15 ASP A O 15
ATOM 10098 N N . SER A 1 16 ? 2.643 7.971 -3.503 1.00 0.00 16 SER A N 15
ATOM 10099 C CA . SER A 1 16 ? 1.526 7.047 -3.650 1.00 0.00 16 SER A CA 15
ATOM 10100 C C . SER A 1 16 ? 1.792 6.042 -4.789 1.00 0.00 16 SER A C 15
ATOM 10101 O O . SER A 1 16 ? 1.407 4.885 -4.669 1.00 0.00 16 SER A O 15
ATOM 10109 N N . ASN A 1 17 ? 2.485 6.432 -5.869 1.00 0.00 17 ASN A N 15
ATOM 10110 C CA . ASN A 1 17 ? 2.858 5.558 -6.987 1.00 0.00 17 ASN A CA 15
ATOM 10111 C C . ASN A 1 17 ? 3.749 4.475 -6.443 1.00 0.00 17 ASN A C 15
ATOM 10112 O O . ASN A 1 17 ? 3.377 3.304 -6.453 1.00 0.00 17 ASN A O 15
ATOM 10123 N N . THR A 1 18 ? 4.925 4.887 -5.990 1.00 0.00 18 THR A N 15
ATOM 10124 C CA . THR A 1 18 ? 5.969 3.971 -5.590 1.00 0.00 18 THR A CA 15
ATOM 10125 C C . THR A 1 18 ? 5.446 3.040 -4.488 1.00 0.00 18 THR A C 15
ATOM 10126 O O . THR A 1 18 ? 5.538 1.816 -4.612 1.00 0.00 18 THR A O 15
ATOM 10137 N N . ALA A 1 19 ? 4.803 3.612 -3.466 1.00 0.00 19 ALA A N 15
ATOM 10138 C CA . ALA A 1 19 ? 4.235 2.877 -2.357 1.00 0.00 19 ALA A CA 15
ATOM 10139 C C . ALA A 1 19 ? 3.165 1.885 -2.805 1.00 0.00 19 ALA A C 15
ATOM 10140 O O . ALA A 1 19 ? 3.302 0.700 -2.517 1.00 0.00 19 ALA A O 15
ATOM 10147 N N . TRP A 1 20 ? 2.102 2.326 -3.492 1.00 0.00 20 TRP A N 15
ATOM 10148 C CA . TRP A 1 20 ? 1.036 1.452 -3.961 1.00 0.00 20 TRP A CA 15
ATOM 10149 C C . TRP A 1 20 ? 1.628 0.300 -4.763 1.00 0.00 20 TRP A C 15
ATOM 10150 O O . TRP A 1 20 ? 1.302 -0.854 -4.495 1.00 0.00 20 TRP A O 15
ATOM 10171 N N . THR A 1 21 ? 2.520 0.579 -5.716 1.00 0.00 21 THR A N 15
ATOM 10172 C CA . THR A 1 21 ? 3.146 -0.449 -6.534 1.00 0.00 21 THR A CA 15
ATOM 10173 C C . THR A 1 21 ? 3.936 -1.438 -5.666 1.00 0.00 21 THR A C 15
ATOM 10174 O O . THR A 1 21 ? 3.807 -2.650 -5.844 1.00 0.00 21 THR A O 15
ATOM 10185 N N . THR A 1 22 ? 4.689 -0.968 -4.673 1.00 0.00 22 THR A N 15
ATOM 10186 C CA . THR A 1 22 ? 5.347 -1.830 -3.703 1.00 0.00 22 THR A CA 15
ATOM 10187 C C . THR A 1 22 ? 4.316 -2.680 -2.959 1.00 0.00 22 THR A C 15
ATOM 10188 O O . THR A 1 22 ? 4.467 -3.900 -2.904 1.00 0.00 22 THR A O 15
ATOM 10199 N N . CYS A 1 23 ? 3.251 -2.082 -2.431 1.00 0.00 23 CYS A N 15
ATOM 10200 C CA . CYS A 1 23 ? 2.225 -2.806 -1.703 1.00 0.00 23 CYS A CA 15
ATOM 10201 C C . CYS A 1 23 ? 1.467 -3.810 -2.574 1.00 0.00 23 CYS A C 15
ATOM 10202 O O . CYS A 1 23 ? 0.807 -4.685 -2.015 1.00 0.00 23 CYS A O 15
ATOM 10209 N N . THR A 1 24 ? 1.561 -3.718 -3.903 1.00 0.00 24 THR A N 15
ATOM 10210 C CA . THR A 1 24 ? 0.780 -4.535 -4.815 1.00 0.00 24 THR A CA 15
ATOM 10211 C C . THR A 1 24 ? 1.614 -5.521 -5.640 1.00 0.00 24 THR A C 15
ATOM 10212 O O . THR A 1 24 ? 1.031 -6.324 -6.367 1.00 0.00 24 THR A O 15
ATOM 10223 N N . THR A 1 25 ? 2.944 -5.532 -5.511 1.00 0.00 25 THR A N 15
ATOM 10224 C CA . THR A 1 25 ? 3.829 -6.428 -6.258 1.00 0.00 25 THR A CA 15
ATOM 10225 C C . THR A 1 25 ? 4.724 -7.188 -5.261 1.00 0.00 25 THR A C 15
ATOM 10226 O O . THR A 1 25 ? 4.901 -6.709 -4.137 1.00 0.00 25 THR A O 15
ATOM 10237 N N . PRO A 1 26 ? 5.296 -8.360 -5.594 1.00 0.00 26 PRO A N 15
ATOM 10238 C CA . PRO A 1 26 ? 5.943 -9.207 -4.593 1.00 0.00 26 PRO A CA 15
ATOM 10239 C C . PRO A 1 26 ? 7.163 -8.504 -3.982 1.00 0.00 26 PRO A C 15
ATOM 10240 O O . PRO A 1 26 ? 7.890 -7.800 -4.688 1.00 0.00 26 PRO A O 15
ATOM 10251 N N . GLY A 1 27 ? 7.375 -8.664 -2.673 1.00 0.00 27 GLY A N 15
ATOM 10252 C CA . GLY A 1 27 ? 8.433 -7.970 -1.942 1.00 0.00 27 GLY A CA 15
ATOM 10253 C C . GLY A 1 27 ? 8.324 -8.204 -0.437 1.00 0.00 27 GLY A C 15
ATOM 10254 O O . GLY A 1 27 ? 7.595 -9.101 -0.003 1.00 0.00 27 GLY A O 15
ATOM 10258 N N . GLN A 1 28 ? 9.052 -7.420 0.367 1.00 0.00 28 GLN A N 15
ATOM 10259 C CA . GLN A 1 28 ? 9.061 -7.512 1.828 1.00 0.00 28 GLN A CA 15
ATOM 10260 C C . GLN A 1 28 ? 7.679 -7.291 2.439 1.00 0.00 28 GLN A C 15
ATOM 10261 O O . GLN A 1 28 ? 7.311 -7.945 3.418 1.00 0.00 28 GLN A O 15
ATOM 10275 N N . THR A 1 29 ? 6.938 -6.352 1.870 1.00 0.00 29 THR A N 15
ATOM 10276 C CA . THR A 1 29 ? 5.660 -5.837 2.306 1.00 0.00 29 THR A CA 15
ATOM 10277 C C . THR A 1 29 ? 4.965 -5.525 0.974 1.00 0.00 29 THR A C 15
ATOM 10278 O O . THR A 1 29 ? 5.029 -4.403 0.465 1.00 0.00 29 THR A O 15
ATOM 10289 N N . CYS A 1 30 ? 4.420 -6.570 0.345 1.00 0.00 30 CYS A N 15
ATOM 10290 C CA . CYS A 1 30 ? 3.259 -6.484 -0.535 1.00 0.00 30 CYS A CA 15
ATOM 10291 C C . CYS A 1 30 ? 2.046 -6.440 0.394 1.00 0.00 30 CYS A C 15
ATOM 10292 O O . CYS A 1 30 ? 2.192 -5.921 1.489 1.00 0.00 30 CYS A O 15
ATOM 10299 N N . TYR A 1 31 ? 0.913 -7.037 0.033 1.00 0.00 31 TYR A N 15
ATOM 10300 C CA . TYR A 1 31 ? -0.465 -6.879 0.510 1.00 0.00 31 TYR A CA 15
ATOM 10301 C C . TYR A 1 31 ? -0.645 -6.309 1.915 1.00 0.00 31 TYR A C 15
ATOM 10302 O O . TYR A 1 31 ? -1.446 -5.398 2.085 1.00 0.00 31 TYR A O 15
ATOM 10320 N N . THR A 1 32 ? 0.098 -6.768 2.911 1.00 0.00 32 THR A N 15
ATOM 10321 C CA . THR A 1 32 ? 0.111 -6.173 4.249 1.00 0.00 32 THR A CA 15
ATOM 10322 C C . THR A 1 32 ? 0.333 -4.647 4.202 1.00 0.00 32 THR A C 15
ATOM 10323 O O . THR A 1 32 ? -0.386 -3.868 4.820 1.00 0.00 32 THR A O 15
ATOM 10334 N N . CYS A 1 33 ? 1.289 -4.221 3.385 1.00 0.00 33 CYS A N 15
ATOM 10335 C CA . CYS A 1 33 ? 1.684 -2.867 3.057 1.00 0.00 33 CYS A CA 15
ATOM 10336 C C . CYS A 1 33 ? 0.499 -1.976 2.731 1.00 0.00 33 CYS A C 15
ATOM 10337 O O . CYS A 1 33 ? 0.517 -0.823 3.123 1.00 0.00 33 CYS A O 15
ATOM 10344 N N . CYS A 1 34 ? -0.549 -2.487 2.085 1.00 0.00 34 CYS A N 15
ATOM 10345 C CA . CYS A 1 34 ? -1.794 -1.761 1.859 1.00 0.00 34 CYS A CA 15
ATOM 10346 C C . CYS A 1 34 ? -2.266 -1.078 3.151 1.00 0.00 34 CYS A C 15
ATOM 10347 O O . CYS A 1 34 ? -2.608 0.104 3.154 1.00 0.00 34 CYS A O 15
ATOM 10354 N N . SER A 1 35 ? -2.246 -1.830 4.250 1.00 0.00 35 SER A N 15
ATOM 10355 C CA . SER A 1 35 ? -2.598 -1.355 5.580 1.00 0.00 35 SER A CA 15
ATOM 10356 C C . SER A 1 35 ? -1.475 -0.507 6.166 1.00 0.00 35 SER A C 15
ATOM 10357 O O . SER A 1 35 ? -1.744 0.539 6.756 1.00 0.00 35 SER A O 15
ATOM 10365 N N . SER A 1 36 ? -0.223 -0.911 5.983 1.00 0.00 36 SER A N 15
ATOM 10366 C CA . SER A 1 36 ? 0.939 -0.260 6.573 1.00 0.00 36 SER A CA 15
ATOM 10367 C C . SER A 1 36 ? 1.383 0.951 5.737 1.00 0.00 36 SER A C 15
ATOM 10368 O O . SER A 1 36 ? 2.542 1.357 5.798 1.00 0.00 36 SER A O 15
ATOM 10376 N N . CYS A 1 37 ? 0.486 1.506 4.913 1.00 0.00 37 CYS A N 15
ATOM 10377 C CA . CYS A 1 37 ? 0.753 2.645 4.060 1.00 0.00 37 CYS A CA 15
ATOM 10378 C C . CYS A 1 37 ? -0.458 3.562 3.926 1.00 0.00 37 CYS A C 15
ATOM 10379 O O . CYS A 1 37 ? -0.254 4.769 3.993 1.00 0.00 37 CYS A O 15
ATOM 10386 N N . PHE A 1 38 ? -1.678 3.067 3.707 1.00 0.00 38 PHE A N 15
ATOM 10387 C CA . PHE A 1 38 ? -2.824 3.893 3.322 1.00 0.00 38 PHE A CA 15
ATOM 10388 C C . PHE A 1 38 ? -3.839 3.972 4.458 1.00 0.00 38 PHE A C 15
ATOM 10389 O O . PHE A 1 38 ? -3.821 3.143 5.375 1.00 0.00 38 PHE A O 15
ATOM 10406 N N . ASP A 1 39 ? -4.773 4.926 4.370 1.00 0.00 39 ASP A N 15
ATOM 10407 C CA . ASP A 1 39 ? -6.009 4.860 5.149 1.00 0.00 39 ASP A CA 15
ATOM 10408 C C . ASP A 1 39 ? -6.698 3.551 4.825 1.00 0.00 39 ASP A C 15
ATOM 10409 O O . ASP A 1 39 ? -6.510 2.993 3.749 1.00 0.00 39 ASP A O 15
ATOM 10418 N N . VAL A 1 40 ? -7.628 3.160 5.683 1.00 0.00 40 VAL A N 15
ATOM 10419 C CA . VAL A 1 40 ? -8.552 2.063 5.483 1.00 0.00 40 VAL A CA 15
ATOM 10420 C C . VAL A 1 40 ? -9.174 2.054 4.073 1.00 0.00 40 VAL A C 15
ATOM 10421 O O . VAL A 1 40 ? -9.294 1.001 3.448 1.00 0.00 40 VAL A O 15
ATOM 10434 N N . VAL A 1 41 ? -9.538 3.229 3.547 1.00 0.00 41 VAL A N 15
ATOM 10435 C CA . VAL A 1 41 ? -10.201 3.355 2.260 1.00 0.00 41 VAL A CA 15
ATOM 10436 C C . VAL A 1 41 ? -9.229 2.968 1.134 1.00 0.00 41 VAL A C 15
ATOM 10437 O O . VAL A 1 41 ? -9.647 2.396 0.129 1.00 0.00 41 VAL A O 15
ATOM 10450 N N . GLY A 1 42 ? -7.927 3.222 1.300 1.00 0.00 42 GLY A N 15
ATOM 10451 C CA . GLY A 1 42 ? -6.909 2.801 0.352 1.00 0.00 42 GLY A CA 15
ATOM 10452 C C . GLY A 1 42 ? -6.392 1.405 0.651 1.00 0.00 42 GLY A C 15
ATOM 10453 O O . GLY A 1 42 ? -5.960 0.732 -0.280 1.00 0.00 42 GLY A O 15
ATOM 10457 N N . GLU A 1 43 ? -6.463 0.958 1.906 1.00 0.00 43 GLU A N 15
ATOM 10458 C CA . GLU A 1 43 ? -6.118 -0.383 2.340 1.00 0.00 43 GLU A CA 15
ATOM 10459 C C . GLU A 1 43 ? -6.858 -1.398 1.492 1.00 0.00 43 GLU A C 15
ATOM 10460 O O . GLU A 1 43 ? -6.191 -2.104 0.737 1.00 0.00 43 GLU A O 15
ATOM 10472 N N . GLN A 1 44 ? -8.196 -1.453 1.559 1.00 0.00 44 GLN A N 15
ATOM 10473 C CA . GLN A 1 44 ? -8.917 -2.547 0.926 1.00 0.00 44 GLN A CA 15
ATOM 10474 C C . GLN A 1 44 ? -8.737 -2.433 -0.587 1.00 0.00 44 GLN A C 15
ATOM 10475 O O . GLN A 1 44 ? -8.609 -3.447 -1.275 1.00 0.00 44 GLN A O 15
ATOM 10489 N N . ALA A 1 45 ? -8.691 -1.197 -1.099 1.00 0.00 45 ALA A N 15
ATOM 10490 C CA . ALA A 1 45 ? -8.510 -0.941 -2.511 1.00 0.00 45 ALA A CA 15
ATOM 10491 C C . ALA A 1 45 ? -7.161 -1.471 -3.002 1.00 0.00 45 ALA A C 15
ATOM 10492 O O . ALA A 1 45 ? -7.068 -1.987 -4.111 1.00 0.00 45 ALA A O 15
ATOM 10499 N N . CYS A 1 46 ? -6.112 -1.343 -2.197 1.00 0.00 46 CYS A N 15
ATOM 10500 C CA . CYS A 1 46 ? -4.805 -1.899 -2.483 1.00 0.00 46 CYS A CA 15
ATOM 10501 C C . CYS A 1 46 ? -4.859 -3.410 -2.317 1.00 0.00 46 CYS A C 15
ATOM 10502 O O . CYS A 1 46 ? -4.423 -4.098 -3.229 1.00 0.00 46 CYS A O 15
ATOM 10509 N N . GLN A 1 47 ? -5.391 -3.949 -1.214 1.00 0.00 47 GLN A N 15
ATOM 10510 C CA . GLN A 1 47 ? -5.492 -5.392 -0.976 1.00 0.00 47 GLN A CA 15
ATOM 10511 C C . GLN A 1 47 ? -6.148 -6.122 -2.158 1.00 0.00 47 GLN A C 15
ATOM 10512 O O . GLN A 1 47 ? -5.625 -7.150 -2.585 1.00 0.00 47 GLN A O 15
ATOM 10526 N N . MET A 1 48 ? -7.224 -5.577 -2.740 1.00 0.00 48 MET A N 15
ATOM 10527 C CA . MET A 1 48 ? -7.880 -6.167 -3.914 1.00 0.00 48 MET A CA 15
ATOM 10528 C C . MET A 1 48 ? -7.006 -6.143 -5.180 1.00 0.00 48 MET A C 15
ATOM 10529 O O . MET A 1 48 ? -7.239 -6.878 -6.138 1.00 0.00 48 MET A O 15
ATOM 10543 N N . SER A 1 49 ? -6.016 -5.259 -5.201 1.00 0.00 49 SER A N 15
ATOM 10544 C CA . SER A 1 49 ? -5.096 -4.987 -6.284 1.00 0.00 49 SER A CA 15
ATOM 10545 C C . SER A 1 49 ? -3.697 -5.539 -5.988 1.00 0.00 49 SER A C 15
ATOM 10546 O O . SER A 1 49 ? -2.789 -5.346 -6.802 1.00 0.00 49 SER A O 15
ATOM 10554 N N . ALA A 1 50 ? -3.509 -6.214 -4.851 1.00 0.00 50 ALA A N 15
ATOM 10555 C CA . ALA A 1 50 ? -2.216 -6.614 -4.342 1.00 0.00 50 ALA A CA 15
ATOM 10556 C C . ALA A 1 50 ? -1.923 -8.044 -4.771 1.00 0.00 50 ALA A C 15
ATOM 10557 O O . ALA A 1 50 ? -2.402 -9.008 -4.172 1.00 0.00 50 ALA A O 15
ATOM 10564 N N . GLN A 1 51 ? -1.138 -8.169 -5.836 1.00 0.00 51 GLN A N 15
ATOM 10565 C CA . GLN A 1 51 ? -0.990 -9.369 -6.638 1.00 0.00 51 GLN A CA 15
ATOM 10566 C C . GLN A 1 51 ? 0.488 -9.749 -6.743 1.00 0.00 51 GLN A C 15
ATOM 10567 O O . GLN A 1 51 ? 1.198 -9.438 -7.703 1.00 0.00 51 GLN A O 15
ATOM 10581 N N . CYS A 1 52 ? 0.916 -10.462 -5.716 1.00 0.00 52 CYS A N 15
ATOM 10582 C CA . CYS A 1 52 ? 2.192 -11.100 -5.529 1.00 0.00 52 CYS A CA 15
ATOM 10583 C C . CYS A 1 52 ? 2.085 -12.582 -5.882 1.00 0.00 52 CYS A C 15
ATOM 10584 O O . CYS A 1 52 ? 2.938 -13.365 -5.420 1.00 0.00 52 CYS A O 15
ATOM 10591 N N . ASN A 1 1 ? -8.770 6.584 -5.549 1.00 0.00 1 ASN A N 16
ATOM 10592 C CA . ASN A 1 1 ? -7.498 7.052 -6.115 1.00 0.00 1 ASN A CA 16
ATOM 10593 C C . ASN A 1 1 ? -6.429 7.004 -5.039 1.00 0.00 1 ASN A C 16
ATOM 10594 O O . ASN A 1 1 ? -6.632 7.570 -3.971 1.00 0.00 1 ASN A O 16
ATOM 10605 N N . PRO A 1 2 ? -5.294 6.332 -5.282 1.00 0.00 2 PRO A N 16
ATOM 10606 C CA . PRO A 1 2 ? -4.287 6.092 -4.254 1.00 0.00 2 PRO A CA 16
ATOM 10607 C C . PRO A 1 2 ? -3.586 7.342 -3.704 1.00 0.00 2 PRO A C 16
ATOM 10608 O O . PRO A 1 2 ? -2.938 7.259 -2.665 1.00 0.00 2 PRO A O 16
ATOM 10619 N N . GLU A 1 3 ? -3.763 8.512 -4.319 1.00 0.00 3 GLU A N 16
ATOM 10620 C CA . GLU A 1 3 ? -3.212 9.768 -3.813 1.00 0.00 3 GLU A CA 16
ATOM 10621 C C . GLU A 1 3 ? -4.065 10.317 -2.663 1.00 0.00 3 GLU A C 16
ATOM 10622 O O . GLU A 1 3 ? -3.615 11.187 -1.924 1.00 0.00 3 GLU A O 16
ATOM 10634 N N . ASP A 1 4 ? -5.297 9.830 -2.501 1.00 0.00 4 ASP A N 16
ATOM 10635 C CA . ASP A 1 4 ? -6.247 10.307 -1.493 1.00 0.00 4 ASP A CA 16
ATOM 10636 C C . ASP A 1 4 ? -6.105 9.558 -0.173 1.00 0.00 4 ASP A C 16
ATOM 10637 O O . ASP A 1 4 ? -6.691 9.956 0.834 1.00 0.00 4 ASP A O 16
ATOM 10646 N N . TRP A 1 5 ? -5.375 8.442 -0.190 1.00 0.00 5 TRP A N 16
ATOM 10647 C CA . TRP A 1 5 ? -5.288 7.496 0.920 1.00 0.00 5 TRP A CA 16
ATOM 10648 C C . TRP A 1 5 ? -3.874 7.422 1.495 1.00 0.00 5 TRP A C 16
ATOM 10649 O O . TRP A 1 5 ? -3.625 6.647 2.414 1.00 0.00 5 TRP A O 16
ATOM 10670 N N . PHE A 1 6 ? -2.947 8.174 0.905 1.00 0.00 6 PHE A N 16
ATOM 10671 C CA . PHE A 1 6 ? -1.525 8.161 1.209 1.00 0.00 6 PHE A CA 16
ATOM 10672 C C . PHE A 1 6 ? -1.277 8.584 2.662 1.00 0.00 6 PHE A C 16
ATOM 10673 O O . PHE A 1 6 ? -1.580 9.727 3.007 1.00 0.00 6 PHE A O 16
ATOM 10690 N N . THR A 1 7 ? -0.699 7.715 3.502 1.00 0.00 7 THR A N 16
ATOM 10691 C CA . THR A 1 7 ? -0.377 8.047 4.891 1.00 0.00 7 THR A CA 16
ATOM 10692 C C . THR A 1 7 ? 1.104 7.738 5.190 1.00 0.00 7 THR A C 16
ATOM 10693 O O . THR A 1 7 ? 1.429 6.637 5.640 1.00 0.00 7 THR A O 16
ATOM 10704 N N . PRO A 1 8 ? 2.036 8.685 4.962 1.00 0.00 8 PRO A N 16
ATOM 10705 C CA . PRO A 1 8 ? 3.470 8.483 5.196 1.00 0.00 8 PRO A CA 16
ATOM 10706 C C . PRO A 1 8 ? 3.792 8.266 6.684 1.00 0.00 8 PRO A C 16
ATOM 10707 O O . PRO A 1 8 ? 4.837 7.715 7.027 1.00 0.00 8 PRO A O 16
ATOM 10718 N N . ASP A 1 9 ? 2.841 8.584 7.565 1.00 0.00 9 ASP A N 16
ATOM 10719 C CA . ASP A 1 9 ? 2.810 8.207 8.974 1.00 0.00 9 ASP A CA 16
ATOM 10720 C C . ASP A 1 9 ? 3.125 6.733 9.170 1.00 0.00 9 ASP A C 16
ATOM 10721 O O . ASP A 1 9 ? 3.919 6.375 10.040 1.00 0.00 9 ASP A O 16
ATOM 10730 N N . THR A 1 10 ? 2.559 5.878 8.322 1.00 0.00 10 THR A N 16
ATOM 10731 C CA . THR A 1 10 ? 2.703 4.437 8.404 1.00 0.00 10 THR A CA 16
ATOM 10732 C C . THR A 1 10 ? 3.441 3.892 7.169 1.00 0.00 10 THR A C 16
ATOM 10733 O O . THR A 1 10 ? 3.888 2.748 7.208 1.00 0.00 10 THR A O 16
ATOM 10744 N N . CYS A 1 11 ? 3.656 4.691 6.112 1.00 0.00 11 CYS A N 16
ATOM 10745 C CA . CYS A 1 11 ? 4.303 4.263 4.874 1.00 0.00 11 CYS A CA 16
ATOM 10746 C C . CYS A 1 11 ? 5.748 4.757 4.791 1.00 0.00 11 CYS A C 16
ATOM 10747 O O . CYS A 1 11 ? 6.015 5.942 4.976 1.00 0.00 11 CYS A O 16
ATOM 10754 N N . ALA A 1 12 ? 6.678 3.885 4.397 1.00 0.00 12 ALA A N 16
ATOM 10755 C CA . ALA A 1 12 ? 8.109 4.161 4.331 1.00 0.00 12 ALA A CA 16
ATOM 10756 C C . ALA A 1 12 ? 8.501 4.951 3.075 1.00 0.00 12 ALA A C 16
ATOM 10757 O O . ALA A 1 12 ? 9.694 5.140 2.825 1.00 0.00 12 ALA A O 16
ATOM 10764 N N . TYR A 1 13 ? 7.536 5.380 2.257 1.00 0.00 13 TYR A N 16
ATOM 10765 C CA . TYR A 1 13 ? 7.772 5.927 0.928 1.00 0.00 13 TYR A CA 16
ATOM 10766 C C . TYR A 1 13 ? 7.230 7.346 0.807 1.00 0.00 13 TYR A C 16
ATOM 10767 O O . TYR A 1 13 ? 6.342 7.736 1.569 1.00 0.00 13 TYR A O 16
ATOM 10785 N N . GLY A 1 14 ? 7.748 8.088 -0.173 1.00 0.00 14 GLY A N 16
ATOM 10786 C CA . GLY A 1 14 ? 7.443 9.493 -0.408 1.00 0.00 14 GLY A CA 16
ATOM 10787 C C . GLY A 1 14 ? 6.606 9.723 -1.667 1.00 0.00 14 GLY A C 16
ATOM 10788 O O . GLY A 1 14 ? 6.457 10.865 -2.094 1.00 0.00 14 GLY A O 16
ATOM 10792 N N . ASP A 1 15 ? 6.052 8.676 -2.285 1.00 0.00 15 ASP A N 16
ATOM 10793 C CA . ASP A 1 15 ? 5.161 8.815 -3.435 1.00 0.00 15 ASP A CA 16
ATOM 10794 C C . ASP A 1 15 ? 4.017 7.835 -3.264 1.00 0.00 15 ASP A C 16
ATOM 10795 O O . ASP A 1 15 ? 4.255 6.676 -2.912 1.00 0.00 15 ASP A O 16
ATOM 10804 N N . SER A 1 16 ? 2.799 8.270 -3.570 1.00 0.00 16 SER A N 16
ATOM 10805 C CA . SER A 1 16 ? 1.602 7.438 -3.481 1.00 0.00 16 SER A CA 16
ATOM 10806 C C . SER A 1 16 ? 1.646 6.306 -4.517 1.00 0.00 16 SER A C 16
ATOM 10807 O O . SER A 1 16 ? 1.229 5.180 -4.243 1.00 0.00 16 SER A O 16
ATOM 10815 N N . ASN A 1 17 ? 2.220 6.605 -5.688 1.00 0.00 17 ASN A N 16
ATOM 10816 C CA . ASN A 1 17 ? 2.419 5.712 -6.822 1.00 0.00 17 ASN A CA 16
ATOM 10817 C C . ASN A 1 17 ? 3.349 4.621 -6.359 1.00 0.00 17 ASN A C 16
ATOM 10818 O O . ASN A 1 17 ? 2.972 3.451 -6.359 1.00 0.00 17 ASN A O 16
ATOM 10829 N N . THR A 1 18 ? 4.554 5.000 -5.944 1.00 0.00 18 THR A N 16
ATOM 10830 C CA . THR A 1 18 ? 5.579 4.083 -5.510 1.00 0.00 18 THR A CA 16
ATOM 10831 C C . THR A 1 18 ? 5.012 3.199 -4.398 1.00 0.00 18 THR A C 16
ATOM 10832 O O . THR A 1 18 ? 4.948 1.982 -4.585 1.00 0.00 18 THR A O 16
ATOM 10843 N N . ALA A 1 19 ? 4.491 3.813 -3.323 1.00 0.00 19 ALA A N 16
ATOM 10844 C CA . ALA A 1 19 ? 3.937 3.140 -2.158 1.00 0.00 19 ALA A CA 16
ATOM 10845 C C . ALA A 1 19 ? 2.952 2.046 -2.558 1.00 0.00 19 ALA A C 16
ATOM 10846 O O . ALA A 1 19 ? 3.162 0.876 -2.228 1.00 0.00 19 ALA A O 16
ATOM 10853 N N . TRP A 1 20 ? 1.895 2.422 -3.283 1.00 0.00 20 TRP A N 16
ATOM 10854 C CA . TRP A 1 20 ? 0.891 1.505 -3.796 1.00 0.00 20 TRP A CA 16
ATOM 10855 C C . TRP A 1 20 ? 1.556 0.365 -4.560 1.00 0.00 20 TRP A C 16
ATOM 10856 O O . TRP A 1 20 ? 1.289 -0.794 -4.269 1.00 0.00 20 TRP A O 16
ATOM 10877 N N . THR A 1 21 ? 2.429 0.677 -5.519 1.00 0.00 21 THR A N 16
ATOM 10878 C CA . THR A 1 21 ? 3.023 -0.321 -6.389 1.00 0.00 21 THR A CA 16
ATOM 10879 C C . THR A 1 21 ? 3.893 -1.297 -5.593 1.00 0.00 21 THR A C 16
ATOM 10880 O O . THR A 1 21 ? 3.836 -2.501 -5.831 1.00 0.00 21 THR A O 16
ATOM 10891 N N . THR A 1 22 ? 4.666 -0.830 -4.612 1.00 0.00 22 THR A N 16
ATOM 10892 C CA . THR A 1 22 ? 5.353 -1.715 -3.688 1.00 0.00 22 THR A CA 16
ATOM 10893 C C . THR A 1 22 ? 4.325 -2.613 -2.990 1.00 0.00 22 THR A C 16
ATOM 10894 O O . THR A 1 22 ? 4.464 -3.835 -3.023 1.00 0.00 22 THR A O 16
ATOM 10905 N N . CYS A 1 23 ? 3.265 -2.040 -2.420 1.00 0.00 23 CYS A N 16
ATOM 10906 C CA . CYS A 1 23 ? 2.259 -2.813 -1.715 1.00 0.00 23 CYS A CA 16
ATOM 10907 C C . CYS A 1 23 ? 1.505 -3.806 -2.609 1.00 0.00 23 CYS A C 16
ATOM 10908 O O . CYS A 1 23 ? 0.979 -4.782 -2.070 1.00 0.00 23 CYS A O 16
ATOM 10915 N N . THR A 1 24 ? 1.453 -3.615 -3.932 1.00 0.00 24 THR A N 16
ATOM 10916 C CA . THR A 1 24 ? 0.770 -4.530 -4.837 1.00 0.00 24 THR A CA 16
ATOM 10917 C C . THR A 1 24 ? 1.709 -5.546 -5.505 1.00 0.00 24 THR A C 16
ATOM 10918 O O . THR A 1 24 ? 1.206 -6.459 -6.168 1.00 0.00 24 THR A O 16
ATOM 10929 N N . THR A 1 25 ? 3.034 -5.447 -5.317 1.00 0.00 25 THR A N 16
ATOM 10930 C CA . THR A 1 25 ? 4.019 -6.304 -5.979 1.00 0.00 25 THR A CA 16
ATOM 10931 C C . THR A 1 25 ? 4.792 -7.139 -4.947 1.00 0.00 25 THR A C 16
ATOM 10932 O O . THR A 1 25 ? 5.003 -6.670 -3.826 1.00 0.00 25 THR A O 16
ATOM 10943 N N . PRO A 1 26 ? 5.251 -8.360 -5.286 1.00 0.00 26 PRO A N 16
ATOM 10944 C CA . PRO A 1 26 ? 5.879 -9.260 -4.328 1.00 0.00 26 PRO A CA 16
ATOM 10945 C C . PRO A 1 26 ? 7.195 -8.657 -3.839 1.00 0.00 26 PRO A C 16
ATOM 10946 O O . PRO A 1 26 ? 8.076 -8.326 -4.640 1.00 0.00 26 PRO A O 16
ATOM 10957 N N . GLY A 1 27 ? 7.314 -8.482 -2.526 1.00 0.00 27 GLY A N 16
ATOM 10958 C CA . GLY A 1 27 ? 8.387 -7.741 -1.893 1.00 0.00 27 GLY A CA 16
ATOM 10959 C C . GLY A 1 27 ? 8.295 -7.862 -0.378 1.00 0.00 27 GLY A C 16
ATOM 10960 O O . GLY A 1 27 ? 7.443 -8.594 0.132 1.00 0.00 27 GLY A O 16
ATOM 10964 N N . GLN A 1 28 ? 9.145 -7.122 0.343 1.00 0.00 28 GLN A N 16
ATOM 10965 C CA . GLN A 1 28 ? 9.185 -7.110 1.808 1.00 0.00 28 GLN A CA 16
ATOM 10966 C C . GLN A 1 28 ? 7.822 -6.843 2.463 1.00 0.00 28 GLN A C 16
ATOM 10967 O O . GLN A 1 28 ? 7.572 -7.260 3.598 1.00 0.00 28 GLN A O 16
ATOM 10981 N N . THR A 1 29 ? 6.971 -6.106 1.759 1.00 0.00 29 THR A N 16
ATOM 10982 C CA . THR A 1 29 ? 5.690 -5.568 2.158 1.00 0.00 29 THR A CA 16
ATOM 10983 C C . THR A 1 29 ? 4.920 -5.478 0.824 1.00 0.00 29 THR A C 16
ATOM 10984 O O . THR A 1 29 ? 4.864 -4.414 0.205 1.00 0.00 29 THR A O 16
ATOM 10995 N N . CYS A 1 30 ? 4.392 -6.604 0.335 1.00 0.00 30 CYS A N 16
ATOM 10996 C CA . CYS A 1 30 ? 3.217 -6.647 -0.533 1.00 0.00 30 CYS A CA 16
ATOM 10997 C C . CYS A 1 30 ? 1.991 -6.634 0.386 1.00 0.00 30 CYS A C 16
ATOM 10998 O O . CYS A 1 30 ? 2.146 -6.266 1.544 1.00 0.00 30 CYS A O 16
ATOM 11005 N N . TYR A 1 31 ? 0.823 -7.078 -0.081 1.00 0.00 31 TYR A N 16
ATOM 11006 C CA . TYR A 1 31 ? -0.574 -6.848 0.325 1.00 0.00 31 TYR A CA 16
ATOM 11007 C C . TYR A 1 31 ? -0.819 -6.408 1.772 1.00 0.00 31 TYR A C 16
ATOM 11008 O O . TYR A 1 31 ? -1.624 -5.515 2.012 1.00 0.00 31 TYR A O 16
ATOM 11026 N N . THR A 1 32 ? -0.133 -6.976 2.748 1.00 0.00 32 THR A N 16
ATOM 11027 C CA . THR A 1 32 ? -0.130 -6.459 4.119 1.00 0.00 32 THR A CA 16
ATOM 11028 C C . THR A 1 32 ? 0.182 -4.945 4.164 1.00 0.00 32 THR A C 16
ATOM 11029 O O . THR A 1 32 ? -0.503 -4.162 4.820 1.00 0.00 32 THR A O 16
ATOM 11040 N N . CYS A 1 33 ? 1.186 -4.536 3.393 1.00 0.00 33 CYS A N 16
ATOM 11041 C CA . CYS A 1 33 ? 1.652 -3.188 3.127 1.00 0.00 33 CYS A CA 16
ATOM 11042 C C . CYS A 1 33 ? 0.521 -2.216 2.869 1.00 0.00 33 CYS A C 16
ATOM 11043 O O . CYS A 1 33 ? 0.591 -1.092 3.341 1.00 0.00 33 CYS A O 16
ATOM 11050 N N . CYS A 1 34 ? -0.518 -2.642 2.151 1.00 0.00 34 CYS A N 16
ATOM 11051 C CA . CYS A 1 34 ? -1.681 -1.826 1.854 1.00 0.00 34 CYS A CA 16
ATOM 11052 C C . CYS A 1 34 ? -2.200 -1.128 3.117 1.00 0.00 34 CYS A C 16
ATOM 11053 O O . CYS A 1 34 ? -2.456 0.078 3.099 1.00 0.00 34 CYS A O 16
ATOM 11060 N N . SER A 1 35 ? -2.299 -1.895 4.204 1.00 0.00 35 SER A N 16
ATOM 11061 C CA . SER A 1 35 ? -2.662 -1.443 5.540 1.00 0.00 35 SER A CA 16
ATOM 11062 C C . SER A 1 35 ? -1.547 -0.570 6.113 1.00 0.00 35 SER A C 16
ATOM 11063 O O . SER A 1 35 ? -1.792 0.537 6.589 1.00 0.00 35 SER A O 16
ATOM 11071 N N . SER A 1 36 ? -0.311 -1.055 6.081 1.00 0.00 36 SER A N 16
ATOM 11072 C CA . SER A 1 36 ? 0.871 -0.416 6.649 1.00 0.00 36 SER A CA 16
ATOM 11073 C C . SER A 1 36 ? 1.431 0.657 5.696 1.00 0.00 36 SER A C 16
ATOM 11074 O O . SER A 1 36 ? 2.643 0.823 5.575 1.00 0.00 36 SER A O 16
ATOM 11082 N N . CYS A 1 37 ? 0.546 1.380 4.999 1.00 0.00 37 CYS A N 16
ATOM 11083 C CA . CYS A 1 37 ? 0.891 2.507 4.148 1.00 0.00 37 CYS A CA 16
ATOM 11084 C C . CYS A 1 37 ? -0.263 3.494 3.990 1.00 0.00 37 CYS A C 16
ATOM 11085 O O . CYS A 1 37 ? 0.010 4.695 3.939 1.00 0.00 37 CYS A O 16
ATOM 11092 N N . PHE A 1 38 ? -1.518 3.044 3.882 1.00 0.00 38 PHE A N 16
ATOM 11093 C CA . PHE A 1 38 ? -2.671 3.884 3.550 1.00 0.00 38 PHE A CA 16
ATOM 11094 C C . PHE A 1 38 ? -3.712 3.815 4.658 1.00 0.00 38 PHE A C 16
ATOM 11095 O O . PHE A 1 38 ? -3.719 2.869 5.450 1.00 0.00 38 PHE A O 16
ATOM 11112 N N . ASP A 1 39 ? -4.635 4.782 4.675 1.00 0.00 39 ASP A N 16
ATOM 11113 C CA . ASP A 1 39 ? -5.862 4.655 5.459 1.00 0.00 39 ASP A CA 16
ATOM 11114 C C . ASP A 1 39 ? -6.655 3.468 4.922 1.00 0.00 39 ASP A C 16
ATOM 11115 O O . ASP A 1 39 ? -6.537 3.098 3.754 1.00 0.00 39 ASP A O 16
ATOM 11124 N N . VAL A 1 40 ? -7.587 2.994 5.737 1.00 0.00 40 VAL A N 16
ATOM 11125 C CA . VAL A 1 40 ? -8.541 1.925 5.504 1.00 0.00 40 VAL A CA 16
ATOM 11126 C C . VAL A 1 40 ? -9.157 1.928 4.091 1.00 0.00 40 VAL A C 16
ATOM 11127 O O . VAL A 1 40 ? -9.226 0.889 3.431 1.00 0.00 40 VAL A O 16
ATOM 11140 N N . VAL A 1 41 ? -9.593 3.091 3.596 1.00 0.00 41 VAL A N 16
ATOM 11141 C CA . VAL A 1 41 ? -10.254 3.200 2.295 1.00 0.00 41 VAL A CA 16
ATOM 11142 C C . VAL A 1 41 ? -9.314 2.756 1.165 1.00 0.00 41 VAL A C 16
ATOM 11143 O O . VAL A 1 41 ? -9.764 2.197 0.157 1.00 0.00 41 VAL A O 16
ATOM 11156 N N . GLY A 1 42 ? -8.014 2.995 1.345 1.00 0.00 42 GLY A N 16
ATOM 11157 C CA . GLY A 1 42 ? -6.974 2.679 0.398 1.00 0.00 42 GLY A CA 16
ATOM 11158 C C . GLY A 1 42 ? -6.255 1.389 0.731 1.00 0.00 42 GLY A C 16
ATOM 11159 O O . GLY A 1 42 ? -5.770 0.759 -0.203 1.00 0.00 42 GLY A O 16
ATOM 11163 N N . GLU A 1 43 ? -6.228 0.960 1.997 1.00 0.00 43 GLU A N 16
ATOM 11164 C CA . GLU A 1 43 ? -5.910 -0.410 2.376 1.00 0.00 43 GLU A CA 16
ATOM 11165 C C . GLU A 1 43 ? -6.723 -1.353 1.498 1.00 0.00 43 GLU A C 16
ATOM 11166 O O . GLU A 1 43 ? -6.127 -2.111 0.742 1.00 0.00 43 GLU A O 16
ATOM 11178 N N . GLN A 1 44 ? -8.058 -1.303 1.566 1.00 0.00 44 GLN A N 16
ATOM 11179 C CA . GLN A 1 44 ? -8.931 -2.276 0.951 1.00 0.00 44 GLN A CA 16
ATOM 11180 C C . GLN A 1 44 ? -8.714 -2.255 -0.561 1.00 0.00 44 GLN A C 16
ATOM 11181 O O . GLN A 1 44 ? -8.605 -3.300 -1.203 1.00 0.00 44 GLN A O 16
ATOM 11195 N N . ALA A 1 45 ? -8.629 -1.049 -1.131 1.00 0.00 45 ALA A N 16
ATOM 11196 C CA . ALA A 1 45 ? -8.458 -0.888 -2.558 1.00 0.00 45 ALA A CA 16
ATOM 11197 C C . ALA A 1 45 ? -7.090 -1.398 -3.026 1.00 0.00 45 ALA A C 16
ATOM 11198 O O . ALA A 1 45 ? -6.985 -1.990 -4.098 1.00 0.00 45 ALA A O 16
ATOM 11205 N N . CYS A 1 46 ? -6.040 -1.185 -2.236 1.00 0.00 46 CYS A N 16
ATOM 11206 C CA . CYS A 1 46 ? -4.720 -1.715 -2.516 1.00 0.00 46 CYS A CA 16
ATOM 11207 C C . CYS A 1 46 ? -4.761 -3.230 -2.393 1.00 0.00 46 CYS A C 16
ATOM 11208 O O . CYS A 1 46 ? -4.385 -3.895 -3.346 1.00 0.00 46 CYS A O 16
ATOM 11215 N N . GLN A 1 47 ? -5.232 -3.789 -1.274 1.00 0.00 47 GLN A N 16
ATOM 11216 C CA . GLN A 1 47 ? -5.304 -5.231 -1.058 1.00 0.00 47 GLN A CA 16
ATOM 11217 C C . GLN A 1 47 ? -6.024 -5.937 -2.210 1.00 0.00 47 GLN A C 16
ATOM 11218 O O . GLN A 1 47 ? -5.513 -6.934 -2.717 1.00 0.00 47 GLN A O 16
ATOM 11232 N N . MET A 1 48 ? -7.150 -5.409 -2.692 1.00 0.00 48 MET A N 16
ATOM 11233 C CA . MET A 1 48 ? -7.849 -6.028 -3.817 1.00 0.00 48 MET A CA 16
ATOM 11234 C C . MET A 1 48 ? -7.065 -5.892 -5.137 1.00 0.00 48 MET A C 16
ATOM 11235 O O . MET A 1 48 ? -7.193 -6.742 -6.018 1.00 0.00 48 MET A O 16
ATOM 11249 N N . SER A 1 49 ? -6.217 -4.867 -5.274 1.00 0.00 49 SER A N 16
ATOM 11250 C CA . SER A 1 49 ? -5.279 -4.690 -6.383 1.00 0.00 49 SER A CA 16
ATOM 11251 C C . SER A 1 49 ? -3.981 -5.503 -6.188 1.00 0.00 49 SER A C 16
ATOM 11252 O O . SER A 1 49 ? -3.214 -5.644 -7.145 1.00 0.00 49 SER A O 16
ATOM 11260 N N . ALA A 1 50 ? -3.687 -6.005 -4.985 1.00 0.00 50 ALA A N 16
ATOM 11261 C CA . ALA A 1 50 ? -2.367 -6.468 -4.585 1.00 0.00 50 ALA A CA 16
ATOM 11262 C C . ALA A 1 50 ? -2.236 -7.953 -4.881 1.00 0.00 50 ALA A C 16
ATOM 11263 O O . ALA A 1 50 ? -2.891 -8.780 -4.243 1.00 0.00 50 ALA A O 16
ATOM 11270 N N . GLN A 1 51 ? -1.405 -8.291 -5.866 1.00 0.00 51 GLN A N 16
ATOM 11271 C CA . GLN A 1 51 ? -1.275 -9.641 -6.388 1.00 0.00 51 GLN A CA 16
ATOM 11272 C C . GLN A 1 51 ? 0.212 -9.958 -6.530 1.00 0.00 51 GLN A C 16
ATOM 11273 O O . GLN A 1 51 ? 0.836 -9.648 -7.551 1.00 0.00 51 GLN A O 16
ATOM 11287 N N . CYS A 1 52 ? 0.780 -10.509 -5.459 1.00 0.00 52 CYS A N 16
ATOM 11288 C CA . CYS A 1 52 ? 2.108 -11.086 -5.407 1.00 0.00 52 CYS A CA 16
ATOM 11289 C C . CYS A 1 52 ? 2.101 -12.491 -5.989 1.00 0.00 52 CYS A C 16
ATOM 11290 O O . CYS A 1 52 ? 3.203 -13.010 -6.236 1.00 0.00 52 CYS A O 16
ATOM 11297 N N . ASN A 1 1 ? -9.173 7.130 -4.552 1.00 0.00 1 ASN A N 17
ATOM 11298 C CA . ASN A 1 1 ? -7.931 7.217 -5.345 1.00 0.00 1 ASN A CA 17
ATOM 11299 C C . ASN A 1 1 ? -6.731 7.113 -4.409 1.00 0.00 1 ASN A C 17
ATOM 11300 O O . ASN A 1 1 ? -6.752 7.698 -3.331 1.00 0.00 1 ASN A O 17
ATOM 11311 N N . PRO A 1 2 ? -5.665 6.383 -4.780 1.00 0.00 2 PRO A N 17
ATOM 11312 C CA . PRO A 1 2 ? -4.536 6.106 -3.888 1.00 0.00 2 PRO A CA 17
ATOM 11313 C C . PRO A 1 2 ? -3.679 7.332 -3.546 1.00 0.00 2 PRO A C 17
ATOM 11314 O O . PRO A 1 2 ? -2.799 7.217 -2.699 1.00 0.00 2 PRO A O 17
ATOM 11325 N N . GLU A 1 3 ? -3.925 8.507 -4.131 1.00 0.00 3 GLU A N 17
ATOM 11326 C CA . GLU A 1 3 ? -3.244 9.750 -3.758 1.00 0.00 3 GLU A CA 17
ATOM 11327 C C . GLU A 1 3 ? -4.127 10.591 -2.809 1.00 0.00 3 GLU A C 17
ATOM 11328 O O . GLU A 1 3 ? -3.803 11.747 -2.534 1.00 0.00 3 GLU A O 17
ATOM 11340 N N . ASP A 1 4 ? -5.245 10.028 -2.329 1.00 0.00 4 ASP A N 17
ATOM 11341 C CA . ASP A 1 4 ? -6.122 10.565 -1.273 1.00 0.00 4 ASP A CA 17
ATOM 11342 C C . ASP A 1 4 ? -6.051 9.707 -0.005 1.00 0.00 4 ASP A C 17
ATOM 11343 O O . ASP A 1 4 ? -6.591 10.091 1.030 1.00 0.00 4 ASP A O 17
ATOM 11352 N N . TRP A 1 5 ? -5.425 8.531 -0.086 1.00 0.00 5 TRP A N 17
ATOM 11353 C CA . TRP A 1 5 ? -5.353 7.541 0.988 1.00 0.00 5 TRP A CA 17
ATOM 11354 C C . TRP A 1 5 ? -3.915 7.366 1.487 1.00 0.00 5 TRP A C 17
ATOM 11355 O O . TRP A 1 5 ? -3.652 6.475 2.286 1.00 0.00 5 TRP A O 17
ATOM 11376 N N . PHE A 1 6 ? -2.973 8.134 0.938 1.00 0.00 6 PHE A N 17
ATOM 11377 C CA . PHE A 1 6 ? -1.540 8.016 1.162 1.00 0.00 6 PHE A CA 17
ATOM 11378 C C . PHE A 1 6 ? -1.213 8.495 2.582 1.00 0.00 6 PHE A C 17
ATOM 11379 O O . PHE A 1 6 ? -1.344 9.693 2.846 1.00 0.00 6 PHE A O 17
ATOM 11396 N N . THR A 1 7 ? -0.785 7.610 3.487 1.00 0.00 7 THR A N 17
ATOM 11397 C CA . THR A 1 7 ? -0.309 8.001 4.810 1.00 0.00 7 THR A CA 17
ATOM 11398 C C . THR A 1 7 ? 1.210 7.778 4.875 1.00 0.00 7 THR A C 17
ATOM 11399 O O . THR A 1 7 ? 1.661 6.650 5.084 1.00 0.00 7 THR A O 17
ATOM 11410 N N . PRO A 1 8 ? 2.027 8.835 4.700 1.00 0.00 8 PRO A N 17
ATOM 11411 C CA . PRO A 1 8 ? 3.470 8.756 4.895 1.00 0.00 8 PRO A CA 17
ATOM 11412 C C . PRO A 1 8 ? 3.806 8.590 6.381 1.00 0.00 8 PRO A C 17
ATOM 11413 O O . PRO A 1 8 ? 4.937 8.274 6.738 1.00 0.00 8 PRO A O 17
ATOM 11424 N N . ASP A 1 9 ? 2.854 8.833 7.287 1.00 0.00 9 ASP A N 17
ATOM 11425 C CA . ASP A 1 9 ? 3.043 8.581 8.706 1.00 0.00 9 ASP A CA 17
ATOM 11426 C C . ASP A 1 9 ? 3.155 7.090 8.989 1.00 0.00 9 ASP A C 17
ATOM 11427 O O . ASP A 1 9 ? 3.765 6.727 9.993 1.00 0.00 9 ASP A O 17
ATOM 11436 N N . THR A 1 10 ? 2.649 6.211 8.115 1.00 0.00 10 THR A N 17
ATOM 11437 C CA . THR A 1 10 ? 2.964 4.790 8.205 1.00 0.00 10 THR A CA 17
ATOM 11438 C C . THR A 1 10 ? 3.426 4.240 6.849 1.00 0.00 10 THR A C 17
ATOM 11439 O O . THR A 1 10 ? 3.115 3.103 6.491 1.00 0.00 10 THR A O 17
ATOM 11450 N N . CYS A 1 11 ? 4.231 5.008 6.105 1.00 0.00 11 CYS A N 17
ATOM 11451 C CA . CYS A 1 11 ? 4.877 4.525 4.896 1.00 0.00 11 CYS A CA 17
ATOM 11452 C C . CYS A 1 11 ? 6.270 5.138 4.785 1.00 0.00 11 CYS A C 17
ATOM 11453 O O . CYS A 1 11 ? 6.416 6.358 4.840 1.00 0.00 11 CYS A O 17
ATOM 11460 N N . ALA A 1 12 ? 7.298 4.310 4.585 1.00 0.00 12 ALA A N 17
ATOM 11461 C CA . ALA A 1 12 ? 8.681 4.742 4.394 1.00 0.00 12 ALA A CA 17
ATOM 11462 C C . ALA A 1 12 ? 8.934 5.267 2.971 1.00 0.00 12 ALA A C 17
ATOM 11463 O O . ALA A 1 12 ? 10.089 5.400 2.562 1.00 0.00 12 ALA A O 17
ATOM 11470 N N . TYR A 1 13 ? 7.879 5.515 2.192 1.00 0.00 13 TYR A N 17
ATOM 11471 C CA . TYR A 1 13 ? 7.942 5.967 0.815 1.00 0.00 13 TYR A CA 17
ATOM 11472 C C . TYR A 1 13 ? 7.221 7.299 0.712 1.00 0.00 13 TYR A C 17
ATOM 11473 O O . TYR A 1 13 ? 6.172 7.477 1.329 1.00 0.00 13 TYR A O 17
ATOM 11491 N N . GLY A 1 14 ? 7.771 8.208 -0.093 1.00 0.00 14 GLY A N 17
ATOM 11492 C CA . GLY A 1 14 ? 7.265 9.563 -0.224 1.00 0.00 14 GLY A CA 17
ATOM 11493 C C . GLY A 1 14 ? 6.331 9.739 -1.412 1.00 0.00 14 GLY A C 17
ATOM 11494 O O . GLY A 1 14 ? 5.811 10.841 -1.583 1.00 0.00 14 GLY A O 17
ATOM 11498 N N . ASP A 1 15 ? 6.100 8.693 -2.211 1.00 0.00 15 ASP A N 17
ATOM 11499 C CA . ASP A 1 15 ? 5.236 8.749 -3.385 1.00 0.00 15 ASP A CA 17
ATOM 11500 C C . ASP A 1 15 ? 4.104 7.751 -3.213 1.00 0.00 15 ASP A C 17
ATOM 11501 O O . ASP A 1 15 ? 4.372 6.589 -2.896 1.00 0.00 15 ASP A O 17
ATOM 11510 N N . SER A 1 16 ? 2.859 8.163 -3.470 1.00 0.00 16 SER A N 17
ATOM 11511 C CA . SER A 1 16 ? 1.703 7.274 -3.513 1.00 0.00 16 SER A CA 17
ATOM 11512 C C . SER A 1 16 ? 1.932 6.130 -4.502 1.00 0.00 16 SER A C 17
ATOM 11513 O O . SER A 1 16 ? 1.622 4.985 -4.175 1.00 0.00 16 SER A O 17
ATOM 11521 N N . ASN A 1 17 ? 2.514 6.389 -5.680 1.00 0.00 17 ASN A N 17
ATOM 11522 C CA . ASN A 1 17 ? 2.800 5.360 -6.667 1.00 0.00 17 ASN A CA 17
ATOM 11523 C C . ASN A 1 17 ? 3.748 4.365 -6.046 1.00 0.00 17 ASN A C 17
ATOM 11524 O O . ASN A 1 17 ? 3.476 3.168 -6.065 1.00 0.00 17 ASN A O 17
ATOM 11535 N N . THR A 1 18 ? 4.878 4.846 -5.542 1.00 0.00 18 THR A N 17
ATOM 11536 C CA . THR A 1 18 ? 5.948 3.970 -5.129 1.00 0.00 18 THR A CA 17
ATOM 11537 C C . THR A 1 18 ? 5.583 3.217 -3.845 1.00 0.00 18 THR A C 17
ATOM 11538 O O . THR A 1 18 ? 6.061 2.103 -3.631 1.00 0.00 18 THR A O 17
ATOM 11549 N N . ALA A 1 19 ? 4.719 3.783 -3.001 1.00 0.00 19 ALA A N 17
ATOM 11550 C CA . ALA A 1 19 ? 4.088 3.085 -1.899 1.00 0.00 19 ALA A CA 17
ATOM 11551 C C . ALA A 1 19 ? 3.189 1.982 -2.448 1.00 0.00 19 ALA A C 17
ATOM 11552 O O . ALA A 1 19 ? 3.509 0.803 -2.295 1.00 0.00 19 ALA A O 17
ATOM 11559 N N . TRP A 1 20 ? 2.104 2.372 -3.125 1.00 0.00 20 TRP A N 17
ATOM 11560 C CA . TRP A 1 20 ? 1.071 1.497 -3.651 1.00 0.00 20 TRP A CA 17
ATOM 11561 C C . TRP A 1 20 ? 1.686 0.330 -4.413 1.00 0.00 20 TRP A C 17
ATOM 11562 O O . TRP A 1 20 ? 1.384 -0.813 -4.105 1.00 0.00 20 TRP A O 17
ATOM 11583 N N . THR A 1 21 ? 2.563 0.601 -5.379 1.00 0.00 21 THR A N 17
ATOM 11584 C CA . THR A 1 21 ? 3.136 -0.413 -6.250 1.00 0.00 21 THR A CA 17
ATOM 11585 C C . THR A 1 21 ? 3.969 -1.414 -5.438 1.00 0.00 21 THR A C 17
ATOM 11586 O O . THR A 1 21 ? 3.869 -2.615 -5.680 1.00 0.00 21 THR A O 17
ATOM 11597 N N . THR A 1 22 ? 4.731 -0.979 -4.430 1.00 0.00 22 THR A N 17
ATOM 11598 C CA . THR A 1 22 ? 5.396 -1.918 -3.531 1.00 0.00 22 THR A CA 17
ATOM 11599 C C . THR A 1 22 ? 4.354 -2.759 -2.774 1.00 0.00 22 THR A C 17
ATOM 11600 O O . THR A 1 22 ? 4.505 -3.975 -2.689 1.00 0.00 22 THR A O 17
ATOM 11611 N N . CYS A 1 23 ? 3.263 -2.153 -2.294 1.00 0.00 23 CYS A N 17
ATOM 11612 C CA . CYS A 1 23 ? 2.161 -2.879 -1.673 1.00 0.00 23 CYS A CA 17
ATOM 11613 C C . CYS A 1 23 ? 1.378 -3.780 -2.642 1.00 0.00 23 CYS A C 17
ATOM 11614 O O . CYS A 1 23 ? 0.582 -4.586 -2.163 1.00 0.00 23 CYS A O 17
ATOM 11621 N N . THR A 1 24 ? 1.567 -3.696 -3.960 1.00 0.00 24 THR A N 17
ATOM 11622 C CA . THR A 1 24 ? 0.817 -4.496 -4.923 1.00 0.00 24 THR A CA 17
ATOM 11623 C C . THR A 1 24 ? 1.710 -5.428 -5.750 1.00 0.00 24 THR A C 17
ATOM 11624 O O . THR A 1 24 ? 1.219 -6.048 -6.701 1.00 0.00 24 THR A O 17
ATOM 11635 N N . THR A 1 25 ? 2.990 -5.576 -5.394 1.00 0.00 25 THR A N 17
ATOM 11636 C CA . THR A 1 25 ? 3.943 -6.449 -6.070 1.00 0.00 25 THR A CA 17
ATOM 11637 C C . THR A 1 25 ? 4.656 -7.323 -5.021 1.00 0.00 25 THR A C 17
ATOM 11638 O O . THR A 1 25 ? 4.757 -6.909 -3.865 1.00 0.00 25 THR A O 17
ATOM 11649 N N . PRO A 1 26 ? 5.151 -8.527 -5.364 1.00 0.00 26 PRO A N 17
ATOM 11650 C CA . PRO A 1 26 ? 5.770 -9.421 -4.395 1.00 0.00 26 PRO A CA 17
ATOM 11651 C C . PRO A 1 26 ? 7.082 -8.818 -3.893 1.00 0.00 26 PRO A C 17
ATOM 11652 O O . PRO A 1 26 ? 8.071 -8.739 -4.622 1.00 0.00 26 PRO A O 17
ATOM 11663 N N . GLY A 1 27 ? 7.088 -8.403 -2.633 1.00 0.00 27 GLY A N 17
ATOM 11664 C CA . GLY A 1 27 ? 8.210 -7.779 -1.956 1.00 0.00 27 GLY A CA 17
ATOM 11665 C C . GLY A 1 27 ? 8.038 -7.945 -0.454 1.00 0.00 27 GLY A C 17
ATOM 11666 O O . GLY A 1 27 ? 7.149 -8.679 -0.015 1.00 0.00 27 GLY A O 17
ATOM 11670 N N . GLN A 1 28 ? 8.867 -7.260 0.340 1.00 0.00 28 GLN A N 17
ATOM 11671 C CA . GLN A 1 28 ? 8.889 -7.402 1.796 1.00 0.00 28 GLN A CA 17
ATOM 11672 C C . GLN A 1 28 ? 7.518 -7.207 2.454 1.00 0.00 28 GLN A C 17
ATOM 11673 O O . GLN A 1 28 ? 7.273 -7.778 3.514 1.00 0.00 28 GLN A O 17
ATOM 11687 N N . THR A 1 29 ? 6.640 -6.417 1.839 1.00 0.00 29 THR A N 17
ATOM 11688 C CA . THR A 1 29 ? 5.312 -6.071 2.304 1.00 0.00 29 THR A CA 17
ATOM 11689 C C . THR A 1 29 ? 4.545 -5.744 1.015 1.00 0.00 29 THR A C 17
ATOM 11690 O O . THR A 1 29 ? 4.648 -4.615 0.532 1.00 0.00 29 THR A O 17
ATOM 11701 N N . CYS A 1 30 ? 3.882 -6.731 0.412 1.00 0.00 30 CYS A N 17
ATOM 11702 C CA . CYS A 1 30 ? 2.904 -6.533 -0.654 1.00 0.00 30 CYS A CA 17
ATOM 11703 C C . CYS A 1 30 ? 1.597 -6.158 0.048 1.00 0.00 30 CYS A C 17
ATOM 11704 O O . CYS A 1 30 ? 1.576 -5.196 0.802 1.00 0.00 30 CYS A O 17
ATOM 11711 N N . TYR A 1 31 ? 0.517 -6.895 -0.177 1.00 0.00 31 TYR A N 17
ATOM 11712 C CA . TYR A 1 31 ? -0.791 -6.853 0.478 1.00 0.00 31 TYR A CA 17
ATOM 11713 C C . TYR A 1 31 ? -0.788 -6.287 1.906 1.00 0.00 31 TYR A C 17
ATOM 11714 O O . TYR A 1 31 ? -1.671 -5.524 2.281 1.00 0.00 31 TYR A O 17
ATOM 11732 N N . THR A 1 32 ? 0.175 -6.645 2.746 1.00 0.00 32 THR A N 17
ATOM 11733 C CA . THR A 1 32 ? 0.246 -6.143 4.113 1.00 0.00 32 THR A CA 17
ATOM 11734 C C . THR A 1 32 ? 0.616 -4.642 4.193 1.00 0.00 32 THR A C 17
ATOM 11735 O O . THR A 1 32 ? 0.109 -3.922 5.054 1.00 0.00 32 THR A O 17
ATOM 11746 N N . CYS A 1 33 ? 1.444 -4.125 3.282 1.00 0.00 33 CYS A N 17
ATOM 11747 C CA . CYS A 1 33 ? 1.739 -2.701 3.091 1.00 0.00 33 CYS A CA 17
ATOM 11748 C C . CYS A 1 33 ? 0.483 -1.929 2.717 1.00 0.00 33 CYS A C 17
ATOM 11749 O O . CYS A 1 33 ? 0.362 -0.788 3.135 1.00 0.00 33 CYS A O 17
ATOM 11756 N N . CYS A 1 34 ? -0.508 -2.546 2.067 1.00 0.00 34 CYS A N 17
ATOM 11757 C CA . CYS A 1 34 ? -1.814 -1.919 1.880 1.00 0.00 34 CYS A CA 17
ATOM 11758 C C . CYS A 1 34 ? -2.371 -1.367 3.207 1.00 0.00 34 CYS A C 17
ATOM 11759 O O . CYS A 1 34 ? -3.091 -0.377 3.199 1.00 0.00 34 CYS A O 17
ATOM 11766 N N . SER A 1 35 ? -2.037 -2.015 4.331 1.00 0.00 35 SER A N 17
ATOM 11767 C CA . SER A 1 35 ? -2.544 -1.735 5.670 1.00 0.00 35 SER A CA 17
ATOM 11768 C C . SER A 1 35 ? -1.651 -0.750 6.447 1.00 0.00 35 SER A C 17
ATOM 11769 O O . SER A 1 35 ? -2.187 0.095 7.166 1.00 0.00 35 SER A O 17
ATOM 11777 N N . SER A 1 36 ? -0.325 -0.784 6.257 1.00 0.00 36 SER A N 17
ATOM 11778 C CA . SER A 1 36 ? 0.619 0.238 6.718 1.00 0.00 36 SER A CA 17
ATOM 11779 C C . SER A 1 36 ? 1.275 0.824 5.471 1.00 0.00 36 SER A C 17
ATOM 11780 O O . SER A 1 36 ? 2.367 0.400 5.084 1.00 0.00 36 SER A O 17
ATOM 11788 N N . CYS A 1 37 ? 0.549 1.744 4.839 1.00 0.00 37 CYS A N 17
ATOM 11789 C CA . CYS A 1 37 ? 0.921 2.760 3.865 1.00 0.00 37 CYS A CA 17
ATOM 11790 C C . CYS A 1 37 ? -0.353 3.500 3.416 1.00 0.00 37 CYS A C 17
ATOM 11791 O O . CYS A 1 37 ? -0.255 4.660 3.002 1.00 0.00 37 CYS A O 17
ATOM 11798 N N . PHE A 1 38 ? -1.541 2.880 3.499 1.00 0.00 38 PHE A N 17
ATOM 11799 C CA . PHE A 1 38 ? -2.802 3.484 3.079 1.00 0.00 38 PHE A CA 17
ATOM 11800 C C . PHE A 1 38 ? -3.862 3.331 4.158 1.00 0.00 38 PHE A C 17
ATOM 11801 O O . PHE A 1 38 ? -3.948 2.275 4.787 1.00 0.00 38 PHE A O 17
ATOM 11818 N N . ASP A 1 39 ? -4.701 4.358 4.349 1.00 0.00 39 ASP A N 17
ATOM 11819 C CA . ASP A 1 39 ? -5.855 4.272 5.251 1.00 0.00 39 ASP A CA 17
ATOM 11820 C C . ASP A 1 39 ? -6.744 3.122 4.835 1.00 0.00 39 ASP A C 17
ATOM 11821 O O . ASP A 1 39 ? -6.736 2.735 3.675 1.00 0.00 39 ASP A O 17
ATOM 11830 N N . VAL A 1 40 ? -7.631 2.706 5.727 1.00 0.00 40 VAL A N 17
ATOM 11831 C CA . VAL A 1 40 ? -8.655 1.694 5.537 1.00 0.00 40 VAL A CA 17
ATOM 11832 C C . VAL A 1 40 ? -9.340 1.741 4.156 1.00 0.00 40 VAL A C 17
ATOM 11833 O O . VAL A 1 40 ? -9.588 0.704 3.541 1.00 0.00 40 VAL A O 17
ATOM 11846 N N . VAL A 1 41 ? -9.654 2.936 3.648 1.00 0.00 41 VAL A N 17
ATOM 11847 C CA . VAL A 1 41 ? -10.283 3.119 2.344 1.00 0.00 41 VAL A CA 17
ATOM 11848 C C . VAL A 1 41 ? -9.341 2.635 1.228 1.00 0.00 41 VAL A C 17
ATOM 11849 O O . VAL A 1 41 ? -9.753 1.895 0.332 1.00 0.00 41 VAL A O 17
ATOM 11862 N N . GLY A 1 42 ? -8.070 3.031 1.291 1.00 0.00 42 GLY A N 17
ATOM 11863 C CA . GLY A 1 42 ? -7.055 2.631 0.341 1.00 0.00 42 GLY A CA 17
ATOM 11864 C C . GLY A 1 42 ? -6.527 1.234 0.614 1.00 0.00 42 GLY A C 17
ATOM 11865 O O . GLY A 1 42 ? -6.081 0.595 -0.332 1.00 0.00 42 GLY A O 17
ATOM 11869 N N . GLU A 1 43 ? -6.610 0.729 1.844 1.00 0.00 43 GLU A N 17
ATOM 11870 C CA . GLU A 1 43 ? -6.228 -0.621 2.213 1.00 0.00 43 GLU A CA 17
ATOM 11871 C C . GLU A 1 43 ? -7.029 -1.604 1.376 1.00 0.00 43 GLU A C 17
ATOM 11872 O O . GLU A 1 43 ? -6.426 -2.383 0.645 1.00 0.00 43 GLU A O 17
ATOM 11884 N N . GLN A 1 44 ? -8.364 -1.582 1.449 1.00 0.00 44 GLN A N 17
ATOM 11885 C CA . GLN A 1 44 ? -9.174 -2.596 0.797 1.00 0.00 44 GLN A CA 17
ATOM 11886 C C . GLN A 1 44 ? -9.142 -2.418 -0.725 1.00 0.00 44 GLN A C 17
ATOM 11887 O O . GLN A 1 44 ? -9.423 -3.352 -1.482 1.00 0.00 44 GLN A O 17
ATOM 11901 N N . ALA A 1 45 ? -8.798 -1.220 -1.205 1.00 0.00 45 ALA A N 17
ATOM 11902 C CA . ALA A 1 45 ? -8.551 -0.992 -2.614 1.00 0.00 45 ALA A CA 17
ATOM 11903 C C . ALA A 1 45 ? -7.210 -1.601 -3.033 1.00 0.00 45 ALA A C 17
ATOM 11904 O O . ALA A 1 45 ? -7.116 -2.243 -4.076 1.00 0.00 45 ALA A O 17
ATOM 11911 N N . CYS A 1 46 ? -6.168 -1.388 -2.237 1.00 0.00 46 CYS A N 17
ATOM 11912 C CA . CYS A 1 46 ? -4.831 -1.886 -2.482 1.00 0.00 46 CYS A CA 17
ATOM 11913 C C . CYS A 1 46 ? -4.846 -3.400 -2.391 1.00 0.00 46 CYS A C 17
ATOM 11914 O O . CYS A 1 46 ? -4.440 -4.029 -3.351 1.00 0.00 46 CYS A O 17
ATOM 11921 N N . GLN A 1 47 ? -5.339 -3.993 -1.301 1.00 0.00 47 GLN A N 17
ATOM 11922 C CA . GLN A 1 47 ? -5.393 -5.440 -1.102 1.00 0.00 47 GLN A CA 17
ATOM 11923 C C . GLN A 1 47 ? -6.073 -6.145 -2.283 1.00 0.00 47 GLN A C 17
ATOM 11924 O O . GLN A 1 47 ? -5.571 -7.179 -2.722 1.00 0.00 47 GLN A O 17
ATOM 11938 N N . MET A 1 48 ? -7.142 -5.576 -2.858 1.00 0.00 48 MET A N 17
ATOM 11939 C CA . MET A 1 48 ? -7.740 -6.144 -4.066 1.00 0.00 48 MET A CA 17
ATOM 11940 C C . MET A 1 48 ? -6.824 -5.983 -5.290 1.00 0.00 48 MET A C 17
ATOM 11941 O O . MET A 1 48 ? -6.648 -6.929 -6.059 1.00 0.00 48 MET A O 17
ATOM 11955 N N . SER A 1 49 ? -6.182 -4.824 -5.469 1.00 0.00 49 SER A N 17
ATOM 11956 C CA . SER A 1 49 ? -5.203 -4.607 -6.531 1.00 0.00 49 SER A CA 17
ATOM 11957 C C . SER A 1 49 ? -3.856 -5.316 -6.299 1.00 0.00 49 SER A C 17
ATOM 11958 O O . SER A 1 49 ? -3.018 -5.292 -7.204 1.00 0.00 49 SER A O 17
ATOM 11966 N N . ALA A 1 50 ? -3.615 -5.887 -5.115 1.00 0.00 50 ALA A N 17
ATOM 11967 C CA . ALA A 1 50 ? -2.321 -6.381 -4.686 1.00 0.00 50 ALA A CA 17
ATOM 11968 C C . ALA A 1 50 ? -2.150 -7.793 -5.225 1.00 0.00 50 ALA A C 17
ATOM 11969 O O . ALA A 1 50 ? -2.975 -8.662 -4.946 1.00 0.00 50 ALA A O 17
ATOM 11976 N N . GLN A 1 51 ? -1.115 -8.007 -6.042 1.00 0.00 51 GLN A N 17
ATOM 11977 C CA . GLN A 1 51 ? -0.878 -9.267 -6.733 1.00 0.00 51 GLN A CA 17
ATOM 11978 C C . GLN A 1 51 ? 0.605 -9.628 -6.622 1.00 0.00 51 GLN A C 17
ATOM 11979 O O . GLN A 1 51 ? 1.437 -9.336 -7.482 1.00 0.00 51 GLN A O 17
ATOM 11993 N N . CYS A 1 52 ? 0.907 -10.257 -5.495 1.00 0.00 52 CYS A N 17
ATOM 11994 C CA . CYS A 1 52 ? 2.076 -11.052 -5.201 1.00 0.00 52 CYS A CA 17
ATOM 11995 C C . CYS A 1 52 ? 1.776 -12.505 -5.544 1.00 0.00 52 CYS A C 17
ATOM 11996 O O . CYS A 1 52 ? 0.599 -12.830 -5.820 1.00 0.00 52 CYS A O 17
ATOM 12003 N N . ASN A 1 1 ? -9.034 7.488 -4.611 1.00 0.00 1 ASN A N 18
ATOM 12004 C CA . ASN A 1 1 ? -7.926 7.106 -5.504 1.00 0.00 1 ASN A CA 18
ATOM 12005 C C . ASN A 1 1 ? -6.652 6.990 -4.682 1.00 0.00 1 ASN A C 18
ATOM 12006 O O . ASN A 1 1 ? -6.517 7.663 -3.664 1.00 0.00 1 ASN A O 18
ATOM 12017 N N . PRO A 1 2 ? -5.685 6.165 -5.095 1.00 0.00 2 PRO A N 18
ATOM 12018 C CA . PRO A 1 2 ? -4.489 5.885 -4.310 1.00 0.00 2 PRO A CA 18
ATOM 12019 C C . PRO A 1 2 ? -3.414 6.984 -4.291 1.00 0.00 2 PRO A C 18
ATOM 12020 O O . PRO A 1 2 ? -2.288 6.701 -3.882 1.00 0.00 2 PRO A O 18
ATOM 12031 N N . GLU A 1 3 ? -3.722 8.216 -4.689 1.00 0.00 3 GLU A N 18
ATOM 12032 C CA . GLU A 1 3 ? -2.902 9.391 -4.384 1.00 0.00 3 GLU A CA 18
ATOM 12033 C C . GLU A 1 3 ? -3.697 10.325 -3.449 1.00 0.00 3 GLU A C 18
ATOM 12034 O O . GLU A 1 3 ? -3.385 11.508 -3.334 1.00 0.00 3 GLU A O 18
ATOM 12046 N N . ASP A 1 4 ? -4.753 9.817 -2.802 1.00 0.00 4 ASP A N 18
ATOM 12047 C CA . ASP A 1 4 ? -5.583 10.540 -1.834 1.00 0.00 4 ASP A CA 18
ATOM 12048 C C . ASP A 1 4 ? -5.699 9.788 -0.511 1.00 0.00 4 ASP A C 18
ATOM 12049 O O . ASP A 1 4 ? -6.253 10.335 0.443 1.00 0.00 4 ASP A O 18
ATOM 12058 N N . TRP A 1 5 ? -5.207 8.544 -0.435 1.00 0.00 5 TRP A N 18
ATOM 12059 C CA . TRP A 1 5 ? -5.260 7.745 0.786 1.00 0.00 5 TRP A CA 18
ATOM 12060 C C . TRP A 1 5 ? -3.871 7.654 1.440 1.00 0.00 5 TRP A C 18
ATOM 12061 O O . TRP A 1 5 ? -3.637 6.768 2.259 1.00 0.00 5 TRP A O 18
ATOM 12082 N N . PHE A 1 6 ? -2.921 8.484 0.993 1.00 0.00 6 PHE A N 18
ATOM 12083 C CA . PHE A 1 6 ? -1.494 8.342 1.236 1.00 0.00 6 PHE A CA 18
ATOM 12084 C C . PHE A 1 6 ? -1.172 8.688 2.698 1.00 0.00 6 PHE A C 18
ATOM 12085 O O . PHE A 1 6 ? -1.193 9.866 3.050 1.00 0.00 6 PHE A O 18
ATOM 12102 N N . THR A 1 7 ? -0.844 7.701 3.545 1.00 0.00 7 THR A N 18
ATOM 12103 C CA . THR A 1 7 ? -0.532 7.946 4.954 1.00 0.00 7 THR A CA 18
ATOM 12104 C C . THR A 1 7 ? 0.916 7.542 5.286 1.00 0.00 7 THR A C 18
ATOM 12105 O O . THR A 1 7 ? 1.168 6.463 5.821 1.00 0.00 7 THR A O 18
ATOM 12116 N N . PRO A 1 8 ? 1.903 8.416 5.021 1.00 0.00 8 PRO A N 18
ATOM 12117 C CA . PRO A 1 8 ? 3.315 8.135 5.249 1.00 0.00 8 PRO A CA 18
ATOM 12118 C C . PRO A 1 8 ? 3.639 7.993 6.741 1.00 0.00 8 PRO A C 18
ATOM 12119 O O . PRO A 1 8 ? 4.712 7.531 7.122 1.00 0.00 8 PRO A O 18
ATOM 12130 N N . ASP A 1 9 ? 2.726 8.388 7.627 1.00 0.00 9 ASP A N 18
ATOM 12131 C CA . ASP A 1 9 ? 2.827 8.117 9.052 1.00 0.00 9 ASP A CA 18
ATOM 12132 C C . ASP A 1 9 ? 2.995 6.626 9.352 1.00 0.00 9 ASP A C 18
ATOM 12133 O O . ASP A 1 9 ? 3.602 6.269 10.365 1.00 0.00 9 ASP A O 18
ATOM 12142 N N . THR A 1 10 ? 2.519 5.749 8.467 1.00 0.00 10 THR A N 18
ATOM 12143 C CA . THR A 1 10 ? 2.623 4.301 8.584 1.00 0.00 10 THR A CA 18
ATOM 12144 C C . THR A 1 10 ? 3.434 3.720 7.407 1.00 0.00 10 THR A C 18
ATOM 12145 O O . THR A 1 10 ? 3.557 2.501 7.287 1.00 0.00 10 THR A O 18
ATOM 12156 N N . CYS A 1 11 ? 4.027 4.556 6.540 1.00 0.00 11 CYS A N 18
ATOM 12157 C CA . CYS A 1 11 ? 4.687 4.130 5.313 1.00 0.00 11 CYS A CA 18
ATOM 12158 C C . CYS A 1 11 ? 5.960 4.939 5.093 1.00 0.00 11 CYS A C 18
ATOM 12159 O O . CYS A 1 11 ? 5.917 6.161 4.992 1.00 0.00 11 CYS A O 18
ATOM 12166 N N . ALA A 1 12 ? 7.105 4.264 4.994 1.00 0.00 12 ALA A N 18
ATOM 12167 C CA . ALA A 1 12 ? 8.384 4.941 4.849 1.00 0.00 12 ALA A CA 18
ATOM 12168 C C . ALA A 1 12 ? 8.467 5.725 3.531 1.00 0.00 12 ALA A C 18
ATOM 12169 O O . ALA A 1 12 ? 9.148 6.748 3.482 1.00 0.00 12 ALA A O 18
ATOM 12176 N N . TYR A 1 13 ? 7.812 5.234 2.473 1.00 0.00 13 TYR A N 18
ATOM 12177 C CA . TYR A 1 13 ? 7.991 5.739 1.119 1.00 0.00 13 TYR A CA 18
ATOM 12178 C C . TYR A 1 13 ? 7.458 7.161 0.970 1.00 0.00 13 TYR A C 18
ATOM 12179 O O . TYR A 1 13 ? 6.461 7.515 1.599 1.00 0.00 13 TYR A O 18
ATOM 12197 N N . GLY A 1 14 ? 8.069 7.938 0.074 1.00 0.00 14 GLY A N 18
ATOM 12198 C CA . GLY A 1 14 ? 7.707 9.331 -0.161 1.00 0.00 14 GLY A CA 18
ATOM 12199 C C . GLY A 1 14 ? 6.756 9.539 -1.339 1.00 0.00 14 GLY A C 18
ATOM 12200 O O . GLY A 1 14 ? 6.415 10.685 -1.622 1.00 0.00 14 GLY A O 18
ATOM 12204 N N . ASP A 1 15 ? 6.321 8.482 -2.034 1.00 0.00 15 ASP A N 18
ATOM 12205 C CA . ASP A 1 15 ? 5.548 8.589 -3.274 1.00 0.00 15 ASP A CA 18
ATOM 12206 C C . ASP A 1 15 ? 4.367 7.634 -3.219 1.00 0.00 15 ASP A C 18
ATOM 12207 O O . ASP A 1 15 ? 4.547 6.470 -2.853 1.00 0.00 15 ASP A O 18
ATOM 12216 N N . SER A 1 16 ? 3.162 8.098 -3.565 1.00 0.00 16 SER A N 18
ATOM 12217 C CA . SER A 1 16 ? 1.952 7.287 -3.479 1.00 0.00 16 SER A CA 18
ATOM 12218 C C . SER A 1 16 ? 1.927 6.209 -4.571 1.00 0.00 16 SER A C 18
ATOM 12219 O O . SER A 1 16 ? 1.457 5.095 -4.320 1.00 0.00 16 SER A O 18
ATOM 12227 N N . ASN A 1 17 ? 2.485 6.502 -5.756 1.00 0.00 17 ASN A N 18
ATOM 12228 C CA . ASN A 1 17 ? 2.624 5.532 -6.832 1.00 0.00 17 ASN A CA 18
ATOM 12229 C C . ASN A 1 17 ? 3.550 4.443 -6.346 1.00 0.00 17 ASN A C 18
ATOM 12230 O O . ASN A 1 17 ? 3.142 3.282 -6.332 1.00 0.00 17 ASN A O 18
ATOM 12241 N N . THR A 1 18 ? 4.743 4.820 -5.886 1.00 0.00 18 THR A N 18
ATOM 12242 C CA . THR A 1 18 ? 5.729 3.892 -5.377 1.00 0.00 18 THR A CA 18
ATOM 12243 C C . THR A 1 18 ? 5.129 3.030 -4.262 1.00 0.00 18 THR A C 18
ATOM 12244 O O . THR A 1 18 ? 5.337 1.814 -4.270 1.00 0.00 18 THR A O 18
ATOM 12255 N N . ALA A 1 19 ? 4.387 3.639 -3.328 1.00 0.00 19 ALA A N 18
ATOM 12256 C CA . ALA A 1 19 ? 3.694 2.954 -2.246 1.00 0.00 19 ALA A CA 18
ATOM 12257 C C . ALA A 1 19 ? 2.746 1.891 -2.794 1.00 0.00 19 ALA A C 18
ATOM 12258 O O . ALA A 1 19 ? 3.046 0.709 -2.647 1.00 0.00 19 ALA A O 18
ATOM 12265 N N . TRP A 1 20 ? 1.644 2.290 -3.438 1.00 0.00 20 TRP A N 18
ATOM 12266 C CA . TRP A 1 20 ? 0.625 1.391 -3.968 1.00 0.00 20 TRP A CA 18
ATOM 12267 C C . TRP A 1 20 ? 1.251 0.298 -4.825 1.00 0.00 20 TRP A C 18
ATOM 12268 O O . TRP A 1 20 ? 0.981 -0.878 -4.600 1.00 0.00 20 TRP A O 18
ATOM 12289 N N . THR A 1 21 ? 2.102 0.672 -5.784 1.00 0.00 21 THR A N 18
ATOM 12290 C CA . THR A 1 21 ? 2.791 -0.257 -6.654 1.00 0.00 21 THR A CA 18
ATOM 12291 C C . THR A 1 21 ? 3.489 -1.304 -5.782 1.00 0.00 21 THR A C 18
ATOM 12292 O O . THR A 1 21 ? 3.102 -2.462 -5.882 1.00 0.00 21 THR A O 18
ATOM 12303 N N . THR A 1 22 ? 4.372 -0.915 -4.853 1.00 0.00 22 THR A N 18
ATOM 12304 C CA . THR A 1 22 ? 5.043 -1.851 -3.947 1.00 0.00 22 THR A CA 18
ATOM 12305 C C . THR A 1 22 ? 4.039 -2.725 -3.188 1.00 0.00 22 THR A C 18
ATOM 12306 O O . THR A 1 22 ? 4.198 -3.939 -3.160 1.00 0.00 22 THR A O 18
ATOM 12317 N N . CYS A 1 23 ? 2.985 -2.148 -2.606 1.00 0.00 23 CYS A N 18
ATOM 12318 C CA . CYS A 1 23 ? 1.983 -2.919 -1.881 1.00 0.00 23 CYS A CA 18
ATOM 12319 C C . CYS A 1 23 ? 1.217 -3.905 -2.774 1.00 0.00 23 CYS A C 18
ATOM 12320 O O . CYS A 1 23 ? 0.535 -4.784 -2.253 1.00 0.00 23 CYS A O 18
ATOM 12327 N N . THR A 1 24 ? 1.315 -3.792 -4.096 1.00 0.00 24 THR A N 18
ATOM 12328 C CA . THR A 1 24 ? 0.643 -4.672 -5.037 1.00 0.00 24 THR A CA 18
ATOM 12329 C C . THR A 1 24 ? 1.633 -5.582 -5.776 1.00 0.00 24 THR A C 18
ATOM 12330 O O . THR A 1 24 ? 1.188 -6.340 -6.641 1.00 0.00 24 THR A O 18
ATOM 12341 N N . THR A 1 25 ? 2.938 -5.533 -5.474 1.00 0.00 25 THR A N 18
ATOM 12342 C CA . THR A 1 25 ? 3.983 -6.280 -6.172 1.00 0.00 25 THR A CA 18
ATOM 12343 C C . THR A 1 25 ? 4.885 -6.992 -5.148 1.00 0.00 25 THR A C 18
ATOM 12344 O O . THR A 1 25 ? 4.957 -6.565 -3.998 1.00 0.00 25 THR A O 18
ATOM 12355 N N . PRO A 1 26 ? 5.601 -8.071 -5.512 1.00 0.00 26 PRO A N 18
ATOM 12356 C CA . PRO A 1 26 ? 6.427 -8.800 -4.559 1.00 0.00 26 PRO A CA 18
ATOM 12357 C C . PRO A 1 26 ? 7.564 -7.904 -4.068 1.00 0.00 26 PRO A C 18
ATOM 12358 O O . PRO A 1 26 ? 8.222 -7.217 -4.861 1.00 0.00 26 PRO A O 18
ATOM 12369 N N . GLY A 1 27 ? 7.782 -7.886 -2.760 1.00 0.00 27 GLY A N 18
ATOM 12370 C CA . GLY A 1 27 ? 8.618 -6.939 -2.048 1.00 0.00 27 GLY A CA 18
ATOM 12371 C C . GLY A 1 27 ? 8.682 -7.350 -0.582 1.00 0.00 27 GLY A C 18
ATOM 12372 O O . GLY A 1 27 ? 8.057 -8.329 -0.181 1.00 0.00 27 GLY A O 18
ATOM 12376 N N . GLN A 1 28 ? 9.390 -6.577 0.245 1.00 0.00 28 GLN A N 18
ATOM 12377 C CA . GLN A 1 28 ? 9.382 -6.802 1.695 1.00 0.00 28 GLN A CA 18
ATOM 12378 C C . GLN A 1 28 ? 7.991 -6.636 2.323 1.00 0.00 28 GLN A C 18
ATOM 12379 O O . GLN A 1 28 ? 7.763 -7.109 3.437 1.00 0.00 28 GLN A O 18
ATOM 12393 N N . THR A 1 29 ? 7.086 -5.946 1.630 1.00 0.00 29 THR A N 18
ATOM 12394 C CA . THR A 1 29 ? 5.745 -5.603 2.057 1.00 0.00 29 THR A CA 18
ATOM 12395 C C . THR A 1 29 ? 4.942 -5.469 0.754 1.00 0.00 29 THR A C 18
ATOM 12396 O O . THR A 1 29 ? 4.905 -4.378 0.180 1.00 0.00 29 THR A O 18
ATOM 12407 N N . CYS A 1 30 ? 4.385 -6.571 0.250 1.00 0.00 30 CYS A N 18
ATOM 12408 C CA . CYS A 1 30 ? 3.373 -6.571 -0.802 1.00 0.00 30 CYS A CA 18
ATOM 12409 C C . CYS A 1 30 ? 2.039 -6.233 -0.134 1.00 0.00 30 CYS A C 18
ATOM 12410 O O . CYS A 1 30 ? 1.960 -5.225 0.550 1.00 0.00 30 CYS A O 18
ATOM 12417 N N . TYR A 1 31 ? 1.013 -7.061 -0.282 1.00 0.00 31 TYR A N 18
ATOM 12418 C CA . TYR A 1 31 ? -0.298 -7.003 0.358 1.00 0.00 31 TYR A CA 18
ATOM 12419 C C . TYR A 1 31 ? -0.251 -6.332 1.744 1.00 0.00 31 TYR A C 18
ATOM 12420 O O . TYR A 1 31 ? -0.964 -5.370 2.009 1.00 0.00 31 TYR A O 18
ATOM 12438 N N . THR A 1 32 ? 0.647 -6.739 2.643 1.00 0.00 32 THR A N 18
ATOM 12439 C CA . THR A 1 32 ? 0.661 -6.171 3.997 1.00 0.00 32 THR A CA 18
ATOM 12440 C C . THR A 1 32 ? 0.990 -4.655 4.026 1.00 0.00 32 THR A C 18
ATOM 12441 O O . THR A 1 32 ? 0.601 -3.936 4.955 1.00 0.00 32 THR A O 18
ATOM 12452 N N . CYS A 1 33 ? 1.684 -4.123 3.017 1.00 0.00 33 CYS A N 18
ATOM 12453 C CA . CYS A 1 33 ? 1.875 -2.692 2.801 1.00 0.00 33 CYS A CA 18
ATOM 12454 C C . CYS A 1 33 ? 0.538 -1.996 2.619 1.00 0.00 33 CYS A C 18
ATOM 12455 O O . CYS A 1 33 ? 0.369 -0.960 3.237 1.00 0.00 33 CYS A O 18
ATOM 12462 N N . CYS A 1 34 ? -0.453 -2.561 1.925 1.00 0.00 34 CYS A N 18
ATOM 12463 C CA . CYS A 1 34 ? -1.774 -1.944 1.793 1.00 0.00 34 CYS A CA 18
ATOM 12464 C C . CYS A 1 34 ? -2.322 -1.505 3.160 1.00 0.00 34 CYS A C 18
ATOM 12465 O O . CYS A 1 34 ? -2.892 -0.423 3.290 1.00 0.00 34 CYS A O 18
ATOM 12472 N N . SER A 1 35 ? -2.102 -2.338 4.183 1.00 0.00 35 SER A N 18
ATOM 12473 C CA . SER A 1 35 ? -2.555 -2.116 5.545 1.00 0.00 35 SER A CA 18
ATOM 12474 C C . SER A 1 35 ? -1.705 -1.038 6.214 1.00 0.00 35 SER A C 18
ATOM 12475 O O . SER A 1 35 ? -2.249 -0.035 6.674 1.00 0.00 35 SER A O 18
ATOM 12483 N N . SER A 1 36 ? -0.382 -1.211 6.257 1.00 0.00 36 SER A N 18
ATOM 12484 C CA . SER A 1 36 ? 0.524 -0.245 6.857 1.00 0.00 36 SER A CA 18
ATOM 12485 C C . SER A 1 36 ? 1.051 0.631 5.717 1.00 0.00 36 SER A C 18
ATOM 12486 O O . SER A 1 36 ? 2.239 0.590 5.389 1.00 0.00 36 SER A O 18
ATOM 12494 N N . CYS A 1 37 ? 0.157 1.377 5.059 1.00 0.00 37 CYS A N 18
ATOM 12495 C CA . CYS A 1 37 ? 0.560 2.434 4.143 1.00 0.00 37 CYS A CA 18
ATOM 12496 C C . CYS A 1 37 ? -0.516 3.493 3.969 1.00 0.00 37 CYS A C 18
ATOM 12497 O O . CYS A 1 37 ? -0.200 4.679 4.021 1.00 0.00 37 CYS A O 18
ATOM 12504 N N . PHE A 1 38 ? -1.766 3.093 3.730 1.00 0.00 38 PHE A N 18
ATOM 12505 C CA . PHE A 1 38 ? -2.880 3.973 3.394 1.00 0.00 38 PHE A CA 18
ATOM 12506 C C . PHE A 1 38 ? -3.958 3.837 4.462 1.00 0.00 38 PHE A C 18
ATOM 12507 O O . PHE A 1 38 ? -3.979 2.840 5.188 1.00 0.00 38 PHE A O 18
ATOM 12524 N N . ASP A 1 39 ? -4.877 4.805 4.529 1.00 0.00 39 ASP A N 18
ATOM 12525 C CA . ASP A 1 39 ? -6.092 4.681 5.341 1.00 0.00 39 ASP A CA 18
ATOM 12526 C C . ASP A 1 39 ? -6.857 3.452 4.905 1.00 0.00 39 ASP A C 18
ATOM 12527 O O . ASP A 1 39 ? -6.663 2.969 3.794 1.00 0.00 39 ASP A O 18
ATOM 12536 N N . VAL A 1 40 ? -7.847 3.054 5.693 1.00 0.00 40 VAL A N 18
ATOM 12537 C CA . VAL A 1 40 ? -8.754 1.964 5.390 1.00 0.00 40 VAL A CA 18
ATOM 12538 C C . VAL A 1 40 ? -9.297 1.991 3.949 1.00 0.00 40 VAL A C 18
ATOM 12539 O O . VAL A 1 40 ? -9.464 0.944 3.321 1.00 0.00 40 VAL A O 18
ATOM 12552 N N . VAL A 1 41 ? -9.610 3.180 3.426 1.00 0.00 41 VAL A N 18
ATOM 12553 C CA . VAL A 1 41 ? -10.163 3.336 2.091 1.00 0.00 41 VAL A CA 18
ATOM 12554 C C . VAL A 1 41 ? -9.140 2.822 1.068 1.00 0.00 41 VAL A C 18
ATOM 12555 O O . VAL A 1 41 ? -9.481 2.041 0.176 1.00 0.00 41 VAL A O 18
ATOM 12568 N N . GLY A 1 42 ? -7.877 3.219 1.234 1.00 0.00 42 GLY A N 18
ATOM 12569 C CA . GLY A 1 42 ? -6.790 2.803 0.379 1.00 0.00 42 GLY A CA 18
ATOM 12570 C C . GLY A 1 42 ? -6.318 1.392 0.696 1.00 0.00 42 GLY A C 18
ATOM 12571 O O . GLY A 1 42 ? -5.933 0.700 -0.237 1.00 0.00 42 GLY A O 18
ATOM 12575 N N . GLU A 1 43 ? -6.384 0.949 1.953 1.00 0.00 43 GLU A N 18
ATOM 12576 C CA . GLU A 1 43 ? -6.098 -0.410 2.399 1.00 0.00 43 GLU A CA 18
ATOM 12577 C C . GLU A 1 43 ? -6.941 -1.378 1.597 1.00 0.00 43 GLU A C 18
ATOM 12578 O O . GLU A 1 43 ? -6.382 -2.149 0.825 1.00 0.00 43 GLU A O 18
ATOM 12590 N N . GLN A 1 44 ? -8.270 -1.314 1.726 1.00 0.00 44 GLN A N 18
ATOM 12591 C CA . GLN A 1 44 ? -9.163 -2.257 1.094 1.00 0.00 44 GLN A CA 18
ATOM 12592 C C . GLN A 1 44 ? -8.974 -2.188 -0.419 1.00 0.00 44 GLN A C 18
ATOM 12593 O O . GLN A 1 44 ? -8.991 -3.219 -1.091 1.00 0.00 44 GLN A O 18
ATOM 12607 N N . ALA A 1 45 ? -8.842 -0.974 -0.962 1.00 0.00 45 ALA A N 18
ATOM 12608 C CA . ALA A 1 45 ? -8.674 -0.800 -2.388 1.00 0.00 45 ALA A CA 18
ATOM 12609 C C . ALA A 1 45 ? -7.402 -1.519 -2.853 1.00 0.00 45 ALA A C 18
ATOM 12610 O O . ALA A 1 45 ? -7.424 -2.252 -3.839 1.00 0.00 45 ALA A O 18
ATOM 12617 N N . CYS A 1 46 ? -6.301 -1.308 -2.136 1.00 0.00 46 CYS A N 18
ATOM 12618 C CA . CYS A 1 46 ? -4.997 -1.871 -2.417 1.00 0.00 46 CYS A CA 18
ATOM 12619 C C . CYS A 1 46 ? -5.041 -3.381 -2.259 1.00 0.00 46 CYS A C 18
ATOM 12620 O O . CYS A 1 46 ? -4.686 -4.049 -3.216 1.00 0.00 46 CYS A O 18
ATOM 12627 N N . GLN A 1 47 ? -5.504 -3.937 -1.131 1.00 0.00 47 GLN A N 18
ATOM 12628 C CA . GLN A 1 47 ? -5.597 -5.382 -0.936 1.00 0.00 47 GLN A CA 18
ATOM 12629 C C . GLN A 1 47 ? -6.278 -6.096 -2.112 1.00 0.00 47 GLN A C 18
ATOM 12630 O O . GLN A 1 47 ? -5.861 -7.191 -2.491 1.00 0.00 47 GLN A O 18
ATOM 12644 N N . MET A 1 48 ? -7.323 -5.499 -2.693 1.00 0.00 48 MET A N 18
ATOM 12645 C CA . MET A 1 48 ? -8.029 -6.035 -3.860 1.00 0.00 48 MET A CA 18
ATOM 12646 C C . MET A 1 48 ? -7.106 -6.026 -5.080 1.00 0.00 48 MET A C 18
ATOM 12647 O O . MET A 1 48 ? -6.982 -7.031 -5.777 1.00 0.00 48 MET A O 18
ATOM 12661 N N . SER A 1 49 ? -6.426 -4.910 -5.336 1.00 0.00 49 SER A N 18
ATOM 12662 C CA . SER A 1 49 ? -5.422 -4.774 -6.372 1.00 0.00 49 SER A CA 18
ATOM 12663 C C . SER A 1 49 ? -4.153 -5.602 -6.117 1.00 0.00 49 SER A C 18
ATOM 12664 O O . SER A 1 49 ? -3.392 -5.843 -7.060 1.00 0.00 49 SER A O 18
ATOM 12672 N N . ALA A 1 50 ? -3.901 -6.023 -4.875 1.00 0.00 50 ALA A N 18
ATOM 12673 C CA . ALA A 1 50 ? -2.617 -6.552 -4.456 1.00 0.00 50 ALA A CA 18
ATOM 12674 C C . ALA A 1 50 ? -2.525 -8.025 -4.816 1.00 0.00 50 ALA A C 18
ATOM 12675 O O . ALA A 1 50 ? -3.365 -8.827 -4.393 1.00 0.00 50 ALA A O 18
ATOM 12682 N N . GLN A 1 51 ? -1.507 -8.382 -5.599 1.00 0.00 51 GLN A N 18
ATOM 12683 C CA . GLN A 1 51 ? -1.236 -9.750 -6.006 1.00 0.00 51 GLN A CA 18
ATOM 12684 C C . GLN A 1 51 ? 0.264 -10.004 -5.937 1.00 0.00 51 GLN A C 18
ATOM 12685 O O . GLN A 1 51 ? 0.987 -9.744 -6.898 1.00 0.00 51 GLN A O 18
ATOM 12699 N N . CYS A 1 52 ? 0.734 -10.511 -4.798 1.00 0.00 52 CYS A N 18
ATOM 12700 C CA . CYS A 1 52 ? 1.923 -11.337 -4.761 1.00 0.00 52 CYS A CA 18
ATOM 12701 C C . CYS A 1 52 ? 1.578 -12.714 -5.325 1.00 0.00 52 CYS A C 18
ATOM 12702 O O . CYS A 1 52 ? 0.380 -13.064 -5.437 1.00 0.00 52 CYS A O 18
ATOM 12709 N N . ASN A 1 1 ? -8.701 7.283 -5.202 1.00 0.00 1 ASN A N 19
ATOM 12710 C CA . ASN A 1 1 ? -7.373 7.286 -5.833 1.00 0.00 1 ASN A CA 19
ATOM 12711 C C . ASN A 1 1 ? -6.286 7.045 -4.814 1.00 0.00 1 ASN A C 19
ATOM 12712 O O . ASN A 1 1 ? -6.369 7.600 -3.724 1.00 0.00 1 ASN A O 19
ATOM 12723 N N . PRO A 1 2 ? -5.214 6.319 -5.168 1.00 0.00 2 PRO A N 19
ATOM 12724 C CA . PRO A 1 2 ? -4.105 6.072 -4.261 1.00 0.00 2 PRO A CA 19
ATOM 12725 C C . PRO A 1 2 ? -3.311 7.325 -3.874 1.00 0.00 2 PRO A C 19
ATOM 12726 O O . PRO A 1 2 ? -2.555 7.256 -2.910 1.00 0.00 2 PRO A O 19
ATOM 12737 N N . GLU A 1 3 ? -3.494 8.469 -4.544 1.00 0.00 3 GLU A N 19
ATOM 12738 C CA . GLU A 1 3 ? -2.917 9.731 -4.079 1.00 0.00 3 GLU A CA 19
ATOM 12739 C C . GLU A 1 3 ? -3.644 10.184 -2.806 1.00 0.00 3 GLU A C 19
ATOM 12740 O O . GLU A 1 3 ? -3.056 10.695 -1.855 1.00 0.00 3 GLU A O 19
ATOM 12752 N N . ASP A 1 4 ? -4.953 9.954 -2.785 1.00 0.00 4 ASP A N 19
ATOM 12753 C CA . ASP A 1 4 ? -5.891 10.497 -1.815 1.00 0.00 4 ASP A CA 19
ATOM 12754 C C . ASP A 1 4 ? -5.808 9.786 -0.474 1.00 0.00 4 ASP A C 19
ATOM 12755 O O . ASP A 1 4 ? -6.236 10.333 0.545 1.00 0.00 4 ASP A O 19
ATOM 12764 N N . TRP A 1 5 ? -5.280 8.557 -0.479 1.00 0.00 5 TRP A N 19
ATOM 12765 C CA . TRP A 1 5 ? -5.302 7.659 0.670 1.00 0.00 5 TRP A CA 19
ATOM 12766 C C . TRP A 1 5 ? -3.935 7.547 1.351 1.00 0.00 5 TRP A C 19
ATOM 12767 O O . TRP A 1 5 ? -3.755 6.732 2.252 1.00 0.00 5 TRP A O 19
ATOM 12788 N N . PHE A 1 6 ? -2.971 8.320 0.864 1.00 0.00 6 PHE A N 19
ATOM 12789 C CA . PHE A 1 6 ? -1.579 8.313 1.273 1.00 0.00 6 PHE A CA 19
ATOM 12790 C C . PHE A 1 6 ? -1.414 8.744 2.742 1.00 0.00 6 PHE A C 19
ATOM 12791 O O . PHE A 1 6 ? -1.792 9.865 3.097 1.00 0.00 6 PHE A O 19
ATOM 12808 N N . THR A 1 7 ? -0.810 7.898 3.582 1.00 0.00 7 THR A N 19
ATOM 12809 C CA . THR A 1 7 ? -0.554 8.169 4.998 1.00 0.00 7 THR A CA 19
ATOM 12810 C C . THR A 1 7 ? 0.916 7.853 5.347 1.00 0.00 7 THR A C 19
ATOM 12811 O O . THR A 1 7 ? 1.237 6.720 5.716 1.00 0.00 7 THR A O 19
ATOM 12822 N N . PRO A 1 8 ? 1.841 8.819 5.215 1.00 0.00 8 PRO A N 19
ATOM 12823 C CA . PRO A 1 8 ? 3.274 8.591 5.389 1.00 0.00 8 PRO A CA 19
ATOM 12824 C C . PRO A 1 8 ? 3.681 8.290 6.834 1.00 0.00 8 PRO A C 19
ATOM 12825 O O . PRO A 1 8 ? 4.757 7.733 7.047 1.00 0.00 8 PRO A O 19
ATOM 12836 N N . ASP A 1 9 ? 2.860 8.592 7.847 1.00 0.00 9 ASP A N 19
ATOM 12837 C CA . ASP A 1 9 ? 3.198 8.286 9.237 1.00 0.00 9 ASP A CA 19
ATOM 12838 C C . ASP A 1 9 ? 3.418 6.794 9.435 1.00 0.00 9 ASP A C 19
ATOM 12839 O O . ASP A 1 9 ? 4.274 6.384 10.220 1.00 0.00 9 ASP A O 19
ATOM 12848 N N . THR A 1 10 ? 2.704 5.977 8.671 1.00 0.00 10 THR A N 19
ATOM 12849 C CA . THR A 1 10 ? 2.675 4.535 8.797 1.00 0.00 10 THR A CA 19
ATOM 12850 C C . THR A 1 10 ? 3.457 3.869 7.652 1.00 0.00 10 THR A C 19
ATOM 12851 O O . THR A 1 10 ? 3.378 2.642 7.530 1.00 0.00 10 THR A O 19
ATOM 12862 N N . CYS A 1 11 ? 4.192 4.624 6.820 1.00 0.00 11 CYS A N 19
ATOM 12863 C CA . CYS A 1 11 ? 4.856 4.108 5.630 1.00 0.00 11 CYS A CA 19
ATOM 12864 C C . CYS A 1 11 ? 6.139 4.892 5.332 1.00 0.00 11 CYS A C 19
ATOM 12865 O O . CYS A 1 11 ? 6.096 6.102 5.135 1.00 0.00 11 CYS A O 19
ATOM 12872 N N . ALA A 1 12 ? 7.280 4.211 5.216 1.00 0.00 12 ALA A N 19
ATOM 12873 C CA . ALA A 1 12 ? 8.599 4.783 4.947 1.00 0.00 12 ALA A CA 19
ATOM 12874 C C . ALA A 1 12 ? 8.770 5.188 3.473 1.00 0.00 12 ALA A C 19
ATOM 12875 O O . ALA A 1 12 ? 9.899 5.270 2.970 1.00 0.00 12 ALA A O 19
ATOM 12882 N N . TYR A 1 13 ? 7.664 5.353 2.749 1.00 0.00 13 TYR A N 19
ATOM 12883 C CA . TYR A 1 13 ? 7.636 5.752 1.357 1.00 0.00 13 TYR A CA 19
ATOM 12884 C C . TYR A 1 13 ? 7.088 7.170 1.287 1.00 0.00 13 TYR A C 19
ATOM 12885 O O . TYR A 1 13 ? 6.346 7.589 2.182 1.00 0.00 13 TYR A O 19
ATOM 12903 N N . GLY A 1 14 ? 7.418 7.892 0.218 1.00 0.00 14 GLY A N 19
ATOM 12904 C CA . GLY A 1 14 ? 7.044 9.289 0.062 1.00 0.00 14 GLY A CA 19
ATOM 12905 C C . GLY A 1 14 ? 6.164 9.564 -1.155 1.00 0.00 14 GLY A C 19
ATOM 12906 O O . GLY A 1 14 ? 5.773 10.712 -1.349 1.00 0.00 14 GLY A O 19
ATOM 12910 N N . ASP A 1 15 ? 5.812 8.553 -1.957 1.00 0.00 15 ASP A N 19
ATOM 12911 C CA . ASP A 1 15 ? 5.003 8.738 -3.162 1.00 0.00 15 ASP A CA 19
ATOM 12912 C C . ASP A 1 15 ? 3.963 7.643 -3.252 1.00 0.00 15 ASP A C 19
ATOM 12913 O O . ASP A 1 15 ? 4.254 6.473 -3.001 1.00 0.00 15 ASP A O 19
ATOM 12922 N N . SER A 1 16 ? 2.747 8.029 -3.615 1.00 0.00 16 SER A N 19
ATOM 12923 C CA . SER A 1 16 ? 1.548 7.213 -3.577 1.00 0.00 16 SER A CA 19
ATOM 12924 C C . SER A 1 16 ? 1.557 6.078 -4.602 1.00 0.00 16 SER A C 19
ATOM 12925 O O . SER A 1 16 ? 1.300 4.932 -4.237 1.00 0.00 16 SER A O 19
ATOM 12933 N N . ASN A 1 17 ? 1.878 6.355 -5.870 1.00 0.00 17 ASN A N 19
ATOM 12934 C CA . ASN A 1 17 ? 1.998 5.316 -6.898 1.00 0.00 17 ASN A CA 19
ATOM 12935 C C . ASN A 1 17 ? 3.153 4.409 -6.550 1.00 0.00 17 ASN A C 19
ATOM 12936 O O . ASN A 1 17 ? 3.064 3.213 -6.792 1.00 0.00 17 ASN A O 19
ATOM 12947 N N . THR A 1 18 ? 4.232 4.942 -5.989 1.00 0.00 18 THR A N 19
ATOM 12948 C CA . THR A 1 18 ? 5.367 4.150 -5.569 1.00 0.00 18 THR A CA 19
ATOM 12949 C C . THR A 1 18 ? 4.938 3.184 -4.452 1.00 0.00 18 THR A C 19
ATOM 12950 O O . THR A 1 18 ? 5.157 1.978 -4.573 1.00 0.00 18 THR A O 19
ATOM 12961 N N . ALA A 1 19 ? 4.277 3.691 -3.406 1.00 0.00 19 ALA A N 19
ATOM 12962 C CA . ALA A 1 19 ? 3.741 2.925 -2.288 1.00 0.00 19 ALA A CA 19
ATOM 12963 C C . ALA A 1 19 ? 2.776 1.847 -2.778 1.00 0.00 19 ALA A C 19
ATOM 12964 O O . ALA A 1 19 ? 3.047 0.668 -2.588 1.00 0.00 19 ALA A O 19
ATOM 12971 N N . TRP A 1 20 ? 1.686 2.225 -3.449 1.00 0.00 20 TRP A N 19
ATOM 12972 C CA . TRP A 1 20 ? 0.676 1.308 -3.973 1.00 0.00 20 TRP A CA 19
ATOM 12973 C C . TRP A 1 20 ? 1.327 0.187 -4.783 1.00 0.00 20 TRP A C 19
ATOM 12974 O O . TRP A 1 20 ? 1.072 -0.994 -4.554 1.00 0.00 20 TRP A O 19
ATOM 12995 N N . THR A 1 21 ? 2.173 0.535 -5.750 1.00 0.00 21 THR A N 19
ATOM 12996 C CA . THR A 1 21 ? 2.864 -0.429 -6.586 1.00 0.00 21 THR A CA 19
ATOM 12997 C C . THR A 1 21 ? 3.731 -1.364 -5.729 1.00 0.00 21 THR A C 19
ATOM 12998 O O . THR A 1 21 ? 3.676 -2.579 -5.927 1.00 0.00 21 THR A O 19
ATOM 13009 N N . THR A 1 22 ? 4.448 -0.851 -4.725 1.00 0.00 22 THR A N 19
ATOM 13010 C CA . THR A 1 22 ? 5.191 -1.670 -3.770 1.00 0.00 22 THR A CA 19
ATOM 13011 C C . THR A 1 22 ? 4.233 -2.642 -3.068 1.00 0.00 22 THR A C 19
ATOM 13012 O O . THR A 1 22 ? 4.480 -3.847 -3.065 1.00 0.00 22 THR A O 19
ATOM 13023 N N . CYS A 1 23 ? 3.111 -2.155 -2.536 1.00 0.00 23 CYS A N 19
ATOM 13024 C CA . CYS A 1 23 ? 2.110 -2.966 -1.860 1.00 0.00 23 CYS A CA 19
ATOM 13025 C C . CYS A 1 23 ? 1.409 -3.978 -2.772 1.00 0.00 23 CYS A C 19
ATOM 13026 O O . CYS A 1 23 ? 0.682 -4.825 -2.262 1.00 0.00 23 CYS A O 19
ATOM 13033 N N . THR A 1 24 ? 1.593 -3.935 -4.092 1.00 0.00 24 THR A N 19
ATOM 13034 C CA . THR A 1 24 ? 0.835 -4.774 -5.013 1.00 0.00 24 THR A CA 19
ATOM 13035 C C . THR A 1 24 ? 1.736 -5.700 -5.848 1.00 0.00 24 THR A C 19
ATOM 13036 O O . THR A 1 24 ? 1.225 -6.453 -6.681 1.00 0.00 24 THR A O 19
ATOM 13047 N N . THR A 1 25 ? 3.055 -5.704 -5.616 1.00 0.00 25 THR A N 19
ATOM 13048 C CA . THR A 1 25 ? 4.040 -6.474 -6.381 1.00 0.00 25 THR A CA 19
ATOM 13049 C C . THR A 1 25 ? 5.079 -7.085 -5.417 1.00 0.00 25 THR A C 19
ATOM 13050 O O . THR A 1 25 ? 5.151 -6.660 -4.258 1.00 0.00 25 THR A O 19
ATOM 13061 N N . PRO A 1 26 ? 5.907 -8.067 -5.831 1.00 0.00 26 PRO A N 19
ATOM 13062 C CA . PRO A 1 26 ? 6.706 -8.825 -4.872 1.00 0.00 26 PRO A CA 19
ATOM 13063 C C . PRO A 1 26 ? 7.795 -7.971 -4.231 1.00 0.00 26 PRO A C 19
ATOM 13064 O O . PRO A 1 26 ? 8.373 -7.097 -4.886 1.00 0.00 26 PRO A O 19
ATOM 13075 N N . GLY A 1 27 ? 8.087 -8.241 -2.961 1.00 0.00 27 GLY A N 19
ATOM 13076 C CA . GLY A 1 27 ? 9.115 -7.560 -2.192 1.00 0.00 27 GLY A CA 19
ATOM 13077 C C . GLY A 1 27 ? 8.796 -7.633 -0.704 1.00 0.00 27 GLY A C 19
ATOM 13078 O O . GLY A 1 27 ? 7.906 -8.383 -0.287 1.00 0.00 27 GLY A O 19
ATOM 13082 N N . GLN A 1 28 ? 9.521 -6.858 0.110 1.00 0.00 28 GLN A N 19
ATOM 13083 C CA . GLN A 1 28 ? 9.453 -6.925 1.567 1.00 0.00 28 GLN A CA 19
ATOM 13084 C C . GLN A 1 28 ? 8.033 -6.796 2.108 1.00 0.00 28 GLN A C 19
ATOM 13085 O O . GLN A 1 28 ? 7.730 -7.352 3.165 1.00 0.00 28 GLN A O 19
ATOM 13099 N N . THR A 1 29 ? 7.166 -6.080 1.397 1.00 0.00 29 THR A N 19
ATOM 13100 C CA . THR A 1 29 ? 5.811 -5.784 1.797 1.00 0.00 29 THR A CA 19
ATOM 13101 C C . THR A 1 29 ? 5.034 -5.591 0.487 1.00 0.00 29 THR A C 19
ATOM 13102 O O . THR A 1 29 ? 4.992 -4.475 -0.037 1.00 0.00 29 THR A O 19
ATOM 13113 N N . CYS A 1 30 ? 4.480 -6.670 -0.066 1.00 0.00 30 CYS A N 19
ATOM 13114 C CA . CYS A 1 30 ? 3.396 -6.601 -1.035 1.00 0.00 30 CYS A CA 19
ATOM 13115 C C . CYS A 1 30 ? 2.124 -6.318 -0.233 1.00 0.00 30 CYS A C 19
ATOM 13116 O O . CYS A 1 30 ? 2.140 -5.391 0.560 1.00 0.00 30 CYS A O 19
ATOM 13123 N N . TYR A 1 31 ? 1.068 -7.114 -0.378 1.00 0.00 31 TYR A N 19
ATOM 13124 C CA . TYR A 1 31 ? -0.239 -7.060 0.279 1.00 0.00 31 TYR A CA 19
ATOM 13125 C C . TYR A 1 31 ? -0.184 -6.413 1.670 1.00 0.00 31 TYR A C 19
ATOM 13126 O O . TYR A 1 31 ? -0.897 -5.463 1.968 1.00 0.00 31 TYR A O 19
ATOM 13144 N N . THR A 1 32 ? 0.744 -6.835 2.523 1.00 0.00 32 THR A N 19
ATOM 13145 C CA . THR A 1 32 ? 0.858 -6.311 3.884 1.00 0.00 32 THR A CA 19
ATOM 13146 C C . THR A 1 32 ? 1.069 -4.782 3.967 1.00 0.00 32 THR A C 19
ATOM 13147 O O . THR A 1 32 ? 0.613 -4.120 4.902 1.00 0.00 32 THR A O 19
ATOM 13158 N N . CYS A 1 33 ? 1.747 -4.201 2.981 1.00 0.00 33 CYS A N 19
ATOM 13159 C CA . CYS A 1 33 ? 1.933 -2.770 2.826 1.00 0.00 33 CYS A CA 19
ATOM 13160 C C . CYS A 1 33 ? 0.598 -2.070 2.635 1.00 0.00 33 CYS A C 19
ATOM 13161 O O . CYS A 1 33 ? 0.423 -1.032 3.249 1.00 0.00 33 CYS A O 19
ATOM 13168 N N . CYS A 1 34 ? -0.383 -2.633 1.925 1.00 0.00 34 CYS A N 19
ATOM 13169 C CA . CYS A 1 34 ? -1.707 -2.018 1.813 1.00 0.00 34 CYS A CA 19
ATOM 13170 C C . CYS A 1 34 ? -2.263 -1.654 3.195 1.00 0.00 34 CYS A C 19
ATOM 13171 O O . CYS A 1 34 ? -2.865 -0.593 3.346 1.00 0.00 34 CYS A O 19
ATOM 13178 N N . SER A 1 35 ? -2.015 -2.514 4.190 1.00 0.00 35 SER A N 19
ATOM 13179 C CA . SER A 1 35 ? -2.441 -2.321 5.566 1.00 0.00 35 SER A CA 19
ATOM 13180 C C . SER A 1 35 ? -1.637 -1.194 6.197 1.00 0.00 35 SER A C 19
ATOM 13181 O O . SER A 1 35 ? -2.192 -0.177 6.610 1.00 0.00 35 SER A O 19
ATOM 13189 N N . SER A 1 36 ? -0.315 -1.351 6.262 1.00 0.00 36 SER A N 19
ATOM 13190 C CA . SER A 1 36 ? 0.562 -0.387 6.898 1.00 0.00 36 SER A CA 19
ATOM 13191 C C . SER A 1 36 ? 1.121 0.529 5.817 1.00 0.00 36 SER A C 19
ATOM 13192 O O . SER A 1 36 ? 2.329 0.558 5.576 1.00 0.00 36 SER A O 19
ATOM 13200 N N . CYS A 1 37 ? 0.234 1.267 5.149 1.00 0.00 37 CYS A N 19
ATOM 13201 C CA . CYS A 1 37 ? 0.645 2.372 4.312 1.00 0.00 37 CYS A CA 19
ATOM 13202 C C . CYS A 1 37 ? -0.425 3.444 4.162 1.00 0.00 37 CYS A C 19
ATOM 13203 O O . CYS A 1 37 ? -0.049 4.613 4.125 1.00 0.00 37 CYS A O 19
ATOM 13210 N N . PHE A 1 38 ? -1.701 3.075 4.001 1.00 0.00 38 PHE A N 19
ATOM 13211 C CA . PHE A 1 38 ? -2.772 3.931 3.489 1.00 0.00 38 PHE A CA 19
ATOM 13212 C C . PHE A 1 38 ? -3.923 3.995 4.488 1.00 0.00 38 PHE A C 19
ATOM 13213 O O . PHE A 1 38 ? -4.044 3.138 5.373 1.00 0.00 38 PHE A O 19
ATOM 13230 N N . ASP A 1 39 ? -4.809 4.981 4.324 1.00 0.00 39 ASP A N 19
ATOM 13231 C CA . ASP A 1 39 ? -6.077 5.019 5.047 1.00 0.00 39 ASP A CA 19
ATOM 13232 C C . ASP A 1 39 ? -6.894 3.795 4.702 1.00 0.00 39 ASP A C 19
ATOM 13233 O O . ASP A 1 39 ? -6.724 3.214 3.635 1.00 0.00 39 ASP A O 19
ATOM 13242 N N . VAL A 1 40 ? -7.889 3.521 5.533 1.00 0.00 40 VAL A N 19
ATOM 13243 C CA . VAL A 1 40 ? -8.916 2.514 5.360 1.00 0.00 40 VAL A CA 19
ATOM 13244 C C . VAL A 1 40 ? -9.413 2.399 3.906 1.00 0.00 40 VAL A C 19
ATOM 13245 O O . VAL A 1 40 ? -9.400 1.308 3.329 1.00 0.00 40 VAL A O 19
ATOM 13258 N N . VAL A 1 41 ? -9.815 3.520 3.296 1.00 0.00 41 VAL A N 19
ATOM 13259 C CA . VAL A 1 41 ? -10.401 3.549 1.961 1.00 0.00 41 VAL A CA 19
ATOM 13260 C C . VAL A 1 41 ? -9.405 2.985 0.938 1.00 0.00 41 VAL A C 19
ATOM 13261 O O . VAL A 1 41 ? -9.796 2.231 0.040 1.00 0.00 41 VAL A O 19
ATOM 13274 N N . GLY A 1 42 ? -8.120 3.313 1.095 1.00 0.00 42 GLY A N 19
ATOM 13275 C CA . GLY A 1 42 ? -7.076 2.920 0.174 1.00 0.00 42 GLY A CA 19
ATOM 13276 C C . GLY A 1 42 ? -6.471 1.576 0.515 1.00 0.00 42 GLY A C 19
ATOM 13277 O O . GLY A 1 42 ? -6.093 0.860 -0.405 1.00 0.00 42 GLY A O 19
ATOM 13281 N N . GLU A 1 43 ? -6.413 1.209 1.793 1.00 0.00 43 GLU A N 19
ATOM 13282 C CA . GLU A 1 43 ? -6.015 -0.103 2.269 1.00 0.00 43 GLU A CA 19
ATOM 13283 C C . GLU A 1 43 ? -6.829 -1.159 1.538 1.00 0.00 43 GLU A C 19
ATOM 13284 O O . GLU A 1 43 ? -6.252 -1.985 0.834 1.00 0.00 43 GLU A O 19
ATOM 13296 N N . GLN A 1 44 ? -8.159 -1.137 1.664 1.00 0.00 44 GLN A N 19
ATOM 13297 C CA . GLN A 1 44 ? -8.982 -2.184 1.103 1.00 0.00 44 GLN A CA 19
ATOM 13298 C C . GLN A 1 44 ? -8.930 -2.147 -0.427 1.00 0.00 44 GLN A C 19
ATOM 13299 O O . GLN A 1 44 ? -8.955 -3.203 -1.069 1.00 0.00 44 GLN A O 19
ATOM 13313 N N . ALA A 1 45 ? -8.841 -0.946 -1.014 1.00 0.00 45 ALA A N 19
ATOM 13314 C CA . ALA A 1 45 ? -8.710 -0.796 -2.453 1.00 0.00 45 ALA A CA 19
ATOM 13315 C C . ALA A 1 45 ? -7.375 -1.356 -2.963 1.00 0.00 45 ALA A C 19
ATOM 13316 O O . ALA A 1 45 ? -7.319 -1.847 -4.089 1.00 0.00 45 ALA A O 19
ATOM 13323 N N . CYS A 1 46 ? -6.321 -1.290 -2.153 1.00 0.00 46 CYS A N 19
ATOM 13324 C CA . CYS A 1 46 ? -5.001 -1.821 -2.430 1.00 0.00 46 CYS A CA 19
ATOM 13325 C C . CYS A 1 46 ? -5.019 -3.332 -2.255 1.00 0.00 46 CYS A C 19
ATOM 13326 O O . CYS A 1 46 ? -4.643 -4.020 -3.195 1.00 0.00 46 CYS A O 19
ATOM 13333 N N . GLN A 1 47 ? -5.500 -3.876 -1.128 1.00 0.00 47 GLN A N 19
ATOM 13334 C CA . GLN A 1 47 ? -5.588 -5.321 -0.921 1.00 0.00 47 GLN A CA 19
ATOM 13335 C C . GLN A 1 47 ? -6.300 -6.048 -2.067 1.00 0.00 47 GLN A C 19
ATOM 13336 O O . GLN A 1 47 ? -5.872 -7.131 -2.467 1.00 0.00 47 GLN A O 19
ATOM 13350 N N . MET A 1 48 ? -7.372 -5.469 -2.616 1.00 0.00 48 MET A N 19
ATOM 13351 C CA . MET A 1 48 ? -8.085 -6.056 -3.757 1.00 0.00 48 MET A CA 19
ATOM 13352 C C . MET A 1 48 ? -7.295 -6.009 -5.076 1.00 0.00 48 MET A C 19
ATOM 13353 O O . MET A 1 48 ? -7.689 -6.640 -6.056 1.00 0.00 48 MET A O 19
ATOM 13367 N N . SER A 1 49 ? -6.227 -5.223 -5.105 1.00 0.00 49 SER A N 19
ATOM 13368 C CA . SER A 1 49 ? -5.309 -4.971 -6.207 1.00 0.00 49 SER A CA 19
ATOM 13369 C C . SER A 1 49 ? -3.944 -5.639 -5.949 1.00 0.00 49 SER A C 19
ATOM 13370 O O . SER A 1 49 ? -3.048 -5.566 -6.794 1.00 0.00 49 SER A O 19
ATOM 13378 N N . ALA A 1 50 ? -3.735 -6.236 -4.771 1.00 0.00 50 ALA A N 19
ATOM 13379 C CA . ALA A 1 50 ? -2.434 -6.660 -4.296 1.00 0.00 50 ALA A CA 19
ATOM 13380 C C . ALA A 1 50 ? -2.250 -8.126 -4.623 1.00 0.00 50 ALA A C 19
ATOM 13381 O O . ALA A 1 50 ? -2.828 -8.982 -3.959 1.00 0.00 50 ALA A O 19
ATOM 13388 N N . GLN A 1 51 ? -1.450 -8.415 -5.646 1.00 0.00 51 GLN A N 19
ATOM 13389 C CA . GLN A 1 51 ? -1.340 -9.726 -6.263 1.00 0.00 51 GLN A CA 19
ATOM 13390 C C . GLN A 1 51 ? 0.093 -10.246 -6.146 1.00 0.00 51 GLN A C 19
ATOM 13391 O O . GLN A 1 51 ? 0.909 -10.102 -7.061 1.00 0.00 51 GLN A O 19
ATOM 13405 N N . CYS A 1 52 ? 0.367 -10.894 -5.018 1.00 0.00 52 CYS A N 19
ATOM 13406 C CA . CYS A 1 52 ? 1.452 -11.832 -4.820 1.00 0.00 52 CYS A CA 19
ATOM 13407 C C . CYS A 1 52 ? 0.859 -13.036 -4.107 1.00 0.00 52 CYS A C 19
ATOM 13408 O O . CYS A 1 52 ? 0.492 -12.871 -2.924 1.00 0.00 52 CYS A O 19
ATOM 13415 N N . ASN A 1 1 ? -8.933 7.512 -4.632 1.00 0.00 1 ASN A N 20
ATOM 13416 C CA . ASN A 1 1 ? -7.781 7.081 -5.444 1.00 0.00 1 ASN A CA 20
ATOM 13417 C C . ASN A 1 1 ? -6.545 7.020 -4.535 1.00 0.00 1 ASN A C 20
ATOM 13418 O O . ASN A 1 1 ? -6.570 7.644 -3.481 1.00 0.00 1 ASN A O 20
ATOM 13429 N N . PRO A 1 2 ? -5.463 6.299 -4.877 1.00 0.00 2 PRO A N 20
ATOM 13430 C CA . PRO A 1 2 ? -4.349 6.058 -3.951 1.00 0.00 2 PRO A CA 20
ATOM 13431 C C . PRO A 1 2 ? -3.592 7.313 -3.496 1.00 0.00 2 PRO A C 20
ATOM 13432 O O . PRO A 1 2 ? -3.045 7.319 -2.396 1.00 0.00 2 PRO A O 20
ATOM 13443 N N . GLU A 1 3 ? -3.583 8.393 -4.274 1.00 0.00 3 GLU A N 20
ATOM 13444 C CA . GLU A 1 3 ? -2.942 9.642 -3.887 1.00 0.00 3 GLU A CA 20
ATOM 13445 C C . GLU A 1 3 ? -3.740 10.291 -2.749 1.00 0.00 3 GLU A C 20
ATOM 13446 O O . GLU A 1 3 ? -3.160 10.902 -1.851 1.00 0.00 3 GLU A O 20
ATOM 13458 N N . ASP A 1 4 ? -5.058 10.069 -2.744 1.00 0.00 4 ASP A N 20
ATOM 13459 C CA . ASP A 1 4 ? -6.032 10.537 -1.759 1.00 0.00 4 ASP A CA 20
ATOM 13460 C C . ASP A 1 4 ? -5.951 9.744 -0.453 1.00 0.00 4 ASP A C 20
ATOM 13461 O O . ASP A 1 4 ? -6.437 10.208 0.576 1.00 0.00 4 ASP A O 20
ATOM 13470 N N . TRP A 1 5 ? -5.390 8.531 -0.493 1.00 0.00 5 TRP A N 20
ATOM 13471 C CA . TRP A 1 5 ? -5.400 7.586 0.625 1.00 0.00 5 TRP A CA 20
ATOM 13472 C C . TRP A 1 5 ? -4.038 7.495 1.323 1.00 0.00 5 TRP A C 20
ATOM 13473 O O . TRP A 1 5 ? -3.873 6.687 2.237 1.00 0.00 5 TRP A O 20
ATOM 13494 N N . PHE A 1 6 ? -3.059 8.266 0.842 1.00 0.00 6 PHE A N 20
ATOM 13495 C CA . PHE A 1 6 ? -1.656 8.255 1.244 1.00 0.00 6 PHE A CA 20
ATOM 13496 C C . PHE A 1 6 ? -1.528 8.491 2.761 1.00 0.00 6 PHE A C 20
ATOM 13497 O O . PHE A 1 6 ? -2.019 9.516 3.239 1.00 0.00 6 PHE A O 20
ATOM 13514 N N . THR A 1 7 ? -0.862 7.613 3.522 1.00 0.00 7 THR A N 20
ATOM 13515 C CA . THR A 1 7 ? -0.531 7.864 4.931 1.00 0.00 7 THR A CA 20
ATOM 13516 C C . THR A 1 7 ? 0.985 7.741 5.134 1.00 0.00 7 THR A C 20
ATOM 13517 O O . THR A 1 7 ? 1.475 6.641 5.419 1.00 0.00 7 THR A O 20
ATOM 13528 N N . PRO A 1 8 ? 1.752 8.836 4.990 1.00 0.00 8 PRO A N 20
ATOM 13529 C CA . PRO A 1 8 ? 3.204 8.797 5.107 1.00 0.00 8 PRO A CA 20
ATOM 13530 C C . PRO A 1 8 ? 3.639 8.434 6.530 1.00 0.00 8 PRO A C 20
ATOM 13531 O O . PRO A 1 8 ? 4.716 7.874 6.714 1.00 0.00 8 PRO A O 20
ATOM 13542 N N . ASP A 1 9 ? 2.777 8.672 7.525 1.00 0.00 9 ASP A N 20
ATOM 13543 C CA . ASP A 1 9 ? 2.989 8.440 8.954 1.00 0.00 9 ASP A CA 20
ATOM 13544 C C . ASP A 1 9 ? 3.204 6.965 9.307 1.00 0.00 9 ASP A C 20
ATOM 13545 O O . ASP A 1 9 ? 3.517 6.629 10.453 1.00 0.00 9 ASP A O 20
ATOM 13554 N N . THR A 1 10 ? 3.022 6.069 8.339 1.00 0.00 10 THR A N 20
ATOM 13555 C CA . THR A 1 10 ? 3.244 4.642 8.470 1.00 0.00 10 THR A CA 20
ATOM 13556 C C . THR A 1 10 ? 4.099 4.090 7.324 1.00 0.00 10 THR A C 20
ATOM 13557 O O . THR A 1 10 ? 4.514 2.929 7.388 1.00 0.00 10 THR A O 20
ATOM 13568 N N . CYS A 1 11 ? 4.413 4.879 6.291 1.00 0.00 11 CYS A N 20
ATOM 13569 C CA . CYS A 1 11 ? 4.889 4.368 5.016 1.00 0.00 11 CYS A CA 20
ATOM 13570 C C . CYS A 1 11 ? 6.324 4.810 4.772 1.00 0.00 11 CYS A C 20
ATOM 13571 O O . CYS A 1 11 ? 6.621 6.002 4.728 1.00 0.00 11 CYS A O 20
ATOM 13578 N N . ALA A 1 12 ? 7.215 3.845 4.548 1.00 0.00 12 ALA A N 20
ATOM 13579 C CA . ALA A 1 12 ? 8.623 4.057 4.265 1.00 0.00 12 ALA A CA 20
ATOM 13580 C C . ALA A 1 12 ? 8.817 4.274 2.758 1.00 0.00 12 ALA A C 20
ATOM 13581 O O . ALA A 1 12 ? 9.764 3.747 2.167 1.00 0.00 12 ALA A O 20
ATOM 13588 N N . TYR A 1 13 ? 7.871 4.977 2.129 1.00 0.00 13 TYR A N 20
ATOM 13589 C CA . TYR A 1 13 ? 7.951 5.475 0.773 1.00 0.00 13 TYR A CA 20
ATOM 13590 C C . TYR A 1 13 ? 7.488 6.915 0.791 1.00 0.00 13 TYR A C 20
ATOM 13591 O O . TYR A 1 13 ? 6.507 7.235 1.464 1.00 0.00 13 TYR A O 20
ATOM 13609 N N . GLY A 1 14 ? 8.160 7.768 0.027 1.00 0.00 14 GLY A N 20
ATOM 13610 C CA . GLY A 1 14 ? 7.808 9.168 -0.096 1.00 0.00 14 GLY A CA 20
ATOM 13611 C C . GLY A 1 14 ? 7.071 9.451 -1.398 1.00 0.00 14 GLY A C 20
ATOM 13612 O O . GLY A 1 14 ? 7.291 10.506 -1.993 1.00 0.00 14 GLY A O 20
ATOM 13616 N N . ASP A 1 15 ? 6.282 8.497 -1.905 1.00 0.00 15 ASP A N 20
ATOM 13617 C CA . ASP A 1 15 ? 5.394 8.704 -3.044 1.00 0.00 15 ASP A CA 20
ATOM 13618 C C . ASP A 1 15 ? 4.226 7.745 -2.939 1.00 0.00 15 ASP A C 20
ATOM 13619 O O . ASP A 1 15 ? 4.422 6.573 -2.608 1.00 0.00 15 ASP A O 20
ATOM 13628 N N . SER A 1 16 ? 3.033 8.218 -3.290 1.00 0.00 16 SER A N 20
ATOM 13629 C CA . SER A 1 16 ? 1.802 7.443 -3.216 1.00 0.00 16 SER A CA 20
ATOM 13630 C C . SER A 1 16 ? 1.790 6.286 -4.221 1.00 0.00 16 SER A C 20
ATOM 13631 O O . SER A 1 16 ? 1.278 5.208 -3.912 1.00 0.00 16 SER A O 20
ATOM 13639 N N . ASN A 1 17 ? 2.384 6.482 -5.403 1.00 0.00 17 ASN A N 20
ATOM 13640 C CA . ASN A 1 17 ? 2.506 5.453 -6.427 1.00 0.00 17 ASN A CA 20
ATOM 13641 C C . ASN A 1 17 ? 3.573 4.462 -5.999 1.00 0.00 17 ASN A C 20
ATOM 13642 O O . ASN A 1 17 ? 3.285 3.277 -5.951 1.00 0.00 17 ASN A O 20
ATOM 13653 N N . THR A 1 18 ? 4.768 4.908 -5.596 1.00 0.00 18 THR A N 20
ATOM 13654 C CA . THR A 1 18 ? 5.806 3.983 -5.139 1.00 0.00 18 THR A CA 20
ATOM 13655 C C . THR A 1 18 ? 5.312 3.128 -3.956 1.00 0.00 18 THR A C 20
ATOM 13656 O O . THR A 1 18 ? 5.620 1.933 -3.903 1.00 0.00 18 THR A O 20
ATOM 13667 N N . ALA A 1 19 ? 4.505 3.704 -3.054 1.00 0.00 19 ALA A N 20
ATOM 13668 C CA . ALA A 1 19 ? 3.798 2.971 -2.016 1.00 0.00 19 ALA A CA 20
ATOM 13669 C C . ALA A 1 19 ? 2.859 1.934 -2.642 1.00 0.00 19 ALA A C 20
ATOM 13670 O O . ALA A 1 19 ? 3.127 0.744 -2.503 1.00 0.00 19 ALA A O 20
ATOM 13677 N N . TRP A 1 20 ? 1.793 2.359 -3.339 1.00 0.00 20 TRP A N 20
ATOM 13678 C CA . TRP A 1 20 ? 0.778 1.485 -3.934 1.00 0.00 20 TRP A CA 20
ATOM 13679 C C . TRP A 1 20 ? 1.422 0.353 -4.728 1.00 0.00 20 TRP A C 20
ATOM 13680 O O . TRP A 1 20 ? 1.100 -0.815 -4.522 1.00 0.00 20 TRP A O 20
ATOM 13701 N N . THR A 1 21 ? 2.330 0.688 -5.636 1.00 0.00 21 THR A N 20
ATOM 13702 C CA . THR A 1 21 ? 3.046 -0.235 -6.485 1.00 0.00 21 THR A CA 20
ATOM 13703 C C . THR A 1 21 ? 3.806 -1.255 -5.633 1.00 0.00 21 THR A C 20
ATOM 13704 O O . THR A 1 21 ? 3.636 -2.450 -5.865 1.00 0.00 21 THR A O 20
ATOM 13715 N N . THR A 1 22 ? 4.553 -0.849 -4.601 1.00 0.00 22 THR A N 20
ATOM 13716 C CA . THR A 1 22 ? 5.168 -1.817 -3.694 1.00 0.00 22 THR A CA 20
ATOM 13717 C C . THR A 1 22 ? 4.099 -2.697 -3.043 1.00 0.00 22 THR A C 20
ATOM 13718 O O . THR A 1 22 ? 4.203 -3.919 -3.087 1.00 0.00 22 THR A O 20
ATOM 13729 N N . CYS A 1 23 ? 3.034 -2.103 -2.507 1.00 0.00 23 CYS A N 20
ATOM 13730 C CA . CYS A 1 23 ? 1.965 -2.852 -1.873 1.00 0.00 23 CYS A CA 20
ATOM 13731 C C . CYS A 1 23 ? 1.214 -3.791 -2.839 1.00 0.00 23 CYS A C 20
ATOM 13732 O O . CYS A 1 23 ? 0.428 -4.617 -2.380 1.00 0.00 23 CYS A O 20
ATOM 13739 N N . THR A 1 24 ? 1.428 -3.695 -4.154 1.00 0.00 24 THR A N 20
ATOM 13740 C CA . THR A 1 24 ? 0.757 -4.497 -5.170 1.00 0.00 24 THR A CA 20
ATOM 13741 C C . THR A 1 24 ? 1.753 -5.357 -5.965 1.00 0.00 24 THR A C 20
ATOM 13742 O O . THR A 1 24 ? 1.361 -5.926 -6.985 1.00 0.00 24 THR A O 20
ATOM 13753 N N . THR A 1 25 ? 3.018 -5.472 -5.532 1.00 0.00 25 THR A N 20
ATOM 13754 C CA . THR A 1 25 ? 4.046 -6.271 -6.203 1.00 0.00 25 THR A CA 20
ATOM 13755 C C . THR A 1 25 ? 4.886 -7.028 -5.149 1.00 0.00 25 THR A C 20
ATOM 13756 O O . THR A 1 25 ? 4.905 -6.639 -3.980 1.00 0.00 25 THR A O 20
ATOM 13767 N N . PRO A 1 26 ? 5.561 -8.140 -5.491 1.00 0.00 26 PRO A N 20
ATOM 13768 C CA . PRO A 1 26 ? 6.211 -8.993 -4.501 1.00 0.00 26 PRO A CA 20
ATOM 13769 C C . PRO A 1 26 ? 7.470 -8.338 -3.923 1.00 0.00 26 PRO A C 20
ATOM 13770 O O . PRO A 1 26 ? 8.498 -8.239 -4.593 1.00 0.00 26 PRO A O 20
ATOM 13781 N N . GLY A 1 27 ? 7.409 -7.940 -2.656 1.00 0.00 27 GLY A N 20
ATOM 13782 C CA . GLY A 1 27 ? 8.525 -7.441 -1.864 1.00 0.00 27 GLY A CA 20
ATOM 13783 C C . GLY A 1 27 ? 8.190 -7.570 -0.382 1.00 0.00 27 GLY A C 20
ATOM 13784 O O . GLY A 1 27 ? 7.180 -8.185 -0.015 1.00 0.00 27 GLY A O 20
ATOM 13788 N N . GLN A 1 28 ? 9.042 -6.978 0.459 1.00 0.00 28 GLN A N 20
ATOM 13789 C CA . GLN A 1 28 ? 8.989 -6.952 1.919 1.00 0.00 28 GLN A CA 20
ATOM 13790 C C . GLN A 1 28 ? 7.572 -6.774 2.472 1.00 0.00 28 GLN A C 20
ATOM 13791 O O . GLN A 1 28 ? 7.187 -7.459 3.426 1.00 0.00 28 GLN A O 20
ATOM 13805 N N . THR A 1 29 ? 6.805 -5.863 1.878 1.00 0.00 29 THR A N 20
ATOM 13806 C CA . THR A 1 29 ? 5.498 -5.426 2.317 1.00 0.00 29 THR A CA 20
ATOM 13807 C C . THR A 1 29 ? 4.690 -5.215 1.019 1.00 0.00 29 THR A C 20
ATOM 13808 O O . THR A 1 29 ? 4.786 -4.175 0.379 1.00 0.00 29 THR A O 20
ATOM 13819 N N . CYS A 1 30 ? 3.978 -6.253 0.573 1.00 0.00 30 CYS A N 20
ATOM 13820 C CA . CYS A 1 30 ? 3.060 -6.276 -0.565 1.00 0.00 30 CYS A CA 20
ATOM 13821 C C . CYS A 1 30 ? 1.661 -6.029 0.000 1.00 0.00 30 CYS A C 20
ATOM 13822 O O . CYS A 1 30 ? 1.454 -5.012 0.642 1.00 0.00 30 CYS A O 20
ATOM 13829 N N . TYR A 1 31 ? 0.695 -6.916 -0.214 1.00 0.00 31 TYR A N 20
ATOM 13830 C CA . TYR A 1 31 ? -0.644 -6.925 0.371 1.00 0.00 31 TYR A CA 20
ATOM 13831 C C . TYR A 1 31 ? -0.738 -6.282 1.766 1.00 0.00 31 TYR A C 20
ATOM 13832 O O . TYR A 1 31 ? -1.671 -5.543 2.061 1.00 0.00 31 TYR A O 20
ATOM 13850 N N . THR A 1 32 ? 0.208 -6.551 2.657 1.00 0.00 32 THR A N 20
ATOM 13851 C CA . THR A 1 32 ? 0.207 -5.998 4.003 1.00 0.00 32 THR A CA 20
ATOM 13852 C C . THR A 1 32 ? 0.568 -4.495 4.029 1.00 0.00 32 THR A C 20
ATOM 13853 O O . THR A 1 32 ? -0.024 -3.740 4.800 1.00 0.00 32 THR A O 20
ATOM 13864 N N . CYS A 1 33 ? 1.466 -4.028 3.149 1.00 0.00 33 CYS A N 20
ATOM 13865 C CA . CYS A 1 33 ? 1.735 -2.609 2.892 1.00 0.00 33 CYS A CA 20
ATOM 13866 C C . CYS A 1 33 ? 0.445 -1.887 2.538 1.00 0.00 33 CYS A C 20
ATOM 13867 O O . CYS A 1 33 ? 0.290 -0.761 2.983 1.00 0.00 33 CYS A O 20
ATOM 13874 N N . CYS A 1 34 ? -0.508 -2.518 1.839 1.00 0.00 34 CYS A N 20
ATOM 13875 C CA . CYS A 1 34 ? -1.802 -1.906 1.536 1.00 0.00 34 CYS A CA 20
ATOM 13876 C C . CYS A 1 34 ? -2.395 -1.253 2.781 1.00 0.00 34 CYS A C 20
ATOM 13877 O O . CYS A 1 34 ? -2.897 -0.137 2.702 1.00 0.00 34 CYS A O 20
ATOM 13884 N N . SER A 1 35 ? -2.297 -1.935 3.923 1.00 0.00 35 SER A N 20
ATOM 13885 C CA . SER A 1 35 ? -2.654 -1.368 5.204 1.00 0.00 35 SER A CA 20
ATOM 13886 C C . SER A 1 35 ? -1.583 -0.383 5.649 1.00 0.00 35 SER A C 20
ATOM 13887 O O . SER A 1 35 ? -1.884 0.793 5.827 1.00 0.00 35 SER A O 20
ATOM 13895 N N . SER A 1 36 ? -0.343 -0.834 5.854 1.00 0.00 36 SER A N 20
ATOM 13896 C CA . SER A 1 36 ? 0.660 -0.106 6.619 1.00 0.00 36 SER A CA 20
ATOM 13897 C C . SER A 1 36 ? 1.369 0.967 5.774 1.00 0.00 36 SER A C 20
ATOM 13898 O O . SER A 1 36 ? 2.586 1.142 5.869 1.00 0.00 36 SER A O 20
ATOM 13906 N N . CYS A 1 37 ? 0.586 1.641 4.929 1.00 0.00 37 CYS A N 20
ATOM 13907 C CA . CYS A 1 37 ? 0.906 2.743 4.046 1.00 0.00 37 CYS A CA 20
ATOM 13908 C C . CYS A 1 37 ? -0.343 3.567 3.668 1.00 0.00 37 CYS A C 20
ATOM 13909 O O . CYS A 1 37 ? -0.155 4.630 3.070 1.00 0.00 37 CYS A O 20
ATOM 13916 N N . PHE A 1 38 ? -1.584 3.127 3.945 1.00 0.00 38 PHE A N 20
ATOM 13917 C CA . PHE A 1 38 ? -2.808 3.840 3.552 1.00 0.00 38 PHE A CA 20
ATOM 13918 C C . PHE A 1 38 ? -3.885 3.767 4.634 1.00 0.00 38 PHE A C 20
ATOM 13919 O O . PHE A 1 38 ? -3.862 2.882 5.497 1.00 0.00 38 PHE A O 20
ATOM 13936 N N . ASP A 1 39 ? -4.866 4.671 4.549 1.00 0.00 39 ASP A N 20
ATOM 13937 C CA . ASP A 1 39 ? -6.117 4.551 5.303 1.00 0.00 39 ASP A CA 20
ATOM 13938 C C . ASP A 1 39 ? -6.839 3.302 4.833 1.00 0.00 39 ASP A C 20
ATOM 13939 O O . ASP A 1 39 ? -6.608 2.829 3.722 1.00 0.00 39 ASP A O 20
ATOM 13948 N N . VAL A 1 40 ? -7.847 2.881 5.588 1.00 0.00 40 VAL A N 20
ATOM 13949 C CA . VAL A 1 40 ? -8.751 1.795 5.273 1.00 0.00 40 VAL A CA 20
ATOM 13950 C C . VAL A 1 40 ? -9.307 1.850 3.832 1.00 0.00 40 VAL A C 20
ATOM 13951 O O . VAL A 1 40 ? -9.462 0.814 3.184 1.00 0.00 40 VAL A O 20
ATOM 13964 N N . VAL A 1 41 ? -9.611 3.042 3.306 1.00 0.00 41 VAL A N 20
ATOM 13965 C CA . VAL A 1 41 ? -10.210 3.207 1.980 1.00 0.00 41 VAL A CA 20
ATOM 13966 C C . VAL A 1 41 ? -9.192 2.866 0.877 1.00 0.00 41 VAL A C 20
ATOM 13967 O O . VAL A 1 41 ? -9.584 2.474 -0.228 1.00 0.00 41 VAL A O 20
ATOM 13980 N N . GLY A 1 42 ? -7.895 2.969 1.181 1.00 0.00 42 GLY A N 20
ATOM 13981 C CA . GLY A 1 42 ? -6.811 2.538 0.321 1.00 0.00 42 GLY A CA 20
ATOM 13982 C C . GLY A 1 42 ? -6.351 1.128 0.674 1.00 0.00 42 GLY A C 20
ATOM 13983 O O . GLY A 1 42 ? -5.970 0.393 -0.233 1.00 0.00 42 GLY A O 20
ATOM 13987 N N . GLU A 1 43 ? -6.395 0.732 1.946 1.00 0.00 43 GLU A N 20
ATOM 13988 C CA . GLU A 1 43 ? -6.112 -0.617 2.425 1.00 0.00 43 GLU A CA 20
ATOM 13989 C C . GLU A 1 43 ? -6.934 -1.619 1.637 1.00 0.00 43 GLU A C 20
ATOM 13990 O O . GLU A 1 43 ? -6.373 -2.433 0.905 1.00 0.00 43 GLU A O 20
ATOM 14002 N N . GLN A 1 44 ? -8.258 -1.517 1.719 1.00 0.00 44 GLN A N 20
ATOM 14003 C CA . GLN A 1 44 ? -9.153 -2.539 1.220 1.00 0.00 44 GLN A CA 20
ATOM 14004 C C . GLN A 1 44 ? -9.122 -2.553 -0.311 1.00 0.00 44 GLN A C 20
ATOM 14005 O O . GLN A 1 44 ? -9.414 -3.576 -0.937 1.00 0.00 44 GLN A O 20
ATOM 14019 N N . ALA A 1 45 ? -8.799 -1.406 -0.922 1.00 0.00 45 ALA A N 20
ATOM 14020 C CA . ALA A 1 45 ? -8.698 -1.267 -2.359 1.00 0.00 45 ALA A CA 20
ATOM 14021 C C . ALA A 1 45 ? -7.409 -1.901 -2.864 1.00 0.00 45 ALA A C 20
ATOM 14022 O O . ALA A 1 45 ? -7.425 -2.721 -3.773 1.00 0.00 45 ALA A O 20
ATOM 14029 N N . CYS A 1 46 ? -6.279 -1.529 -2.274 1.00 0.00 46 CYS A N 20
ATOM 14030 C CA . CYS A 1 46 ? -4.997 -2.112 -2.609 1.00 0.00 46 CYS A CA 20
ATOM 14031 C C . CYS A 1 46 ? -5.056 -3.609 -2.362 1.00 0.00 46 CYS A C 20
ATOM 14032 O O . CYS A 1 46 ? -4.742 -4.346 -3.276 1.00 0.00 46 CYS A O 20
ATOM 14039 N N . GLN A 1 47 ? -5.529 -4.088 -1.210 1.00 0.00 47 GLN A N 20
ATOM 14040 C CA . GLN A 1 47 ? -5.653 -5.524 -0.955 1.00 0.00 47 GLN A CA 20
ATOM 14041 C C . GLN A 1 47 ? -6.490 -6.266 -2.016 1.00 0.00 47 GLN A C 20
ATOM 14042 O O . GLN A 1 47 ? -6.219 -7.440 -2.271 1.00 0.00 47 GLN A O 20
ATOM 14056 N N . MET A 1 48 ? -7.460 -5.615 -2.675 1.00 0.00 48 MET A N 20
ATOM 14057 C CA . MET A 1 48 ? -8.255 -6.248 -3.737 1.00 0.00 48 MET A CA 20
ATOM 14058 C C . MET A 1 48 ? -7.664 -6.098 -5.138 1.00 0.00 48 MET A C 20
ATOM 14059 O O . MET A 1 48 ? -8.144 -6.746 -6.070 1.00 0.00 48 MET A O 20
ATOM 14073 N N . SER A 1 49 ? -6.630 -5.274 -5.266 1.00 0.00 49 SER A N 20
ATOM 14074 C CA . SER A 1 49 ? -5.813 -5.102 -6.463 1.00 0.00 49 SER A CA 20
ATOM 14075 C C . SER A 1 49 ? -4.400 -5.715 -6.337 1.00 0.00 49 SER A C 20
ATOM 14076 O O . SER A 1 49 ? -3.718 -5.877 -7.349 1.00 0.00 49 SER A O 20
ATOM 14084 N N . ALA A 1 50 ? -3.933 -6.057 -5.136 1.00 0.00 50 ALA A N 20
ATOM 14085 C CA . ALA A 1 50 ? -2.591 -6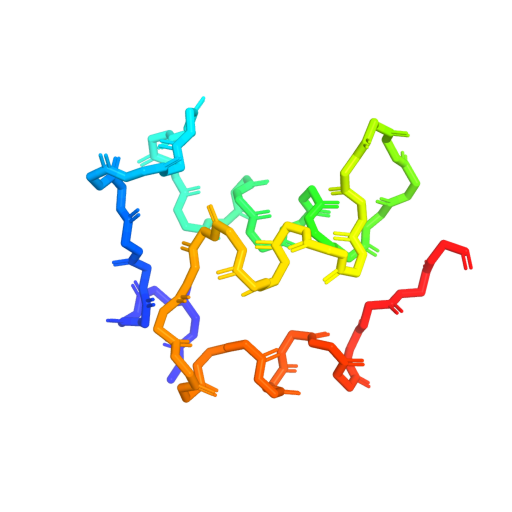.540 -4.846 1.00 0.00 50 ALA A CA 20
ATOM 14086 C C . ALA A 1 50 ? -2.461 -7.995 -5.279 1.00 0.00 50 ALA A C 20
ATOM 14087 O O . ALA A 1 50 ? -3.454 -8.714 -5.365 1.00 0.00 50 ALA A O 20
ATOM 14094 N N . GLN A 1 51 ? -1.233 -8.411 -5.570 1.00 0.00 51 GLN A N 20
ATOM 14095 C CA . GLN A 1 51 ? -0.843 -9.684 -6.126 1.00 0.00 51 GLN A CA 20
ATOM 14096 C C . GLN A 1 51 ? 0.688 -9.715 -6.024 1.00 0.00 51 GLN A C 20
ATOM 14097 O O . GLN A 1 51 ? 1.372 -8.778 -6.440 1.00 0.00 51 GLN A O 20
ATOM 14111 N N . CYS A 1 52 ? 1.225 -10.746 -5.386 1.00 0.00 52 CYS A N 20
ATOM 14112 C CA . CYS A 1 52 ? 2.633 -10.981 -5.163 1.00 0.00 52 CYS A CA 20
ATOM 14113 C C . CYS A 1 52 ? 2.926 -12.383 -5.643 1.00 0.00 52 CYS A C 20
ATOM 14114 O O . CYS A 1 52 ? 2.274 -13.322 -5.140 1.00 0.00 52 CYS A O 20
#

Nearest PDB structures (foldseek):
  2kc6-assembly1_A  TM=1.003E+00  e=3.559E-09  Euplotes nobilii
  2nsv-assembly1_A  TM=8.997E-01  e=1.013E-07  Euplotes nobilii
  2kk2-assembly1_A  TM=8.173E-01  e=4.368E-03  Euplotes nobilii
  2jms-assembly1_A  TM=8.061E-01  e=3.797E-02  Euplotes nobilii
  2kc6-assembly1_A  TM=9.956E-01  e=2.896E-09  Euplotes nobilii

Radius of gyration: 9.02 Å; Cα contacts (8 Å, |Δi|>4): 86; chains: 1; bounding box: 19×22×15 Å

Sequence (52 aa):
NPEDWFTPDTCAYGDSNTAWTTCTTPGQTCYTCCSSCFDVVGEQACQMSAQCNPEDWFTPDTCAYGDSNTAWTTCTTPGQTCYTCCSSCFDVVGEQACQMSAQCNPEDWFTPDTCAYGDSNTAWTTCTTPGQTCYTCCSSCFDVVGEQACQMSAQCNPEDWFTPDTCAYGDSNTAWTTCTTPGQTCYTCCSSCFDVVGEQACQMSAQCNPEDWFTPDTCAYGDSNTAWTTCTTPGQTCYTCCSSCFDVVGEQACQMSAQCNPEDWFTPDTCAYGDSNTAWTTCTTPGQTCYTCCSSCFDVVGEQACQMSAQCNPEDWFTPDTCAYGDSNTAWTTCTTPGQTCYTCCSSCFDVVGEQACQMSAQCNPEDWFTPDTCAYGDSNTAWTTCTTPGQTCYTCCSSCFDVVGEQACQMSAQCNPEDWFTPDTCAYGDSNTAWTTCTTPGQTCYTCCSSCFDVVGEQACQMSAQCNPEDWFTPDTCAYGDSNTAWTTCTTPGQTCYTCCSSCFDVVGEQACQMSAQCNPEDWFTPDTCAYGDSNTAWTTCTTPGQTCYTCCSSCFDVVGEQACQMSAQCNPEDWFTPDTCAYGDSNTAWTTCTTPGQTCYTCCSSCFDVVGEQACQMSAQCNPEDWFTPDTCAYGDSNTAWTTCTTPGQTCYTCCSSCFDVVGEQACQMSAQCNPEDWFTPDTCAYGDSNTAWTTCTTPGQTCYTCCSSCFDVVGEQACQMSAQCNPEDWFTPDTCAYGDSNTAWTTCTTPGQTCYTCCSSCFDVVGEQACQMSAQCNPEDWFTPDTCAYGDSNTAWTTCTTPGQTCYTCCSSCFDVVGEQACQMSAQCNPEDWFTPDTCAYGDSNTAWTTCTTPGQTCYTCCSSCFDVVGEQACQMSAQCNPEDWFTPDTCAYGDSNTAWTTCTTPGQTCYTCCSSCFDVVGEQACQMSAQCNPEDWFTPDTCAYGDSNTAWTTCTTPGQTCYTCCSSCFDVVGEQACQMSAQCNPEDWFTPDTCAYGDSNTAWTTCTTPGQTCYTCCSSCFDVVGEQACQMSAQC

Organism: Euplotes nobilii (NCBI:txid184062)

Foldseek 3Di:
DQQVFFDVVQDPDPDSCVQLVQLQDDDPHHLNSQPRGGDPVSNVVSNVNHDD

CATH classification: 1.20.50.40

Solvent-accessible surface area: 3308 Å² total; per-residue (Å²): 102,56,138,106,54,36,40,76,153,98,8,105,65,74,78,8,106,72,0,47,73,19,0,23,58,104,56,163,56,13,108,88,4,0,54,60,7,7,65,114,90,0,40,136,27,0,44,152,49,14,152,109

Secondary structure (DSSP, 8-state):
-TTTTB-TTT-S-S-HHHHHHHHTSSSS-SHHHHHHSB-HHHHHHHHTT---